Protein 5TB7 (pdb70)

Structure (mmCIF, N/CA/C/O backbone):
data_5TB7
#
_entry.id   5TB7
#
_cell.length_a   76.230
_cell.length_b   129.100
_cell.length_c   136.720
_cell.angle_alpha   90.000
_cell.angle_beta   90.000
_cell.angle_gamma   90.000
#
_symmetry.space_group_name_H-M   'P 21 21 21'
#
loop_
_entity.id
_entity.type
_entity.pdbx_description
1 polymer 'Nitrite reductase'
2 non-polymer 'COPPER (II) ION'
3 non-polymer 'PHOSPHATE ION'
4 water water
#
loop_
_atom_site.group_PDB
_atom_site.id
_atom_site.type_symbol
_atom_site.label_atom_id
_atom_site.label_alt_id
_atom_site.label_comp_id
_atom_site.label_asym_id
_atom_site.label_entity_id
_atom_site.label_seq_id
_atom_site.pdbx_PDB_ins_code
_atom_site.Cartn_x
_atom_site.Cartn_y
_atom_site.Cartn_z
_atom_site.occupancy
_atom_site.B_iso_or_equiv
_atom_site.auth_seq_id
_atom_site.auth_comp_id
_atom_site.auth_asym_id
_atom_site.auth_atom_id
_atom_site.pdbx_PDB_model_num
ATOM 1 N N . GLY A 1 12 ? 43.646 14.306 7.304 1.00 69.20 52 GLY A N 1
ATOM 2 C CA . GLY A 1 12 ? 44.784 13.829 6.535 1.00 78.09 52 GLY A CA 1
ATOM 3 C C . GLY A 1 12 ? 46.083 13.888 7.318 1.00 72.68 52 GLY A C 1
ATOM 4 O O . GLY A 1 12 ? 46.946 13.024 7.167 1.00 73.89 52 GLY A O 1
ATOM 8 N N . GLU A 1 13 ? 46.222 14.912 8.159 1.00 67.79 53 GLU A N 1
ATOM 9 C CA . GLU A 1 13 ? 47.400 15.086 8.993 1.00 60.35 53 GLU A CA 1
ATOM 10 C C . GLU A 1 13 ? 47.224 14.519 10.402 1.00 51.29 53 GLU A C 1
ATOM 11 O O . GLU A 1 13 ? 48.051 14.799 11.269 1.00 51.25 53 GLU A O 1
ATOM 23 N N . LEU A 1 14 ? 46.156 13.737 10.658 1.00 46.22 54 LEU A N 1
ATOM 24 C CA . LEU A 1 14 ? 46.004 13.099 11.959 1.00 40.53 54 LEU A CA 1
ATOM 25 C C . LEU A 1 14 ? 46.919 11.879 12.073 1.00 35.85 54 LEU A C 1
ATOM 26 O O . LEU A 1 14 ? 47.148 11.165 11.097 1.00 35.55 54 LEU A O 1
ATOM 42 N N . PRO A 1 15 ? 47.425 11.585 13.260 1.00 35.06 55 PRO A N 1
ATOM 43 C CA . PRO A 1 15 ? 48.099 10.299 13.450 1.00 33.44 55 PRO A CA 1
ATOM 44 C C . PRO A 1 15 ? 47.111 9.161 13.303 1.00 35.51 55 PRO A C 1
ATOM 45 O O . PRO A 1 15 ? 45.927 9.302 13.602 1.00 34.27 55 PRO A O 1
ATOM 56 N N . VAL A 1 16 ? 47.612 8.015 12.868 1.00 34.01 56 VAL A N 1
ATOM 57 C CA . VAL A 1 16 ? 46.800 6.817 12.722 1.00 37.35 56 VAL A CA 1
ATOM 58 C C . VAL A 1 16 ? 47.140 5.857 13.849 1.00 38.51 56 VAL A C 1
ATOM 59 O O . VAL A 1 16 ? 48.312 5.550 14.076 1.00 36.14 56 VAL A O 1
ATOM 72 N N . ILE A 1 17 ? 46.108 5.349 14.518 1.00 32.36 57 ILE A N 1
ATOM 73 C CA . ILE A 1 17 ? 46.241 4.402 15.612 1.00 30.75 57 ILE A CA 1
ATOM 74 C C . ILE A 1 17 ? 45.454 3.152 15.242 1.00 35.78 57 ILE A C 1
ATOM 75 O O . ILE A 1 17 ? 44.268 3.247 14.921 1.00 36.81 57 ILE A O 1
ATOM 91 N N . ASP A 1 18 ? 46.085 1.980 15.318 1.00 33.06 58 ASP A N 1
ATOM 92 C CA . ASP A 1 18 ? 45.325 0.741 15.192 1.00 34.43 58 ASP A CA 1
ATOM 93 C C . ASP A 1 18 ? 44.448 0.523 16.422 1.00 37.18 58 ASP A C 1
ATOM 94 O O . ASP A 1 18 ? 44.911 0.634 17.562 1.00 34.44 58 ASP A O 1
ATOM 103 N N . ALA A 1 19 ? 43.188 0.175 16.192 1.00 33.64 59 ALA A N 1
ATOM 104 C CA . ALA A 1 19 ? 42.263 -0.053 17.298 1.00 32.08 59 ALA A CA 1
ATOM 105 C C . ALA A 1 19 ? 42.641 -1.321 18.043 1.00 34.41 59 ALA A C 1
ATOM 106 O O . ALA A 1 19 ? 43.020 -2.323 17.441 1.00 36.05 59 ALA A O 1
ATOM 113 N N . VAL A 1 20 ? 42.552 -1.270 19.362 1.00 33.89 60 VAL A N 1
ATOM 114 C CA . VAL A 1 20 ? 42.596 -2.459 20.203 1.00 34.15 60 VAL A CA 1
ATOM 115 C C . VAL A 1 20 ? 41.148 -2.856 20.463 1.00 32.39 60 VAL A C 1
ATOM 116 O O . VAL A 1 20 ? 40.404 -2.096 21.084 1.00 35.98 60 VAL A O 1
ATOM 129 N N . THR A 1 21 ? 40.720 -4.004 19.962 1.00 37.25 61 THR A N 1
ATOM 130 C CA . THR A 1 21 ? 39.350 -4.467 20.141 1.00 35.66 61 THR A CA 1
ATOM 131 C C . THR A 1 21 ? 39.363 -5.790 20.906 1.00 39.99 61 THR A C 1
ATOM 132 O O . THR A 1 21 ? 40.348 -6.532 20.880 1.00 41.86 61 THR A O 1
ATOM 143 N N . THR A 1 22 ? 38.250 -6.103 21.576 1.00 35.59 62 THR A N 1
ATOM 144 C CA . THR A 1 22 ? 38.206 -7.255 22.466 1.00 31.82 62 THR A CA 1
ATOM 145 C C . THR A 1 22 ? 36.989 -8.117 22.199 1.00 31.61 62 THR A C 1
ATOM 146 O O . THR A 1 22 ? 35.903 -7.610 21.914 1.00 28.24 62 THR A O 1
ATOM 157 N N . HIS A 1 23 ? 37.175 -9.425 22.343 1.00 31.05 63 HIS A N 1
ATOM 158 C CA . HIS A 1 23 ? 36.050 -10.343 22.442 1.00 31.45 63 HIS A CA 1
ATOM 159 C C . HIS A 1 23 ? 35.366 -10.202 23.799 1.00 32.49 63 HIS A C 1
ATOM 160 O O . HIS A 1 23 ? 36.024 -9.991 24.824 1.00 31.24 63 HIS A O 1
ATOM 174 N N . ALA A 1 24 ? 34.031 -10.299 23.799 1.00 29.66 64 ALA A N 1
ATOM 175 C CA . ALA A 1 24 ? 33.278 -10.292 25.048 1.00 28.39 64 ALA A CA 1
ATOM 176 C C . ALA A 1 24 ? 33.717 -11.473 25.909 1.00 34.98 64 ALA A C 1
ATOM 177 O O . ALA A 1 24 ? 33.942 -12.571 25.389 1.00 31.00 64 ALA A O 1
ATOM 184 N N . PRO A 1 25 ? 33.756 -11.310 27.240 1.00 32.47 65 PRO A N 1
ATOM 185 C CA . PRO A 1 25 ? 33.290 -10.161 28.034 1.00 27.66 65 PRO A CA 1
ATOM 186 C C . PRO A 1 25 ? 34.339 -9.113 28.333 1.00 29.14 65 PRO A C 1
ATOM 187 O O . PRO A 1 25 ? 34.117 -8.234 29.178 1.00 29.29 65 PRO A O 1
ATOM 198 N N . GLU A 1 26 ? 35.460 -9.165 27.623 1.00 30.05 66 GLU A N 1
ATOM 199 C CA . GLU A 1 26 ? 36.539 -8.222 27.871 1.00 31.91 66 GLU A CA 1
ATOM 200 C C . GLU A 1 26 ? 36.269 -6.901 27.154 1.00 32.15 66 GLU A C 1
ATOM 201 O O . GLU A 1 26 ? 35.501 -6.821 26.191 1.00 28.33 66 GLU A O 1
ATOM 213 N N . VAL A 1 27 ? 36.945 -5.865 27.633 1.00 27.61 67 VAL A N 1
ATOM 214 C CA . VAL A 1 27 ? 36.748 -4.485 27.227 1.00 29.14 67 VAL A CA 1
ATOM 215 C C . VAL A 1 27 ? 38.120 -3.925 26.887 1.00 31.53 67 VAL A C 1
ATOM 216 O O . VAL A 1 27 ? 39.071 -4.202 27.617 1.00 32.68 67 VAL A O 1
ATOM 229 N N . PRO A 1 28 ? 38.267 -3.104 25.851 1.00 32.09 68 PRO A N 1
ATOM 230 C CA . PRO A 1 28 ? 39.595 -2.510 25.531 1.00 31.41 68 PRO A CA 1
ATOM 231 C C . PRO A 1 28 ? 40.051 -1.534 26.603 1.00 33.90 68 PRO A C 1
ATOM 232 O O . PRO A 1 28 ? 39.230 -0.922 27.299 1.00 32.94 68 PRO A O 1
ATOM 243 N N . PRO A 1 29 ? 41.355 -1.294 26.712 1.00 36.81 69 PRO A N 1
ATOM 244 C CA . PRO A 1 29 ? 41.837 -0.331 27.714 1.00 36.20 69 PRO A CA 1
ATOM 245 C C . PRO A 1 29 ? 41.266 1.065 27.504 1.00 35.98 69 PRO A C 1
ATOM 246 O O . PRO A 1 29 ? 40.916 1.468 26.388 1.00 34.51 69 PRO A O 1
ATOM 257 N N . ALA A 1 30 ? 41.201 1.818 28.600 1.00 35.22 70 ALA A N 1
ATOM 258 C CA . ALA A 1 30 ? 40.823 3.223 28.526 1.00 37.39 70 ALA A CA 1
ATOM 259 C C . ALA A 1 30 ? 41.784 3.988 27.626 1.00 45.91 70 ALA A C 1
ATOM 260 O O . ALA A 1 30 ? 42.980 3.691 27.542 1.00 46.21 70 ALA A O 1
ATOM 267 N N . ILE A 1 31 ? 41.250 5.007 26.978 1.00 45.08 71 ILE A N 1
ATOM 268 C CA . ILE A 1 31 ? 42.020 5.846 26.073 1.00 49.90 71 ILE A CA 1
ATOM 269 C C . ILE A 1 31 ? 42.733 6.921 26.891 1.00 53.16 71 ILE A C 1
ATOM 270 O O . ILE A 1 31 ? 42.092 7.708 27.596 1.00 50.99 71 ILE A O 1
ATOM 286 N N . ASP A 1 32 ? 44.056 6.950 26.797 1.00 58.84 72 ASP A N 1
ATOM 287 C CA . ASP A 1 32 ? 44.881 7.951 27.477 1.00 57.64 72 ASP A CA 1
ATOM 288 C C . ASP A 1 32 ? 45.298 9.033 26.482 1.00 55.27 72 ASP A C 1
ATOM 289 O O . ASP A 1 32 ? 46.475 9.295 26.257 1.00 70.11 72 ASP A O 1
ATOM 298 N N . ARG A 1 33 ? 44.298 9.635 25.852 1.00 54.03 73 ARG A N 1
ATOM 299 C CA . ARG A 1 33 ? 44.495 10.646 24.821 1.00 46.79 73 ARG A CA 1
ATOM 300 C C . ARG A 1 33 ? 43.600 11.823 25.112 1.00 40.31 73 ARG A C 1
ATOM 301 O O . ARG A 1 33 ? 42.416 11.644 25.401 1.00 45.59 73 ARG A O 1
ATOM 322 N N . ASP A 1 34 ? 44.142 13.023 24.953 1.00 36.85 74 ASP A N 1
ATOM 323 C CA . ASP A 1 34 ? 43.343 14.235 25.013 1.00 41.38 74 ASP A CA 1
ATOM 324 C C . ASP A 1 34 ? 43.352 14.958 23.665 1.00 42.08 74 ASP A C 1
ATOM 325 O O . ASP A 1 34 ? 43.261 16.186 23.609 1.00 41.98 74 ASP A O 1
ATOM 334 N N . TYR A 1 35 ? 43.431 14.200 22.564 1.00 40.19 75 TYR A N 1
ATOM 335 C CA . TYR A 1 35 ? 43.512 14.766 21.222 1.00 36.17 75 TYR A CA 1
ATOM 336 C C . TYR A 1 35 ? 42.915 13.774 20.213 1.00 33.45 75 TYR A C 1
ATOM 337 O O . TYR A 1 35 ? 42.921 12.564 20.465 1.00 30.42 75 TYR A O 1
ATOM 355 N N . PRO A 1 36 ? 42.428 14.256 19.062 1.00 33.88 76 PRO A N 1
ATOM 356 C CA . PRO A 1 36 ? 41.818 13.354 18.074 1.00 28.77 76 PRO A CA 1
ATOM 357 C C . PRO A 1 36 ? 42.834 12.600 17.247 1.00 34.59 76 PRO A C 1
ATOM 358 O O . PRO A 1 36 ? 43.937 13.081 16.968 1.00 32.45 76 PRO A O 1
ATOM 369 N N . ALA A 1 37 ? 42.431 11.402 16.834 1.00 31.76 77 ALA A N 1
ATOM 370 C CA . ALA A 1 37 ? 43.243 10.572 15.954 1.00 30.51 77 ALA A CA 1
ATOM 371 C C . ALA A 1 37 ? 42.357 9.876 14.931 1.00 33.09 77 ALA A C 1
ATOM 372 O O . ALA A 1 37 ? 41.133 9.826 15.058 1.00 30.80 77 ALA A O 1
ATOM 379 N N . LYS A 1 38 ? 43.005 9.316 13.910 1.00 32.79 78 LYS A N 1
ATOM 380 C CA . LYS A 1 38 ? 42.356 8.404 12.984 1.00 31.32 78 LYS A CA 1
ATOM 381 C C . LYS A 1 38 ? 42.589 6.986 13.483 1.00 35.41 78 LYS A C 1
ATOM 382 O O . LYS A 1 38 ? 43.736 6.549 13.601 1.00 33.66 78 LYS A O 1
ATOM 401 N N . VAL A 1 39 ? 41.510 6.284 13.817 1.00 31.80 79 VAL A N 1
ATOM 402 C CA . VAL A 1 39 ? 41.582 4.955 14.412 1.00 29.41 79 VAL A CA 1
ATOM 403 C C . VAL A 1 39 ? 41.163 3.942 13.363 1.00 33.76 79 VAL A C 1
ATOM 404 O O . VAL A 1 39 ? 40.051 4.032 12.828 1.00 30.43 79 VAL A O 1
ATOM 417 N N . ARG A 1 40 ? 42.038 2.959 13.089 1.00 30.35 80 ARG A N 1
ATOM 418 C CA . ARG A 1 40 ? 41.798 1.952 12.063 1.00 33.28 80 ARG A CA 1
ATOM 419 C C . ARG A 1 40 ? 41.230 0.698 12.695 1.00 29.43 80 ARG A C 1
ATOM 420 O O . ARG A 1 40 ? 41.843 0.109 13.589 1.00 30.14 80 ARG A O 1
ATOM 441 N N . VAL A 1 41 ? 40.083 0.276 12.189 1.00 27.97 81 VAL A N 1
ATOM 442 C CA . VAL A 1 41 ? 39.345 -0.870 12.689 1.00 26.91 81 VAL A CA 1
ATOM 443 C C . VAL A 1 41 ? 39.235 -1.859 11.548 1.00 29.15 81 VAL A C 1
ATOM 444 O O . VAL A 1 41 ? 38.867 -1.472 10.434 1.00 30.42 81 VAL A O 1
ATOM 457 N N . LYS A 1 42 ? 39.585 -3.115 11.811 1.00 29.28 82 LYS A N 1
ATOM 458 C CA . LYS A 1 42 ? 39.369 -4.215 10.879 1.00 33.73 82 LYS A CA 1
ATOM 459 C C . LYS A 1 42 ? 38.270 -5.123 11.408 1.00 33.26 82 LYS A C 1
ATOM 460 O O . LYS A 1 42 ? 38.286 -5.504 12.581 1.00 33.00 82 LYS A O 1
ATOM 479 N N . MET A 1 43 ? 37.329 -5.478 10.544 1.00 28.89 83 MET A N 1
ATOM 480 C CA . MET A 1 43 ? 36.241 -6.371 10.899 1.00 30.34 83 MET A CA 1
ATOM 481 C C . MET A 1 43 ? 36.090 -7.388 9.788 1.00 32.35 83 MET A C 1
ATOM 482 O O . MET A 1 43 ? 36.257 -7.044 8.617 1.00 30.70 83 MET A O 1
ATOM 496 N N . GLU A 1 44 ? 35.717 -8.616 10.152 1.00 30.14 84 GLU A N 1
ATOM 497 C CA . GLU A 1 44 ? 35.424 -9.683 9.208 1.00 33.28 84 GLU A CA 1
ATOM 498 C C . GLU A 1 44 ? 34.089 -10.324 9.574 1.00 31.82 84 GLU A C 1
ATOM 499 O O . GLU A 1 44 ? 33.829 -10.582 10.751 1.00 36.33 84 GLU A O 1
ATOM 511 N N . THR A 1 45 ? 33.230 -10.577 8.596 1.00 29.22 85 THR A N 1
ATOM 512 C CA . THR A 1 45 ? 31.992 -11.308 8.856 1.00 29.04 85 THR A CA 1
ATOM 513 C C . THR A 1 45 ? 32.149 -12.769 8.468 1.00 32.15 85 THR A C 1
ATOM 514 O O . THR A 1 45 ? 32.609 -13.071 7.366 1.00 32.69 85 THR A O 1
ATOM 525 N N . VAL A 1 46 ? 31.697 -13.657 9.356 1.00 31.98 86 VAL A N 1
ATOM 526 C CA . VAL A 1 46 ? 31.845 -15.109 9.233 1.00 34.38 86 VAL A CA 1
ATOM 527 C C . VAL A 1 46 ? 30.538 -15.772 9.645 1.00 33.72 86 VAL A C 1
ATOM 528 O O . VAL A 1 46 ? 30.012 -15.495 10.730 1.00 33.76 86 VAL A O 1
ATOM 541 N N . GLU A 1 47 ? 30.029 -16.663 8.800 1.00 29.22 87 GLU A N 1
ATOM 542 C CA . GLU A 1 47 ? 28.889 -17.510 9.126 1.00 32.26 87 GLU A CA 1
ATOM 543 C C . GLU A 1 47 ? 29.415 -18.835 9.664 1.00 39.23 87 GLU A C 1
ATOM 544 O O . GLU A 1 47 ? 30.361 -19.395 9.108 1.00 38.44 87 GLU A O 1
ATOM 556 N N . LYS A 1 48 ? 28.842 -19.315 10.762 1.00 31.85 88 LYS A N 1
ATOM 557 C CA . LYS A 1 48 ? 29.404 -20.508 11.385 1.00 35.86 88 LYS A CA 1
ATOM 558 C C . LYS A 1 48 ? 28.422 -21.130 12.359 1.00 37.07 88 LYS A C 1
ATOM 559 O O . LYS A 1 48 ? 27.683 -20.440 13.071 1.00 35.61 88 LYS A O 1
ATOM 578 N N . THR A 1 49 ? 28.462 -22.450 12.412 1.00 38.23 89 THR A N 1
ATOM 579 C CA . THR A 1 49 ? 27.604 -23.207 13.298 1.00 34.59 89 THR A CA 1
ATOM 580 C C . THR A 1 49 ? 28.280 -23.355 14.652 1.00 41.08 89 THR A C 1
ATOM 581 O O . THR A 1 49 ? 29.442 -23.761 14.729 1.00 36.12 89 THR A O 1
ATOM 592 N N . MET A 1 50 ? 27.549 -23.011 15.715 1.00 36.83 90 MET A N 1
ATOM 593 C CA . MET A 1 50 ? 28.051 -23.114 17.072 1.00 37.56 90 MET A CA 1
ATOM 594 C C . MET A 1 50 ? 26.936 -23.670 17.943 1.00 34.59 90 MET A C 1
ATOM 595 O O . MET A 1 50 ? 25.780 -23.783 17.519 1.00 37.94 90 MET A O 1
ATOM 609 N N . LYS A 1 51 ? 27.312 -24.035 19.166 1.00 37.56 91 LYS A N 1
ATOM 610 C CA . LYS A 1 51 ? 26.373 -24.528 20.168 1.00 38.01 91 LYS A CA 1
ATOM 611 C C . LYS A 1 51 ? 25.613 -23.356 20.787 1.00 35.30 91 LYS A C 1
ATOM 612 O O . LYS A 1 51 ? 26.229 -22.404 21.264 1.00 37.07 91 LYS A O 1
ATOM 631 N N . MET A 1 52 ? 24.281 -23.427 20.776 1.00 32.71 92 MET A N 1
ATOM 632 C CA . MET A 1 52 ? 23.415 -22.487 21.500 1.00 34.24 92 MET A CA 1
ATOM 633 C C . MET A 1 52 ? 23.151 -22.949 22.930 1.00 38.78 92 MET A C 1
ATOM 634 O O . MET A 1 52 ? 22.999 -22.126 23.848 1.00 32.74 92 MET A O 1
ATOM 648 N N . ASP A 1 53 ? 23.056 -24.261 23.114 1.00 36.01 93 ASP A N 1
ATOM 649 C CA . ASP A 1 53 ? 22.793 -24.893 24.400 1.00 36.29 93 ASP A CA 1
ATOM 650 C C . ASP A 1 53 ? 23.183 -26.364 24.263 1.00 41.51 93 ASP A C 1
ATOM 651 O O . ASP A 1 53 ? 23.525 -26.824 23.175 1.00 41.31 93 ASP A O 1
ATOM 660 N N . ASP A 1 54 ? 23.107 -27.108 25.366 1.00 48.50 94 ASP A N 1
ATOM 661 C CA . ASP A 1 54 ? 23.481 -28.526 25.361 1.00 49.85 94 ASP A CA 1
ATOM 662 C C . ASP A 1 54 ? 22.785 -29.298 24.253 1.00 43.23 94 ASP A C 1
ATOM 663 O O . ASP A 1 54 ? 21.572 -29.510 24.308 1.00 44.09 94 ASP A O 1
ATOM 672 N N . GLY A 1 55 ? 23.542 -29.744 23.257 1.00 43.73 95 GLY A N 1
ATOM 673 C CA . GLY A 1 55 ? 22.961 -30.507 22.166 1.00 45.61 95 GLY A CA 1
ATOM 674 C C . GLY A 1 55 ? 22.145 -29.714 21.174 1.00 47.99 95 GLY A C 1
ATOM 675 O O . GLY A 1 55 ? 21.424 -30.318 20.370 1.00 45.40 95 GLY A O 1
ATOM 679 N N . VAL A 1 56 ? 22.223 -28.382 21.203 1.00 44.04 96 VAL A N 1
ATOM 680 C CA . VAL A 1 56 ? 21.460 -27.523 20.298 1.00 41.47 96 VAL A CA 1
ATOM 681 C C . VAL A 1 56 ? 22.471 -26.699 19.518 1.00 39.87 96 VAL A C 1
ATOM 682 O O . VAL A 1 56 ? 23.321 -26.029 20.115 1.00 37.46 96 VAL A O 1
ATOM 695 N N . GLU A 1 57 ? 22.390 -26.750 18.195 1.00 34.99 97 GLU A N 1
ATOM 696 C CA . GLU A 1 57 ? 23.316 -26.004 17.359 1.00 39.70 97 GLU A CA 1
ATOM 697 C C . GLU A 1 57 ? 22.537 -24.981 16.549 1.00 36.37 97 GLU A C 1
ATOM 698 O O . GLU A 1 57 ? 21.333 -25.118 16.313 1.00 34.33 97 GLU A O 1
ATOM 710 N N . TYR A 1 58 ? 23.243 -23.935 16.143 1.00 37.36 98 TYR A N 1
ATOM 711 C CA . TYR A 1 58 ? 22.610 -22.813 15.468 1.00 32.71 98 TYR A CA 1
ATOM 712 C C . TYR A 1 58 ? 23.608 -22.252 14.468 1.00 30.13 98 TYR A C 1
ATOM 713 O O . TYR A 1 58 ? 24.815 -22.218 14.732 1.00 32.73 98 TYR A O 1
ATOM 731 N N . ARG A 1 59 ? 23.104 -21.844 13.311 1.00 32.69 99 ARG A N 1
ATOM 732 C CA . ARG A 1 59 ? 23.941 -21.254 12.276 1.00 33.14 99 ARG A CA 1
ATOM 733 C C . ARG A 1 59 ? 23.956 -19.763 12.559 1.00 32.06 99 ARG A C 1
ATOM 734 O O . ARG A 1 59 ? 23.006 -19.045 12.217 1.00 30.62 99 ARG A O 1
ATOM 755 N N . TYR A 1 60 ? 25.028 -19.311 13.190 1.00 30.59 100 TYR A N 1
ATOM 756 C CA . TYR A 1 60 ? 25.218 -17.911 13.534 1.00 32.26 100 TYR A CA 1
ATOM 757 C C . TYR A 1 60 ? 25.865 -17.156 12.385 1.00 32.86 100 TYR A C 1
ATOM 758 O O . TYR A 1 60 ? 26.716 -17.683 11.661 1.00 30.98 100 TYR A O 1
ATOM 776 N N . TRP A 1 61 ? 25.460 -15.903 12.231 1.00 29.22 101 TRP A N 1
ATOM 777 C CA . TRP A 1 61 ? 26.153 -14.946 11.381 1.00 27.12 101 TRP A CA 1
ATOM 778 C C . TRP A 1 61 ? 26.845 -13.951 12.291 1.00 28.60 101 TRP A C 1
ATOM 779 O O . TRP A 1 61 ? 26.206 -13.407 13.200 1.00 31.66 101 TRP A O 1
ATOM 800 N N . THR A 1 62 ? 28.142 -13.743 12.100 1.00 26.49 102 THR A N 1
ATOM 801 C CA . THR A 1 62 ? 28.926 -13.111 13.155 1.00 27.77 102 THR A CA 1
ATOM 802 C C . THR A 1 62 ? 29.850 -12.048 12.600 1.00 29.56 102 THR A C 1
ATOM 803 O O . THR A 1 62 ? 30.293 -12.116 11.456 1.00 27.32 102 THR A O 1
ATOM 814 N N . PHE A 1 63 ? 30.105 -11.045 13.442 1.00 26.87 103 PHE A N 1
ATOM 815 C CA . PHE A 1 63 ? 31.267 -10.180 13.310 1.00 24.77 103 PHE A CA 1
ATOM 816 C C . PHE A 1 63 ? 32.411 -10.854 14.049 1.00 30.72 103 PHE A C 1
ATOM 817 O O . PHE A 1 63 ? 32.357 -11.032 15.272 1.00 31.84 103 PHE A O 1
ATOM 834 N N . ASP A 1 64 ? 33.425 -11.257 13.302 1.00 30.46 104 ASP A N 1
ATOM 835 C CA . ASP A 1 64 ? 34.711 -11.736 13.823 1.00 34.16 104 ASP A CA 1
ATOM 836 C C . ASP A 1 64 ? 34.588 -13.038 14.615 1.00 32.29 104 ASP A C 1
ATOM 837 O O . ASP A 1 64 ? 35.401 -13.330 15.496 1.00 34.65 104 ASP A O 1
ATOM 846 N N . GLY A 1 65 ? 33.618 -13.878 14.272 1.00 33.02 105 GLY A N 1
ATOM 847 C CA . GLY A 1 65 ? 33.634 -15.243 14.740 1.00 35.56 105 GLY A CA 1
ATOM 848 C C . GLY A 1 65 ? 32.845 -15.549 16.001 1.00 38.43 105 GLY A C 1
ATOM 849 O O . GLY A 1 65 ? 32.777 -16.722 16.384 1.00 31.94 105 GLY A O 1
ATOM 853 N N . ASP A 1 66 ? 32.230 -14.561 16.654 1.00 36.49 106 ASP A N 1
ATOM 854 C CA . ASP A 1 66 ? 31.372 -14.872 17.792 1.00 37.84 106 ASP A CA 1
ATOM 855 C C . ASP A 1 66 ? 30.294 -13.801 17.912 1.00 36.70 106 ASP A C 1
ATOM 856 O O . ASP A 1 66 ? 30.216 -12.862 17.114 1.00 28.94 106 ASP A O 1
ATOM 865 N N . VAL A 1 67 ? 29.424 -13.995 18.891 1.00 29.52 107 VAL A N 1
ATOM 866 C CA . VAL A 1 67 ? 28.332 -13.090 19.204 1.00 31.62 107 VAL A CA 1
ATOM 867 C C . VAL A 1 67 ? 28.562 -12.637 20.639 1.00 32.49 107 VAL A C 1
ATOM 868 O O . VAL A 1 67 ? 28.683 -13.476 21.534 1.00 33.04 107 VAL A O 1
ATOM 881 N N . PRO A 1 68 ? 28.662 -11.333 20.916 1.00 29.39 108 PRO A N 1
ATOM 882 C CA . PRO A 1 68 ? 28.616 -10.233 19.953 1.00 28.29 108 PRO A CA 1
ATOM 883 C C . PRO A 1 68 ? 29.932 -10.078 19.233 1.00 28.85 108 PRO A C 1
ATOM 884 O O . PRO A 1 68 ? 30.892 -10.771 19.541 1.00 27.63 108 PRO A O 1
ATOM 895 N N . GLY A 1 69 ? 29.992 -9.115 18.337 1.00 27.25 109 GLY A N 1
ATOM 896 C CA . GLY A 1 69 ? 31.244 -8.744 17.715 1.00 27.70 109 GLY A CA 1
ATOM 897 C C . GLY A 1 69 ? 32.211 -8.157 18.706 1.00 26.72 109 GLY A C 1
ATOM 898 O O . GLY A 1 69 ? 31.878 -7.960 19.871 1.00 26.86 109 GLY A O 1
ATOM 902 N N . ARG A 1 70 ? 33.406 -7.844 18.239 1.00 27.83 110 ARG A N 1
ATOM 903 C CA . ARG A 1 70 ? 34.430 -7.334 19.131 1.00 28.42 110 ARG A CA 1
ATOM 904 C C . ARG A 1 70 ? 34.088 -5.904 19.516 1.00 28.65 110 ARG A C 1
ATOM 905 O O . ARG A 1 70 ? 33.575 -5.138 18.698 1.00 25.41 110 ARG A O 1
ATOM 926 N N . MET A 1 71 ? 34.390 -5.538 20.757 1.00 26.91 111 MET A N 1
ATOM 927 C CA . MET A 1 71 ? 34.133 -4.185 21.228 1.00 25.47 111 MET A CA 1
ATOM 928 C C . MET A 1 71 ? 35.180 -3.233 20.713 1.00 27.79 111 MET A C 1
ATOM 929 O O . MET A 1 71 ? 36.382 -3.503 20.787 1.00 26.89 111 MET A O 1
ATOM 943 N N . ILE A 1 72 ? 34.710 -2.079 20.249 1.00 25.66 112 ILE A N 1
ATOM 944 C CA . ILE A 1 72 ? 35.563 -0.999 19.795 1.00 25.57 112 ILE A CA 1
ATOM 945 C C . ILE A 1 72 ? 35.492 0.116 20.817 1.00 27.20 112 ILE A C 1
ATOM 946 O O . ILE A 1 72 ? 34.444 0.358 21.420 1.00 26.53 112 ILE A O 1
ATOM 962 N N . ARG A 1 73 ? 36.604 0.818 20.999 1.00 25.28 113 ARG A N 1
ATOM 963 C CA . ARG A 1 73 ? 36.650 1.944 21.925 1.00 27.31 113 ARG A CA 1
ATOM 964 C C . ARG A 1 73 ? 37.448 3.067 21.293 1.00 27.58 113 ARG A C 1
ATOM 965 O O . ARG A 1 73 ? 38.604 2.861 20.931 1.00 29.56 113 ARG A O 1
ATOM 986 N N . VAL A 1 74 ? 36.842 4.241 21.168 1.00 23.89 114 VAL A N 1
ATOM 987 C CA . VAL A 1 74 ? 37.474 5.417 20.585 1.00 26.31 114 VAL A CA 1
ATOM 988 C C . VAL A 1 74 ? 37.103 6.627 21.431 1.00 27.83 114 VAL A C 1
ATOM 989 O O . VAL A 1 74 ? 36.374 6.525 22.420 1.00 27.53 114 VAL A O 1
ATOM 1002 N N . ARG A 1 75 ? 37.602 7.783 21.027 1.00 29.78 115 ARG A N 1
ATOM 1003 C CA . ARG A 1 75 ? 37.339 9.038 21.712 1.00 26.08 115 ARG A CA 1
ATOM 1004 C C . ARG A 1 75 ? 36.492 9.937 20.825 1.00 27.13 115 ARG A C 1
ATOM 1005 O O . ARG A 1 75 ? 36.678 9.979 19.597 1.00 26.50 115 ARG A O 1
ATOM 1026 N N . GLU A 1 76 ? 35.546 10.636 21.447 1.00 23.05 116 GLU A N 1
ATOM 1027 C CA . GLU A 1 76 ? 34.759 11.641 20.737 1.00 28.58 116 GLU A CA 1
ATOM 1028 C C . GLU A 1 76 ? 35.667 12.547 19.922 1.00 27.93 116 GLU A C 1
ATOM 1029 O O . GLU A 1 76 ? 36.656 13.076 20.437 1.00 30.03 116 GLU A O 1
ATOM 1041 N N . GLY A 1 77 ? 35.312 12.746 18.656 1.00 29.24 117 GLY A N 1
ATOM 1042 C CA . GLY A 1 77 ? 36.109 13.544 17.745 1.00 28.97 117 GLY A CA 1
ATOM 1043 C C . GLY A 1 77 ? 37.037 12.747 16.854 1.00 29.74 117 GLY A C 1
ATOM 1044 O O . GLY A 1 77 ? 37.543 13.315 15.874 1.00 28.23 117 GLY A O 1
ATOM 1048 N N . ASP A 1 78 ? 37.258 11.457 17.150 1.00 26.27 118 ASP A N 1
ATOM 1049 C CA . ASP A 1 78 ? 38.105 10.593 16.325 1.00 26.12 118 ASP A CA 1
ATOM 1050 C C . ASP A 1 78 ? 37.474 10.327 14.970 1.00 32.72 118 ASP A C 1
ATOM 1051 O O . ASP A 1 78 ? 36.246 10.277 14.828 1.00 28.75 118 ASP A O 1
ATOM 1060 N N . THR A 1 79 ? 38.337 10.115 13.976 1.00 27.26 119 THR A N 1
ATOM 1061 C CA . THR A 1 79 ? 37.931 9.562 12.695 1.00 26.08 119 THR A CA 1
ATOM 1062 C C . THR A 1 79 ? 38.134 8.065 12.751 1.00 29.87 119 THR A C 1
ATOM 1063 O O . THR A 1 79 ? 39.234 7.594 13.042 1.00 32.26 119 THR A O 1
ATOM 1074 N N . VAL A 1 80 ? 37.068 7.319 12.500 1.00 26.96 120 VAL A N 1
ATOM 1075 C CA . VAL A 1 80 ? 37.107 5.865 12.556 1.00 25.83 120 VAL A CA 1
ATOM 1076 C C . VAL A 1 80 ? 37.160 5.368 11.117 1.00 30.74 120 VAL A C 1
ATOM 1077 O O . VAL A 1 80 ? 36.244 5.629 10.326 1.00 28.66 120 VAL A O 1
ATOM 1090 N N . GLU A 1 81 ? 38.259 4.708 10.759 1.00 28.62 121 GLU A N 1
ATOM 1091 C CA . GLU A 1 81 ? 38.446 4.117 9.439 1.00 32.66 121 GLU A CA 1
ATOM 1092 C C . GLU A 1 81 ? 38.174 2.628 9.535 1.00 31.35 121 GLU A C 1
ATOM 1093 O O . GLU A 1 81 ? 38.900 1.908 10.227 1.00 33.20 121 GLU A O 1
ATOM 1105 N N . VAL A 1 82 ? 37.163 2.152 8.822 1.00 26.74 122 VAL A N 1
ATOM 1106 C CA . VAL A 1 82 ? 36.754 0.759 8.914 1.00 24.21 122 VAL A CA 1
ATOM 1107 C C . VAL A 1 82 ? 37.184 0.039 7.648 1.00 30.19 122 VAL A C 1
ATOM 1108 O O . VAL A 1 82 ? 36.916 0.504 6.531 1.00 27.05 122 VAL A O 1
ATOM 1121 N N . GLU A 1 83 ? 37.823 -1.110 7.831 1.00 29.42 123 GLU A N 1
ATOM 1122 C CA . GLU A 1 83 ? 38.108 -2.047 6.754 1.00 31.66 123 GLU A CA 1
ATOM 1123 C C . GLU A 1 83 ? 37.273 -3.282 7.049 1.00 32.06 123 GLU A C 1
ATOM 1124 O O . GLU A 1 83 ? 37.502 -3.974 8.046 1.00 31.34 123 GLU A O 1
ATOM 1136 N N . PHE A 1 84 ? 36.305 -3.547 6.183 1.00 28.08 124 PHE A N 1
ATOM 1137 C CA . PHE A 1 84 ? 35.228 -4.499 6.436 1.00 28.43 124 PHE A CA 1
ATOM 1138 C C . PHE A 1 84 ? 35.295 -5.598 5.382 1.00 31.49 124 PHE A C 1
ATOM 1139 O O . PHE A 1 84 ? 35.058 -5.333 4.198 1.00 28.46 124 PHE A O 1
ATOM 1156 N N . SER A 1 85 ? 35.563 -6.834 5.814 1.00 30.10 125 SER A N 1
ATOM 1157 C CA . SER A 1 85 ? 35.765 -7.964 4.909 1.00 31.52 125 SER A CA 1
ATOM 1158 C C . SER A 1 85 ? 34.719 -9.030 5.161 1.00 34.07 125 SER A C 1
ATOM 1159 O O . SER A 1 85 ? 34.400 -9.345 6.316 1.00 33.25 125 SER A O 1
ATOM 1167 N N . ASN A 1 86 ? 34.180 -9.577 4.084 1.00 29.10 126 ASN A N 1
ATOM 1168 C CA . ASN A 1 86 ? 33.219 -10.662 4.161 1.00 25.76 126 ASN A CA 1
ATOM 1169 C C . ASN A 1 86 ? 33.910 -11.944 3.715 1.00 33.46 126 ASN A C 1
ATOM 1170 O O . ASN A 1 86 ? 34.437 -12.013 2.601 1.00 31.64 126 ASN A O 1
ATOM 1181 N N . ASN A 1 87 ? 33.924 -12.933 4.600 1.00 32.60 127 ASN A N 1
ATOM 1182 C CA . ASN A 1 87 ? 34.631 -14.185 4.355 1.00 34.70 127 ASN A CA 1
ATOM 1183 C C . ASN A 1 87 ? 34.102 -14.854 3.086 1.00 36.17 127 ASN A C 1
ATOM 1184 O O . ASN A 1 87 ? 32.882 -14.881 2.863 1.00 34.23 127 ASN A O 1
ATOM 1195 N N . PRO A 1 88 ? 34.985 -15.401 2.229 1.00 40.28 128 PRO A N 1
ATOM 1196 C CA . PRO A 1 88 ? 34.505 -16.034 0.981 1.00 38.60 128 PRO A CA 1
ATOM 1197 C C . PRO A 1 88 ? 33.521 -17.179 1.198 1.00 35.28 128 PRO A C 1
ATOM 1198 O O . PRO A 1 88 ? 32.740 -17.468 0.293 1.00 41.32 128 PRO A O 1
ATOM 1209 N N . SER A 1 89 ? 33.501 -17.824 2.363 1.00 35.40 129 SER A N 1
ATOM 1210 C CA . SER A 1 89 ? 32.514 -18.869 2.595 1.00 35.89 129 SER A CA 1
ATOM 1211 C C . SER A 1 89 ? 31.102 -18.356 2.879 1.00 41.01 129 SER A C 1
ATOM 1212 O O . SER A 1 89 ? 30.176 -19.170 2.967 1.00 39.45 129 SER A O 1
ATOM 1220 N N . SER A 1 90 ? 30.898 -17.051 3.061 1.00 38.75 130 SER A N 1
ATOM 1221 C CA . SER A 1 90 ? 29.574 -16.571 3.432 1.00 37.14 130 SER A CA 1
ATOM 1222 C C . SER A 1 90 ? 28.585 -16.810 2.302 1.00 36.05 130 SER A C 1
ATOM 1223 O O . SER A 1 90 ? 28.935 -16.751 1.127 1.00 35.04 130 SER A O 1
ATOM 1231 N N . THR A 1 91 ? 27.331 -17.045 2.666 1.00 36.12 131 THR A N 1
ATOM 1232 C CA . THR A 1 91 ? 26.280 -17.226 1.674 1.00 34.15 131 THR A CA 1
ATOM 1233 C C . THR A 1 91 ? 25.665 -15.918 1.186 1.00 40.51 131 THR A C 1
ATOM 1234 O O . THR A 1 91 ? 25.066 -15.910 0.101 1.00 34.50 131 THR A O 1
ATOM 1245 N N . VAL A 1 92 ? 25.760 -14.833 1.957 1.00 35.57 132 VAL A N 1
ATOM 1246 C CA . VAL A 1 92 ? 25.124 -13.566 1.592 1.00 29.92 132 VAL A CA 1
ATOM 1247 C C . VAL A 1 92 ? 26.075 -12.412 1.864 1.00 29.61 132 VAL A C 1
ATOM 1248 O O . VAL A 1 92 ? 27.079 -12.556 2.581 1.00 29.88 132 VAL A O 1
ATOM 1261 N N . PRO A 1 93 ? 25.791 -11.243 1.279 1.00 30.36 133 PRO A N 1
ATOM 1262 C CA . PRO A 1 93 ? 26.511 -10.027 1.662 1.00 32.26 133 PRO A CA 1
ATOM 1263 C C . PRO A 1 93 ? 26.174 -9.626 3.090 1.00 27.69 133 PRO A C 1
ATOM 1264 O O . PRO A 1 93 ? 25.149 -10.024 3.652 1.00 25.75 133 PRO A O 1
ATOM 1275 N N . HIS A 1 94 ? 27.074 -8.829 3.666 1.00 27.40 134 HIS A N 1
ATOM 1276 C CA . HIS A 1 94 ? 26.901 -8.252 4.991 1.00 25.35 134 HIS A CA 1
ATOM 1277 C C . HIS A 1 94 ? 27.398 -6.815 4.957 1.00 25.44 134 HIS A C 1
ATOM 1278 O O . HIS A 1 94 ? 28.124 -6.400 4.038 1.00 26.08 134 HIS A O 1
ATOM 1292 N N . ASN A 1 95 ? 27.007 -6.047 5.968 1.00 24.58 135 ASN A N 1
ATOM 1293 C CA . ASN A 1 95 ? 27.498 -4.677 6.126 1.00 23.41 135 ASN A CA 1
ATOM 1294 C C . ASN A 1 95 ? 27.413 -4.314 7.607 1.00 25.46 135 ASN A C 1
ATOM 1295 O O . ASN A 1 95 ? 27.200 -5.188 8.454 1.00 22.26 135 ASN A O 1
ATOM 1306 N N . VAL A 1 96 ? 27.627 -3.031 7.926 1.00 22.85 136 VAL A N 1
ATOM 1307 C CA . VAL A 1 96 ? 27.569 -2.573 9.320 1.00 24.36 136 VAL A CA 1
ATOM 1308 C C . VAL A 1 96 ? 26.973 -1.166 9.392 1.00 24.38 136 VAL A C 1
ATOM 1309 O O . VAL A 1 96 ? 27.371 -0.260 8.644 1.00 24.54 136 VAL A O 1
ATOM 1322 N N . ASP A 1 97 ? 25.962 -1.018 10.259 1.00 23.86 137 ASP A N 1
ATOM 1323 C CA . ASP A 1 97 ? 25.373 0.248 10.684 1.00 22.10 137 ASP A CA 1
ATOM 1324 C C . ASP A 1 97 ? 25.884 0.485 12.105 1.00 21.24 137 ASP A C 1
ATOM 1325 O O . ASP A 1 97 ? 25.580 -0.305 13.003 1.00 20.11 137 ASP A O 1
ATOM 1334 N N . PHE A 1 98 ? 26.709 1.517 12.280 1.00 22.50 138 PHE A N 1
ATOM 1335 C CA . PHE A 1 98 ? 27.163 1.973 13.597 1.00 21.34 138 PHE A CA 1
ATOM 1336 C C . PHE A 1 98 ? 26.168 3.016 14.100 1.00 23.94 138 PHE A C 1
ATOM 1337 O O . PHE A 1 98 ? 26.005 4.073 13.474 1.00 22.73 138 PHE A O 1
ATOM 1354 N N . HIS A 1 99 ? 25.507 2.746 15.222 1.00 20.33 139 HIS A N 1
ATOM 1355 C CA . HIS A 1 99 ? 24.705 3.813 15.827 1.00 20.76 139 HIS A CA 1
ATOM 1356 C C . HIS A 1 99 ? 25.560 5.012 16.256 1.00 23.79 139 HIS A C 1
ATOM 1357 O O . HIS A 1 99 ? 25.017 6.104 16.470 1.00 22.09 139 HIS A O 1
ATOM 1371 N N . ALA A 1 100 ? 26.888 4.845 16.372 1.00 21.93 140 ALA A N 1
ATOM 1372 C CA . ALA A 1 100 ? 27.800 5.957 16.665 1.00 22.92 140 ALA A CA 1
ATOM 1373 C C . ALA A 1 100 ? 28.027 6.892 15.476 1.00 23.67 140 ALA A C 1
ATOM 1374 O O . ALA A 1 100 ? 28.554 8.002 15.654 1.00 22.07 140 ALA A O 1
ATOM 1381 N N . ALA A 1 101 ? 27.682 6.462 14.267 1.00 23.89 141 ALA A N 1
ATOM 1382 C CA . ALA A 1 101 ? 27.995 7.214 13.067 1.00 23.17 141 ALA A CA 1
ATOM 1383 C C . ALA A 1 101 ? 26.802 8.034 12.605 1.00 27.12 141 ALA A C 1
ATOM 1384 O O . ALA A 1 101 ? 25.654 7.580 12.667 1.00 31.03 141 ALA A O 1
ATOM 1391 N N . THR A 1 102 ? 27.096 9.231 12.109 1.00 25.60 142 THR A N 1
ATOM 1392 C CA . THR A 1 102 ? 26.109 10.163 11.591 1.00 22.89 142 THR A CA 1
ATOM 1393 C C . THR A 1 102 ? 26.200 10.116 10.072 1.00 28.37 142 THR A C 1
ATOM 1394 O O . THR A 1 102 ? 27.261 10.404 9.505 1.00 29.47 142 THR A O 1
ATOM 1405 N N . GLY A 1 103 ? 25.108 9.754 9.425 1.00 25.58 143 GLY A N 1
ATOM 1406 C CA . GLY A 1 103 ? 25.099 9.653 7.973 1.00 26.63 143 GLY A CA 1
ATOM 1407 C C . GLY A 1 103 ? 24.390 8.412 7.500 1.00 27.88 143 GLY A C 1
ATOM 1408 O O . GLY A 1 103 ? 23.963 7.600 8.322 1.00 26.55 143 GLY A O 1
ATOM 1412 N N . GLN A 1 104 ? 24.305 8.225 6.182 1.00 27.82 144 GLN A N 1
ATOM 1413 C CA . GLN A 1 104 ? 23.458 7.208 5.573 1.00 23.74 144 GLN A CA 1
ATOM 1414 C C . GLN A 1 104 ? 23.657 5.831 6.193 1.00 25.39 144 GLN A C 1
ATOM 1415 O O . GLN A 1 104 ? 24.718 5.220 6.058 1.00 26.35 144 GLN A O 1
ATOM 1429 N N . GLY A 1 105 ? 22.590 5.298 6.787 1.00 26.14 145 GLY A N 1
ATOM 1430 C CA . GLY A 1 105 ? 22.612 3.952 7.322 1.00 27.74 145 GLY A CA 1
ATOM 1431 C C . GLY A 1 105 ? 23.635 3.711 8.415 1.00 25.41 145 GLY A C 1
ATOM 1432 O O . GLY A 1 105 ? 23.950 2.556 8.701 1.00 26.32 145 GLY A O 1
ATOM 1436 N N . GLY A 1 106 ? 24.161 4.763 9.042 1.00 25.35 146 GLY A N 1
ATOM 1437 C CA . GLY A 1 106 ? 25.236 4.576 10.009 1.00 27.09 146 GLY A CA 1
ATOM 1438 C C . GLY A 1 106 ? 26.473 3.962 9.402 1.00 27.06 146 GLY A C 1
ATOM 1439 O O . GLY A 1 106 ? 27.298 3.376 10.114 1.00 23.93 146 GLY A O 1
ATOM 1443 N N . GLY A 1 107 ? 26.628 4.072 8.082 1.00 23.61 147 GLY A N 1
ATOM 1444 C CA . GLY A 1 107 ? 27.707 3.396 7.387 1.00 24.40 147 GLY A CA 1
ATOM 1445 C C . GLY A 1 107 ? 27.286 2.186 6.588 1.00 24.16 147 GLY A C 1
ATOM 1446 O O . GLY A 1 107 ? 28.129 1.590 5.901 1.00 24.58 147 GLY A O 1
ATOM 1450 N N . ALA A 1 108 ? 26.017 1.789 6.647 1.00 21.86 148 ALA A N 1
ATOM 1451 C CA . ALA A 1 108 ? 25.620 0.569 5.964 1.00 22.78 148 ALA A CA 1
ATOM 1452 C C . ALA A 1 108 ? 25.742 0.707 4.443 1.00 26.71 148 ALA A C 1
ATOM 1453 O O . ALA A 1 108 ? 26.166 -0.230 3.767 1.00 23.95 148 ALA A O 1
ATOM 1460 N N . ALA A 1 109 ? 25.370 1.862 3.889 1.00 24.08 149 ALA A N 1
ATOM 1461 C CA . ALA A 1 109 ? 25.516 2.090 2.448 1.00 25.39 149 ALA A CA 1
ATOM 1462 C C . ALA A 1 109 ? 26.966 1.940 1.984 1.00 26.99 149 ALA A C 1
ATOM 1463 O O . ALA A 1 109 ? 27.216 1.466 0.868 1.00 25.72 149 ALA A O 1
ATOM 1470 N N . ALA A 1 110 ? 27.925 2.317 2.821 1.00 25.79 150 ALA A N 1
ATOM 1471 C CA . ALA A 1 110 ? 29.337 2.332 2.442 1.00 25.29 150 ALA A CA 1
ATOM 1472 C C . ALA A 1 110 ? 30.055 1.022 2.701 1.00 24.93 150 ALA A C 1
ATOM 1473 O O . ALA A 1 110 ? 31.199 0.884 2.275 1.00 28.87 150 ALA A O 1
ATOM 1480 N N . THR A 1 111 ? 29.413 0.048 3.354 1.00 26.70 151 THR A N 1
ATOM 1481 C CA . THR A 1 111 ? 30.080 -1.188 3.765 1.00 26.37 151 THR A CA 1
ATOM 1482 C C . THR A 1 111 ? 29.409 -2.430 3.202 1.00 27.44 151 THR A C 1
ATOM 1483 O O . THR A 1 111 ? 29.718 -3.541 3.654 1.00 25.67 151 THR A O 1
ATOM 1494 N N . PHE A 1 112 ? 28.464 -2.280 2.273 1.00 28.30 152 PHE A N 1
ATOM 1495 C CA . PHE A 1 112 ? 27.839 -3.442 1.632 1.00 28.18 152 PHE A CA 1
ATOM 1496 C C . PHE A 1 112 ? 28.911 -4.293 0.939 1.00 29.46 152 PHE A C 1
ATOM 1497 O O . PHE A 1 112 ? 29.596 -3.816 0.033 1.00 32.69 152 PHE A O 1
ATOM 1514 N N . THR A 1 113 ? 29.081 -5.544 1.384 1.00 29.54 153 THR A N 1
ATOM 1515 C CA . THR A 1 113 ? 30.258 -6.335 1.019 1.00 27.11 153 THR A CA 1
ATOM 1516 C C . THR A 1 113 ? 29.869 -7.765 0.664 1.00 30.92 153 THR A C 1
ATOM 1517 O O . THR A 1 113 ? 29.443 -8.539 1.533 1.00 29.17 153 THR A O 1
ATOM 1528 N N . ALA A 1 114 ? 30.089 -8.149 -0.607 1.00 28.82 154 ALA A N 1
ATOM 1529 C CA . ALA A 1 114 ? 29.788 -9.514 -1.045 1.00 31.36 154 ALA A CA 1
ATOM 1530 C C . ALA A 1 114 ? 30.808 -10.493 -0.476 1.00 26.93 154 ALA A C 1
ATOM 1531 O O . ALA A 1 114 ? 31.923 -10.108 -0.125 1.00 30.84 154 ALA A O 1
ATOM 1538 N N . PRO A 1 115 ? 30.461 -11.771 -0.370 1.00 29.14 155 PRO A N 1
ATOM 1539 C CA . PRO A 1 115 ? 31.461 -12.749 0.056 1.00 32.55 155 PRO A CA 1
ATOM 1540 C C . PRO A 1 115 ? 32.729 -12.642 -0.779 1.00 34.64 155 PRO A C 1
ATOM 1541 O O . PRO A 1 115 ? 32.677 -12.532 -2.000 1.00 33.66 155 PRO A O 1
ATOM 1552 N N . GLY A 1 116 ? 33.875 -12.626 -0.108 1.00 34.43 156 GLY A N 1
ATOM 1553 C CA . GLY A 1 116 ? 35.157 -12.538 -0.776 1.00 35.71 156 GLY A CA 1
ATOM 1554 C C . GLY A 1 116 ? 35.647 -11.148 -1.103 1.00 39.90 156 GLY A C 1
ATOM 1555 O O . GLY A 1 116 ? 36.664 -11.017 -1.802 1.00 37.23 156 GLY A O 1
ATOM 1559 N N . ARG A 1 117 ? 34.972 -10.104 -0.619 1.00 33.54 157 ARG A N 1
ATOM 1560 C CA . ARG A 1 117 ? 35.320 -8.725 -0.903 1.00 30.98 157 ARG A CA 1
ATOM 1561 C C . ARG A 1 117 ? 35.635 -7.979 0.396 1.00 31.62 157 ARG A C 1
ATOM 1562 O O . ARG A 1 117 ? 35.323 -8.443 1.496 1.00 31.56 157 ARG A O 1
ATOM 1583 N N . THR A 1 118 ? 36.277 -6.827 0.247 1.00 30.83 158 THR A N 1
ATOM 1584 C CA . THR A 1 118 ? 36.617 -5.919 1.338 1.00 33.39 158 THR A CA 1
ATOM 1585 C C . THR A 1 118 ? 36.189 -4.510 0.944 1.00 33.61 158 THR A C 1
ATOM 1586 O O . THR A 1 118 ? 36.520 -4.058 -0.153 1.00 33.40 158 THR A O 1
ATOM 1597 N N . SER A 1 119 ? 35.455 -3.827 1.832 1.00 31.23 159 SER A N 1
ATOM 1598 C CA . SER A 1 119 ? 35.086 -2.414 1.711 1.00 29.65 159 SER A CA 1
ATOM 1599 C C . SER A 1 119 ? 35.819 -1.581 2.756 1.00 31.75 159 SER A C 1
ATOM 1600 O O . SER A 1 119 ? 36.122 -2.065 3.847 1.00 32.03 159 SER A O 1
ATOM 1608 N N . THR A 1 120 ? 36.073 -0.313 2.438 1.00 27.61 160 THR A N 1
ATOM 1609 C CA . THR A 1 120 ? 36.611 0.636 3.402 1.00 28.01 160 THR A CA 1
ATOM 1610 C C . THR A 1 120 ? 35.837 1.940 3.312 1.00 31.09 160 THR A C 1
ATOM 1611 O O . THR A 1 120 ? 35.376 2.340 2.238 1.00 29.40 160 THR A O 1
ATOM 1622 N N . PHE A 1 121 ? 35.719 2.601 4.462 1.00 27.55 161 PHE A N 1
ATOM 1623 C CA . PHE A 1 121 ? 35.114 3.917 4.573 1.00 28.41 161 PHE A CA 1
ATOM 1624 C C . PHE A 1 121 ? 35.547 4.481 5.920 1.00 25.85 161 PHE A C 1
ATOM 1625 O O . PHE A 1 121 ? 36.128 3.774 6.738 1.00 27.43 161 PHE A O 1
ATOM 1642 N N . SER A 1 122 ? 35.194 5.736 6.173 1.00 26.70 162 SER A N 1
ATOM 1643 C CA . SER A 1 122 ? 35.456 6.322 7.469 1.00 24.51 162 SER A CA 1
ATOM 1644 C C . SER A 1 122 ? 34.296 7.208 7.887 1.00 27.69 162 SER A C 1
ATOM 1645 O O . SER A 1 122 ? 33.546 7.732 7.056 1.00 25.18 162 SER A O 1
ATOM 1653 N N . PHE A 1 123 ? 34.195 7.407 9.207 1.00 26.45 163 PHE A N 1
ATOM 1654 C CA . PHE A 1 123 ? 33.226 8.321 9.770 1.00 26.80 163 PHE A CA 1
ATOM 1655 C C . PHE A 1 123 ? 33.831 8.981 10.990 1.00 27.11 163 PHE A C 1
ATOM 1656 O O . PHE A 1 123 ? 34.703 8.416 11.650 1.00 28.53 163 PHE A O 1
ATOM 1673 N N . LYS A 1 124 ? 33.350 10.173 11.290 1.00 24.52 164 LYS A N 1
ATOM 1674 C CA . LYS A 1 124 ? 33.727 10.874 12.500 1.00 24.61 164 LYS A CA 1
ATOM 1675 C C . LYS A 1 124 ? 32.758 10.540 13.646 1.00 27.97 164 LYS A C 1
ATOM 1676 O O . LYS A 1 124 ? 31.538 10.550 13.461 1.00 24.60 164 LYS A O 1
ATOM 1695 N N . ALA A 1 125 ? 33.304 10.233 14.820 1.00 25.83 165 ALA A N 1
ATOM 1696 C CA . ALA A 1 125 ? 32.495 9.917 16.004 1.00 25.72 165 ALA A CA 1
ATOM 1697 C C . ALA A 1 125 ? 32.134 11.230 16.680 1.00 26.03 165 ALA A C 1
ATOM 1698 O O . ALA A 1 125 ? 32.873 11.760 17.506 1.00 30.29 165 ALA A O 1
ATOM 1705 N N . LEU A 1 126 ? 30.983 11.780 16.318 1.00 24.54 166 LEU A N 1
ATOM 1706 C CA . LEU A 1 126 ? 30.639 13.126 16.774 1.00 27.31 166 LEU A CA 1
ATOM 1707 C C . LEU A 1 126 ? 30.115 13.191 18.211 1.00 28.76 166 LEU A C 1
ATOM 1708 O O . LEU A 1 126 ? 30.181 14.263 18.819 1.00 27.33 166 LEU A O 1
ATOM 1724 N N . GLN A 1 127 ? 29.607 12.101 18.782 1.00 26.60 167 GLN A N 1
ATOM 1725 C CA A GLN A 1 127 ? 28.994 12.190 20.101 0.65 27.11 167 GLN A CA 1
ATOM 1726 C CA B GLN A 1 127 ? 29.002 12.194 20.101 0.35 27.15 167 GLN A CA 1
ATOM 1727 C C . GLN A 1 127 ? 29.485 11.044 20.984 1.00 24.76 167 GLN A C 1
ATOM 1728 O O . GLN A 1 127 ? 29.555 9.902 20.527 1.00 24.01 167 GLN A O 1
ATOM 1753 N N . PRO A 1 128 ? 29.797 11.326 22.242 1.00 24.87 168 PRO A N 1
ATOM 1754 C CA . PRO A 1 128 ? 30.154 10.232 23.151 1.00 25.48 168 PRO A CA 1
ATOM 1755 C C . PRO A 1 128 ? 28.929 9.377 23.452 1.00 25.18 168 PRO A C 1
ATOM 1756 O O . PRO A 1 128 ? 27.780 9.798 23.285 1.00 26.28 168 PRO A O 1
ATOM 1767 N N . GLY A 1 129 ? 29.179 8.160 23.876 1.00 26.37 169 GLY A N 1
ATOM 1768 C CA . GLY A 1 129 ? 28.098 7.263 24.220 1.00 21.90 169 GLY A CA 1
ATOM 1769 C C . GLY A 1 129 ? 28.535 5.828 24.041 1.00 24.02 169 GLY A C 1
ATOM 1770 O O . GLY A 1 129 ? 29.685 5.538 23.739 1.00 25.02 169 GLY A O 1
ATOM 1774 N N . LEU A 1 130 ? 27.583 4.925 24.268 1.00 23.18 170 LEU A N 1
ATOM 1775 C CA . LEU A 1 130 ? 27.799 3.496 24.096 1.00 22.31 170 LEU A CA 1
ATOM 1776 C C . LEU A 1 130 ? 26.818 2.997 23.031 1.00 24.26 170 LEU A C 1
ATOM 1777 O O . LEU A 1 130 ? 25.614 2.887 23.282 1.00 22.89 170 LEU A O 1
ATOM 1793 N N . TYR A 1 131 ? 27.323 2.663 21.856 1.00 21.94 171 TYR A N 1
ATOM 1794 C CA . TYR A 1 131 ? 26.468 2.491 20.679 1.00 22.67 171 TYR A CA 1
ATOM 1795 C C . TYR A 1 131 ? 26.449 1.053 20.164 1.00 21.86 171 TYR A C 1
ATOM 1796 O O . TYR A 1 131 ? 27.494 0.410 20.031 1.00 22.92 171 TYR A O 1
ATOM 1814 N N . ILE A 1 132 ? 25.246 0.545 19.892 1.00 21.01 172 ILE A N 1
ATOM 1815 C CA . ILE A 1 132 ? 25.094 -0.687 19.126 1.00 22.64 172 ILE A CA 1
ATOM 1816 C C . ILE A 1 132 ? 25.609 -0.490 17.702 1.00 21.64 172 ILE A C 1
ATOM 1817 O O . ILE A 1 132 ? 25.445 0.576 17.100 1.00 21.23 172 ILE A O 1
ATOM 1833 N N . TYR A 1 133 ? 26.260 -1.510 17.167 1.00 21.34 173 TYR A N 1
ATOM 1834 C CA . TYR A 1 133 ? 26.431 -1.647 15.724 1.00 22.39 173 TYR A CA 1
ATOM 1835 C C . TYR A 1 133 ? 25.865 -2.997 15.289 1.00 24.66 173 TYR A C 1
ATOM 1836 O O . TYR A 1 133 ? 25.869 -3.957 16.063 1.00 20.78 173 TYR A O 1
ATOM 1854 N N . HIS A 1 134 ? 25.338 -3.063 14.066 1.00 21.02 174 HIS A N 1
ATOM 1855 C CA . HIS A 1 134 ? 24.712 -4.303 13.611 1.00 21.69 174 HIS A CA 1
ATOM 1856 C C . HIS A 1 134 ? 24.685 -4.333 12.076 1.00 22.97 174 HIS A C 1
ATOM 1857 O O . HIS A 1 134 ? 24.774 -3.297 11.404 1.00 21.77 174 HIS A O 1
ATOM 1871 N N . CYS A 1 135 ? 24.543 -5.542 11.543 1.00 23.95 175 CYS A N 1
ATOM 1872 C CA . CYS A 1 135 ? 24.342 -5.724 10.109 1.00 24.94 175 CYS A CA 1
ATOM 1873 C C . CYS A 1 135 ? 22.968 -5.198 9.723 1.00 24.05 175 CYS A C 1
ATOM 1874 O O . CYS A 1 135 ? 21.999 -5.336 10.474 1.00 24.99 175 CYS A O 1
ATOM 1881 N N . ALA A 1 136 ? 22.890 -4.598 8.540 1.00 24.13 176 ALA A N 1
ATOM 1882 C CA . ALA A 1 136 ? 21.649 -4.020 8.029 1.00 26.17 176 ALA A CA 1
ATOM 1883 C C . ALA A 1 136 ? 21.345 -4.450 6.589 1.00 30.70 176 ALA A C 1
ATOM 1884 O O . ALA A 1 136 ? 20.644 -3.738 5.866 1.00 28.38 176 ALA A O 1
ATOM 1891 N N . VAL A 1 137 ? 21.829 -5.622 6.160 1.00 26.72 177 VAL A N 1
ATOM 1892 C CA . VAL A 1 137 ? 21.462 -6.158 4.856 1.00 28.42 177 VAL A CA 1
ATOM 1893 C C . VAL A 1 137 ? 20.047 -6.697 4.914 1.00 31.06 177 VAL A C 1
ATOM 1894 O O . VAL A 1 137 ? 19.616 -7.240 5.935 1.00 30.35 177 VAL A O 1
ATOM 1907 N N . ALA A 1 138 ? 19.309 -6.541 3.813 1.00 32.17 178 ALA A N 1
ATOM 1908 C CA . ALA A 1 138 ? 17.938 -7.041 3.755 1.00 36.27 178 ALA A CA 1
ATOM 1909 C C . ALA A 1 138 ? 17.927 -8.570 3.667 1.00 38.33 178 ALA A C 1
ATOM 1910 O O . ALA A 1 138 ? 18.734 -9.156 2.934 1.00 38.09 178 ALA A O 1
ATOM 1917 N N . PRO A 1 139 ? 17.043 -9.257 4.418 1.00 36.18 179 PRO A N 1
ATOM 1918 C CA . PRO A 1 139 ? 16.108 -8.748 5.435 1.00 38.95 179 PRO A CA 1
ATOM 1919 C C . PRO A 1 139 ? 16.815 -8.455 6.770 1.00 34.17 179 PRO A C 1
ATOM 1920 O O . PRO A 1 139 ? 17.460 -9.326 7.354 1.00 32.50 179 PRO A O 1
ATOM 1931 N N . VAL A 1 140 ? 16.690 -7.204 7.223 1.00 32.79 180 VAL A N 1
ATOM 1932 C CA . VAL A 1 140 ? 17.482 -6.705 8.354 1.00 33.36 180 VAL A CA 1
ATOM 1933 C C . VAL A 1 140 ? 17.253 -7.541 9.612 1.00 30.10 180 VAL A C 1
ATOM 1934 O O . VAL A 1 140 ? 18.200 -7.866 10.335 1.00 27.41 180 VAL A O 1
ATOM 1947 N N . GLY A 1 141 ? 15.996 -7.865 9.918 1.00 29.34 181 GLY A N 1
ATOM 1948 C CA . GLY A 1 141 ? 15.708 -8.576 11.156 1.00 31.56 181 GLY A CA 1
ATOM 1949 C C . GLY A 1 141 ? 16.403 -9.927 11.250 1.00 31.87 181 GLY A C 1
ATOM 1950 O O . GLY A 1 141 ? 16.824 -10.349 12.329 1.00 30.56 181 GLY A O 1
ATOM 1954 N N . MET A 1 142 ? 16.508 -10.639 10.130 1.00 32.01 182 MET A N 1
ATOM 1955 C CA . MET A 1 142 ? 17.192 -11.932 10.143 1.00 31.14 182 MET A CA 1
ATOM 1956 C C . MET A 1 142 ? 18.695 -11.758 10.343 1.00 25.75 182 MET A C 1
ATOM 1957 O O . MET A 1 142 ? 19.335 -12.542 11.050 1.00 28.92 182 MET A O 1
ATOM 1971 N N . HIS A 1 143 ? 19.286 -10.749 9.722 1.00 26.30 183 HIS A N 1
ATOM 1972 C CA . HIS A 1 143 ? 20.721 -10.567 9.912 1.00 28.95 183 HIS A CA 1
ATOM 1973 C C . HIS A 1 143 ? 21.041 -10.270 11.370 1.00 32.99 183 HIS A C 1
ATOM 1974 O O . HIS A 1 143 ? 21.971 -10.860 11.946 1.00 29.42 183 HIS A O 1
ATOM 1988 N N . ILE A 1 144 ? 20.239 -9.411 12.007 1.00 29.36 184 ILE A N 1
ATOM 1989 C CA . ILE A 1 144 ? 20.428 -9.137 13.427 1.00 27.66 184 ILE A CA 1
ATOM 1990 C C . ILE A 1 144 ? 20.148 -10.389 14.250 1.00 27.19 184 ILE A C 1
ATOM 1991 O O . ILE A 1 144 ? 20.946 -10.786 15.100 1.00 28.35 184 ILE A O 1
ATOM 2007 N N . ALA A 1 145 ? 19.010 -11.032 13.995 1.00 25.99 185 ALA A N 1
ATOM 2008 C CA . ALA A 1 145 ? 18.586 -12.204 14.762 1.00 27.70 185 ALA A CA 1
ATOM 2009 C C . ALA A 1 145 ? 19.561 -13.379 14.685 1.00 27.33 185 ALA A C 1
ATOM 2010 O O . ALA A 1 145 ? 19.564 -14.227 15.597 1.00 30.54 185 ALA A O 1
ATOM 2017 N N . ASN A 1 146 ? 20.385 -13.461 13.637 1.00 27.42 186 ASN A N 1
ATOM 2018 C CA . ASN A 1 146 ? 21.402 -14.519 13.555 1.00 28.07 186 ASN A CA 1
ATOM 2019 C C . ASN A 1 146 ? 22.685 -14.175 14.311 1.00 30.02 186 ASN A C 1
ATOM 2020 O O . ASN A 1 146 ? 23.600 -15.006 14.370 1.00 28.89 186 ASN A O 1
ATOM 2031 N N . GLY A 1 147 ? 22.784 -12.975 14.883 1.00 29.64 187 GLY A N 1
ATOM 2032 C CA . GLY A 1 147 ? 23.869 -12.660 15.784 1.00 27.10 187 GLY A CA 1
ATOM 2033 C C . GLY A 1 147 ? 24.779 -11.509 15.414 1.00 27.66 187 GLY A C 1
ATOM 2034 O O . GLY A 1 147 ? 25.794 -11.302 16.086 1.00 25.72 187 GLY A O 1
ATOM 2038 N N . MET A 1 148 ? 24.437 -10.727 14.393 1.00 26.53 188 MET A N 1
ATOM 2039 C CA . MET A 1 148 ? 25.359 -9.721 13.873 1.00 26.97 188 MET A CA 1
ATOM 2040 C C . MET A 1 148 ? 25.164 -8.379 14.577 1.00 26.02 188 MET A C 1
ATOM 2041 O O . MET A 1 148 ? 24.574 -7.445 14.036 1.00 23.69 188 MET A O 1
ATOM 2055 N N . TYR A 1 149 ? 25.716 -8.269 15.795 1.00 26.72 189 TYR A N 1
ATOM 2056 C CA . TYR A 1 149 ? 25.672 -7.023 16.558 1.00 26.39 189 TYR A CA 1
ATOM 2057 C C . TYR A 1 149 ? 26.840 -6.979 17.534 1.00 25.16 189 TYR A C 1
ATOM 2058 O O . TYR A 1 149 ? 27.410 -8.007 17.903 1.00 23.82 189 TYR A O 1
ATOM 2076 N N . GLY A 1 150 ? 27.187 -5.765 17.935 1.00 22.85 190 GLY A N 1
ATOM 2077 C CA . GLY A 1 150 ? 28.250 -5.503 18.886 1.00 23.94 190 GLY A CA 1
ATOM 2078 C C . GLY A 1 150 ? 28.116 -4.103 19.446 1.00 22.95 190 GLY A C 1
ATOM 2079 O O . GLY A 1 150 ? 27.155 -3.392 19.147 1.00 23.68 190 GLY A O 1
ATOM 2083 N N . LEU A 1 151 ? 29.111 -3.685 20.240 1.00 22.60 191 LEU A N 1
ATOM 2084 C CA . LEU A 1 151 ? 29.134 -2.342 20.819 1.00 23.00 191 LEU A CA 1
ATOM 2085 C C . LEU A 1 151 ? 30.392 -1.587 20.443 1.00 24.18 191 LEU A C 1
ATOM 2086 O O . LEU A 1 151 ? 31.485 -2.163 20.389 1.00 23.43 191 LEU A O 1
ATOM 2102 N N . ILE A 1 152 ? 30.240 -0.281 20.249 1.00 20.38 192 ILE A N 1
ATOM 2103 C CA . ILE A 1 152 ? 31.360 0.645 20.147 1.00 23.17 192 ILE A CA 1
ATOM 2104 C C . ILE A 1 152 ? 31.172 1.724 21.207 1.00 26.01 192 ILE A C 1
ATOM 2105 O O . ILE A 1 152 ? 30.115 2.361 21.287 1.00 23.59 192 ILE A O 1
ATOM 2121 N N . LEU A 1 153 ? 32.196 1.915 22.029 1.00 22.24 193 LEU A N 1
ATOM 2122 C CA . LEU A 1 153 ? 32.184 2.903 23.087 1.00 23.40 193 LEU A CA 1
ATOM 2123 C C . LEU A 1 153 ? 32.916 4.136 22.593 1.00 22.74 193 LEU A C 1
ATOM 2124 O O . LEU A 1 153 ? 34.074 4.038 22.183 1.00 25.05 193 LEU A O 1
ATOM 2140 N N . VAL A 1 154 ? 32.249 5.287 22.623 1.00 23.49 194 VAL A N 1
ATOM 2141 C CA . VAL A 1 154 ? 32.858 6.566 22.270 1.00 24.72 194 VAL A CA 1
ATOM 2142 C C . VAL A 1 154 ? 33.021 7.348 23.568 1.00 26.41 194 VAL A C 1
ATOM 2143 O O . VAL A 1 154 ? 32.037 7.813 24.149 1.00 23.07 194 VAL A O 1
ATOM 2156 N N . GLU A 1 155 ? 34.258 7.500 24.028 1.00 24.99 195 GLU A N 1
ATOM 2157 C CA . GLU A 1 155 ? 34.496 8.165 25.297 1.00 26.02 195 GLU A CA 1
ATOM 2158 C C . GLU A 1 155 ? 34.258 9.669 25.188 1.00 25.21 195 GLU A C 1
ATOM 2159 O O . GLU A 1 155 ? 34.520 10.276 24.153 1.00 26.95 195 GLU A O 1
ATOM 2171 N N . PRO A 1 156 ? 33.836 10.305 26.275 1.00 26.00 196 PRO A N 1
ATOM 2172 C CA . PRO A 1 156 ? 33.899 11.766 26.344 1.00 29.46 196 PRO A CA 1
ATOM 2173 C C . PRO A 1 156 ? 35.340 12.239 26.215 1.00 30.26 196 PRO A C 1
ATOM 2174 O O . PRO A 1 156 ? 36.287 11.502 26.480 1.00 29.22 196 PRO A O 1
ATOM 2185 N N . LYS A 1 157 ? 35.497 13.497 25.818 1.00 33.00 197 LYS A N 1
ATOM 2186 C CA . LYS A 1 157 ? 36.837 14.003 25.538 1.00 38.40 197 LYS A CA 1
ATOM 2187 C C . LYS A 1 157 ? 37.744 13.920 26.759 1.00 39.46 197 LYS A C 1
ATOM 2188 O O . LYS A 1 157 ? 38.941 13.647 26.619 1.00 41.19 197 LYS A O 1
ATOM 2207 N N . GLU A 1 158 ? 37.195 14.068 27.958 1.00 37.41 198 GLU A N 1
ATOM 2208 C CA . GLU A 1 158 ? 37.988 13.961 29.182 1.00 43.18 198 GLU A CA 1
ATOM 2209 C C . GLU A 1 158 ? 38.078 12.533 29.727 1.00 43.23 198 GLU A C 1
ATOM 2210 O O . GLU A 1 158 ? 38.705 12.320 30.767 1.00 41.74 198 GLU A O 1
ATOM 2222 N N . GLY A 1 159 ? 37.476 11.549 29.062 1.00 35.63 199 GLY A N 1
ATOM 2223 C CA . GLY A 1 159 ? 37.507 10.180 29.551 1.00 34.47 199 GLY A CA 1
ATOM 2224 C C . GLY A 1 159 ? 36.389 9.895 30.538 1.00 34.34 199 GLY A C 1
ATOM 2225 O O . GLY A 1 159 ? 35.629 10.775 30.946 1.00 39.47 199 GLY A O 1
ATOM 2229 N N . LEU A 1 160 ? 36.292 8.621 30.930 1.00 34.85 200 LEU A N 1
ATOM 2230 C CA . LEU A 1 160 ? 35.393 8.156 31.981 1.00 38.55 200 LEU A CA 1
ATOM 2231 C C . LEU A 1 160 ? 36.158 7.944 33.289 1.00 38.45 200 LEU A C 1
ATOM 2232 O O . LEU A 1 160 ? 37.371 7.717 33.276 1.00 35.47 200 LEU A O 1
ATOM 2248 N N . PRO A 1 161 ? 35.472 7.978 34.439 1.00 38.42 201 PRO A N 1
ATOM 2249 C CA . PRO A 1 161 ? 36.151 7.698 35.717 1.00 37.17 201 PRO A CA 1
ATOM 2250 C C . PRO A 1 161 ? 36.819 6.331 35.725 1.00 39.60 201 PRO A C 1
ATOM 2251 O O . PRO A 1 161 ? 36.376 5.397 35.055 1.00 37.86 201 PRO A O 1
ATOM 2262 N N . LYS A 1 162 ? 37.892 6.211 36.511 1.00 39.96 202 LYS A N 1
ATOM 2263 C CA . LYS A 1 162 ? 38.570 4.928 36.668 1.00 40.86 202 LYS A CA 1
ATOM 2264 C C . LYS A 1 162 ? 37.711 3.969 37.480 1.00 33.69 202 LYS A C 1
ATOM 2265 O O . LYS A 1 162 ? 36.999 4.378 38.394 1.00 36.88 202 LYS A O 1
ATOM 2284 N N . VAL A 1 163 ? 37.777 2.685 37.120 1.00 32.67 203 VAL A N 1
ATOM 2285 C CA . VAL A 1 163 ? 37.119 1.600 37.835 1.00 35.23 203 VAL A CA 1
ATOM 2286 C C . VAL A 1 163 ? 38.083 0.429 37.771 1.00 34.63 203 VAL A C 1
ATOM 2287 O O . VAL A 1 163 ? 38.978 0.394 36.928 1.00 33.13 203 VAL A O 1
ATOM 2300 N N . ASP A 1 164 ? 37.870 -0.552 38.651 1.00 33.60 204 ASP A N 1
ATOM 2301 C CA . ASP A 1 164 ? 38.777 -1.696 38.750 1.00 35.83 204 ASP A CA 1
ATOM 2302 C C . ASP A 1 164 ? 38.509 -2.761 37.688 1.00 38.82 204 ASP A C 1
ATOM 2303 O O . ASP A 1 164 ? 39.446 -3.423 37.218 1.00 36.66 204 ASP A O 1
ATOM 2312 N N . LYS A 1 165 ? 37.241 -2.991 37.351 1.00 35.54 205 LYS A N 1
ATOM 2313 C CA . LYS A 1 165 ? 36.860 -4.038 36.408 1.00 34.77 205 LYS A CA 1
ATOM 2314 C C . LYS A 1 165 ? 35.795 -3.526 35.439 1.00 33.84 205 LYS A C 1
ATOM 2315 O O . LYS A 1 165 ? 34.862 -2.820 35.846 1.00 30.35 205 LYS A O 1
ATOM 2334 N N . GLU A 1 166 ? 35.911 -3.938 34.178 1.00 32.11 206 GLU A N 1
ATOM 2335 C CA . GLU A 1 166 ? 34.979 -3.575 33.114 1.00 29.56 206 GLU A CA 1
ATOM 2336 C C . GLU A 1 166 ? 34.591 -4.833 32.361 1.00 30.55 206 GLU A C 1
ATOM 2337 O O . GLU A 1 166 ? 35.456 -5.660 32.047 1.00 29.89 206 GLU A O 1
ATOM 2349 N N . PHE A 1 167 ? 33.288 -4.974 32.075 1.00 28.25 207 PHE A N 1
ATOM 2350 C CA . PHE A 1 167 ? 32.754 -6.102 31.317 1.00 23.94 207 PHE A CA 1
ATOM 2351 C C . PHE A 1 167 ? 31.864 -5.653 30.156 1.00 22.65 207 PHE A C 1
ATOM 2352 O O . PHE A 1 167 ? 31.199 -4.616 30.215 1.00 23.95 207 PHE A O 1
ATOM 2369 N N . TYR A 1 168 ? 31.812 -6.512 29.138 1.00 26.70 208 TYR A N 1
ATOM 2370 C CA . TYR A 1 168 ? 31.125 -6.306 27.854 1.00 24.90 208 TYR A CA 1
ATOM 2371 C C . TYR A 1 168 ? 30.044 -7.377 27.749 1.00 23.19 208 TYR A C 1
ATOM 2372 O O . TYR A 1 168 ? 30.353 -8.567 27.603 1.00 24.05 208 TYR A O 1
ATOM 2390 N N . ILE A 1 169 ? 28.781 -6.959 27.832 1.00 23.40 209 ILE A N 1
ATOM 2391 C CA . ILE A 1 169 ? 27.613 -7.848 27.886 1.00 22.54 209 ILE A CA 1
ATOM 2392 C C . ILE A 1 169 ? 26.597 -7.380 26.845 1.00 25.23 209 ILE A C 1
ATOM 2393 O O . ILE A 1 169 ? 26.237 -6.198 26.832 1.00 25.65 209 ILE A O 1
ATOM 2409 N N . VAL A 1 170 ? 26.112 -8.287 25.988 1.00 24.86 210 VAL A N 1
ATOM 2410 C CA . VAL A 1 170 ? 25.056 -7.952 25.037 1.00 24.91 210 VAL A CA 1
ATOM 2411 C C . VAL A 1 170 ? 23.963 -9.006 25.088 1.00 25.53 210 VAL A C 1
ATOM 2412 O O . VAL A 1 170 ? 24.215 -10.189 24.838 1.00 26.94 210 VAL A O 1
ATOM 2425 N N . GLN A 1 171 ? 22.746 -8.572 25.365 1.00 24.30 211 GLN A N 1
ATOM 2426 C CA . GLN A 1 171 ? 21.579 -9.426 25.307 1.00 23.10 211 GLN A CA 1
ATOM 2427 C C . GLN A 1 171 ? 21.045 -9.560 23.873 1.00 26.17 211 GLN A C 1
ATOM 2428 O O . GLN A 1 171 ? 21.054 -8.607 23.088 1.00 23.82 211 GLN A O 1
ATOM 2442 N N . GLY A 1 172 ? 20.537 -10.738 23.548 1.00 24.27 212 GLY A N 1
ATOM 2443 C CA . GLY A 1 172 ? 19.890 -10.935 22.256 1.00 24.78 212 GLY A CA 1
ATOM 2444 C C . GLY A 1 172 ? 18.801 -11.986 22.352 1.00 26.78 212 GLY A C 1
ATOM 2445 O O . GLY A 1 172 ? 18.849 -12.864 23.219 1.00 26.01 212 GLY A O 1
ATOM 2449 N N . ASP A 1 173 ? 17.787 -11.875 21.486 1.00 25.79 213 ASP A N 1
ATOM 2450 C CA . ASP A 1 173 ? 16.711 -12.862 21.422 1.00 26.14 213 ASP A CA 1
ATOM 2451 C C . ASP A 1 173 ? 16.855 -13.649 20.126 1.00 26.07 213 ASP A C 1
ATOM 2452 O O . ASP A 1 173 ? 17.258 -13.095 19.098 1.00 26.45 213 ASP A O 1
ATOM 2461 N N . PHE A 1 174 ? 16.600 -14.966 20.206 1.00 26.02 214 PHE A N 1
ATOM 2462 C CA . PHE A 1 174 ? 16.836 -15.903 19.105 1.00 27.24 214 PHE A CA 1
ATOM 2463 C C . PHE A 1 174 ? 15.602 -16.771 18.859 1.00 26.81 214 PHE A C 1
ATOM 2464 O O . PHE A 1 174 ? 14.885 -17.159 19.782 1.00 29.05 214 PHE A O 1
ATOM 2481 N N . TYR A 1 175 ? 15.401 -17.097 17.591 1.00 31.32 215 TYR A N 1
ATOM 2482 C CA . TYR A 1 175 ? 14.153 -17.643 17.084 1.00 29.20 215 TYR A CA 1
ATOM 2483 C C . TYR A 1 175 ? 14.474 -18.928 16.323 1.00 31.21 215 TYR A C 1
ATOM 2484 O O . TYR A 1 175 ? 14.963 -18.873 15.193 1.00 32.33 215 TYR A O 1
A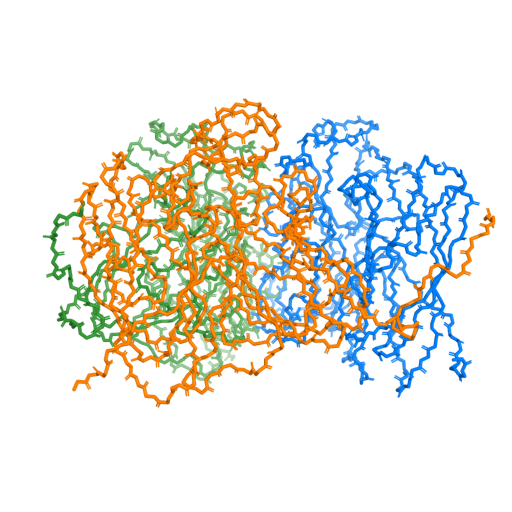TOM 2502 N N . THR A 1 176 ? 14.160 -20.064 16.924 1.00 33.67 216 THR A N 1
ATOM 2503 C CA . THR A 1 176 ? 14.464 -21.380 16.372 1.00 36.80 216 THR A CA 1
ATOM 2504 C C . THR A 1 176 ? 13.176 -22.103 16.011 1.00 37.62 216 THR A C 1
ATOM 2505 O O . THR A 1 176 ? 12.174 -21.989 16.722 1.00 35.03 216 THR A O 1
ATOM 2516 N N . LYS A 1 177 ? 13.213 -22.884 14.925 1.00 39.95 217 LYS A N 1
ATOM 2517 C CA . LYS A 1 177 ? 12.014 -23.625 14.523 1.00 41.24 217 LYS A CA 1
ATOM 2518 C C . LYS A 1 177 ? 11.520 -24.564 15.618 1.00 37.01 217 LYS A C 1
ATOM 2519 O O . LYS A 1 177 ? 10.315 -24.647 15.870 1.00 42.68 217 LYS A O 1
ATOM 2538 N N . GLY A 1 178 ? 12.416 -25.301 16.262 1.00 39.36 218 GLY A N 1
ATOM 2539 C CA . GLY A 1 178 ? 11.994 -26.149 17.348 1.00 40.74 218 GLY A CA 1
ATOM 2540 C C . GLY A 1 178 ? 11.833 -25.366 18.642 1.00 46.52 218 GLY A C 1
ATOM 2541 O O . GLY A 1 178 ? 12.344 -24.262 18.791 1.00 44.19 218 GLY A O 1
ATOM 2545 N N . LYS A 1 179 ? 11.101 -25.948 19.587 1.00 45.15 219 LYS A N 1
ATOM 2546 C CA . LYS A 1 179 ? 11.041 -25.383 20.926 1.00 44.87 219 LYS A CA 1
ATOM 2547 C C . LYS A 1 179 ? 12.420 -25.411 21.568 1.00 45.48 219 LYS A C 1
ATOM 2548 O O . LYS A 1 179 ? 13.318 -26.144 21.142 1.00 47.08 219 LYS A O 1
ATOM 2567 N N . LYS A 1 180 ? 12.590 -24.588 22.600 1.00 40.38 220 LYS A N 1
ATOM 2568 C CA . LYS A 1 180 ? 13.826 -24.600 23.370 1.00 42.73 220 LYS A CA 1
ATOM 2569 C C . LYS A 1 180 ? 14.085 -26.005 23.894 1.00 47.04 220 LYS A C 1
ATOM 2570 O O . LYS A 1 180 ? 13.171 -26.672 24.386 1.00 44.21 220 LYS A O 1
ATOM 2589 N N . GLY A 1 181 ? 15.339 -26.445 23.795 1.00 46.62 221 GLY A N 1
ATOM 2590 C CA . GLY A 1 181 ? 15.729 -27.783 24.175 1.00 50.07 221 GLY A CA 1
ATOM 2591 C C . GLY A 1 181 ? 15.713 -28.791 23.041 1.00 46.47 221 GLY A C 1
ATOM 2592 O O . GLY A 1 181 ? 16.402 -29.811 23.136 1.00 52.36 221 GLY A O 1
ATOM 2596 N N . ALA A 1 182 ? 14.947 -28.541 21.979 1.00 48.94 222 ALA A N 1
ATOM 2597 C CA . ALA A 1 182 ? 14.946 -29.437 20.828 1.00 45.55 222 ALA A CA 1
ATOM 2598 C C . ALA A 1 182 ? 16.355 -29.574 20.275 1.00 47.47 222 ALA A C 1
ATOM 2599 O O . ALA A 1 182 ? 17.023 -28.574 19.993 1.00 47.70 222 ALA A O 1
ATOM 2606 N N . GLN A 1 183 ? 16.796 -30.820 20.105 1.00 47.85 223 GLN A N 1
ATOM 2607 C CA . GLN A 1 183 ? 18.190 -31.128 19.822 1.00 45.00 223 GLN A CA 1
ATOM 2608 C C . GLN A 1 183 ? 18.494 -30.988 18.340 1.00 41.78 223 GLN A C 1
ATOM 2609 O O . GLN A 1 183 ? 17.601 -30.981 17.490 1.00 48.58 223 GLN A O 1
ATOM 2623 N N . GLY A 1 184 ? 19.785 -30.869 18.038 1.00 43.63 224 GLY A N 1
ATOM 2624 C CA . GLY A 1 184 ? 20.232 -30.758 16.663 1.00 44.72 224 GLY A CA 1
ATOM 2625 C C . GLY A 1 184 ? 20.395 -29.323 16.202 1.00 47.61 224 GLY A C 1
ATOM 2626 O O . GLY A 1 184 ? 20.315 -28.362 16.973 1.00 42.33 224 GLY A O 1
ATOM 2630 N N . LEU A 1 185 ? 20.639 -29.187 14.900 1.00 40.75 225 LEU A N 1
ATOM 2631 C CA . LEU A 1 185 ? 20.762 -27.882 14.260 1.00 48.08 225 LEU A CA 1
ATOM 2632 C C . LEU A 1 185 ? 19.373 -27.280 14.071 1.00 49.03 225 LEU A C 1
ATOM 2633 O O . LEU A 1 185 ? 18.541 -27.849 13.362 1.00 43.94 225 LEU A O 1
ATOM 2649 N N . GLN A 1 186 ? 19.119 -26.130 14.709 1.00 39.02 226 GLN A N 1
ATOM 2650 C CA . GLN A 1 186 ? 17.810 -25.494 14.664 1.00 42.73 226 GLN A CA 1
ATOM 2651 C C . GLN A 1 186 ? 17.825 -24.336 13.673 1.00 39.71 226 GLN A C 1
ATOM 2652 O O . GLN A 1 186 ? 18.641 -23.416 13.825 1.00 39.05 226 GLN A O 1
ATOM 2666 N N . PRO A 1 187 ? 16.986 -24.332 12.647 1.00 40.46 227 PRO A N 1
ATOM 2667 C CA . PRO A 1 187 ? 16.955 -23.188 11.729 1.00 42.55 227 PRO A CA 1
ATOM 2668 C C . PRO A 1 187 ? 16.237 -21.977 12.319 1.00 35.40 227 PRO A C 1
ATOM 2669 O O . PRO A 1 187 ? 15.430 -22.077 13.240 1.00 35.40 227 PRO A O 1
ATOM 2680 N N . PHE A 1 188 ? 16.575 -20.818 11.760 1.00 34.29 228 PHE A N 1
ATOM 2681 C CA . PHE A 1 188 ? 15.882 -19.574 12.064 1.00 32.96 228 PHE A CA 1
ATOM 2682 C C . PHE A 1 188 ? 14.412 -19.662 11.676 1.00 35.76 228 PHE A C 1
ATOM 2683 O O . PHE A 1 188 ? 14.066 -20.133 10.591 1.00 37.06 228 PHE A O 1
ATOM 2700 N N . ASP A 1 189 ? 13.537 -19.178 12.554 1.00 34.08 229 ASP A N 1
ATOM 2701 C CA . ASP A 1 189 ? 12.087 -19.227 12.345 1.00 33.39 229 ASP A CA 1
ATOM 2702 C C . ASP A 1 189 ? 11.524 -17.809 12.209 1.00 36.14 229 ASP A C 1
ATOM 2703 O O . ASP A 1 189 ? 11.271 -17.128 13.209 1.00 33.59 229 ASP A O 1
ATOM 2712 N N . MET A 1 190 ? 11.250 -17.411 10.969 1.00 31.45 230 MET A N 1
ATOM 2713 C CA . MET A 1 190 ? 10.760 -16.071 10.679 1.00 35.15 230 MET A CA 1
ATOM 2714 C C . MET A 1 190 ? 9.431 -15.790 11.364 1.00 39.53 230 MET A C 1
ATOM 2715 O O . MET A 1 190 ? 9.217 -14.684 11.876 1.00 35.43 230 MET A O 1
ATOM 2729 N N . ASP A 1 191 ? 8.519 -16.768 11.380 1.00 32.07 231 ASP A N 1
ATOM 2730 C CA . ASP A 1 191 ? 7.188 -16.517 11.921 1.00 31.87 231 ASP A CA 1
ATOM 2731 C C . ASP A 1 191 ? 7.251 -16.180 13.413 1.00 32.25 231 ASP A C 1
ATOM 2732 O O . ASP A 1 191 ? 6.492 -15.330 13.895 1.00 32.34 231 ASP A O 1
ATOM 2741 N N . LYS A 1 192 ? 8.108 -16.868 14.169 1.00 30.92 232 LYS A N 1
ATOM 2742 C CA . LYS A 1 192 ? 8.241 -16.556 15.594 1.00 29.78 232 LYS A CA 1
ATOM 2743 C C . LYS A 1 192 ? 8.881 -15.182 15.799 1.00 29.41 232 LYS A C 1
ATOM 2744 O O . LYS A 1 192 ? 8.495 -14.443 16.715 1.00 28.72 232 LYS A O 1
ATOM 2763 N N . ALA A 1 193 ? 9.869 -14.848 14.956 1.00 28.69 233 ALA A N 1
ATOM 2764 C CA . ALA A 1 193 ? 10.520 -13.542 15.002 1.00 30.53 233 ALA A CA 1
ATOM 2765 C C . ALA A 1 193 ? 9.515 -12.432 14.776 1.00 33.47 233 ALA A C 1
ATOM 2766 O O . ALA A 1 193 ? 9.513 -11.437 15.504 1.00 29.90 233 ALA A O 1
ATOM 2773 N N . VAL A 1 194 ? 8.649 -12.585 13.770 1.00 32.52 234 VAL A N 1
ATOM 2774 C CA . VAL A 1 194 ? 7.658 -11.556 13.489 1.00 29.87 234 VAL A CA 1
ATOM 2775 C C . VAL A 1 194 ? 6.644 -11.464 14.624 1.00 36.87 234 VAL A C 1
ATOM 2776 O O . VAL A 1 194 ? 6.144 -10.373 14.928 1.00 31.99 234 VAL A O 1
ATOM 2789 N N . ALA A 1 195 ? 6.330 -12.587 15.277 1.00 29.95 235 ALA A N 1
ATOM 2790 C CA . ALA A 1 195 ? 5.443 -12.574 16.433 1.00 34.25 235 ALA A CA 1
ATOM 2791 C C . ALA A 1 195 ? 6.131 -12.160 17.740 1.00 32.48 235 ALA A C 1
ATOM 2792 O O . ALA A 1 195 ? 5.455 -12.047 18.762 1.00 30.12 235 ALA A O 1
ATOM 2799 N N . GLU A 1 196 ? 7.446 -11.938 17.741 1.00 30.75 236 GLU A N 1
ATOM 2800 C CA . GLU A 1 196 ? 8.192 -11.602 18.957 1.00 32.05 236 GLU A CA 1
ATOM 2801 C C . GLU A 1 196 ? 8.017 -12.669 20.043 1.00 33.60 236 GLU A C 1
ATOM 2802 O O . GLU A 1 196 ? 7.794 -12.368 21.220 1.00 31.70 236 GLU A O 1
ATOM 2814 N N . GLN A 1 197 ? 8.184 -13.938 19.655 1.00 32.04 237 GLN A N 1
ATOM 2815 C CA . GLN A 1 197 ? 8.078 -15.073 20.575 1.00 34.93 237 GLN A CA 1
ATOM 2816 C C . GLN A 1 197 ? 9.368 -15.882 20.479 1.00 33.11 237 GLN A C 1
ATOM 2817 O O . GLN A 1 197 ? 9.407 -16.926 19.813 1.00 31.93 237 GLN A O 1
ATOM 2831 N N . PRO A 1 198 ? 10.447 -15.420 21.112 1.00 31.64 238 PRO A N 1
ATOM 2832 C CA . PRO A 1 198 ? 11.737 -16.108 20.991 1.00 30.79 238 PRO A CA 1
ATOM 2833 C C . PRO A 1 198 ? 11.786 -17.377 21.814 1.00 29.86 238 PRO A C 1
ATOM 2834 O O . PRO A 1 198 ? 11.107 -17.512 22.830 1.00 31.08 238 PRO A O 1
ATOM 2845 N N . GLU A 1 199 ? 12.654 -18.288 21.389 1.00 31.92 239 GLU A N 1
ATOM 2846 C CA . GLU A 1 199 ? 12.877 -19.508 22.149 1.00 31.77 239 GLU A CA 1
ATOM 2847 C C . GLU A 1 199 ? 14.042 -19.360 23.105 1.00 29.30 239 GLU A C 1
ATOM 2848 O O . GLU A 1 199 ? 14.019 -19.956 24.183 1.00 30.72 239 GLU A O 1
ATOM 2860 N N . TYR A 1 200 ? 15.061 -18.592 22.729 1.00 26.33 240 TYR A N 1
ATOM 2861 C CA . TYR A 1 200 ? 16.207 -18.327 23.587 1.00 27.03 240 TYR A CA 1
ATOM 2862 C C . TYR A 1 200 ? 16.374 -16.826 23.745 1.00 27.21 240 TYR A C 1
ATOM 2863 O O . TYR A 1 200 ? 16.211 -16.071 22.784 1.00 27.25 240 TYR A O 1
ATOM 2881 N N . VAL A 1 201 ? 16.735 -16.422 24.962 1.00 28.22 241 VAL A N 1
ATOM 2882 C CA . VAL A 1 201 ? 17.135 -15.059 25.291 1.00 24.98 241 VAL A CA 1
ATOM 2883 C C . VAL A 1 201 ? 18.405 -15.188 26.102 1.00 22.95 241 VAL A C 1
ATOM 2884 O O . VAL A 1 201 ? 18.389 -15.775 27.192 1.00 26.53 241 VAL A O 1
ATOM 2897 N N . VAL A 1 202 ? 19.507 -14.658 25.583 1.00 26.31 242 VAL A N 1
ATOM 2898 C CA . VAL A 1 202 ? 20.833 -14.990 26.099 1.00 25.30 242 VAL A CA 1
ATOM 2899 C C . VAL A 1 202 ? 21.699 -13.741 26.192 1.00 28.68 242 VAL A C 1
ATOM 2900 O O . VAL A 1 202 ? 21.443 -12.727 25.536 1.00 27.45 242 VAL A O 1
ATOM 2913 N N . PHE A 1 203 ? 22.741 -13.828 27.025 1.00 23.46 243 PHE A N 1
ATOM 2914 C CA . PHE A 1 203 ? 23.823 -12.853 27.030 1.00 25.22 243 PHE A CA 1
ATOM 2915 C C . PHE A 1 203 ? 24.992 -13.422 26.227 1.00 29.45 243 PHE A C 1
ATOM 2916 O O . PHE A 1 203 ? 25.408 -14.560 26.445 1.00 30.38 243 PHE A O 1
ATOM 2933 N N . ASN A 1 204 ? 25.526 -12.626 25.308 1.00 26.93 244 ASN A N 1
ATOM 2934 C CA . ASN A 1 204 ? 26.712 -13.012 24.538 1.00 27.16 244 ASN A CA 1
ATOM 2935 C C . ASN A 1 204 ? 26.500 -14.319 23.773 1.00 27.47 244 ASN A C 1
ATOM 2936 O O . ASN A 1 204 ? 27.373 -15.183 23.711 1.00 31.44 244 ASN A O 1
ATOM 2947 N N . GLY A 1 205 ? 25.331 -14.447 23.157 1.00 27.07 245 GLY A N 1
ATOM 2948 C CA . GLY A 1 205 ? 25.157 -15.332 22.039 1.00 31.40 245 GLY A CA 1
ATOM 2949 C C . GLY A 1 205 ? 24.767 -16.767 22.345 1.00 31.60 245 GLY A C 1
ATOM 2950 O O . GLY A 1 205 ? 24.270 -17.434 21.436 1.00 29.28 245 GLY A O 1
ATOM 2954 N N . HIS A 1 206 ? 24.961 -17.267 23.577 1.00 30.46 246 HIS A N 1
ATOM 2955 C CA . HIS A 1 206 ? 24.746 -18.688 23.892 1.00 29.85 246 HIS A CA 1
ATOM 2956 C C . HIS A 1 206 ? 24.280 -18.856 25.339 1.00 28.31 246 HIS A C 1
ATOM 2957 O O . HIS A 1 206 ? 24.652 -18.078 26.218 1.00 28.17 246 HIS A O 1
ATOM 2972 N N . VAL A 1 207 ? 23.510 -19.914 25.594 1.00 27.59 247 VAL A N 1
ATOM 2973 C CA . VAL A 1 207 ? 23.200 -20.280 26.978 1.00 28.91 247 VAL A CA 1
ATOM 2974 C C . VAL A 1 207 ? 24.503 -20.593 27.699 1.00 31.72 247 VAL A C 1
ATOM 2975 O O . VAL A 1 207 ? 25.340 -21.348 27.196 1.00 31.57 247 VAL A O 1
ATOM 2988 N N . GLY A 1 208 ? 24.720 -19.958 28.850 1.00 32.06 248 GLY A N 1
ATOM 2989 C CA . GLY A 1 208 ? 25.922 -20.215 29.615 1.00 32.72 248 GLY A CA 1
ATOM 2990 C C . GLY A 1 208 ? 27.171 -19.494 29.168 1.00 32.72 248 GLY A C 1
ATOM 2991 O O . GLY A 1 208 ? 28.246 -19.752 29.728 1.00 34.93 248 GLY A O 1
ATOM 2995 N N . ALA A 1 209 ? 27.070 -18.569 28.210 1.00 31.59 249 ALA A N 1
ATOM 2996 C CA . ALA A 1 209 ? 28.262 -17.907 27.685 1.00 31.06 249 ALA A CA 1
ATOM 2997 C C . ALA A 1 209 ? 29.037 -17.168 28.762 1.00 32.54 249 ALA A C 1
ATOM 2998 O O . ALA A 1 209 ? 30.262 -17.037 28.655 1.00 35.09 249 ALA A O 1
ATOM 3005 N N . ILE A 1 210 ? 28.362 -16.649 29.792 1.00 30.73 250 ILE A N 1
ATOM 3006 C CA . ILE A 1 210 ? 29.075 -15.989 30.884 1.00 29.75 250 ILE A CA 1
ATOM 3007 C C . ILE A 1 210 ? 28.594 -16.553 32.215 1.00 32.63 250 ILE A C 1
ATOM 3008 O O . ILE A 1 210 ? 28.427 -15.813 33.189 1.00 30.54 250 ILE A O 1
ATOM 3024 N N . ALA A 1 211 ? 28.347 -17.859 32.270 1.00 31.47 251 ALA A N 1
ATOM 3025 C CA . ALA A 1 211 ? 27.946 -18.508 33.516 1.00 37.16 251 ALA A CA 1
ATOM 3026 C C . ALA A 1 211 ? 28.759 -19.786 33.710 1.00 36.62 251 ALA A C 1
ATOM 3027 O O . ALA A 1 211 ? 29.436 -20.253 32.793 1.00 37.11 251 ALA A O 1
ATOM 3034 N N . GLY A 1 212 ? 28.714 -20.337 34.929 1.00 43.82 252 GLY A N 1
ATOM 3035 C CA . GLY A 1 212 ? 29.469 -21.557 35.229 1.00 44.30 252 GLY A CA 1
ATOM 3036 C C . GLY A 1 212 ? 30.976 -21.370 35.067 1.00 39.59 252 GLY A C 1
ATOM 3037 O O . GLY A 1 212 ? 31.571 -20.443 35.616 1.00 39.09 252 GLY A O 1
ATOM 3041 N N . ASP A 1 213 ? 31.608 -22.251 34.285 1.00 45.80 253 ASP A N 1
ATOM 3042 C CA . ASP A 1 213 ? 33.035 -22.115 33.975 1.00 50.92 253 ASP A CA 1
ATOM 3043 C C . ASP A 1 213 ? 33.362 -20.845 33.196 1.00 45.47 253 ASP A C 1
ATOM 3044 O O . ASP A 1 213 ? 34.530 -20.445 33.159 1.00 43.86 253 ASP A O 1
ATOM 3053 N N . ASN A 1 214 ? 32.378 -20.219 32.548 1.00 42.92 254 ASN A N 1
ATOM 3054 C CA . ASN A 1 214 ? 32.585 -18.966 31.826 1.00 36.08 254 ASN A CA 1
ATOM 3055 C C . ASN A 1 214 ? 32.232 -17.725 32.658 1.00 37.17 254 ASN A C 1
ATOM 3056 O O . ASN A 1 214 ? 32.240 -16.608 32.129 1.00 33.14 254 ASN A O 1
ATOM 3067 N N . ALA A 1 215 ? 31.969 -17.884 33.951 1.00 36.63 255 ALA A N 1
ATOM 3068 C CA . ALA A 1 215 ? 31.526 -16.759 34.763 1.00 31.87 255 ALA A CA 1
ATOM 3069 C C . ALA A 1 215 ? 32.525 -15.609 34.735 1.00 32.41 255 ALA A C 1
ATOM 3070 O O . ALA A 1 215 ? 33.734 -15.804 34.634 1.00 35.79 255 ALA A O 1
ATOM 3077 N N . LEU A 1 216 ? 32.004 -14.385 34.853 1.00 31.74 256 LEU A N 1
ATOM 3078 C CA . LEU A 1 216 ? 32.855 -13.231 35.074 1.00 28.37 256 LEU A CA 1
ATOM 3079 C C . LEU A 1 216 ? 33.511 -13.329 36.458 1.00 31.67 256 LEU A C 1
ATOM 3080 O O . LEU A 1 216 ? 33.017 -14.016 37.348 1.00 32.26 256 LEU A O 1
ATOM 3096 N N . LYS A 1 217 ? 34.628 -12.627 36.647 1.00 33.39 257 LYS A N 1
ATOM 3097 C CA . LYS A 1 217 ? 35.368 -12.743 37.907 1.00 34.50 257 LYS A CA 1
ATOM 3098 C C . LYS A 1 217 ? 35.797 -11.393 38.445 1.00 30.28 257 LYS A C 1
ATOM 3099 O O . LYS A 1 217 ? 36.260 -10.526 37.697 1.00 32.23 257 LYS A O 1
ATOM 3118 N N . ALA A 1 218 ? 35.696 -11.238 39.763 1.00 33.62 258 ALA A N 1
ATOM 3119 C CA . ALA A 1 218 ? 36.199 -10.042 40.429 1.00 35.03 258 ALA A CA 1
ATOM 3120 C C . ALA A 1 218 ? 36.556 -10.378 41.880 1.00 33.40 258 ALA A C 1
ATOM 3121 O O . ALA A 1 218 ? 36.347 -11.500 42.360 1.00 32.58 258 ALA A O 1
ATOM 3128 N N . LYS A 1 219 ? 37.076 -9.380 42.581 1.00 36.69 259 LYS A N 1
ATOM 3129 C CA . LYS A 1 219 ? 37.479 -9.519 43.976 1.00 42.78 259 LYS A CA 1
ATOM 3130 C C . LYS A 1 219 ? 36.754 -8.502 44.848 1.00 41.97 259 LYS A C 1
ATOM 3131 O O . LYS A 1 219 ? 36.529 -7.363 44.426 1.00 38.80 259 LYS A O 1
ATOM 3150 N N . ALA A 1 220 ? 36.413 -8.911 46.077 1.00 40.42 260 ALA A N 1
ATOM 3151 C CA . ALA A 1 220 ? 35.701 -8.021 46.987 1.00 36.45 260 ALA A CA 1
ATOM 3152 C C . ALA A 1 220 ? 36.477 -6.730 47.185 1.00 36.50 260 ALA A C 1
ATOM 3153 O O . ALA A 1 220 ? 37.705 -6.727 47.257 1.00 41.01 260 ALA A O 1
ATOM 3160 N N . GLY A 1 221 ? 35.750 -5.619 47.242 1.00 36.40 261 GLY A N 1
ATOM 3161 C CA . GLY A 1 221 ? 36.347 -4.307 47.254 1.00 36.49 261 GLY A CA 1
ATOM 3162 C C . GLY A 1 221 ? 36.447 -3.599 45.903 1.00 37.53 261 GLY A C 1
ATOM 3163 O O . GLY A 1 221 ? 36.676 -2.387 45.883 1.00 34.30 261 GLY A O 1
ATOM 3167 N N . GLU A 1 222 ? 36.283 -4.300 44.784 1.00 38.63 262 GLU A N 1
ATOM 3168 C CA . GLU A 1 222 ? 36.501 -3.696 43.466 1.00 37.31 262 GLU A CA 1
ATOM 3169 C C . GLU A 1 222 ? 35.252 -3.004 42.933 1.00 35.87 262 GLU A C 1
ATOM 3170 O O . GLU A 1 222 ? 34.132 -3.485 43.113 1.00 34.86 262 GLU A O 1
ATOM 3182 N N . THR A 1 223 ? 35.454 -1.870 42.272 1.00 37.31 263 THR A N 1
ATOM 3183 C CA . THR A 1 223 ? 34.384 -1.244 41.510 1.00 34.20 263 THR A CA 1
ATOM 3184 C C . THR A 1 223 ? 34.288 -1.912 40.138 1.00 31.51 263 THR A C 1
ATOM 3185 O O . THR A 1 223 ? 35.302 -2.269 39.527 1.00 32.27 263 THR A O 1
ATOM 3196 N N . VAL A 1 224 ? 33.056 -2.109 39.685 1.00 30.17 264 VAL A N 1
ATOM 3197 C CA . VAL A 1 224 ? 32.729 -2.821 38.452 1.00 28.12 264 VAL A CA 1
ATOM 3198 C C . VAL A 1 224 ? 31.889 -1.900 37.579 1.00 30.57 264 VAL A C 1
ATOM 3199 O O . VAL A 1 224 ? 30.940 -1.275 38.070 1.00 29.42 264 VAL A O 1
ATOM 3212 N N . ARG A 1 225 ? 32.226 -1.824 36.290 1.00 28.59 265 ARG A N 1
ATOM 3213 C CA . ARG A 1 225 ? 31.401 -1.145 35.292 1.00 28.13 265 ARG A CA 1
ATOM 3214 C C . ARG A 1 225 ? 31.027 -2.158 34.223 1.00 28.39 265 ARG A C 1
ATOM 3215 O O . ARG A 1 225 ? 31.888 -2.915 33.759 1.00 26.43 265 ARG A O 1
ATOM 3236 N N . MET A 1 226 ? 29.741 -2.233 33.896 1.00 26.39 266 MET A N 1
ATOM 3237 C CA . MET A 1 226 ? 29.262 -3.110 32.832 1.00 25.50 266 MET A CA 1
ATOM 3238 C C . MET A 1 226 ? 28.725 -2.265 31.687 1.00 26.57 266 MET A C 1
ATOM 3239 O O . MET A 1 226 ? 27.870 -1.389 31.894 1.00 23.73 266 MET A O 1
ATOM 3253 N N . TYR A 1 227 ? 29.258 -2.513 30.495 1.00 25.18 267 TYR A N 1
ATOM 3254 C CA . TYR A 1 227 ? 28.737 -1.964 29.249 1.00 22.78 267 TYR A CA 1
ATOM 3255 C C . TYR A 1 227 ? 27.714 -2.951 28.702 1.00 22.45 267 TYR A C 1
ATOM 3256 O O . TYR A 1 227 ? 28.067 -4.052 28.266 1.00 24.43 267 TYR A O 1
ATOM 3274 N N . VAL A 1 228 ? 26.441 -2.567 28.742 1.00 21.90 268 VAL A N 1
ATOM 3275 C CA . VAL A 1 228 ? 25.339 -3.486 28.470 1.00 21.81 268 VAL A CA 1
ATOM 3276 C C . VAL A 1 228 ? 24.640 -3.069 27.181 1.00 23.78 268 VAL A C 1
ATOM 3277 O O . VAL A 1 228 ? 24.068 -1.977 27.093 1.00 24.28 268 VAL A O 1
ATOM 3290 N N . GLY A 1 229 ? 24.674 -3.944 26.187 1.00 22.19 269 GLY A N 1
ATOM 3291 C CA . GLY A 1 229 ? 23.900 -3.720 24.982 1.00 21.33 269 GLY A CA 1
ATOM 3292 C C . GLY A 1 229 ? 22.716 -4.643 24.872 1.00 20.02 269 GLY A C 1
ATOM 3293 O O . GLY A 1 229 ? 22.640 -5.682 25.529 1.00 22.14 269 GLY A O 1
ATOM 3297 N N . ASN A 1 230 ? 21.760 -4.241 24.056 1.00 23.15 270 ASN A N 1
ATOM 3298 C CA . ASN A 1 230 ? 20.623 -5.080 23.710 1.00 22.10 270 ASN A CA 1
ATOM 3299 C C . ASN A 1 230 ? 20.521 -5.080 22.184 1.00 23.69 270 ASN A C 1
ATOM 3300 O O . ASN A 1 230 ? 20.020 -4.121 21.590 1.00 21.80 270 ASN A O 1
ATOM 3311 N N . GLY A 1 231 ? 21.038 -6.131 21.548 1.00 23.83 271 GLY A N 1
ATOM 3312 C CA . GLY A 1 231 ? 20.918 -6.225 20.101 1.00 23.70 271 GLY A CA 1
ATOM 3313 C C . GLY A 1 231 ? 19.533 -6.591 19.646 1.00 26.64 271 GLY A C 1
ATOM 3314 O O . GLY A 1 231 ? 19.230 -6.483 18.456 1.00 27.15 271 GLY A O 1
ATOM 3318 N N . GLY A 1 232 ? 18.670 -6.979 20.566 1.00 26.21 272 GLY A N 1
ATOM 3319 C CA . GLY A 1 232 ? 17.354 -7.442 20.199 1.00 27.02 272 GLY A CA 1
ATOM 3320 C C . GLY A 1 232 ? 17.449 -8.760 19.437 1.00 29.37 272 GLY A C 1
ATOM 3321 O O . GLY A 1 232 ? 18.228 -9.648 19.790 1.00 27.51 272 GLY A O 1
ATOM 3325 N N . PRO A 1 233 ? 16.743 -8.879 18.316 1.00 28.93 273 PRO A N 1
ATOM 3326 C CA . PRO A 1 233 ? 16.060 -7.823 17.541 1.00 28.33 273 PRO A CA 1
ATOM 3327 C C . PRO A 1 233 ? 14.839 -7.166 18.186 1.00 24.49 273 PRO A C 1
ATOM 3328 O O . PRO A 1 233 ? 14.578 -6.013 17.847 1.00 26.31 273 PRO A O 1
ATOM 3339 N N . ASN A 1 234 ? 14.113 -7.854 19.069 1.00 23.24 274 ASN A N 1
ATOM 3340 C CA . ASN A 1 234 ? 12.785 -7.407 19.464 1.00 24.97 274 ASN A CA 1
ATOM 3341 C C . ASN A 1 234 ? 12.600 -7.051 20.935 1.00 26.47 274 ASN A C 1
ATOM 3342 O O . ASN A 1 234 ? 11.782 -6.172 21.233 1.00 25.87 274 ASN A O 1
ATOM 3353 N N . LEU A 1 235 ? 13.267 -7.732 21.865 1.00 25.97 275 LEU A N 1
ATOM 3354 C CA . LEU A 1 235 ? 12.903 -7.598 23.278 1.00 24.93 275 LEU A CA 1
ATOM 3355 C C . LEU A 1 235 ? 13.557 -6.368 23.911 1.00 25.13 275 LEU A C 1
ATOM 3356 O O . LEU A 1 235 ? 14.628 -5.932 23.498 1.00 27.97 275 LEU A O 1
ATOM 3372 N N . VAL A 1 236 ? 12.889 -5.814 24.928 1.00 26.55 276 VAL A N 1
ATOM 3373 C CA . VAL A 1 236 ? 13.432 -4.765 25.796 1.00 24.37 276 VAL A CA 1
ATOM 3374 C C . VAL A 1 236 ? 13.813 -5.402 27.125 1.00 26.80 276 VAL A C 1
ATOM 3375 O O . VAL A 1 236 ? 13.011 -6.139 27.701 1.00 26.98 276 VAL A O 1
ATOM 3388 N N . SER A 1 237 ? 15.017 -5.120 27.622 1.00 25.38 277 SER A N 1
ATOM 3389 C CA . SER A 1 237 ? 15.523 -5.804 28.806 1.00 25.43 277 SER A CA 1
ATOM 3390 C C . SER A 1 237 ? 15.300 -4.977 30.071 1.00 26.62 277 SER A C 1
ATOM 3391 O O . SER A 1 237 ? 15.551 -3.769 30.088 1.00 25.76 277 SER A O 1
ATOM 3399 N N . SER A 1 238 ? 14.828 -5.643 31.137 1.00 26.07 278 SER A N 1
ATOM 3400 C CA . SER A 1 238 ? 14.812 -5.070 32.492 1.00 28.03 278 SER A CA 1
ATOM 3401 C C . SER A 1 238 ? 16.044 -5.608 33.223 1.00 27.26 278 SER A C 1
ATOM 3402 O O . SER A 1 238 ? 15.965 -6.604 33.940 1.00 28.42 278 SER A O 1
ATOM 3410 N N . PHE A 1 239 ? 17.183 -4.938 33.071 1.00 22.83 279 PHE A N 1
ATOM 3411 C CA . PHE A 1 239 ? 18.465 -5.524 33.460 1.00 21.41 279 PHE A CA 1
ATOM 3412 C C . PHE A 1 239 ? 18.741 -5.373 34.972 1.00 24.00 279 PHE A C 1
ATOM 3413 O O . PHE A 1 239 ? 18.625 -4.283 35.530 1.00 20.89 279 PHE A O 1
ATOM 3430 N N . HIS A 1 240 ? 19.147 -6.467 35.626 1.00 21.87 280 HIS A N 1
ATOM 3431 C CA . HIS A 1 240 ? 19.297 -6.519 37.087 1.00 21.49 280 HIS A CA 1
ATOM 3432 C C . HIS A 1 240 ? 20.462 -7.442 37.428 1.00 26.43 280 HIS A C 1
ATOM 3433 O O . HIS A 1 240 ? 20.683 -8.445 36.740 1.00 26.09 280 HIS A O 1
ATOM 3447 N N . VAL A 1 241 ? 21.219 -7.101 38.484 1.00 24.78 281 VAL A N 1
ATOM 3448 C CA . VAL A 1 241 ? 22.249 -8.004 39.030 1.00 23.79 281 VAL A CA 1
ATOM 3449 C C . VAL A 1 241 ? 21.783 -8.461 40.410 1.00 25.61 281 VAL A C 1
ATOM 3450 O O . VAL A 1 241 ? 21.649 -7.652 41.331 1.00 23.00 281 VAL A O 1
ATOM 3463 N N . ILE A 1 242 ? 21.513 -9.756 40.543 1.00 25.43 282 ILE A N 1
ATOM 3464 C CA . ILE A 1 242 ? 20.997 -10.291 41.801 1.00 31.44 282 ILE A CA 1
ATOM 3465 C C . ILE A 1 242 ? 22.049 -10.122 42.880 1.00 28.87 282 ILE A C 1
ATOM 3466 O O . ILE A 1 242 ? 23.178 -10.609 42.745 1.00 28.91 282 ILE A O 1
ATOM 3482 N N . GLY A 1 243 ? 21.671 -9.466 43.967 1.00 30.51 283 GLY A N 1
ATOM 3483 C CA . GLY A 1 243 ? 22.581 -9.202 45.061 1.00 28.32 283 GLY A CA 1
ATOM 3484 C C . GLY A 1 243 ? 23.347 -7.906 44.950 1.00 30.32 283 GLY A C 1
ATOM 3485 O O . GLY A 1 243 ? 24.237 -7.677 45.766 1.00 28.16 283 GLY A O 1
ATOM 3489 N N . GLU A 1 244 ? 23.019 -7.041 43.976 1.00 29.01 284 GLU A N 1
ATOM 3490 C CA . GLU A 1 244 ? 23.680 -5.753 43.794 1.00 25.98 284 GLU A CA 1
ATOM 3491 C C . GLU A 1 244 ? 22.645 -4.660 43.500 1.00 28.54 284 GLU A C 1
ATOM 3492 O O . GLU A 1 244 ? 21.529 -4.912 43.033 1.00 29.69 284 GLU A O 1
ATOM 3504 N N . ILE A 1 245 ? 23.046 -3.437 43.773 1.00 25.84 285 ILE A N 1
ATOM 3505 C CA . ILE A 1 245 ? 22.294 -2.230 43.445 1.00 26.18 285 ILE A CA 1
ATOM 3506 C C . ILE A 1 245 ? 23.176 -1.416 42.513 1.00 28.67 285 ILE A C 1
ATOM 3507 O O . ILE A 1 245 ? 24.387 -1.307 42.756 1.00 26.74 285 ILE A O 1
ATOM 3523 N N . PHE A 1 246 ? 22.598 -0.852 41.443 1.00 24.95 286 PHE A N 1
ATOM 3524 C CA . PHE A 1 246 ? 23.399 0.021 40.589 1.00 25.14 286 PHE A CA 1
ATOM 3525 C C . PHE A 1 246 ? 23.619 1.362 41.296 1.00 26.60 286 PHE A C 1
ATOM 3526 O O . PHE A 1 246 ? 22.677 2.140 41.482 1.00 26.33 286 PHE A O 1
ATOM 3543 N N . ASP A 1 247 ? 24.872 1.616 41.708 1.00 27.39 287 ASP A N 1
ATOM 3544 C CA . ASP A 1 247 ? 25.261 2.918 42.259 1.00 28.83 287 ASP A CA 1
ATOM 3545 C C . ASP A 1 247 ? 25.113 4.024 41.230 1.00 27.57 287 ASP A C 1
ATOM 3546 O O . ASP A 1 247 ? 24.792 5.165 41.576 1.00 26.35 287 ASP A O 1
ATOM 3555 N N . LYS A 1 248 ? 25.433 3.722 39.972 1.00 24.71 288 LYS A N 1
ATOM 3556 C CA . LYS A 1 248 ? 25.303 4.655 38.863 1.00 25.53 288 LYS A CA 1
ATOM 3557 C C . LYS A 1 248 ? 24.753 3.928 37.650 1.00 22.49 288 LYS A C 1
ATOM 3558 O O . LYS A 1 248 ? 25.082 2.765 37.408 1.00 22.28 288 LYS A O 1
ATOM 3577 N N . VAL A 1 249 ? 23.902 4.631 36.907 1.00 22.72 289 VAL A N 1
ATOM 3578 C CA . VAL A 1 249 ? 23.374 4.173 35.622 1.00 22.70 289 VAL A CA 1
ATOM 3579 C C . VAL A 1 249 ? 23.476 5.338 34.659 1.00 22.62 289 VAL A C 1
ATOM 3580 O O . VAL A 1 249 ? 22.935 6.413 34.932 1.00 21.94 289 VAL A O 1
ATOM 3593 N N . TYR A 1 250 ? 24.149 5.132 33.530 1.00 24.12 290 TYR A N 1
ATOM 3594 C CA . TYR A 1 250 ? 24.060 6.083 32.427 1.00 22.62 290 TYR A CA 1
ATOM 3595 C C . TYR A 1 250 ? 22.807 5.732 31.655 1.00 21.92 290 TYR A C 1
ATOM 3596 O O . TYR A 1 250 ? 22.754 4.702 30.977 1.00 22.98 290 TYR A O 1
ATOM 3614 N N . VAL A 1 251 ? 21.807 6.596 31.778 1.00 22.96 291 VAL A N 1
ATOM 3615 C CA . VAL A 1 251 ? 20.448 6.283 31.363 1.00 23.51 291 VAL A CA 1
ATOM 3616 C C . VAL A 1 251 ? 20.409 6.126 29.851 1.00 24.59 291 VAL A C 1
ATOM 3617 O O . VAL A 1 251 ? 20.764 7.051 29.106 1.00 22.85 291 VAL A O 1
ATOM 3630 N N . GLU A 1 252 ? 19.929 4.971 29.403 1.00 23.97 292 GLU A N 1
ATOM 3631 C CA . GLU A 1 252 ? 19.823 4.637 27.982 1.00 23.52 292 GLU A CA 1
ATOM 3632 C C . GLU A 1 252 ? 21.161 4.826 27.282 1.00 23.58 292 GLU A C 1
ATOM 3633 O O . GLU A 1 252 ? 21.221 5.008 26.063 1.00 24.91 292 GLU A O 1
ATOM 3645 N N . GLY A 1 253 ? 22.251 4.746 28.052 1.00 21.80 293 GLY A N 1
ATOM 3646 C CA . GLY A 1 253 ? 23.590 4.906 27.508 1.00 21.18 293 GLY A CA 1
ATOM 3647 C C . GLY A 1 253 ? 24.011 6.345 27.277 1.00 25.62 293 GLY A C 1
ATOM 3648 O O . GLY A 1 253 ? 25.066 6.591 26.681 1.00 25.73 293 GLY A O 1
ATOM 3652 N N . GLY A 1 254 ? 23.215 7.301 27.691 1.00 24.87 294 GLY A N 1
ATOM 3653 C CA . GLY A 1 254 ? 23.501 8.692 27.443 1.00 22.64 294 GLY A CA 1
ATOM 3654 C C . GLY A 1 254 ? 24.254 9.381 28.562 1.00 23.13 294 GLY A C 1
ATOM 3655 O O . GLY A 1 254 ? 24.864 8.751 29.426 1.00 26.00 294 GLY A O 1
ATOM 3659 N N . LYS A 1 255 ? 24.195 10.714 28.535 1.00 23.01 295 LYS A N 1
ATOM 3660 C CA . LYS A 1 255 ? 24.952 11.547 29.458 1.00 25.62 295 LYS A CA 1
ATOM 3661 C C . LYS A 1 255 ? 24.359 11.569 30.861 1.00 25.35 295 LYS A C 1
ATOM 3662 O O . LYS A 1 255 ? 25.093 11.733 31.833 1.00 27.47 295 LYS A O 1
ATOM 3681 N N . LEU A 1 256 ? 23.047 11.441 30.975 1.00 25.91 296 LEU A N 1
ATOM 3682 C CA . LEU A 1 256 ? 22.346 11.536 32.247 1.00 24.01 296 LEU A CA 1
ATOM 3683 C C . LEU A 1 256 ? 22.691 10.367 33.162 1.00 27.50 296 LEU A C 1
ATOM 3684 O O . LEU A 1 256 ? 22.716 9.208 32.734 1.00 26.48 296 LEU A O 1
ATOM 3700 N N . ILE A 1 257 ? 22.985 10.663 34.429 1.00 26.22 297 ILE A N 1
ATOM 3701 C CA . ILE A 1 257 ? 23.386 9.636 35.392 1.00 26.02 297 ILE A CA 1
ATOM 3702 C C . ILE A 1 257 ? 22.278 9.493 36.439 1.00 27.13 297 ILE A C 1
ATOM 3703 O O . ILE A 1 257 ? 21.903 10.473 37.082 1.00 28.35 297 ILE A O 1
ATOM 3719 N N . ASN A 1 258 ? 21.735 8.286 36.589 1.00 21.89 298 ASN A N 1
ATOM 3720 C CA . ASN A 1 258 ? 20.845 7.971 37.704 1.00 22.17 298 ASN A CA 1
ATOM 3721 C C . ASN A 1 258 ? 21.667 7.223 38.753 1.00 24.62 298 ASN A C 1
ATOM 3722 O O . ASN A 1 258 ? 22.760 6.730 38.464 1.00 23.60 298 ASN A O 1
ATOM 3733 N N . GLU A 1 259 ? 21.170 7.201 39.991 1.00 23.05 299 GLU A N 1
ATOM 3734 C CA . GLU A 1 259 ? 21.842 6.505 41.086 1.00 23.57 299 GLU A CA 1
ATOM 3735 C C . GLU A 1 259 ? 20.826 5.725 41.909 1.00 24.19 299 GLU A C 1
ATOM 3736 O O . GLU A 1 259 ? 19.661 6.117 42.025 1.00 22.12 299 GLU A O 1
ATOM 3748 N N . ASN A 1 260 ? 21.294 4.616 42.487 1.00 23.32 300 ASN A N 1
ATOM 3749 C CA . ASN A 1 260 ? 20.510 3.784 43.415 1.00 25.51 300 ASN A CA 1
ATOM 3750 C C . ASN A 1 260 ? 19.313 3.141 42.720 1.00 25.59 300 ASN A C 1
ATOM 3751 O O . ASN A 1 260 ? 18.187 3.225 43.202 1.00 23.54 300 ASN A O 1
ATOM 3762 N N . VAL A 1 261 ? 19.582 2.462 41.605 1.00 24.70 301 VAL A N 1
ATOM 3763 C CA . VAL A 1 261 ? 18.573 1.856 40.745 1.00 24.97 301 VAL A CA 1
ATOM 3764 C C . VAL A 1 261 ? 18.731 0.347 40.851 1.00 23.20 301 VAL A C 1
ATOM 3765 O O . VAL A 1 261 ? 19.844 -0.165 40.724 1.00 24.02 301 VAL A O 1
ATOM 3778 N N . GLN A 1 262 ? 17.629 -0.369 41.058 1.00 20.41 302 GLN A N 1
ATOM 3779 C CA . GLN A 1 262 ? 17.723 -1.825 41.139 1.00 23.35 302 GLN A CA 1
ATOM 3780 C C . GLN A 1 262 ? 17.662 -2.524 39.788 1.00 26.73 302 GLN A C 1
ATOM 3781 O O . GLN A 1 262 ? 18.253 -3.594 39.619 1.00 25.16 302 GLN A O 1
ATOM 3795 N N . SER A 1 263 ? 16.942 -1.959 38.833 1.00 24.75 303 SER A N 1
ATOM 3796 C CA A SER A 1 263 ? 16.715 -2.597 37.544 0.66 25.81 303 SER A CA 1
ATOM 3797 C CA B SER A 1 263 ? 16.716 -2.593 37.543 0.34 25.82 303 SER A CA 1
ATOM 3798 C C . SER A 1 263 ? 16.499 -1.493 36.520 1.00 28.07 303 SER A C 1
ATOM 3799 O O . SER A 1 263 ? 15.736 -0.558 36.781 1.00 27.43 303 SER A O 1
ATOM 3812 N N . THR A 1 264 ? 17.158 -1.604 35.361 1.00 24.33 304 THR A N 1
ATOM 3813 C CA . THR A 1 264 ? 17.128 -0.515 34.392 1.00 23.81 304 THR A CA 1
ATOM 3814 C C . THR A 1 264 ? 16.779 -1.053 33.016 1.00 24.47 304 THR A C 1
ATOM 3815 O O . THR A 1 264 ? 17.195 -2.155 32.643 1.00 25.46 304 THR A O 1
ATOM 3826 N N . ILE A 1 265 ? 16.014 -0.254 32.274 1.00 24.17 305 ILE A N 1
ATOM 3827 C CA . ILE A 1 265 ? 15.529 -0.631 30.945 1.00 22.15 305 ILE A CA 1
ATOM 3828 C C . ILE A 1 265 ? 16.640 -0.448 29.922 1.00 25.00 305 ILE A C 1
ATOM 3829 O O . ILE A 1 265 ? 17.240 0.629 29.832 1.00 24.79 305 ILE A O 1
ATOM 3845 N N . VAL A 1 266 ? 16.879 -1.480 29.124 1.00 24.52 306 VAL A N 1
ATOM 3846 C CA . VAL A 1 266 ? 17.806 -1.405 27.990 1.00 21.02 306 VAL A CA 1
ATOM 3847 C C . VAL A 1 266 ? 16.971 -1.518 26.722 1.00 22.27 306 VAL A C 1
ATOM 3848 O O . VAL A 1 266 ? 16.432 -2.601 26.423 1.00 24.23 306 VAL A O 1
ATOM 3861 N N . PRO A 1 267 ? 16.783 -0.437 25.968 1.00 21.66 307 PRO A N 1
ATOM 3862 C CA . PRO A 1 267 ? 15.931 -0.493 24.768 1.00 22.76 307 PRO A CA 1
ATOM 3863 C C . PRO A 1 267 ? 16.455 -1.483 23.742 1.00 22.61 307 PRO A C 1
ATOM 3864 O O . PRO A 1 267 ? 17.646 -1.782 23.688 1.00 21.07 307 PRO A O 1
ATOM 3875 N N . ALA A 1 268 ? 15.538 -2.003 22.917 1.00 24.70 308 ALA A N 1
ATOM 3876 C CA . ALA A 1 268 ? 15.948 -2.756 21.730 1.00 24.73 308 ALA A CA 1
ATOM 3877 C C . ALA A 1 268 ? 16.788 -1.857 20.835 1.00 23.81 308 ALA A C 1
ATOM 3878 O O . ALA A 1 268 ? 16.415 -0.718 20.546 1.00 23.06 308 ALA A O 1
ATOM 3885 N N . GLY A 1 269 ? 17.958 -2.350 20.441 1.00 25.03 309 GLY A N 1
ATOM 3886 C CA . GLY A 1 269 ? 18.891 -1.520 19.699 1.00 23.61 309 GLY A CA 1
ATOM 3887 C C . GLY A 1 269 ? 19.479 -0.399 20.513 1.00 26.61 309 GLY A C 1
ATOM 3888 O O . GLY A 1 269 ? 19.854 0.650 19.963 1.00 25.21 309 GLY A O 1
ATOM 3892 N N . GLY A 1 270 ? 19.583 -0.598 21.817 1.00 23.56 310 GLY A N 1
ATOM 3893 C CA . GLY A 1 270 ? 20.060 0.436 22.712 1.00 23.14 310 GLY A CA 1
ATOM 3894 C C . GLY A 1 270 ? 21.048 -0.130 23.710 1.00 22.25 310 GLY A C 1
ATOM 3895 O O . GLY A 1 270 ? 21.545 -1.252 23.552 1.00 20.16 310 GLY A O 1
ATOM 3899 N N . SER A 1 271 ? 21.314 0.630 24.761 1.00 21.10 311 SER A N 1
ATOM 3900 C CA . SER A 1 271 ? 22.374 0.260 25.686 1.00 22.67 311 SER A CA 1
ATOM 3901 C C . SER A 1 271 ? 22.153 0.941 27.030 1.00 21.70 311 SER A C 1
ATOM 3902 O O . SER A 1 271 ? 21.283 1.799 27.193 1.00 21.55 311 SER A O 1
ATOM 3910 N N . ALA A 1 272 ? 22.987 0.555 27.990 1.00 22.77 312 ALA A N 1
ATOM 3911 C CA . ALA A 1 272 ? 23.070 1.211 29.280 1.00 21.75 312 ALA A CA 1
ATOM 3912 C C . ALA A 1 272 ? 24.467 0.935 29.827 1.00 20.95 312 ALA A C 1
ATOM 3913 O O . ALA A 1 272 ? 25.094 -0.060 29.465 1.00 22.29 312 ALA A O 1
ATOM 3920 N N . ILE A 1 273 ? 24.970 1.835 30.665 1.00 23.08 313 ILE A N 1
ATOM 3921 C CA . ILE A 1 273 ? 26.193 1.593 31.432 1.00 23.52 313 ILE A CA 1
ATOM 3922 C C . ILE A 1 273 ? 25.786 1.573 32.894 1.00 22.90 313 ILE A C 1
ATOM 3923 O O . ILE A 1 273 ? 25.050 2.456 33.353 1.00 22.55 313 ILE A O 1
ATOM 3939 N N . VAL A 1 274 ? 26.194 0.533 33.606 1.00 20.71 314 VAL A N 1
ATOM 3940 C CA . VAL A 1 274 ? 25.897 0.450 35.028 1.00 22.68 314 VAL A CA 1
ATOM 3941 C C . VAL A 1 274 ? 27.207 0.267 35.783 1.00 26.95 314 VAL A C 1
ATOM 3942 O O . VAL A 1 274 ? 28.162 -0.331 35.281 1.00 26.86 314 VAL A O 1
ATOM 3955 N N . GLU A 1 275 ? 27.240 0.768 37.010 1.00 27.36 315 GLU A N 1
ATOM 3956 C CA A GLU A 1 275 ? 28.421 0.660 37.847 0.60 28.92 315 GLU A CA 1
ATOM 3957 C CA B GLU A 1 275 ? 28.421 0.660 37.851 0.40 28.98 315 GLU A CA 1
ATOM 3958 C C . GLU A 1 275 ? 27.973 0.273 39.250 1.00 31.66 315 GLU A C 1
ATOM 3959 O O . GLU A 1 275 ? 26.909 0.703 39.711 1.00 26.74 315 GLU A O 1
ATOM 3980 N N . PHE A 1 276 ? 28.762 -0.575 39.905 1.00 27.52 316 PHE A N 1
ATOM 3981 C CA . PHE A 1 276 ? 28.513 -0.932 41.299 1.00 32.47 316 PHE A CA 1
ATOM 3982 C C . PHE A 1 276 ? 29.820 -1.398 41.939 1.00 36.58 316 PHE A C 1
ATOM 3983 O O . PHE A 1 276 ? 30.804 -1.673 41.249 1.00 30.39 316 PHE A O 1
ATOM 4000 N N . LYS A 1 277 ? 29.819 -1.496 43.265 1.00 38.70 317 LYS A N 1
ATOM 4001 C CA . LYS A 1 277 ? 30.973 -2.004 44.012 1.00 38.73 317 LYS A CA 1
ATOM 4002 C C . LYS A 1 277 ? 30.623 -3.358 44.599 1.00 37.56 317 LYS A C 1
ATOM 4003 O O . LYS A 1 277 ? 29.581 -3.505 45.247 1.00 38.63 317 LYS A O 1
ATOM 4022 N N . VAL A 1 278 ? 31.461 -4.358 44.357 1.00 33.35 318 VAL A N 1
ATOM 4023 C CA . VAL A 1 278 ? 31.218 -5.678 44.935 1.00 39.26 318 VAL A CA 1
ATOM 4024 C C . VAL A 1 278 ? 31.897 -5.699 46.306 1.00 44.88 318 VAL A C 1
ATOM 4025 O O . VAL A 1 278 ? 33.124 -5.710 46.410 1.00 42.18 318 VAL A O 1
ATOM 4038 N N . ASP A 1 279 ? 31.095 -5.644 47.362 1.00 37.28 319 ASP A N 1
ATOM 4039 C CA . ASP A 1 279 ? 31.646 -5.481 48.704 1.00 46.68 319 ASP A CA 1
ATOM 4040 C C . ASP A 1 279 ? 32.046 -6.792 49.356 1.00 43.54 319 ASP A C 1
ATOM 4041 O O . ASP A 1 279 ? 32.999 -6.811 50.136 1.00 45.63 319 ASP A O 1
ATOM 4050 N N . ILE A 1 280 ? 31.339 -7.882 49.080 1.00 38.75 320 ILE A N 1
ATOM 4051 C CA . ILE A 1 280 ? 31.614 -9.152 49.742 1.00 37.02 320 ILE A CA 1
ATOM 4052 C C . ILE A 1 280 ? 31.586 -10.267 48.714 1.00 42.01 320 ILE A C 1
ATOM 4053 O O . ILE A 1 280 ? 30.998 -10.130 47.636 1.00 39.02 320 ILE A O 1
ATOM 4069 N N . PRO A 1 281 ? 32.224 -11.396 49.035 1.00 40.54 321 PRO A N 1
ATOM 4070 C CA . PRO A 1 281 ? 32.288 -12.510 48.085 1.00 38.26 321 PRO A CA 1
ATOM 4071 C C . PRO A 1 281 ? 30.932 -13.148 47.850 1.00 43.30 321 PRO A C 1
ATOM 4072 O O . PRO A 1 281 ? 29.995 -12.999 48.635 1.00 38.74 321 PRO A O 1
ATOM 4083 N N . GLY A 1 282 ? 30.845 -13.876 46.749 1.00 37.15 322 GLY A N 1
ATOM 4084 C CA . GLY A 1 282 ? 29.620 -14.570 46.411 1.00 36.56 322 GLY A CA 1
ATOM 4085 C C . GLY A 1 282 ? 29.473 -14.709 44.911 1.00 36.81 322 GLY A C 1
ATOM 4086 O O . GLY A 1 282 ? 30.334 -14.312 44.137 1.00 36.08 322 GLY A O 1
ATOM 4090 N N . ASN A 1 283 ? 28.351 -15.300 44.525 1.00 35.75 323 ASN A N 1
ATOM 4091 C CA . ASN A 1 283 ? 27.978 -15.490 43.131 1.00 39.72 323 ASN A CA 1
ATOM 4092 C C . ASN A 1 283 ? 26.806 -14.567 42.824 1.00 40.60 323 ASN A C 1
ATOM 4093 O O . ASN A 1 283 ? 25.700 -14.771 43.331 1.00 43.96 323 ASN A O 1
ATOM 4104 N N . TYR A 1 284 ? 27.053 -13.558 41.997 1.00 35.05 324 TYR A N 1
ATOM 4105 C CA . TYR A 1 284 ? 26.058 -12.564 41.627 1.00 30.22 324 TYR A CA 1
ATOM 4106 C C . TYR A 1 284 ? 25.545 -12.847 40.216 1.00 34.54 324 TYR A C 1
ATOM 4107 O O . TYR A 1 284 ? 26.337 -13.068 39.298 1.00 34.37 324 TYR A O 1
ATOM 4125 N N . THR A 1 285 ? 24.233 -12.838 40.048 1.00 30.87 325 THR A N 1
ATOM 4126 C CA . THR A 1 285 ? 23.598 -13.293 38.824 1.00 31.56 325 THR A CA 1
ATOM 4127 C C . THR A 1 285 ? 23.065 -12.122 38.008 1.00 28.11 325 THR A C 1
ATOM 4128 O O . THR A 1 285 ? 22.209 -11.366 38.478 1.00 28.56 325 THR A O 1
ATOM 4139 N N . LEU A 1 286 ? 23.540 -12.013 36.770 1.00 29.41 326 LEU A N 1
ATOM 4140 C CA . LEU A 1 286 ? 22.990 -11.089 35.788 1.00 29.49 326 LEU A CA 1
ATOM 4141 C C . LEU A 1 286 ? 21.733 -11.686 35.168 1.00 27.67 326 LEU A C 1
ATOM 4142 O O . LEU A 1 286 ? 21.748 -12.831 34.698 1.00 27.95 326 LEU A O 1
ATOM 4158 N N . VAL A 1 287 ? 20.636 -10.923 35.181 1.00 24.90 327 VAL A N 1
ATOM 4159 C CA . VAL A 1 287 ? 19.379 -11.366 34.585 1.00 24.03 327 VAL A CA 1
ATOM 4160 C C . VAL A 1 287 ? 18.686 -10.255 33.808 1.00 26.29 327 VAL A C 1
ATOM 4161 O O . VAL A 1 287 ? 18.859 -9.061 34.078 1.00 25.71 327 VAL A O 1
ATOM 4174 N N . ASP A 1 288 ? 17.852 -10.674 32.858 1.00 28.53 328 ASP A N 1
ATOM 4175 C CA . ASP A 1 288 ? 16.706 -9.884 32.410 1.00 29.84 328 ASP A CA 1
ATOM 4176 C C . ASP A 1 288 ? 15.565 -10.217 33.370 1.00 28.45 328 ASP A C 1
ATOM 4177 O O . ASP A 1 288 ? 15.155 -11.376 33.458 1.00 28.03 328 ASP A O 1
ATOM 4186 N N . HIS A 1 289 ? 15.060 -9.218 34.096 1.00 25.93 329 HIS A N 1
ATOM 4187 C CA . HIS A 1 289 ? 14.128 -9.485 35.183 1.00 25.19 329 HIS A CA 1
ATOM 4188 C C . HIS A 1 289 ? 12.680 -9.602 34.706 1.00 28.23 329 HIS A C 1
ATOM 4189 O O . HIS A 1 289 ? 11.761 -9.720 35.537 1.00 26.39 329 HIS A O 1
ATOM 4203 N N . SER A 1 290 ? 12.460 -9.607 33.394 1.00 26.36 330 SER A N 1
ATOM 4204 C CA . SER A 1 290 ? 11.296 -10.290 32.849 1.00 28.05 330 SER A CA 1
ATOM 4205 C C . SER A 1 290 ? 11.627 -11.761 33.041 1.00 27.97 330 SER A C 1
ATOM 4206 O O . SER A 1 290 ? 12.230 -12.397 32.171 1.00 28.27 330 SER A O 1
ATOM 4214 N N . ILE A 1 291 ? 11.289 -12.280 34.219 1.00 25.55 331 ILE A N 1
ATOM 4215 C CA . ILE A 1 291 ? 12.122 -13.299 34.847 1.00 27.47 331 ILE A CA 1
ATOM 4216 C C . ILE A 1 291 ? 12.000 -14.681 34.204 1.00 26.83 331 ILE A C 1
ATOM 4217 O O . ILE A 1 291 ? 12.925 -15.499 34.329 1.00 27.56 331 ILE A O 1
ATOM 4233 N N . PHE A 1 292 ? 10.922 -14.973 33.477 1.00 29.25 332 PHE A N 1
ATOM 4234 C CA . PHE A 1 292 ? 10.926 -16.244 32.767 1.00 28.97 332 PHE A CA 1
ATOM 4235 C C . PHE A 1 292 ? 11.966 -16.268 31.658 1.00 33.37 332 PHE A C 1
ATOM 4236 O O . PHE A 1 292 ? 12.435 -17.345 31.297 1.00 32.78 332 PHE A O 1
ATOM 4253 N N . ARG A 1 293 ? 12.384 -15.110 31.138 1.00 27.99 333 ARG A N 1
ATOM 4254 C CA . ARG A 1 293 ? 13.510 -15.103 30.210 1.00 27.53 333 ARG A CA 1
ATOM 4255 C C . ARG A 1 293 ? 14.787 -15.584 30.885 1.00 30.15 333 ARG A C 1
ATOM 4256 O O . ARG A 1 293 ? 15.602 -16.286 30.269 1.00 29.19 333 ARG A O 1
ATOM 4277 N N . ALA A 1 294 ? 15.007 -15.160 32.136 1.00 27.56 334 ALA A N 1
ATOM 4278 C CA . ALA A 1 294 ? 16.245 -15.473 32.836 1.00 29.67 334 ALA A CA 1
ATOM 4279 C C . ALA A 1 294 ? 16.332 -16.954 33.158 1.00 34.33 334 ALA A C 1
ATOM 4280 O O . ALA A 1 294 ? 17.361 -17.591 32.904 1.00 34.24 334 ALA A O 1
ATOM 4287 N N . PHE A 1 295 ? 15.273 -17.515 33.743 1.00 30.94 335 PHE A N 1
ATOM 4288 C CA . PHE A 1 295 ? 15.357 -18.859 34.295 1.00 35.75 335 PHE A CA 1
ATOM 4289 C C . PHE A 1 295 ? 14.772 -19.922 33.380 1.00 40.18 335 PHE A C 1
ATOM 4290 O O . PHE A 1 295 ? 14.943 -21.113 33.661 1.00 38.43 335 PHE A O 1
ATOM 4307 N N . ASN A 1 296 ? 14.121 -19.536 32.280 1.00 30.79 336 ASN A N 1
ATOM 4308 C CA . ASN A 1 296 ? 13.591 -20.509 31.351 1.00 32.13 336 ASN A CA 1
ATOM 4309 C C . ASN A 1 296 ? 14.083 -20.345 29.923 1.00 34.90 336 ASN A C 1
ATOM 4310 O O . ASN A 1 296 ? 13.891 -21.267 29.131 1.00 36.39 336 ASN A O 1
ATOM 4321 N N . LYS A 1 297 ? 14.715 -19.227 29.558 1.00 31.14 337 LYS A N 1
ATOM 4322 C CA . LYS A 1 297 ? 15.116 -19.031 28.175 1.00 26.84 337 LYS A CA 1
ATOM 4323 C C . LYS A 1 297 ? 16.590 -18.753 28.013 1.00 29.91 337 LYS A C 1
ATOM 4324 O O . LYS A 1 297 ? 17.056 -18.666 26.872 1.00 29.76 337 LYS A O 1
ATOM 4343 N N . GLY A 1 298 ? 17.336 -18.634 29.108 1.00 28.88 338 GLY A N 1
ATOM 4344 C CA . GLY A 1 298 ? 18.771 -18.500 29.040 1.00 29.10 338 GLY A CA 1
ATOM 4345 C C . GLY A 1 298 ? 19.366 -17.154 29.402 1.00 27.71 338 GLY A C 1
ATOM 4346 O O . GLY A 1 298 ? 20.589 -17.008 29.288 1.00 28.22 338 GLY A O 1
ATOM 4350 N N . ALA A 1 299 ? 18.571 -16.171 29.866 1.00 27.67 339 ALA A N 1
ATOM 4351 C CA . ALA A 1 299 ? 19.090 -14.803 30.085 1.00 27.79 339 ALA A CA 1
ATOM 4352 C C . ALA A 1 299 ? 19.663 -14.673 31.498 1.00 31.73 339 ALA A C 1
ATOM 4353 O O . ALA A 1 299 ? 19.148 -13.955 32.370 1.00 28.13 339 ALA A O 1
ATOM 4360 N N . LEU A 1 300 ? 20.795 -15.353 31.682 1.00 28.69 340 LEU A N 1
ATOM 4361 C CA . LEU A 1 300 ? 21.393 -15.568 33.001 1.00 31.84 340 LEU A CA 1
ATOM 4362 C C . LEU A 1 300 ? 22.910 -15.603 32.873 1.00 30.03 340 LEU A C 1
ATOM 4363 O O . LEU A 1 300 ? 23.454 -16.441 32.145 1.00 33.17 340 LEU A O 1
ATOM 4379 N N . GLY A 1 301 ? 23.590 -14.683 33.562 1.00 27.60 341 GLY A N 1
ATOM 4380 C CA . GLY A 1 301 ? 25.034 -14.680 33.653 1.00 27.44 341 GLY A CA 1
ATOM 4381 C C . GLY A 1 301 ? 25.446 -14.686 35.125 1.00 32.05 341 GLY A C 1
ATOM 4382 O O . GLY A 1 301 ? 24.611 -14.519 36.023 1.00 29.65 341 GLY A O 1
ATOM 4386 N N . GLN A 1 302 ? 26.737 -14.883 35.369 1.00 28.41 342 GLN A N 1
ATOM 4387 C CA . GLN A 1 302 ? 27.233 -14.971 36.740 1.00 32.37 342 GLN A CA 1
ATOM 4388 C C . GLN A 1 302 ? 28.516 -14.177 36.901 1.00 30.96 342 GLN A C 1
ATOM 4389 O O . GLN A 1 302 ? 29.411 -14.247 36.056 1.00 33.31 342 GLN A O 1
ATOM 4403 N N . LEU A 1 303 ? 28.596 -13.420 37.998 1.00 28.41 343 LEU A N 1
ATOM 4404 C CA . LEU A 1 303 ? 29.808 -12.739 38.432 1.00 29.38 343 LEU A CA 1
ATOM 4405 C C . LEU A 1 303 ? 30.258 -13.380 39.749 1.00 32.55 343 LEU A C 1
ATOM 4406 O O . LEU A 1 303 ? 29.569 -13.257 40.766 1.00 30.10 343 LEU A O 1
ATOM 4422 N N . LYS A 1 304 ? 31.404 -14.056 39.740 1.00 35.16 344 LYS A N 1
ATOM 4423 C CA . LYS A 1 304 ? 31.916 -14.741 40.928 1.00 37.72 344 LYS A CA 1
ATOM 4424 C C . LYS A 1 304 ? 32.970 -13.869 41.588 1.00 36.48 344 LYS A C 1
ATOM 4425 O O . LYS A 1 304 ? 33.963 -13.515 40.953 1.00 33.55 344 LYS A O 1
ATOM 4444 N N . VAL A 1 305 ? 32.732 -13.505 42.852 1.00 37.11 345 VAL A N 1
ATOM 4445 C CA . VAL A 1 305 ? 33.581 -12.576 43.591 1.00 37.84 345 VAL A CA 1
ATOM 4446 C C . VAL A 1 305 ? 34.237 -13.347 44.738 1.00 40.53 345 VAL A C 1
ATOM 4447 O O . VAL A 1 305 ? 33.551 -14.024 45.509 1.00 34.92 345 VAL A O 1
ATOM 4460 N N . GLU A 1 306 ? 35.558 -13.270 44.827 1.00 39.88 346 GLU A N 1
ATOM 4461 C CA . GLU A 1 306 ? 36.314 -13.934 45.879 1.00 43.66 346 GLU A CA 1
ATOM 4462 C C . GLU A 1 306 ? 36.834 -12.880 46.846 1.00 43.28 346 GLU A C 1
ATOM 4463 O O . GLU A 1 306 ? 36.970 -11.704 46.494 1.00 40.53 346 GLU A O 1
ATOM 4475 N N . GLY A 1 307 ? 37.084 -13.300 48.073 1.00 43.29 347 GLY A N 1
ATOM 4476 C CA . GLY A 1 307 ? 37.568 -12.403 49.099 1.00 45.94 347 GLY A CA 1
ATOM 4477 C C . GLY A 1 307 ? 36.999 -12.784 50.456 1.00 50.70 347 GLY A C 1
ATOM 4478 O O . GLY A 1 307 ? 36.370 -13.825 50.622 1.00 51.04 347 GLY A O 1
ATOM 4482 N N . ALA A 1 308 ? 37.215 -11.904 51.425 1.00 50.75 348 ALA A N 1
ATOM 4483 C CA . ALA A 1 308 ? 36.837 -12.186 52.804 1.00 53.45 348 ALA A CA 1
ATOM 4484 C C . ALA A 1 308 ? 35.369 -11.846 53.042 1.00 48.10 348 ALA A C 1
ATOM 4485 O O . ALA A 1 308 ? 34.865 -10.831 52.551 1.00 48.26 348 ALA A O 1
ATOM 4492 N N . GLU A 1 309 ? 34.686 -12.706 53.795 1.00 51.39 349 GLU A N 1
ATOM 4493 C CA . GLU A 1 309 ? 33.323 -12.422 54.225 1.00 56.61 349 GLU A CA 1
ATOM 4494 C C . GLU A 1 309 ? 33.289 -11.169 55.097 1.00 55.44 349 GLU A C 1
ATOM 4495 O O . GLU A 1 309 ? 34.294 -10.763 55.687 1.00 55.12 349 GLU A O 1
ATOM 4507 N N . ASN A 1 310 ? 32.114 -10.543 55.152 1.00 50.65 350 ASN A N 1
ATOM 4508 C CA . ASN A 1 310 ? 31.879 -9.377 56.003 1.00 45.72 350 ASN A CA 1
ATOM 4509 C C . ASN A 1 310 ? 30.446 -9.440 56.512 1.00 46.90 350 ASN A C 1
ATOM 4510 O O . ASN A 1 310 ? 29.515 -8.975 55.830 1.00 41.44 350 ASN A O 1
ATOM 4521 N N . PRO A 1 311 ? 30.233 -9.973 57.718 1.00 46.67 351 PRO A N 1
ATOM 4522 C CA . PRO A 1 311 ? 28.864 -10.099 58.236 1.00 44.63 351 PRO A CA 1
ATOM 4523 C C . PRO A 1 311 ? 28.160 -8.774 58.427 1.00 44.23 351 PRO A C 1
ATOM 4524 O O . PRO A 1 311 ? 26.922 -8.749 58.465 1.00 42.54 351 PRO A O 1
ATOM 4535 N N . GLU A 1 312 ? 28.905 -7.676 58.564 1.00 39.82 352 GLU A N 1
ATOM 4536 C CA . GLU A 1 312 ? 28.279 -6.377 58.720 1.00 45.62 352 GLU A CA 1
ATOM 4537 C C . GLU A 1 312 ? 27.561 -5.932 57.451 1.00 42.67 352 GLU A C 1
ATOM 4538 O O . GLU A 1 312 ? 26.679 -5.079 57.537 1.00 37.53 352 GLU A O 1
ATOM 4550 N N . ILE A 1 313 ? 27.942 -6.455 56.287 1.00 43.45 353 ILE A N 1
ATOM 4551 C CA . ILE A 1 313 ? 27.215 -6.177 55.045 1.00 37.61 353 ILE A CA 1
ATOM 4552 C C . ILE A 1 313 ? 26.061 -7.148 54.869 1.00 34.11 353 ILE A C 1
ATOM 4553 O O . ILE A 1 313 ? 24.925 -6.740 54.618 1.00 34.43 353 ILE A O 1
ATOM 4569 N N . MET A 1 314 ? 26.319 -8.444 55.022 1.00 35.92 354 MET A N 1
ATOM 4570 C CA . MET A 1 314 ? 25.256 -9.437 55.019 1.00 36.60 354 MET A CA 1
ATOM 4571 C C . MET A 1 314 ? 25.755 -10.672 55.744 1.00 36.93 354 MET A C 1
ATOM 4572 O O . MET A 1 314 ? 26.907 -11.065 55.569 1.00 31.97 354 MET A O 1
ATOM 4586 N N . THR A 1 315 ? 24.881 -11.291 56.535 1.00 33.52 355 THR A N 1
ATOM 4587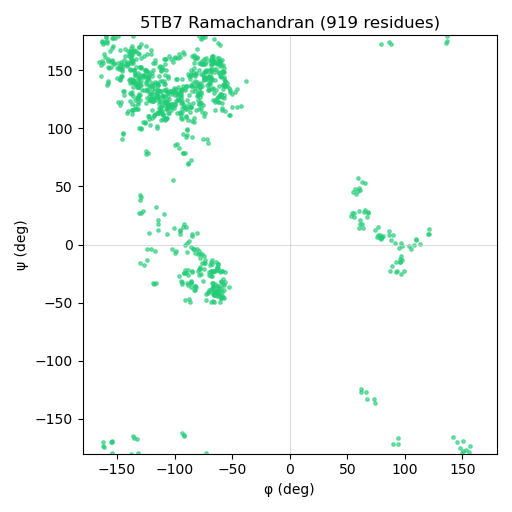 C CA . THR A 1 315 ? 25.250 -12.506 57.247 1.00 39.84 355 THR A CA 1
ATOM 4588 C C . THR A 1 315 ? 24.803 -13.733 56.464 1.00 42.50 355 THR A C 1
ATOM 4589 O O . THR A 1 315 ? 23.979 -13.662 55.543 1.00 36.06 355 THR A O 1
ATOM 4600 N N . GLN A 1 316 ? 25.368 -14.874 56.850 1.00 40.06 356 GLN A N 1
ATOM 4601 C CA . GLN A 1 316 ? 24.772 -16.162 56.549 1.00 38.84 356 GLN A CA 1
ATOM 4602 C C . GLN A 1 316 ? 23.550 -16.365 57.430 1.00 35.92 356 GLN A C 1
ATOM 4603 O O . GLN A 1 316 ? 23.221 -15.534 58.287 1.00 37.47 356 GLN A O 1
ATOM 4617 N N . LYS A 1 317 ? 22.871 -17.490 57.246 1.00 32.17 357 LYS A N 1
ATOM 4618 C CA . LYS A 1 317 ? 21.758 -17.812 58.127 1.00 35.00 357 LYS A CA 1
ATOM 4619 C C . LYS A 1 317 ? 22.271 -17.884 59.567 1.00 42.58 357 LYS A C 1
ATOM 4620 O O . LYS A 1 317 ? 23.276 -18.545 59.850 1.00 38.97 357 LYS A O 1
ATOM 4639 N N . LEU A 1 318 ? 21.630 -17.142 60.461 1.00 39.83 358 LEU A N 1
ATOM 4640 C CA . LEU A 1 318 ? 22.099 -17.068 61.841 1.00 40.62 358 LEU A CA 1
ATOM 4641 C C . LEU A 1 318 ? 21.449 -18.110 62.740 1.00 45.23 358 LEU A C 1
ATOM 4642 O O . LEU A 1 318 ? 22.034 -18.487 63.763 1.00 46.16 358 LEU A O 1
ATOM 4658 N N . SER A 1 319 ? 20.260 -18.586 62.388 1.00 37.91 359 SER A N 1
ATOM 4659 C CA . SER A 1 319 ? 19.578 -19.583 63.194 1.00 47.96 359 SER A CA 1
ATOM 4660 C C . SER A 1 319 ? 18.466 -20.217 62.367 1.00 47.10 359 SER A C 1
ATOM 4661 O O . SER A 1 319 ? 17.934 -19.613 61.427 1.00 39.43 359 SER A O 1
ATOM 4669 N N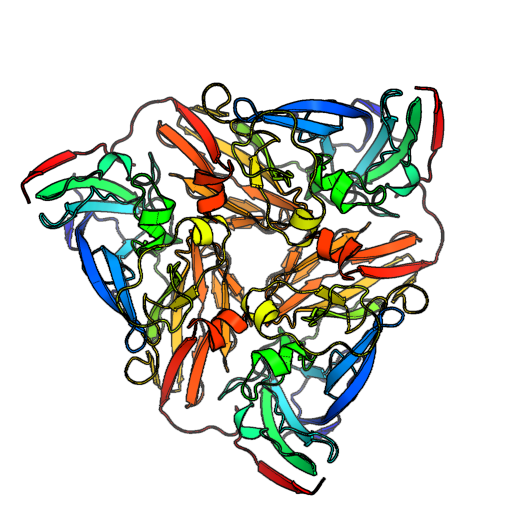 . ASP A 1 320 ? 18.133 -21.451 62.741 1.00 45.80 360 ASP A N 1
ATOM 4670 C CA . ASP A 1 320 ? 17.074 -22.243 62.118 1.00 48.08 360 ASP A CA 1
ATOM 4671 C C . ASP A 1 320 ? 16.309 -22.908 63.252 1.00 49.72 360 ASP A C 1
ATOM 4672 O O . ASP A 1 320 ? 16.857 -23.783 63.929 1.00 53.25 360 ASP A O 1
ATOM 4681 N N . THR A 1 321 ? 15.059 -22.500 63.460 1.00 42.41 361 THR A N 1
ATOM 4682 C CA . THR A 1 321 ? 14.275 -22.947 64.598 1.00 49.18 361 THR A CA 1
ATOM 4683 C C . THR A 1 321 ? 12.902 -23.410 64.127 1.00 48.22 361 THR A C 1
ATOM 4684 O O . THR A 1 321 ? 12.477 -23.152 62.995 1.00 41.40 361 THR A O 1
ATOM 4695 N N . ALA A 1 322 ? 12.229 -24.137 65.010 1.00 43.25 362 ALA A N 1
ATOM 4696 C CA . ALA A 1 322 ? 10.883 -24.603 64.733 1.00 45.43 362 ALA A CA 1
ATOM 4697 C C . ALA A 1 322 ? 9.907 -23.443 64.833 1.00 48.68 362 ALA A C 1
ATOM 4698 O O . ALA A 1 322 ? 10.033 -22.574 65.702 1.00 46.05 362 ALA A O 1
ATOM 4705 N N . TYR A 1 323 ? 8.920 -23.442 63.944 1.00 44.16 363 TYR A N 1
ATOM 4706 C CA . TYR A 1 323 ? 7.900 -22.396 63.924 1.00 46.29 363 TYR A CA 1
ATOM 4707 C C . TYR A 1 323 ? 6.555 -23.035 64.201 1.00 47.87 363 TYR A C 1
ATOM 4708 O O . TYR A 1 323 ? 6.080 -23.767 63.322 1.00 52.37 363 TYR A O 1
ATOM 4726 N N . GLU B 1 13 ? -10.807 38.809 33.121 1.00 61.79 53 GLU B N 1
ATOM 4727 C CA . GLU B 1 13 ? -10.902 37.558 32.366 1.00 58.61 53 GLU B CA 1
ATOM 4728 C C . GLU B 1 13 ? -9.755 37.472 31.341 1.00 50.23 53 GLU B C 1
ATOM 4729 O O . GLU B 1 13 ? -8.772 38.222 31.427 1.00 46.52 53 GLU B O 1
ATOM 4740 N N . LEU B 1 14 ? -9.892 36.529 30.384 1.00 43.51 54 LEU B N 1
ATOM 4741 C CA . LEU B 1 14 ? -8.833 36.109 29.466 1.00 38.64 54 LEU B CA 1
ATOM 4742 C C . LEU B 1 14 ? -9.191 36.469 28.037 1.00 32.26 54 LEU B C 1
ATOM 4743 O O . LEU B 1 14 ? -10.321 36.230 27.604 1.00 34.39 54 LEU B O 1
ATOM 4759 N N . PRO B 1 15 ? -8.248 36.970 27.255 1.00 30.92 55 PRO B N 1
ATOM 4760 C CA . PRO B 1 15 ? -8.503 37.093 25.815 1.00 32.82 55 PRO B CA 1
ATOM 4761 C C . PRO B 1 15 ? -8.790 35.731 25.197 1.00 33.43 55 PRO B C 1
ATOM 4762 O O . PRO B 1 15 ? -8.234 34.715 25.610 1.00 33.41 55 PRO B O 1
ATOM 4773 N N . VAL B 1 16 ? -9.696 35.711 24.218 1.00 31.97 56 VAL B N 1
ATOM 4774 C CA . VAL B 1 16 ? -10.103 34.487 23.532 1.00 31.59 56 VAL B CA 1
ATOM 4775 C C . VAL B 1 16 ? -9.413 34.420 22.176 1.00 36.44 56 VAL B C 1
ATOM 4776 O O . VAL B 1 16 ? -9.492 35.367 21.384 1.00 33.05 56 VAL B O 1
ATOM 4789 N N . ILE B 1 17 ? -8.778 33.276 21.892 1.00 31.80 57 ILE B N 1
ATOM 4790 C CA . ILE B 1 17 ? -7.987 33.048 20.684 1.00 30.90 57 ILE B CA 1
ATOM 4791 C C . ILE B 1 17 ? -8.417 31.731 20.055 1.00 33.87 57 ILE B C 1
ATOM 4792 O O . ILE B 1 17 ? -8.618 30.741 20.762 1.00 33.34 57 ILE B O 1
ATOM 4808 N N . ASP B 1 18 ? -8.507 31.688 18.732 1.00 32.03 58 ASP B N 1
ATOM 4809 C CA . ASP B 1 18 ? -8.777 30.423 18.059 1.00 39.38 58 ASP B CA 1
ATOM 4810 C C . ASP B 1 18 ? -7.493 29.610 17.909 1.00 35.90 58 ASP B C 1
ATOM 4811 O O . ASP B 1 18 ? -6.442 30.142 17.564 1.00 36.32 58 ASP B O 1
ATOM 4820 N N . ALA B 1 19 ? -7.567 28.313 18.181 1.00 34.68 59 ALA B N 1
ATOM 4821 C CA . ALA B 1 19 ? -6.366 27.490 18.078 1.00 33.45 59 ALA B CA 1
ATOM 4822 C C . ALA B 1 19 ? -5.970 27.315 16.618 1.00 32.66 59 ALA B C 1
ATOM 4823 O O . ALA B 1 19 ? -6.824 27.199 15.744 1.00 31.55 59 ALA B O 1
ATOM 4830 N N . VAL B 1 20 ? -4.665 27.304 16.360 1.00 31.40 60 VAL B N 1
ATOM 4831 C CA . VAL B 1 20 ? -4.115 26.851 15.087 1.00 33.93 60 VAL B CA 1
ATOM 4832 C C . VAL B 1 20 ? -3.675 25.403 15.282 1.00 28.26 60 VAL B C 1
ATOM 4833 O O . VAL B 1 20 ? -2.780 25.128 16.082 1.00 32.81 60 VAL B O 1
ATOM 4846 N N . THR B 1 21 ? -4.338 24.467 14.622 1.00 29.00 61 THR B N 1
ATOM 4847 C CA . THR B 1 21 ? -4.015 23.060 14.769 1.00 32.79 61 THR B CA 1
ATOM 4848 C C . THR B 1 21 ? -3.549 22.527 13.419 1.00 34.95 61 THR B C 1
ATOM 4849 O O . THR B 1 21 ? -3.805 23.127 12.375 1.00 34.02 61 THR B O 1
ATOM 4860 N N . THR B 1 22 ? -2.815 21.412 13.444 1.00 28.42 62 THR B N 1
ATOM 4861 C CA . THR B 1 22 ? -2.197 20.888 12.228 1.00 25.04 62 THR B CA 1
ATOM 4862 C C . THR B 1 22 ? -2.401 19.394 12.096 1.00 27.77 62 THR B C 1
ATOM 4863 O O . THR B 1 22 ? -2.338 18.664 13.088 1.00 27.07 62 THR B O 1
ATOM 4874 N N . HIS B 1 23 ? -2.538 18.943 10.846 1.00 26.50 63 HIS B N 1
ATOM 4875 C CA . HIS B 1 23 ? -2.467 17.530 10.525 1.00 30.54 63 HIS B CA 1
ATOM 4876 C C . HIS B 1 23 ? -1.016 17.075 10.527 1.00 27.45 63 HIS B C 1
ATOM 4877 O O . HIS B 1 23 ? -0.125 17.785 10.044 1.00 27.79 63 HIS B O 1
ATOM 4891 N N . ALA B 1 24 ? -0.779 15.879 11.075 1.00 27.48 64 ALA B N 1
ATOM 4892 C CA . ALA B 1 24 ? 0.563 15.304 11.034 1.00 27.28 64 ALA B CA 1
ATOM 4893 C C . ALA B 1 24 ? 1.039 15.169 9.581 1.00 27.04 64 ALA B C 1
ATOM 4894 O O . ALA B 1 24 ? 0.234 14.942 8.678 1.00 26.88 64 ALA B O 1
ATOM 4901 N N . PRO B 1 25 ? 2.347 15.298 9.322 1.00 24.98 65 PRO B N 1
ATOM 4902 C CA . PRO B 1 25 ? 3.411 15.489 10.307 1.00 23.77 65 PRO B CA 1
ATOM 4903 C C . PRO B 1 25 ? 3.692 16.949 10.619 1.00 26.71 65 PRO B C 1
ATOM 4904 O O . PRO B 1 25 ? 4.742 17.236 11.193 1.00 25.77 65 PRO B O 1
ATOM 4915 N N . GLU B 1 26 ? 2.801 17.862 10.241 1.00 23.62 66 GLU B N 1
ATOM 4916 C CA . GLU B 1 26 ? 3.071 19.266 10.525 1.00 28.72 66 GLU B CA 1
ATOM 4917 C C . GLU B 1 26 ? 2.755 19.616 11.983 1.00 29.29 66 GLU B C 1
ATOM 4918 O O . GLU B 1 26 ? 1.928 18.979 12.626 1.00 24.98 66 GLU B O 1
ATOM 4930 N N . VAL B 1 27 ? 3.409 20.674 12.474 1.00 25.57 67 VAL B N 1
ATOM 4931 C CA . VAL B 1 27 ? 3.346 21.152 13.863 1.00 27.61 67 VAL B CA 1
ATOM 4932 C C . VAL B 1 27 ? 2.861 22.601 13.826 1.00 26.95 67 VAL B C 1
ATOM 4933 O O . VAL B 1 27 ? 3.292 23.342 12.939 1.00 26.86 67 VAL B O 1
ATOM 4946 N N . PRO B 1 28 ? 2.022 23.070 14.752 1.00 26.20 68 PRO B N 1
ATOM 4947 C CA . PRO B 1 28 ? 1.633 24.502 14.744 1.00 28.43 68 PRO B CA 1
ATOM 4948 C C . PRO B 1 28 ? 2.810 25.403 15.069 1.00 26.79 68 PRO B C 1
ATOM 4949 O O . PRO B 1 28 ? 3.777 24.981 15.727 1.00 28.07 68 PRO B O 1
ATOM 4960 N N . PRO B 1 29 ? 2.734 26.679 14.685 1.00 29.39 69 PRO B N 1
ATOM 4961 C CA . PRO B 1 29 ? 3.850 27.596 14.972 1.00 32.59 69 PRO B CA 1
ATOM 4962 C C . PRO B 1 29 ? 4.077 27.792 16.465 1.00 29.80 69 PRO B C 1
ATOM 4963 O O . PRO B 1 29 ? 3.171 27.636 17.293 1.00 29.63 69 PRO B O 1
ATOM 4974 N N . ALA B 1 30 ? 5.310 28.148 16.803 1.00 31.88 70 ALA B N 1
ATOM 4975 C CA . ALA B 1 30 ? 5.658 28.430 18.186 1.00 30.42 70 ALA B CA 1
ATOM 4976 C C . ALA B 1 30 ? 4.827 29.600 18.691 1.00 37.09 70 ALA B C 1
ATOM 4977 O O . ALA B 1 30 ? 4.484 30.511 17.943 1.00 34.51 70 ALA B O 1
ATOM 4984 N N . ILE B 1 31 ? 4.505 29.572 19.972 1.00 31.28 71 ILE B N 1
ATOM 4985 C CA . ILE B 1 31 ? 3.668 30.597 20.576 1.00 40.38 71 ILE B CA 1
ATOM 4986 C C . ILE B 1 31 ? 4.568 31.741 21.025 1.00 41.53 71 ILE B C 1
ATOM 4987 O O . ILE B 1 31 ? 5.472 31.548 21.845 1.00 48.71 71 ILE B O 1
ATOM 5003 N N . ASP B 1 32 ? 4.313 32.931 20.501 1.00 40.83 72 ASP B N 1
ATOM 5004 C CA . ASP B 1 32 ? 5.073 34.108 20.911 1.00 48.32 72 ASP B CA 1
ATOM 5005 C C . ASP B 1 32 ? 4.434 34.871 22.076 1.00 46.86 72 ASP B C 1
ATOM 5006 O O . ASP B 1 32 ? 5.158 35.562 22.804 1.00 50.76 72 ASP B O 1
ATOM 5015 N N . ARG B 1 33 ? 3.113 34.753 22.270 1.00 46.67 73 ARG B N 1
ATOM 5016 C CA . ARG B 1 33 ? 2.391 35.316 23.419 1.00 38.87 73 ARG B CA 1
ATOM 5017 C C . ARG B 1 33 ? 3.163 35.216 24.717 1.00 41.08 73 ARG B C 1
ATOM 5018 O O . ARG B 1 33 ? 3.690 34.153 25.055 1.00 37.89 73 ARG B O 1
ATOM 5039 N N . ASP B 1 34 ? 3.065 36.278 25.529 1.00 38.39 74 ASP B N 1
ATOM 5040 C CA . ASP B 1 34 ? 3.582 36.279 26.897 1.00 35.50 74 ASP B CA 1
ATOM 5041 C C . ASP B 1 34 ? 2.458 36.396 27.927 1.00 38.43 74 ASP B C 1
ATOM 5042 O O . ASP B 1 34 ? 2.719 36.717 29.083 1.00 41.99 74 ASP B O 1
ATOM 5051 N N . TYR B 1 35 ? 1.215 36.126 27.536 1.00 37.81 75 TYR B N 1
ATOM 5052 C CA . TYR B 1 35 ? 0.058 36.270 28.405 1.00 39.43 75 TYR B CA 1
ATOM 5053 C C . TYR B 1 35 ? -0.839 35.047 28.259 1.00 35.09 75 TYR B C 1
ATOM 5054 O O . TYR B 1 35 ? -0.909 34.447 27.176 1.00 32.92 75 TYR B O 1
ATOM 5072 N N . PRO B 1 36 ? -1.558 34.676 29.315 1.00 33.70 76 PRO B N 1
ATOM 5073 C CA . PRO B 1 36 ? -2.504 33.560 29.206 1.00 29.64 76 PRO B CA 1
ATOM 5074 C C . PRO B 1 36 ? -3.762 33.936 28.448 1.00 34.72 76 PRO B C 1
ATOM 5075 O O . PRO B 1 36 ? -4.241 35.071 28.493 1.00 32.34 76 PRO B O 1
ATOM 5086 N N . ALA B 1 37 ? -4.315 32.942 27.765 1.00 28.11 77 ALA B N 1
ATOM 5087 C CA . ALA B 1 37 ? -5.475 33.124 26.919 1.00 28.96 77 ALA B CA 1
ATOM 5088 C C . ALA B 1 37 ? -6.438 31.969 27.123 1.00 30.99 77 ALA B C 1
ATOM 5089 O O . ALA B 1 37 ? -6.073 30.910 27.642 1.00 27.99 77 ALA B O 1
ATOM 5096 N N . LYS B 1 38 ? -7.677 32.187 26.690 1.00 29.62 78 LYS B N 1
ATOM 5097 C CA . LYS B 1 38 ? -8.631 31.112 26.469 1.00 32.02 78 LYS B CA 1
ATOM 5098 C C . LYS B 1 38 ? -8.530 30.705 25.002 1.00 32.81 78 LYS B C 1
ATOM 5099 O O . LYS B 1 38 ? -8.863 31.487 24.106 1.00 30.42 78 LYS B O 1
ATOM 5118 N N . VAL B 1 39 ? -8.076 29.479 24.758 1.00 27.85 79 VAL B N 1
ATOM 5119 C CA . VAL B 1 39 ? -7.793 28.990 23.415 1.00 28.62 79 VAL B CA 1
ATOM 5120 C C . VAL B 1 39 ? -8.927 28.061 23.023 1.00 31.89 79 VAL B C 1
ATOM 5121 O O . VAL B 1 39 ? -9.156 27.038 23.682 1.00 29.97 79 VAL B O 1
ATOM 5134 N N . ARG B 1 40 ? -9.644 28.420 21.958 1.00 28.72 80 ARG B N 1
ATOM 5135 C CA . ARG B 1 40 ? -10.792 27.650 21.486 1.00 35.88 80 ARG B CA 1
ATOM 5136 C C . ARG B 1 40 ? -10.315 26.601 20.495 1.00 31.27 80 ARG B C 1
ATOM 5137 O O . ARG B 1 40 ? -9.650 26.929 19.512 1.00 33.51 80 ARG B O 1
ATOM 5158 N N . VAL B 1 41 ? -10.640 25.342 20.770 1.00 29.07 81 VAL B N 1
ATOM 5159 C CA . VAL B 1 41 ? -10.271 24.205 19.942 1.00 27.98 81 VAL B CA 1
ATOM 5160 C C . VAL B 1 41 ? -11.565 23.567 19.463 1.00 31.98 81 VAL B C 1
ATOM 5161 O O . VAL B 1 41 ? -12.418 23.226 20.288 1.00 29.85 81 VAL B O 1
ATOM 5174 N N . LYS B 1 42 ? -11.716 23.396 18.150 1.00 31.88 82 LYS B N 1
ATOM 5175 C CA . LYS B 1 42 ? -12.819 22.617 17.591 1.00 34.30 82 LYS B CA 1
ATOM 5176 C C . LYS B 1 42 ? -12.328 21.241 17.167 1.00 36.37 82 LYS B C 1
ATOM 5177 O O . LYS B 1 42 ? -11.322 21.127 16.458 1.00 34.51 82 LYS B O 1
ATOM 5196 N N . MET B 1 43 ? -13.062 20.205 17.560 1.00 29.73 83 MET B N 1
ATOM 5197 C CA . MET B 1 43 ? -12.702 18.835 17.231 1.00 35.44 83 MET B CA 1
ATOM 5198 C C . MET B 1 43 ? -13.952 18.121 16.770 1.00 31.03 83 MET B C 1
ATOM 5199 O O . MET B 1 43 ? -15.034 18.334 17.320 1.00 34.54 83 MET B O 1
ATOM 5213 N N . GLU B 1 44 ? -13.806 17.290 15.761 1.00 31.49 84 GLU B N 1
ATOM 5214 C CA . GLU B 1 44 ? -14.899 16.476 15.259 1.00 35.96 84 GLU B CA 1
ATOM 5215 C C . GLU B 1 44 ? -14.446 15.033 15.164 1.00 36.47 84 GLU B C 1
ATOM 5216 O O . GLU B 1 44 ? -13.342 14.764 14.691 1.00 36.17 84 GLU B O 1
ATOM 5228 N N . THR B 1 45 ? -15.302 14.097 15.571 1.00 31.08 85 THR B N 1
ATOM 5229 C CA . THR B 1 45 ? -14.996 12.686 15.388 1.00 31.95 85 THR B CA 1
ATOM 5230 C C . THR B 1 45 ? -15.743 12.129 14.181 1.00 35.44 85 THR B C 1
ATOM 5231 O O . THR B 1 45 ? -16.945 12.389 14.006 1.00 34.78 85 THR B O 1
ATOM 5242 N N . VAL B 1 46 ? -15.019 11.361 13.363 1.00 29.73 86 VAL B N 1
ATOM 5243 C CA . VAL B 1 46 ? -15.503 10.819 12.097 1.00 29.40 86 VAL B CA 1
ATOM 5244 C C . VAL B 1 46 ? -15.019 9.379 11.947 1.00 31.34 86 VAL B C 1
ATOM 5245 O O . VAL B 1 46 ? -13.821 9.102 12.073 1.00 31.70 86 VAL B O 1
ATOM 5258 N N . GLU B 1 47 ? -15.927 8.478 11.614 1.00 29.63 87 GLU B N 1
ATOM 5259 C CA . GLU B 1 47 ? -15.595 7.095 11.308 1.00 28.83 87 GLU B CA 1
ATOM 5260 C C . GLU B 1 47 ? -15.500 6.968 9.791 1.00 36.89 87 GLU B C 1
ATOM 5261 O O . GLU B 1 47 ? -16.374 7.454 9.074 1.00 36.04 87 GLU B O 1
ATOM 5273 N N . LYS B 1 48 ? -14.416 6.383 9.294 1.00 31.93 88 LYS B N 1
ATOM 5274 C CA . LYS B 1 48 ? -14.243 6.357 7.856 1.00 36.88 88 LYS B CA 1
ATOM 5275 C C . LYS B 1 48 ? -13.304 5.230 7.476 1.00 37.51 88 LYS B C 1
ATOM 5276 O O . LYS B 1 48 ? -12.426 4.844 8.249 1.00 36.16 88 LYS B O 1
ATOM 5295 N N . THR B 1 49 ? -13.485 4.735 6.257 1.00 33.45 89 THR B N 1
ATOM 5296 C CA . THR B 1 49 ? -12.662 3.668 5.722 1.00 32.35 89 THR B CA 1
ATOM 5297 C C . THR B 1 49 ? -11.528 4.279 4.917 1.00 34.67 89 THR B C 1
ATOM 5298 O O . THR B 1 49 ? -11.757 5.152 4.076 1.00 33.42 89 THR B O 1
ATOM 5309 N N . MET B 1 50 ? -10.310 3.820 5.182 1.00 32.37 90 MET B N 1
ATOM 5310 C CA . MET B 1 50 ? -9.136 4.336 4.513 1.00 33.55 90 MET B CA 1
ATOM 5311 C C . MET B 1 50 ? -8.195 3.168 4.288 1.00 33.92 90 MET B C 1
ATOM 5312 O O . MET B 1 50 ? -8.377 2.087 4.844 1.00 31.03 90 MET B O 1
ATOM 5326 N N . LYS B 1 51 ? -7.176 3.406 3.472 1.00 31.18 91 LYS B N 1
ATOM 5327 C CA . LYS B 1 51 ? -6.179 2.391 3.170 1.00 35.02 91 LYS B CA 1
ATOM 5328 C C . LYS B 1 51 ? -5.156 2.298 4.306 1.00 33.67 91 LYS B C 1
ATOM 5329 O O . LYS B 1 51 ? -4.534 3.298 4.669 1.00 31.22 91 LYS B O 1
ATOM 5348 N N . MET B 1 52 ? -4.988 1.096 4.850 1.00 30.61 92 MET B N 1
ATOM 5349 C CA . MET B 1 52 ? -3.897 0.787 5.777 1.00 32.35 92 MET B CA 1
ATOM 5350 C C . MET B 1 52 ? -2.606 0.447 5.040 1.00 38.27 92 MET B C 1
ATOM 5351 O O . MET B 1 52 ? -1.517 0.820 5.490 1.00 29.26 92 MET B O 1
ATOM 5365 N N . ASP B 1 53 ? -2.709 -0.290 3.933 1.00 34.45 93 ASP B N 1
ATOM 5366 C CA . ASP B 1 53 ? -1.564 -0.748 3.153 1.00 33.08 93 ASP B CA 1
ATOM 5367 C C . ASP B 1 53 ? -2.087 -1.072 1.755 1.00 40.61 93 ASP B C 1
ATOM 5368 O O . ASP B 1 53 ? -3.293 -1.017 1.505 1.00 37.20 93 ASP B O 1
ATOM 5377 N N . ASP B 1 54 ? -1.181 -1.413 0.843 1.00 46.45 94 ASP B N 1
ATOM 5378 C CA . ASP B 1 54 ? -1.576 -1.705 -0.535 1.00 47.73 94 ASP B CA 1
ATOM 5379 C C . ASP B 1 54 ? -2.682 -2.754 -0.584 1.00 42.25 94 ASP B C 1
ATOM 5380 O O . ASP B 1 54 ? -2.454 -3.922 -0.254 1.00 41.06 94 ASP B O 1
ATOM 5389 N N . GLY B 1 55 ? -3.884 -2.345 -0.991 1.00 40.58 95 GLY B N 1
ATOM 5390 C CA . GLY B 1 55 ? -5.003 -3.263 -1.110 1.00 38.71 95 GLY B CA 1
ATOM 5391 C C . GLY B 1 55 ? -5.683 -3.617 0.191 1.00 40.82 95 GLY B C 1
ATOM 5392 O O . GLY B 1 55 ? -6.564 -4.480 0.194 1.00 40.34 95 GLY B O 1
ATOM 5396 N N . VAL B 1 56 ? -5.301 -2.988 1.302 1.00 39.56 96 VAL B N 1
ATOM 5397 C CA . VAL B 1 56 ? -5.826 -3.325 2.623 1.00 34.02 96 VAL B CA 1
ATOM 5398 C C . VAL B 1 56 ? -6.553 -2.092 3.132 1.00 36.36 96 VAL B C 1
ATOM 5399 O O . VAL B 1 56 ? -5.970 -1.002 3.201 1.00 32.97 96 VAL B O 1
ATOM 5412 N N . GLU B 1 57 ? -7.820 -2.269 3.485 1.00 32.24 97 GLU B N 1
ATOM 5413 C CA . GLU B 1 57 ? -8.677 -1.201 3.957 1.00 33.38 97 GLU B CA 1
ATOM 5414 C C . GLU B 1 57 ? -9.010 -1.450 5.423 1.00 33.84 97 GLU B C 1
ATOM 5415 O O . GLU B 1 57 ? -9.029 -2.594 5.900 1.00 29.60 97 GLU B O 1
ATOM 5427 N N . TYR B 1 58 ? -9.293 -0.368 6.135 1.00 32.69 98 TYR B N 1
ATOM 5428 C CA . TYR B 1 58 ? -9.571 -0.468 7.558 1.00 28.81 98 TYR B CA 1
ATOM 5429 C C . TYR B 1 58 ? -10.586 0.609 7.895 1.00 28.53 98 TYR B C 1
ATOM 5430 O O . TYR B 1 58 ? -10.554 1.690 7.311 1.00 30.28 98 TYR B O 1
ATOM 5448 N N . ARG B 1 59 ? -11.513 0.292 8.795 1.00 30.58 99 ARG B N 1
ATOM 5449 C CA . ARG B 1 59 ? -12.502 1.265 9.253 1.00 31.21 99 ARG B CA 1
ATOM 5450 C C . ARG B 1 59 ? -11.922 1.993 10.459 1.00 28.21 99 ARG B C 1
ATOM 5451 O O . ARG B 1 59 ? -11.970 1.485 11.583 1.00 29.70 99 ARG B O 1
ATOM 5472 N N . TYR B 1 60 ? -11.387 3.184 10.226 1.00 27.78 100 TYR B N 1
ATOM 5473 C CA . TYR B 1 60 ? -10.767 3.983 11.277 1.00 26.18 100 TYR B CA 1
ATOM 5474 C C . TYR B 1 60 ? -11.813 4.821 11.993 1.00 28.93 100 TYR B C 1
ATOM 5475 O O . TYR B 1 60 ? -12.773 5.299 11.381 1.00 29.59 100 TYR B O 1
ATOM 5493 N N . TRP B 1 61 ? -11.600 5.036 13.290 1.00 27.16 101 TRP B N 1
ATOM 5494 C CA . TRP B 1 61 ? -12.317 6.054 14.044 1.00 28.45 101 TRP B CA 1
ATOM 5495 C C . TRP B 1 61 ? -11.319 7.162 14.329 1.00 30.38 101 TRP B C 1
ATOM 5496 O O . TRP B 1 61 ? -10.249 6.900 14.883 1.00 28.64 101 TRP B O 1
ATOM 5517 N N . THR B 1 62 ? -11.642 8.384 13.922 1.00 28.61 102 THR B N 1
ATOM 5518 C CA . THR B 1 62 ? -10.651 9.442 13.888 1.00 29.91 102 THR B CA 1
ATOM 5519 C C . THR B 1 62 ? -11.145 10.699 14.579 1.00 32.50 102 THR B C 1
ATOM 5520 O O . THR B 1 62 ? -12.347 10.944 14.687 1.00 30.26 102 THR B O 1
ATOM 5531 N N . PHE B 1 63 ? -10.175 11.463 15.084 1.00 29.52 103 PHE B N 1
ATOM 5532 C CA . PHE B 1 63 ? -10.329 12.883 15.340 1.00 28.02 103 PHE B CA 1
ATOM 5533 C C . PHE B 1 63 ? -9.998 13.625 14.052 1.00 30.59 103 PHE B C 1
ATOM 5534 O O . PHE B 1 63 ? -8.893 13.479 13.509 1.00 28.44 103 PHE B O 1
ATOM 5551 N N . ASP B 1 64 ? -10.990 14.344 13.521 1.00 33.44 104 ASP B N 1
ATOM 5552 C CA . ASP B 1 64 ? -10.847 15.270 12.384 1.00 33.94 104 ASP B CA 1
ATOM 5553 C C . ASP B 1 64 ? -10.361 14.605 11.099 1.00 34.47 104 ASP B C 1
ATOM 5554 O O . ASP B 1 64 ? -9.766 15.252 10.228 1.00 33.24 104 ASP B O 1
ATOM 5563 N N . GLY B 1 65 ? -10.670 13.337 10.929 1.00 32.78 105 GLY B N 1
ATOM 5564 C CA . GLY B 1 65 ? -10.584 12.718 9.625 1.00 33.40 105 GLY B CA 1
ATOM 5565 C C . GLY B 1 65 ? -9.334 11.929 9.308 1.00 33.95 105 GLY B C 1
ATOM 5566 O O . GLY B 1 65 ? -9.243 11.390 8.198 1.00 31.58 105 GLY B O 1
ATOM 5570 N N . ASP B 1 66 ? -8.360 11.850 10.216 1.00 31.16 106 ASP B N 1
ATOM 5571 C CA . ASP B 1 66 ? -7.183 11.023 9.967 1.00 31.15 106 ASP B CA 1
ATOM 5572 C C . ASP B 1 66 ? -6.595 10.615 11.314 1.00 29.25 106 ASP B C 1
ATOM 5573 O O . ASP B 1 66 ? -7.112 10.978 12.371 1.00 28.44 106 ASP B O 1
ATOM 5582 N N . VAL B 1 67 ? -5.495 9.868 11.252 1.00 26.79 107 VAL B N 1
ATOM 5583 C CA . VAL B 1 67 ? -4.787 9.328 12.403 1.00 24.12 107 VAL B CA 1
ATOM 5584 C C . VAL B 1 67 ? -3.335 9.784 12.297 1.00 28.74 107 VAL B C 1
ATOM 5585 O O . VAL B 1 67 ? -2.674 9.491 11.299 1.00 29.80 107 VAL B O 1
ATOM 5598 N N . PRO B 1 68 ? -2.775 10.502 13.292 1.00 27.54 108 PRO B N 1
ATOM 5599 C CA . PRO B 1 68 ? -3.420 10.930 14.531 1.00 24.99 108 PRO B CA 1
ATOM 5600 C C . PRO B 1 68 ? -4.346 12.137 14.321 1.00 24.62 108 PRO B C 1
ATOM 5601 O O . PRO B 1 68 ? -4.469 12.646 13.208 1.00 27.03 108 PRO B O 1
ATOM 5612 N N . GLY B 1 69 ? -5.019 12.545 15.385 1.00 24.47 109 GLY B N 1
ATOM 5613 C CA . GLY B 1 69 ? -5.760 13.790 15.389 1.00 28.12 109 GLY B CA 1
ATOM 5614 C C . GLY B 1 69 ? -4.848 14.966 15.139 1.00 28.96 109 GLY B C 1
ATOM 5615 O O . GLY B 1 69 ? -3.616 14.863 15.153 1.00 27.25 109 GLY B O 1
ATOM 5619 N N . ARG B 1 70 ? -5.472 16.130 14.962 1.00 26.25 110 ARG B N 1
ATOM 5620 C CA . ARG B 1 70 ? -4.704 17.353 14.762 1.00 26.97 110 ARG B CA 1
ATOM 5621 C C . ARG B 1 70 ? -3.936 17.726 16.027 1.00 26.89 110 ARG B C 1
ATOM 5622 O O . ARG B 1 70 ? -4.402 17.521 17.155 1.00 25.81 110 ARG B O 1
ATOM 5643 N N . MET B 1 71 ? -2.717 18.236 15.831 1.00 24.94 111 MET B N 1
ATOM 5644 C CA . MET B 1 71 ? -1.879 18.649 16.948 1.00 24.61 111 MET B CA 1
ATOM 5645 C C . MET B 1 71 ? -2.337 20.005 17.453 1.00 26.79 111 MET B C 1
ATOM 5646 O O . MET B 1 71 ? -2.561 20.932 16.665 1.00 27.43 111 MET B O 1
ATOM 5660 N N . ILE B 1 72 ? -2.467 20.104 18.772 1.00 24.19 112 ILE B N 1
ATOM 5661 C CA . ILE B 1 72 ? -2.816 21.328 19.466 1.00 26.09 112 ILE B CA 1
ATOM 5662 C C . ILE B 1 72 ? -1.565 21.876 20.143 1.00 27.14 112 ILE B C 1
ATOM 5663 O O . ILE B 1 72 ? -0.736 21.111 20.652 1.00 27.09 112 ILE B O 1
ATOM 5679 N N . ARG B 1 73 ? -1.421 23.202 20.161 1.00 22.95 113 ARG B N 1
ATOM 5680 C CA . ARG B 1 73 ? -0.273 23.819 20.811 1.00 23.80 113 ARG B CA 1
ATOM 5681 C C . ARG B 1 73 ? -0.762 25.017 21.609 1.00 26.58 113 ARG B C 1
ATOM 5682 O O . ARG B 1 73 ? -1.372 25.930 21.048 1.00 24.87 113 ARG B O 1
ATOM 5703 N N . VAL B 1 74 ? -0.513 24.997 22.914 1.00 26.35 114 VAL B N 1
ATOM 5704 C CA . VAL B 1 74 ? -0.949 26.047 23.826 1.00 26.20 114 VAL B CA 1
ATOM 5705 C C . VAL B 1 74 ? 0.199 26.378 24.772 1.00 26.66 114 VAL B C 1
ATOM 5706 O O . VAL B 1 74 ? 1.278 25.783 24.716 1.00 26.44 114 VAL B O 1
ATOM 5719 N N . ARG B 1 75 ? -0.049 27.332 25.656 1.00 26.14 115 ARG B N 1
ATOM 5720 C CA . ARG B 1 75 ? 0.948 27.820 26.589 1.00 26.81 115 ARG B CA 1
ATOM 5721 C C . ARG B 1 75 ? 0.505 27.492 28.010 1.00 27.66 115 ARG B C 1
ATOM 5722 O O . ARG B 1 75 ? -0.681 27.601 28.349 1.00 27.34 115 ARG B O 1
ATOM 5743 N N . GLU B 1 76 ? 1.462 27.069 28.828 1.00 25.63 116 GLU B N 1
ATOM 5744 C CA . GLU B 1 76 ? 1.194 26.766 30.229 1.00 30.10 116 GLU B CA 1
ATOM 5745 C C . GLU B 1 76 ? 0.451 27.919 30.883 1.00 29.65 116 GLU B C 1
ATOM 5746 O O . GLU B 1 76 ? 0.881 29.071 30.788 1.00 28.54 116 GLU B O 1
ATOM 5758 N N . GLY B 1 77 ? -0.657 27.604 31.552 1.00 28.91 117 GLY B N 1
ATOM 5759 C CA . GLY B 1 77 ? -1.509 28.619 32.142 1.00 31.20 117 GLY B CA 1
ATOM 5760 C C . GLY B 1 77 ? -2.700 29.026 31.301 1.00 30.59 117 GLY B C 1
ATOM 5761 O O . GLY B 1 77 ? -3.566 29.745 31.806 1.00 28.34 117 GLY B O 1
ATOM 5765 N N . ASP B 1 78 ? -2.771 28.599 30.042 1.00 29.77 118 ASP B N 1
ATOM 5766 C CA . ASP B 1 78 ? -3.948 28.834 29.211 1.00 29.40 118 ASP B CA 1
ATOM 5767 C C . ASP B 1 78 ? -5.134 28.035 29.723 1.00 31.63 118 ASP B C 1
ATOM 5768 O O . ASP B 1 78 ? -4.983 26.972 30.339 1.00 29.95 118 ASP B O 1
ATOM 5777 N N . THR B 1 79 ? -6.326 28.543 29.425 1.00 29.46 119 THR B N 1
ATOM 5778 C CA . THR B 1 79 ? -7.553 27.759 29.469 1.00 32.29 119 THR B CA 1
ATOM 5779 C C . THR B 1 79 ? -7.833 27.237 28.071 1.00 29.31 119 THR B C 1
ATOM 5780 O O . THR B 1 79 ? -7.847 28.009 27.112 1.00 30.65 119 THR B O 1
ATOM 5791 N N . VAL B 1 80 ? -8.060 25.934 27.955 1.00 25.45 120 VAL B N 1
ATOM 5792 C CA . VAL B 1 80 ? -8.367 25.309 26.682 1.00 27.89 120 VAL B CA 1
ATOM 5793 C C . VAL B 1 80 ? -9.871 25.055 26.648 1.00 30.55 120 VAL B C 1
ATOM 5794 O O . VAL B 1 80 ? -10.404 24.320 27.486 1.00 28.07 120 VAL B O 1
ATOM 5807 N N . GLU B 1 81 ? -10.568 25.673 25.695 1.00 30.29 121 GLU B N 1
ATOM 5808 C CA . GLU B 1 81 ? -12.004 25.472 25.540 1.00 32.39 121 GLU B CA 1
ATOM 5809 C C . GLU B 1 81 ? -12.235 24.601 24.316 1.00 30.73 121 GLU B C 1
ATOM 5810 O O . GLU B 1 81 ? -11.889 24.988 23.195 1.00 33.10 121 GLU B O 1
ATOM 5822 N N . VAL B 1 82 ? -12.846 23.445 24.528 1.00 26.29 122 VAL B N 1
ATOM 5823 C CA . VAL B 1 82 ? -13.044 22.450 23.486 1.00 27.86 122 VAL B CA 1
ATOM 5824 C C . VAL B 1 82 ? -14.505 22.439 23.054 1.00 32.19 122 VAL B C 1
ATOM 5825 O O . VAL B 1 82 ? -15.408 22.273 23.886 1.00 30.68 122 VAL B O 1
ATOM 5838 N N . GLU B 1 83 ? -14.725 22.552 21.749 1.00 29.87 123 GLU B N 1
ATOM 5839 C CA . GLU B 1 83 ? -16.017 22.302 21.121 1.00 34.01 123 GLU B CA 1
ATOM 5840 C C . GLU B 1 83 ? -15.905 20.978 20.377 1.00 33.69 123 GLU B C 1
ATOM 5841 O O . GLU B 1 83 ? -15.236 20.890 19.344 1.00 34.08 123 GLU B O 1
ATOM 5853 N N . PHE B 1 84 ? -16.576 19.962 20.894 1.00 32.92 124 PHE B N 1
ATOM 5854 C CA . PHE B 1 84 ? -16.393 18.571 20.498 1.00 31.94 124 PHE B CA 1
ATOM 5855 C C . PHE B 1 84 ? -17.656 18.066 19.807 1.00 31.43 124 PHE B C 1
ATOM 5856 O O . PHE B 1 84 ? -18.696 17.917 20.455 1.00 32.46 124 PHE B O 1
ATOM 5873 N N . SER B 1 85 ? -17.568 17.762 18.515 1.00 28.50 125 SER B N 1
ATOM 5874 C CA . SER B 1 85 ? -18.721 17.317 17.745 1.00 33.36 125 SER B CA 1
ATOM 5875 C C . SER B 1 85 ? -18.515 15.904 17.242 1.00 35.70 125 SER B C 1
ATOM 5876 O O . SER B 1 85 ? -17.438 15.563 16.749 1.00 37.45 125 SER B O 1
ATOM 5884 N N . ASN B 1 86 ? -19.572 15.105 17.293 1.00 32.07 126 ASN B N 1
ATOM 5885 C CA . ASN B 1 86 ? -19.542 13.745 16.774 1.00 29.57 126 ASN B CA 1
ATOM 5886 C C . ASN B 1 86 ? -20.426 13.671 15.531 1.00 33.01 126 ASN B C 1
ATOM 5887 O O . ASN B 1 86 ? -21.628 13.950 15.593 1.00 31.99 126 ASN B O 1
ATOM 5898 N N . ASN B 1 87 ? -19.820 13.319 14.408 1.00 31.02 127 ASN B N 1
ATOM 5899 C CA . ASN B 1 87 ? -20.519 13.331 13.132 1.00 35.26 127 ASN B CA 1
ATOM 5900 C C . ASN B 1 87 ? -21.751 12.426 13.189 1.00 37.05 127 ASN B C 1
ATOM 5901 O O . ASN B 1 87 ? -21.675 11.307 13.723 1.00 33.61 127 ASN B O 1
ATOM 5912 N N . PRO B 1 88 ? -22.891 12.861 12.632 1.00 37.72 128 PRO B N 1
ATOM 5913 C CA . PRO B 1 88 ? -24.118 12.048 12.726 1.00 32.84 128 PRO B CA 1
ATOM 5914 C C . PRO B 1 88 ? -24.017 10.704 12.054 1.00 36.01 128 PRO B C 1
ATOM 5915 O O . PRO B 1 88 ? -24.845 9.838 12.346 1.00 35.28 128 PRO B O 1
ATOM 5926 N N . SER B 1 89 ? -23.030 10.488 11.176 1.00 33.00 129 SER B N 1
ATOM 5927 C CA . SER B 1 89 ? -22.823 9.180 10.568 1.00 35.86 129 SER B CA 1
ATOM 5928 C C . SER B 1 89 ? -22.133 8.197 11.501 1.00 33.89 129 SER B C 1
ATOM 5929 O O . SER B 1 89 ? -22.005 7.020 11.144 1.00 32.95 129 SER B O 1
ATOM 5937 N N . SER B 1 90 ? -21.658 8.641 12.664 1.00 32.27 130 SER B N 1
ATOM 5938 C CA . SER B 1 90 ? -20.970 7.734 13.576 1.00 35.36 130 SER B CA 1
ATOM 5939 C C . SER B 1 90 ? -21.940 6.709 14.154 1.00 37.91 130 SER B C 1
ATOM 5940 O O . SER B 1 90 ? -23.137 6.971 14.295 1.00 35.02 130 SER B O 1
ATOM 5948 N N . THR B 1 91 ? -21.407 5.525 14.475 1.00 34.60 131 THR B N 1
ATOM 5949 C CA . THR B 1 91 ? -22.187 4.430 15.046 1.00 37.35 131 THR B CA 1
ATOM 5950 C C . THR B 1 91 ? -22.227 4.434 16.566 1.00 38.81 131 THR B C 1
ATOM 5951 O O . THR B 1 91 ? -23.144 3.837 17.142 1.00 35.82 131 THR B O 1
ATOM 5962 N N . VAL B 1 92 ? -21.268 5.084 17.221 1.00 35.52 132 VAL B N 1
ATOM 5963 C CA . VAL B 1 92 ? -21.141 5.055 18.676 1.00 36.21 132 VAL B CA 1
ATOM 5964 C C . VAL B 1 92 ? -20.777 6.453 19.162 1.00 31.29 132 VAL B C 1
ATOM 5965 O O . VAL B 1 92 ? -20.307 7.296 18.398 1.00 31.54 132 VAL B O 1
ATOM 5978 N N . PRO B 1 93 ? -20.980 6.701 20.444 1.00 31.62 133 PRO B N 1
ATOM 5979 C CA . PRO B 1 93 ? -20.473 7.944 21.022 1.00 33.55 133 PRO B CA 1
ATOM 5980 C C . PRO B 1 93 ? -18.949 7.952 21.073 1.00 31.15 133 PRO B C 1
ATOM 5981 O O . PRO B 1 93 ? -18.291 6.913 20.999 1.00 27.99 133 PRO B O 1
ATOM 5992 N N . HIS B 1 94 ? -18.399 9.168 21.153 1.00 29.31 134 HIS B N 1
ATOM 5993 C CA . HIS B 1 94 ? -16.966 9.391 21.298 1.00 29.23 134 HIS B CA 1
ATOM 5994 C C . HIS B 1 94 ? -16.754 10.510 22.315 1.00 31.70 134 HIS B C 1
ATOM 5995 O O . HIS B 1 94 ? -17.671 11.280 22.622 1.00 29.75 134 HIS B O 1
ATOM 6009 N N . ASN B 1 95 ? -15.538 10.593 22.855 1.00 26.35 135 ASN B N 1
ATOM 6010 C CA . ASN B 1 95 ? -15.177 11.694 23.750 1.00 28.74 135 ASN B CA 1
ATOM 6011 C C . ASN B 1 95 ? -13.662 11.877 23.677 1.00 27.43 135 ASN B C 1
ATOM 6012 O O . ASN B 1 95 ? -13.000 11.317 22.796 1.00 27.81 135 ASN B O 1
ATOM 6023 N N . VAL B 1 96 ? -13.108 12.673 24.590 1.00 29.46 136 VAL B N 1
ATOM 6024 C CA . VAL B 1 96 ? -11.664 12.870 24.640 1.00 27.45 136 VAL B CA 1
ATOM 6025 C C . VAL B 1 96 ? -11.174 12.997 26.080 1.00 28.09 136 VAL B C 1
ATOM 6026 O O . VAL B 1 96 ? -11.740 13.734 26.902 1.00 27.56 136 VAL B O 1
ATOM 6039 N N . ASP B 1 97 ? -10.123 12.246 26.377 1.00 30.56 137 ASP B N 1
ATOM 6040 C CA . ASP B 1 97 ? -9.323 12.342 27.595 1.00 27.24 137 ASP B CA 1
ATOM 6041 C C . ASP B 1 97 ? -8.015 13.019 27.196 1.00 26.36 137 ASP B C 1
ATOM 6042 O O . ASP B 1 97 ? -7.244 12.448 26.415 1.00 26.63 137 ASP B O 1
ATOM 6051 N N . PHE B 1 98 ? -7.784 14.238 27.681 1.00 25.73 138 PHE B N 1
ATOM 6052 C CA . PHE B 1 98 ? -6.509 14.940 27.485 1.00 26.65 138 PHE B CA 1
ATOM 6053 C C . PHE B 1 98 ? -5.571 14.635 28.650 1.00 26.79 138 PHE B C 1
ATOM 6054 O O . PHE B 1 98 ? -5.885 14.961 29.801 1.00 28.06 138 PHE B O 1
ATOM 6071 N N . HIS B 1 99 ? -4.413 14.042 28.368 1.00 25.69 139 HIS B N 1
ATOM 6072 C CA . HIS B 1 99 ? -3.463 13.833 29.459 1.00 26.19 139 HIS B CA 1
ATOM 6073 C C . HIS B 1 99 ? -2.895 15.148 29.976 1.00 24.74 139 HIS B C 1
ATOM 6074 O O . HIS B 1 99 ? -2.286 15.172 31.053 1.00 25.04 139 HIS B O 1
ATOM 6088 N N . ALA B 1 100 ? -3.096 16.243 29.233 1.00 24.06 140 ALA B N 1
ATOM 6089 C CA . ALA B 1 100 ? -2.707 17.577 29.674 1.00 24.84 140 ALA B CA 1
ATOM 6090 C C . ALA B 1 100 ? -3.668 18.158 30.712 1.00 29.40 140 ALA B C 1
ATOM 6091 O O . ALA B 1 100 ? -3.316 19.130 31.393 1.00 25.62 140 ALA B O 1
ATOM 6098 N N . ALA B 1 101 ? -4.857 17.578 30.848 1.00 24.97 141 ALA B N 1
ATOM 6099 C CA . ALA B 1 101 ? -5.895 18.092 31.728 1.00 26.95 141 ALA B CA 1
ATOM 6100 C C . ALA B 1 101 ? -5.856 17.437 33.098 1.00 29.52 141 ALA B C 1
ATOM 6101 O O . ALA B 1 101 ? -5.602 16.232 33.228 1.00 34.44 141 ALA B O 1
ATOM 6108 N N . THR B 1 102 ? -6.131 18.243 34.116 1.00 30.42 142 THR B N 1
ATOM 6109 C CA . THR B 1 102 ? -6.263 17.795 35.491 1.00 34.14 142 THR B CA 1
ATOM 6110 C C . THR B 1 102 ? -7.743 17.784 35.845 1.00 33.36 142 THR B C 1
ATOM 6111 O O . THR B 1 102 ? -8.406 18.827 35.799 1.00 34.56 142 THR B O 1
ATOM 6122 N N . GLY B 1 103 ? -8.256 16.619 36.197 1.00 34.27 143 GLY B N 1
ATOM 6123 C CA . GLY B 1 103 ? -9.664 16.470 36.501 1.00 33.32 143 GLY B CA 1
ATOM 6124 C C . GLY B 1 103 ? -10.278 15.226 35.899 1.00 38.24 143 GLY B C 1
ATOM 6125 O O . GLY B 1 103 ? -9.632 14.488 35.143 1.00 35.24 143 GLY B O 1
ATOM 6129 N N . GLN B 1 104 ? -11.545 15.006 36.233 1.00 36.88 144 GLN B N 1
ATOM 6130 C CA . GLN B 1 104 ? -12.259 13.782 35.887 1.00 37.63 144 GLN B CA 1
ATOM 6131 C C . GLN B 1 104 ? -12.039 13.366 34.444 1.00 35.28 144 GLN B C 1
ATOM 6132 O O . GLN B 1 104 ? -12.453 14.069 33.512 1.00 35.03 144 GLN B O 1
ATOM 6146 N N . GLY B 1 105 ? -11.455 12.176 34.270 1.00 33.01 145 GLY B N 1
ATOM 6147 C CA . GLY B 1 105 ? -11.309 11.551 32.960 1.00 34.08 145 GLY B CA 1
ATOM 6148 C C . GLY B 1 105 ? -10.440 12.305 31.975 1.00 29.77 145 GLY B C 1
ATOM 6149 O O . GLY B 1 105 ? -10.437 11.987 30.778 1.00 31.18 145 GLY B O 1
ATOM 6153 N N . GLY B 1 106 ? -9.676 13.277 32.469 1.00 30.69 146 GLY B N 1
ATOM 6154 C CA . GLY B 1 106 ? -9.012 14.216 31.578 1.00 31.90 146 GLY B CA 1
ATOM 6155 C C . GLY B 1 106 ? -9.978 14.916 30.644 1.00 35.29 146 GLY B C 1
ATOM 6156 O O . GLY B 1 106 ? -9.587 15.302 29.536 1.00 31.96 146 GLY B O 1
ATOM 6160 N N . GLY B 1 107 ? -11.244 15.055 31.054 1.00 32.42 147 GLY B N 1
ATOM 6161 C CA . GLY B 1 107 ? -12.299 15.639 30.238 1.00 29.75 147 GLY B CA 1
ATOM 6162 C C . GLY B 1 107 ? -13.264 14.652 29.628 1.00 33.08 147 GLY B C 1
ATOM 6163 O O . GLY B 1 107 ? -14.190 15.075 28.927 1.00 32.38 147 GLY B O 1
ATOM 6167 N N . ALA B 1 108 ? -13.078 13.345 29.850 1.00 31.54 148 ALA B N 1
ATOM 6168 C CA . ALA B 1 108 ? -13.874 12.358 29.122 1.00 33.74 148 ALA B CA 1
ATOM 6169 C C . ALA B 1 108 ? -15.356 12.456 29.481 1.00 34.39 148 ALA B C 1
ATOM 6170 O O . ALA B 1 108 ? -16.225 12.347 28.606 1.00 33.86 148 ALA B O 1
ATOM 6177 N N . ALA B 1 109 ? -15.666 12.644 30.762 1.00 30.93 149 ALA B N 1
ATOM 6178 C CA . ALA B 1 109 ? -17.066 12.761 31.163 1.00 35.40 149 ALA B CA 1
ATOM 6179 C C . ALA B 1 109 ? -17.704 13.989 30.530 1.00 35.09 149 ALA B C 1
ATOM 6180 O O . ALA B 1 109 ? -18.804 13.913 29.971 1.00 35.35 149 ALA B O 1
ATOM 6187 N N . ALA B 1 110 ? -16.999 15.122 30.558 1.00 33.28 150 ALA B N 1
ATOM 6188 C CA . ALA B 1 110 ? -17.554 16.365 30.036 1.00 35.50 150 ALA B CA 1
ATOM 6189 C C . ALA B 1 110 ? -17.723 16.346 28.525 1.00 35.92 150 ALA B C 1
ATOM 6190 O O . ALA B 1 110 ? -18.543 17.102 27.999 1.00 34.71 150 ALA B O 1
ATOM 6197 N N . THR B 1 111 ? -16.984 15.505 27.811 1.00 31.77 151 THR B N 1
ATOM 6198 C CA . THR B 1 111 ? -17.025 15.514 26.359 1.00 28.64 151 THR B CA 1
ATOM 6199 C C . THR B 1 111 ? -17.767 14.314 25.781 1.00 31.57 151 THR B C 1
ATOM 6200 O O . THR B 1 111 ? -17.710 14.100 24.568 1.00 32.61 151 THR B O 1
ATOM 6211 N N . PHE B 1 112 ? -18.436 13.512 26.611 1.00 30.75 152 PHE B N 1
ATOM 6212 C CA . PHE B 1 112 ? -19.208 12.376 26.113 1.00 29.97 152 PHE B CA 1
ATOM 6213 C C . PHE B 1 112 ? -20.274 12.864 25.136 1.00 33.53 152 PHE B C 1
ATOM 6214 O O . PHE B 1 112 ? -21.186 13.612 25.515 1.00 31.76 152 PHE B O 1
ATOM 6231 N N . THR B 1 113 ? -20.154 12.451 23.869 1.00 31.77 153 THR B N 1
ATOM 6232 C CA . THR B 1 113 ? -20.923 13.059 22.781 1.00 33.28 153 THR B CA 1
ATOM 6233 C C . THR B 1 113 ? -21.473 11.970 21.870 1.00 31.26 153 THR B C 1
ATOM 6234 O O . THR B 1 113 ? -20.708 11.269 21.207 1.00 30.87 153 THR B O 1
ATOM 6245 N N . ALA B 1 114 ? -22.806 11.845 21.806 1.00 32.92 154 ALA B N 1
ATOM 6246 C CA . ALA B 1 114 ? -23.425 10.892 20.895 1.00 35.80 154 ALA B CA 1
ATOM 6247 C C . ALA B 1 114 ? -23.377 11.367 19.445 1.00 30.30 154 ALA B C 1
ATOM 6248 O O . ALA B 1 114 ? -23.200 12.557 19.163 1.00 30.45 154 ALA B O 1
ATOM 6255 N N . PRO B 1 115 ? -23.522 10.445 18.496 1.00 31.06 155 PRO B N 1
ATOM 6256 C CA . PRO B 1 115 ? -23.577 10.845 17.088 1.00 32.19 155 PRO B CA 1
ATOM 6257 C C . PRO B 1 115 ? -24.606 11.940 16.856 1.00 35.57 155 PRO B C 1
ATOM 6258 O O . PRO B 1 115 ? -25.743 11.865 17.324 1.00 32.69 155 PRO B O 1
ATOM 6269 N N . GLY B 1 116 ? -24.181 12.981 16.155 1.00 32.82 156 GLY B N 1
ATOM 6270 C CA . GLY B 1 116 ? -25.024 14.096 15.818 1.00 34.34 156 GLY B CA 1
ATOM 6271 C C . GLY B 1 116 ? -25.099 15.178 16.861 1.00 36.60 156 GLY B C 1
ATOM 6272 O O . GLY B 1 116 ? -25.952 16.061 16.743 1.00 34.52 156 GLY B O 1
ATOM 6276 N N . ARG B 1 117 ? -24.236 15.148 17.874 1.00 30.80 157 ARG B N 1
ATOM 6277 C CA . ARG B 1 117 ? -24.259 16.127 18.942 1.00 32.17 157 ARG B CA 1
ATOM 6278 C C . ARG B 1 117 ? -22.901 16.815 19.069 1.00 34.94 157 ARG B C 1
ATOM 6279 O O . ARG B 1 117 ? -21.880 16.357 18.537 1.00 31.35 157 ARG B O 1
ATOM 6300 N N . THR B 1 118 ? -22.925 17.933 19.776 1.00 34.38 158 THR B N 1
ATOM 6301 C CA . THR B 1 118 ? -21.755 18.733 20.117 1.00 38.53 158 THR B CA 1
ATOM 6302 C C . THR B 1 118 ? -21.762 18.973 21.619 1.00 37.72 158 THR B C 1
ATOM 6303 O O . THR B 1 118 ? -22.787 19.379 22.170 1.00 43.16 158 THR B O 1
ATOM 6314 N N . SER B 1 119 ? -20.619 18.766 22.266 1.00 36.04 159 SER B N 1
ATOM 6315 C CA . SER B 1 119 ? -20.396 19.107 23.665 1.00 34.76 159 SER B CA 1
ATOM 6316 C C . SER B 1 119 ? -19.357 20.217 23.749 1.00 34.02 159 SER B C 1
ATOM 6317 O O . SER B 1 119 ? -18.487 20.321 22.884 1.00 37.31 159 SER B O 1
ATOM 6325 N N . THR B 1 120 ? -19.409 21.030 24.802 1.00 34.27 160 THR B N 1
ATOM 6326 C CA . THR B 1 120 ? -18.340 21.981 25.063 1.00 31.98 160 THR B CA 1
ATOM 6327 C C . THR B 1 120 ? -17.923 21.895 26.521 1.00 35.09 160 THR B C 1
ATOM 6328 O O . THR B 1 120 ? -18.740 21.622 27.402 1.00 40.17 160 THR B O 1
ATOM 6339 N N . PHE B 1 121 ? -16.641 22.129 26.770 1.00 32.58 161 PHE B N 1
ATOM 6340 C CA . PHE B 1 121 ? -16.119 22.171 28.130 1.00 33.22 161 PHE B CA 1
ATOM 6341 C C . PHE B 1 121 ? -14.769 22.884 28.085 1.00 31.77 161 PHE B C 1
ATOM 6342 O O . PHE B 1 121 ? -14.254 23.189 27.010 1.00 32.84 161 PHE B O 1
ATOM 6359 N N . SER B 1 122 ? -14.201 23.168 29.254 1.00 29.35 162 SER B N 1
ATOM 6360 C CA . SER B 1 122 ? -12.879 23.784 29.270 1.00 31.94 162 SER B CA 1
ATOM 6361 C C . SER B 1 122 ? -12.057 23.257 30.438 1.00 31.74 162 SER B C 1
ATOM 6362 O O . SER B 1 122 ? -12.593 22.769 31.437 1.00 30.58 162 SER B O 1
ATOM 6370 N N . PHE B 1 123 ? -10.732 23.398 30.302 1.00 29.80 163 PHE B N 1
ATOM 6371 C CA . PHE B 1 123 ? -9.789 22.982 31.332 1.00 27.92 163 PHE B CA 1
ATOM 6372 C C . PHE B 1 123 ? -8.572 23.895 31.292 1.00 28.78 163 PHE B C 1
ATOM 6373 O O . PHE B 1 123 ? -8.233 24.459 30.248 1.00 29.59 163 PHE B O 1
ATOM 6390 N N . LYS B 1 124 ? -7.922 24.044 32.439 1.00 26.35 164 LYS B N 1
ATOM 6391 C CA . LYS B 1 124 ? -6.687 24.811 32.528 1.00 29.26 164 LYS B CA 1
ATOM 6392 C C . LYS B 1 124 ? -5.492 23.897 32.303 1.00 29.19 164 LYS B C 1
ATOM 6393 O O . LYS B 1 124 ? -5.416 22.808 32.883 1.00 27.52 164 LYS B O 1
ATOM 6412 N N . ALA B 1 125 ? -4.547 24.365 31.484 1.00 27.86 165 ALA B N 1
ATOM 6413 C CA . ALA B 1 125 ? -3.319 23.628 31.184 1.00 27.39 165 ALA B CA 1
ATOM 6414 C C . ALA B 1 125 ? -2.264 24.008 32.223 1.00 29.81 165 ALA B C 1
ATOM 6415 O O . ALA B 1 125 ? -1.555 25.002 32.074 1.00 30.33 165 ALA B O 1
ATOM 6422 N N . LEU B 1 126 ? -2.156 23.202 33.286 1.00 29.33 166 LEU B N 1
ATOM 6423 C CA . LEU B 1 126 ? -1.362 23.558 34.454 1.00 30.10 166 LEU B CA 1
ATOM 6424 C C . LEU B 1 126 ? 0.110 23.205 34.331 1.00 34.80 166 LEU B C 1
ATOM 6425 O O . LEU B 1 126 ? 0.922 23.787 35.043 1.00 32.96 166 LEU B O 1
ATOM 6441 N N . GLN B 1 127 ? 0.483 22.250 33.494 1.00 29.20 167 GLN B N 1
ATOM 6442 C CA A GLN B 1 127 ? 1.878 21.852 33.446 0.61 30.08 167 GLN B CA 1
ATOM 6443 C CA B GLN B 1 127 ? 1.881 21.863 33.448 0.39 30.12 167 GLN B CA 1
ATOM 6444 C C . GLN B 1 127 ? 2.338 21.775 31.997 1.00 26.83 167 GLN B C 1
ATOM 6445 O O . GLN B 1 127 ? 1.597 21.284 31.136 1.00 26.81 167 GLN B O 1
ATOM 6470 N N . PRO B 1 128 ? 3.532 22.258 31.710 1.00 23.49 168 PRO B N 1
ATOM 6471 C CA . PRO B 1 128 ? 4.077 22.092 30.371 1.00 24.79 168 PRO B CA 1
ATOM 6472 C C . PRO B 1 128 ? 4.344 20.624 30.106 1.00 26.30 168 PRO B C 1
ATOM 6473 O O . PRO B 1 128 ? 4.524 19.825 31.025 1.00 28.68 168 PRO B O 1
ATOM 6484 N N . GLY B 1 129 ? 4.361 20.272 28.837 1.00 25.90 169 GLY B N 1
ATOM 6485 C CA . GLY B 1 129 ? 4.737 18.926 28.442 1.00 25.57 169 GLY B CA 1
ATOM 6486 C C . GLY B 1 129 ? 4.141 18.602 27.098 1.00 25.37 169 GLY B C 1
ATOM 6487 O O . GLY B 1 129 ? 3.584 19.455 26.425 1.00 24.00 169 GLY B O 1
ATOM 6491 N N . LEU B 1 130 ? 4.301 17.345 26.702 1.00 23.74 170 LEU B N 1
ATOM 6492 C CA . LEU B 1 130 ? 3.811 16.854 25.423 1.00 21.03 170 LEU B CA 1
ATOM 6493 C C . LEU B 1 130 ? 2.895 15.692 25.747 1.00 25.49 170 LEU B C 1
ATOM 6494 O O . LEU B 1 130 ? 3.374 14.637 26.160 1.00 25.00 170 LEU B O 1
ATOM 6510 N N . TYR B 1 131 ? 1.597 15.868 25.536 1.00 22.57 171 TYR B N 1
ATOM 6511 C CA . TYR B 1 131 ? 0.589 14.995 26.122 1.00 20.59 171 TYR B CA 1
ATOM 6512 C C . TYR B 1 131 ? -0.249 14.309 25.064 1.00 21.64 171 TYR B C 1
ATOM 6513 O O . TYR B 1 131 ? -0.724 14.949 24.131 1.00 21.47 171 TYR B O 1
ATOM 6531 N N . ILE B 1 132 ? -0.441 13.002 25.230 1.00 21.01 172 ILE B N 1
ATOM 6532 C CA . ILE B 1 132 ? -1.395 12.265 24.420 1.00 23.77 172 ILE B CA 1
ATOM 6533 C C . ILE B 1 132 ? -2.805 12.714 24.780 1.00 20.40 172 ILE B C 1
ATOM 6534 O O . ILE B 1 132 ? -3.092 13.008 25.942 1.00 22.69 172 ILE B O 1
ATOM 6550 N N . TYR B 1 133 ? -3.686 12.778 23.784 1.00 23.69 173 TYR B N 1
ATOM 6551 C CA . TYR B 1 133 ? -5.124 12.794 24.036 1.00 22.86 173 TYR B CA 1
ATOM 6552 C C . TYR B 1 133 ? -5.753 11.648 23.250 1.00 23.95 173 TYR B C 1
ATOM 6553 O O . TYR B 1 133 ? -5.238 11.256 22.203 1.00 24.91 173 TYR B O 1
ATOM 6571 N N . HIS B 1 134 ? -6.849 11.082 23.765 1.00 24.36 174 HIS B N 1
ATOM 6572 C CA . HIS B 1 134 ? -7.448 9.930 23.100 1.00 26.10 174 HIS B CA 1
ATOM 6573 C C . HIS B 1 134 ? -8.896 9.742 23.548 1.00 25.45 174 HIS B C 1
ATOM 6574 O O . HIS B 1 134 ? -9.317 10.240 24.594 1.00 25.88 174 HIS B O 1
ATOM 6588 N N . CYS B 1 135 ? -9.644 8.986 22.751 1.00 26.98 175 CYS B N 1
ATOM 6589 C CA . CYS B 1 135 ? -11.021 8.648 23.121 1.00 25.94 175 CYS B CA 1
ATOM 6590 C C . CYS B 1 135 ? -11.041 7.656 24.283 1.00 29.40 175 CYS B C 1
ATOM 6591 O O . CYS B 1 135 ? -10.188 6.766 24.389 1.00 27.82 175 CYS B O 1
ATOM 6598 N N . ALA B 1 136 ? -12.038 7.809 25.170 1.00 31.49 176 ALA B N 1
ATOM 6599 C CA . ALA B 1 136 ? -12.147 6.958 26.360 1.00 31.85 176 ALA B CA 1
ATOM 6600 C C . ALA B 1 136 ? -13.542 6.348 26.523 1.00 34.18 176 ALA B C 1
ATOM 6601 O O . ALA B 1 136 ? -13.953 6.048 27.637 1.00 32.54 176 ALA B O 1
ATOM 6608 N N . VAL B 1 137 ? -14.287 6.156 25.446 1.00 32.86 177 VAL B N 1
ATOM 6609 C CA . VAL B 1 137 ? -15.594 5.517 25.540 1.00 31.92 177 VAL B CA 1
ATOM 6610 C C . VAL B 1 137 ? -15.398 4.012 25.614 1.00 31.86 177 VAL B C 1
ATOM 6611 O O . VAL B 1 137 ? -14.551 3.446 24.912 1.00 33.92 177 VAL B O 1
ATOM 6624 N N . ALA B 1 138 ? -16.189 3.350 26.451 1.00 35.04 178 ALA B N 1
ATOM 6625 C CA . ALA B 1 138 ? -16.077 1.900 26.576 1.00 38.38 178 ALA B CA 1
ATOM 6626 C C . ALA B 1 138 ? -16.584 1.210 25.312 1.00 39.10 178 ALA B C 1
ATOM 6627 O O . ALA B 1 138 ? -17.611 1.607 24.759 1.00 42.69 178 ALA B O 1
ATOM 6634 N N . PRO B 1 139 ? -15.891 0.167 24.825 1.00 41.74 179 PRO B N 1
ATOM 6635 C CA . PRO B 1 139 ? -14.617 -0.371 25.341 1.00 43.19 179 PRO B CA 1
ATOM 6636 C C . PRO B 1 139 ? -13.404 0.478 24.904 1.00 38.47 179 PRO B C 1
ATOM 6637 O O . PRO B 1 139 ? -13.165 0.668 23.702 1.00 34.87 179 PRO B O 1
ATOM 6648 N N . VAL B 1 140 ? -12.679 0.993 25.902 1.00 32.27 180 VAL B N 1
ATOM 6649 C CA . VAL B 1 140 ? -11.643 2.002 25.670 1.00 35.21 180 VAL B CA 1
ATOM 6650 C C . VAL B 1 140 ? -10.602 1.486 24.686 1.00 33.06 180 VAL B C 1
ATOM 6651 O O . VAL B 1 140 ? -10.178 2.194 23.761 1.00 31.08 180 VAL B O 1
ATOM 6664 N N . GLY B 1 141 ? -10.156 0.247 24.887 1.00 28.28 181 GLY B N 1
ATOM 6665 C CA . GLY B 1 141 ? -9.103 -0.286 24.046 1.00 30.31 181 GLY B CA 1
ATOM 6666 C C . GLY B 1 141 ? -9.475 -0.253 22.579 1.00 30.12 181 GLY B C 1
ATOM 6667 O O . GLY B 1 141 ? -8.634 0.013 21.718 1.00 30.14 181 GLY B O 1
ATOM 6671 N N . MET B 1 142 ? -10.7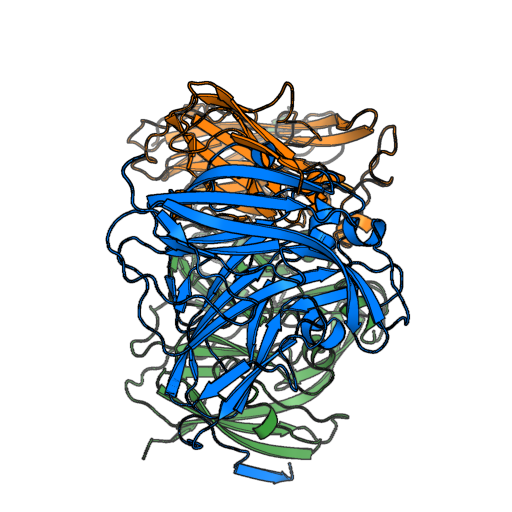38 -0.552 22.268 1.00 31.16 182 MET B N 1
ATOM 6672 C CA . MET B 1 142 ? -11.136 -0.573 20.867 1.00 31.46 182 MET B CA 1
ATOM 6673 C C . MET B 1 142 ? -11.182 0.833 20.276 1.00 26.48 182 MET B C 1
ATOM 6674 O O . MET B 1 142 ? -10.808 1.037 19.118 1.00 27.44 182 MET B O 1
ATOM 6688 N N . HIS B 1 143 ? -11.705 1.801 21.016 1.00 26.95 183 HIS B N 1
ATOM 6689 C CA . HIS B 1 143 ? -11.734 3.167 20.492 1.00 30.39 183 HIS B CA 1
ATOM 6690 C C . HIS B 1 143 ? -10.321 3.664 20.188 1.00 29.44 183 HIS B C 1
ATOM 6691 O O . HIS B 1 143 ? -10.048 4.179 19.096 1.00 28.11 183 HIS B O 1
ATOM 6705 N N . ILE B 1 144 ? -9.386 3.444 21.117 1.00 28.95 184 ILE B N 1
ATOM 6706 C CA . ILE B 1 144 ? -7.987 3.780 20.846 1.00 27.01 184 ILE B CA 1
ATOM 6707 C C . ILE B 1 144 ? -7.462 2.987 19.653 1.00 26.95 184 ILE B C 1
ATOM 6708 O O . ILE B 1 144 ? -6.837 3.546 18.741 1.00 28.94 184 ILE B O 1
ATOM 6724 N N . ALA B 1 145 ? -7.667 1.661 19.653 1.00 27.15 185 ALA B N 1
ATOM 6725 C CA . ALA B 1 145 ? -7.077 0.833 18.603 1.00 27.76 185 ALA B CA 1
ATOM 6726 C C . ALA B 1 145 ? -7.603 1.176 17.221 1.00 29.50 185 ALA B C 1
ATOM 6727 O O . ALA B 1 145 ? -6.956 0.846 16.214 1.00 28.38 185 ALA B O 1
ATOM 6734 N N . ASN B 1 146 ? -8.753 1.826 17.132 1.00 26.00 186 ASN B N 1
ATOM 6735 C CA . ASN B 1 146 ? -9.276 2.207 15.825 1.00 26.20 186 ASN B CA 1
ATOM 6736 C C . ASN B 1 146 ? -8.720 3.539 15.328 1.00 29.54 186 ASN B C 1
ATOM 6737 O O . ASN B 1 146 ? -9.029 3.943 14.199 1.00 29.10 186 ASN B O 1
ATOM 6748 N N . GLY B 1 147 ? -7.891 4.216 16.124 1.00 26.97 187 GLY B N 1
ATOM 6749 C CA . GLY B 1 147 ? -7.190 5.392 15.644 1.00 27.43 187 GLY B CA 1
ATOM 6750 C C . GLY B 1 147 ? -7.423 6.698 16.388 1.00 26.07 187 GLY B C 1
ATOM 6751 O O . GLY B 1 147 ? -6.929 7.733 15.935 1.00 26.98 187 GLY B O 1
ATOM 6755 N N . MET B 1 148 ? -8.105 6.678 17.540 1.00 22.71 188 MET B N 1
ATOM 6756 C CA . MET B 1 148 ? -8.535 7.913 18.199 1.00 26.75 188 MET B CA 1
ATOM 6757 C C . MET B 1 148 ? -7.511 8.402 19.229 1.00 24.41 188 MET B C 1
ATOM 6758 O O . MET B 1 148 ? -7.685 8.263 20.437 1.00 27.13 188 MET B O 1
ATOM 6772 N N . TYR B 1 149 ? -6.444 9.035 18.732 1.00 25.73 189 TYR B N 1
ATOM 6773 C CA . TYR B 1 149 ? -5.439 9.643 19.601 1.00 24.76 189 TYR B CA 1
ATOM 6774 C C . TYR B 1 149 ? -4.740 10.767 18.847 1.00 23.11 189 TYR B C 1
ATOM 6775 O O . TYR B 1 149 ? -4.757 10.815 17.612 1.00 24.04 189 TYR B O 1
ATOM 6793 N N . GLY B 1 150 ? -4.134 11.675 19.611 1.00 22.53 190 GLY B N 1
ATOM 6794 C CA . GLY B 1 150 ? -3.305 12.734 19.064 1.00 22.34 190 GLY B CA 1
ATOM 6795 C C . GLY B 1 150 ? -2.424 13.318 20.159 1.00 23.06 190 GLY B C 1
ATOM 6796 O O . GLY B 1 150 ? -2.370 12.798 21.266 1.00 21.99 190 GLY B O 1
ATOM 6800 N N . LEU B 1 151 ? -1.752 14.431 19.859 1.00 21.12 191 LEU B N 1
ATOM 6801 C CA . LEU B 1 151 ? -0.903 15.100 20.839 1.00 21.52 191 LEU B CA 1
ATOM 6802 C C . LEU B 1 151 ? -1.319 16.551 21.048 1.00 21.98 191 LEU B C 1
ATOM 6803 O O . LEU B 1 151 ? -1.690 17.248 20.094 1.00 23.60 191 LEU B O 1
ATOM 6819 N N . ILE B 1 152 ? -1.212 17.008 22.295 1.00 21.13 192 ILE B N 1
ATOM 6820 C CA . ILE B 1 152 ? -1.273 18.427 22.621 1.00 25.05 192 ILE B CA 1
ATOM 6821 C C . ILE B 1 152 ? 0.035 18.832 23.298 1.00 23.05 192 ILE B C 1
ATOM 6822 O O . ILE B 1 152 ? 0.454 18.216 24.283 1.00 23.21 192 ILE B O 1
ATOM 6838 N N . LEU B 1 153 ? 0.675 19.862 22.764 1.00 20.84 193 LEU B N 1
ATOM 6839 C CA . LEU B 1 153 ? 1.904 20.411 23.318 1.00 22.62 193 LEU B CA 1
ATOM 6840 C C . LEU B 1 153 ? 1.564 21.626 24.178 1.00 24.34 193 LEU B C 1
ATOM 6841 O O . LEU B 1 153 ? 0.905 22.566 23.704 1.00 26.23 193 LEU B O 1
ATOM 6857 N N . VAL B 1 154 ? 1.984 21.592 25.436 1.00 23.62 194 VAL B N 1
ATOM 6858 C CA . VAL B 1 154 ? 1.827 22.703 26.376 1.00 23.72 194 VAL B CA 1
ATOM 6859 C C . VAL B 1 154 ? 3.222 23.281 26.569 1.00 23.70 194 VAL B C 1
ATOM 6860 O O . VAL B 1 154 ? 4.076 22.656 27.201 1.00 22.70 194 VAL B O 1
ATOM 6873 N N . GLU B 1 155 ? 3.466 24.455 25.988 1.00 25.36 195 GLU B N 1
ATOM 6874 C CA . GLU B 1 155 ? 4.781 25.072 26.067 1.00 25.22 195 GLU B CA 1
ATOM 6875 C C . GLU B 1 155 ? 5.029 25.619 27.465 1.00 24.88 195 GLU B C 1
ATOM 6876 O O . GLU B 1 155 ? 4.100 26.100 28.127 1.00 26.88 195 GLU B O 1
ATOM 6888 N N . PRO B 1 156 ? 6.281 25.620 27.915 1.00 25.74 196 PRO B N 1
ATOM 6889 C CA . PRO B 1 156 ? 6.631 26.423 29.088 1.00 28.75 196 PRO B CA 1
ATOM 6890 C C . PRO B 1 156 ? 6.321 27.896 28.832 1.00 31.10 196 PRO B C 1
ATOM 6891 O O . PRO B 1 156 ? 6.194 28.346 27.693 1.00 28.78 196 PRO B O 1
ATOM 6902 N N . LYS B 1 157 ? 6.172 28.645 29.926 1.00 30.84 197 LYS B N 1
ATOM 6903 C CA . LYS B 1 157 ? 5.825 30.060 29.803 1.00 37.36 197 LYS B CA 1
ATOM 6904 C C . LYS B 1 157 ? 6.838 30.820 28.954 1.00 37.43 197 LYS B C 1
ATOM 6905 O O . LYS B 1 157 ? 6.451 31.708 28.184 1.00 37.01 197 LYS B O 1
ATOM 6924 N N . GLU B 1 158 ? 8.119 30.458 29.031 1.00 36.66 198 GLU B N 1
ATOM 6925 C CA . GLU B 1 158 ? 9.153 31.085 28.214 1.00 42.98 198 GLU B CA 1
ATOM 6926 C C . GLU B 1 158 ? 9.343 30.434 26.837 1.00 42.36 198 GLU B C 1
ATOM 6927 O O . GLU B 1 158 ? 10.249 30.834 26.096 1.00 42.80 198 GLU B O 1
ATOM 6939 N N . GLY B 1 159 ? 8.541 29.438 26.475 1.00 37.55 199 GLY B N 1
ATOM 6940 C CA . GLY B 1 159 ? 8.693 28.771 25.195 1.00 36.42 199 GLY B CA 1
ATOM 6941 C C . GLY B 1 159 ? 9.823 27.752 25.191 1.00 33.91 199 GLY B C 1
ATOM 6942 O O . GLY B 1 159 ? 10.600 27.630 26.125 1.00 33.57 199 GLY B O 1
ATOM 6946 N N . LEU B 1 160 ? 9.913 27.004 24.094 1.00 36.58 200 LEU B N 1
ATOM 6947 C CA . LEU B 1 160 ? 11.003 26.062 23.883 1.00 34.08 200 LEU B CA 1
ATOM 6948 C C . LEU B 1 160 ? 12.112 26.701 23.056 1.00 33.19 200 LEU B C 1
ATOM 6949 O O . LEU B 1 160 ? 11.890 27.694 22.360 1.00 32.59 200 LEU B O 1
ATOM 6965 N N . PRO B 1 161 ? 13.321 26.147 23.080 1.00 33.97 201 PRO B N 1
ATOM 6966 C CA . PRO B 1 161 ? 14.385 26.683 22.214 1.00 36.72 201 PRO B CA 1
ATOM 6967 C C . PRO B 1 161 ? 14.013 26.640 20.732 1.00 37.69 201 PRO B C 1
ATOM 6968 O O . PRO B 1 161 ? 13.273 25.772 20.272 1.00 33.94 201 PRO B O 1
ATOM 6979 N N . LYS B 1 162 ? 14.544 27.597 19.978 1.00 35.44 202 LYS B N 1
ATOM 6980 C CA . LYS B 1 162 ? 14.288 27.668 18.542 1.00 40.77 202 LYS B CA 1
ATOM 6981 C C . LYS B 1 162 ? 14.974 26.513 17.823 1.00 33.01 202 LYS B C 1
ATOM 6982 O O . LYS B 1 162 ? 16.109 26.159 18.138 1.00 35.55 202 LYS B O 1
ATOM 7001 N N . VAL B 1 163 ? 14.273 25.919 16.856 1.00 33.57 203 VAL B N 1
ATOM 7002 C CA . VAL B 1 163 ? 14.837 24.918 15.957 1.00 31.78 203 VAL B CA 1
ATOM 7003 C C . VAL B 1 163 ? 14.369 25.257 14.554 1.00 31.10 203 VAL B C 1
ATOM 7004 O O . VAL B 1 163 ? 13.405 25.993 14.367 1.00 31.45 203 VAL B O 1
ATOM 7017 N N . ASP B 1 164 ? 15.018 24.638 13.559 1.00 28.93 204 ASP B N 1
ATOM 7018 C CA . ASP B 1 164 ? 14.684 24.920 12.169 1.00 29.28 204 ASP B CA 1
ATOM 7019 C C . ASP B 1 164 ? 13.476 24.132 11.676 1.00 35.47 204 ASP B C 1
ATOM 7020 O O . ASP B 1 164 ? 12.711 24.625 10.838 1.00 29.63 204 ASP B O 1
ATOM 7029 N N . LYS B 1 165 ? 13.316 22.894 12.130 1.00 28.80 205 LYS B N 1
ATOM 7030 C CA . LYS B 1 165 ? 12.272 22.008 11.613 1.00 28.62 205 LYS B CA 1
ATOM 7031 C C . LYS B 1 165 ? 11.649 21.245 12.773 1.00 26.36 205 LYS B C 1
ATOM 7032 O O . LYS B 1 165 ? 12.371 20.785 13.657 1.00 26.44 205 LYS B O 1
ATOM 7051 N N . GLU B 1 166 ? 10.317 21.097 12.745 1.00 26.24 206 GLU B N 1
ATOM 7052 C CA . GLU B 1 166 ? 9.556 20.376 13.764 1.00 28.22 206 GLU B CA 1
ATOM 7053 C C . GLU B 1 166 ? 8.589 19.411 13.094 1.00 25.66 206 GLU B C 1
ATOM 7054 O O . GLU B 1 166 ? 7.891 19.790 12.153 1.00 25.75 206 GLU B O 1
ATOM 7066 N N . PHE B 1 167 ? 8.519 18.175 13.603 1.00 23.39 207 PHE B N 1
ATOM 7067 C CA . PHE B 1 167 ? 7.630 17.144 13.066 1.00 22.03 207 PHE B CA 1
ATOM 7068 C C . PHE B 1 167 ? 6.780 16.476 14.145 1.00 20.50 207 PHE B C 1
ATOM 7069 O O . PHE B 1 167 ? 7.184 16.364 15.301 1.00 21.75 207 PHE B O 1
ATOM 7086 N N . TYR B 1 168 ? 5.607 16.009 13.722 1.00 21.84 208 TYR B N 1
ATOM 7087 C CA . TYR B 1 168 ? 4.570 15.408 14.563 1.00 21.60 208 TYR B CA 1
ATOM 7088 C C . TYR B 1 168 ? 4.426 13.952 14.134 1.00 23.98 208 TYR B C 1
ATOM 7089 O O . TYR B 1 168 ? 3.974 13.676 13.021 1.00 21.64 208 TYR B O 1
ATOM 7107 N N . ILE B 1 169 ? 4.792 13.030 15.016 1.00 22.43 209 ILE B N 1
ATOM 7108 C CA . ILE B 1 169 ? 4.913 11.599 14.728 1.00 23.14 209 ILE B CA 1
ATOM 7109 C C . ILE B 1 169 ? 4.208 10.851 15.856 1.00 23.31 209 ILE B C 1
ATOM 7110 O O . ILE B 1 169 ? 4.551 11.063 17.015 1.00 19.89 209 ILE B O 1
ATOM 7126 N N . VAL B 1 170 ? 3.262 9.963 15.537 1.00 21.54 210 VAL B N 1
ATOM 7127 C CA . VAL B 1 170 ? 2.574 9.161 16.556 1.00 19.17 210 VAL B CA 1
ATOM 7128 C C . VAL B 1 170 ? 2.555 7.708 16.127 1.00 22.39 210 VAL B C 1
ATOM 7129 O O . VAL B 1 170 ? 1.999 7.373 15.078 1.00 23.25 210 VAL B O 1
ATOM 7142 N N . GLN B 1 171 ? 3.128 6.845 16.943 1.00 23.38 211 GLN B N 1
ATOM 7143 C CA . GLN B 1 171 ? 3.081 5.413 16.667 1.00 22.33 211 GLN B CA 1
ATOM 7144 C C . GLN B 1 171 ? 1.784 4.786 17.178 1.00 23.42 211 GLN B C 1
ATOM 7145 O O . GLN B 1 171 ? 1.225 5.179 18.217 1.00 21.22 211 GLN B O 1
ATOM 7159 N N . GLY B 1 172 ? 1.306 3.796 16.449 1.00 22.52 212 GLY B N 1
ATOM 7160 C CA . GLY B 1 172 ? 0.135 3.053 16.894 1.00 25.03 212 GLY B CA 1
ATOM 7161 C C . GLY B 1 172 ? 0.206 1.601 16.475 1.00 26.50 212 GLY B C 1
ATOM 7162 O O . GLY B 1 172 ? 0.829 1.262 15.461 1.00 23.15 212 GLY B O 1
ATOM 7166 N N . ASP B 1 173 ? -0.422 0.723 17.266 1.00 25.77 213 ASP B N 1
ATOM 7167 C CA . ASP B 1 173 ? -0.524 -0.687 16.889 1.00 27.69 213 ASP B CA 1
ATOM 7168 C C . ASP B 1 173 ? -1.968 -1.024 16.508 1.00 29.38 213 ASP B C 1
ATOM 7169 O O . ASP B 1 173 ? -2.913 -0.555 17.153 1.00 26.48 213 ASP B O 1
ATOM 7178 N N . PHE B 1 174 ? -2.136 -1.818 15.422 1.00 26.15 214 PHE B N 1
ATOM 7179 C CA . PHE B 1 174 ? -3.456 -2.123 14.860 1.00 26.97 214 PHE B CA 1
ATOM 7180 C C . PHE B 1 174 ? -3.661 -3.635 14.735 1.00 27.12 214 PHE B C 1
ATOM 7181 O O . PHE B 1 174 ? -2.730 -4.397 14.446 1.00 27.13 214 PHE B O 1
ATOM 7198 N N . TYR B 1 175 ? -4.911 -4.043 14.939 1.00 26.05 215 TYR B N 1
ATOM 7199 C CA . TYR B 1 175 ? -5.284 -5.437 15.140 1.00 26.06 215 TYR B CA 1
ATOM 7200 C C . TYR B 1 175 ? -6.370 -5.793 14.131 1.00 31.73 215 TYR B C 1
ATOM 7201 O O . TYR B 1 175 ? -7.531 -5.398 14.296 1.00 34.47 215 TYR B O 1
ATOM 7219 N N . THR B 1 176 ? -5.993 -6.534 13.103 1.00 33.66 216 THR B N 1
ATOM 7220 C CA . THR B 1 176 ? -6.891 -6.904 12.016 1.00 36.65 216 THR B CA 1
ATOM 7221 C C . THR B 1 176 ? -7.149 -8.404 12.065 1.00 36.77 216 THR B C 1
ATOM 7222 O O . THR B 1 176 ? -6.288 -9.183 12.484 1.00 33.89 216 THR B O 1
ATOM 7233 N N . LYS B 1 177 ? -8.349 -8.803 11.625 1.00 39.32 217 LYS B N 1
ATOM 7234 C CA . LYS B 1 177 ? -8.723 -10.221 11.633 1.00 43.51 217 LYS B CA 1
ATOM 7235 C C . LYS B 1 177 ? -7.789 -11.047 10.759 1.00 40.59 217 LYS B C 1
ATOM 7236 O O . LYS B 1 177 ? -7.347 -12.131 11.151 1.00 41.27 217 LYS B O 1
ATOM 7255 N N . GLY B 1 178 ? -7.480 -10.562 9.575 1.00 42.97 218 GLY B N 1
ATOM 7256 C CA . GLY B 1 178 ? -6.536 -11.266 8.735 1.00 46.36 218 GLY B CA 1
ATOM 7257 C C . GLY B 1 178 ? -5.088 -10.942 9.070 1.00 45.51 218 GLY B C 1
ATOM 7258 O O . GLY B 1 178 ? -4.786 -9.956 9.740 1.00 44.94 218 GLY B O 1
ATOM 7262 N N . LYS B 1 179 ? -4.187 -11.801 8.589 1.00 43.40 219 LYS B N 1
ATOM 7263 C CA . LYS B 1 179 ? -2.760 -11.530 8.653 1.00 48.34 219 LYS B CA 1
ATOM 7264 C C . LYS B 1 179 ? -2.420 -10.268 7.866 1.00 48.38 219 LYS B C 1
ATOM 7265 O O . LYS B 1 179 ? -3.176 -9.815 6.999 1.00 46.71 219 LYS B O 1
ATOM 7284 N N . LYS B 1 180 ? -1.255 -9.700 8.177 1.00 43.21 220 LYS B N 1
ATOM 7285 C CA . LYS B 1 180 ? -0.754 -8.573 7.402 1.00 45.03 220 LYS B CA 1
ATOM 7286 C C . LYS B 1 180 ? -0.613 -8.972 5.939 1.00 44.20 220 LYS B C 1
ATOM 7287 O O . LYS B 1 180 ? -0.044 -10.019 5.628 1.00 45.44 220 LYS B O 1
ATOM 7306 N N . GLY B 1 181 ? -1.093 -8.114 5.041 1.00 46.61 221 GLY B N 1
ATOM 7307 C CA . GLY B 1 181 ? -1.114 -8.406 3.624 1.00 46.12 221 GLY B CA 1
ATOM 7308 C C . GLY B 1 181 ? -2.457 -8.883 3.108 1.00 43.96 221 GLY B C 1
ATOM 7309 O O . GLY B 1 181 ? -2.720 -8.760 1.911 1.00 49.21 221 GLY B O 1
ATOM 7313 N N . ALA B 1 182 ? -3.305 -9.421 3.980 1.00 43.45 222 ALA B N 1
ATOM 7314 C CA . ALA B 1 182 ? -4.633 -9.864 3.578 1.00 46.01 222 ALA B CA 1
ATOM 7315 C C . ALA B 1 182 ? -5.436 -8.695 3.015 1.00 46.44 222 ALA B C 1
ATOM 7316 O O . ALA B 1 182 ? -5.552 -7.640 3.647 1.00 40.79 222 ALA B O 1
ATOM 7323 N N . GLN B 1 183 ? -6.021 -8.901 1.832 1.00 44.36 223 GLN B N 1
ATOM 7324 C CA . GLN B 1 183 ? -6.646 -7.838 1.056 1.00 40.38 223 GLN B CA 1
ATOM 7325 C C . GLN B 1 183 ? -8.095 -7.578 1.471 1.00 35.24 223 GLN B C 1
ATOM 7326 O O . GLN B 1 183 ? -8.756 -8.406 2.101 1.00 41.95 223 GLN B O 1
ATOM 7340 N N . GLY B 1 184 ? -8.594 -6.402 1.084 1.00 39.38 224 GLY B N 1
ATOM 7341 C CA . GLY B 1 184 ? -9.964 -6.025 1.388 1.00 42.25 224 GLY B CA 1
ATOM 7342 C C . GLY B 1 184 ? -10.112 -5.310 2.719 1.00 42.00 224 GLY B C 1
ATOM 7343 O O . GLY B 1 184 ? -9.141 -4.958 3.395 1.00 40.10 224 GLY B O 1
ATOM 7347 N N . LEU B 1 185 ? -11.371 -5.101 3.106 1.00 37.92 225 LEU B N 1
ATOM 7348 C CA . LEU B 1 185 ? -11.667 -4.433 4.362 1.00 37.36 225 LEU B CA 1
ATOM 7349 C C . LEU B 1 185 ? -11.410 -5.392 5.514 1.00 39.92 225 LEU B C 1
ATOM 7350 O O . LEU B 1 185 ? -12.035 -6.455 5.593 1.00 40.27 225 LEU B O 1
ATOM 7366 N N . GLN B 1 186 ? -10.490 -5.023 6.414 1.00 36.64 226 GLN B N 1
ATOM 7367 C CA . GLN B 1 186 ? -10.128 -5.897 7.517 1.00 36.98 226 GLN B CA 1
ATOM 7368 C C . GLN B 1 186 ? -10.801 -5.435 8.802 1.00 37.07 226 GLN B C 1
ATOM 7369 O O . GLN B 1 186 ? -10.595 -4.282 9.229 1.00 36.15 226 GLN B O 1
ATOM 7383 N N . PRO B 1 187 ? -11.616 -6.262 9.443 1.00 36.97 227 PRO B N 1
ATOM 7384 C CA . PRO B 1 187 ? -12.227 -5.846 10.708 1.00 39.14 227 PRO B CA 1
ATOM 7385 C C . PRO B 1 187 ? -11.210 -5.844 11.843 1.00 37.42 227 PRO B C 1
ATOM 7386 O O . PRO B 1 187 ? -10.207 -6.558 11.824 1.00 35.25 227 PRO B O 1
ATOM 7397 N N . PHE B 1 188 ? -11.508 -5.027 12.847 1.00 36.43 228 PHE B N 1
ATOM 7398 C CA . PHE B 1 188 ? -10.819 -5.093 14.129 1.00 34.39 228 PHE B CA 1
ATOM 7399 C C . PHE B 1 188 ? -10.936 -6.487 14.755 1.00 41.15 228 PHE B C 1
ATOM 7400 O O . PHE B 1 188 ? -12.008 -7.100 14.754 1.00 38.37 228 PHE B O 1
ATOM 7417 N N . ASP B 1 189 ? -9.828 -6.980 15.318 1.00 35.62 229 ASP B N 1
ATOM 7418 C CA . ASP B 1 189 ? -9.773 -8.289 15.979 1.00 34.08 229 ASP B CA 1
ATOM 7419 C C . ASP B 1 189 ? -9.474 -8.135 17.478 1.00 38.81 229 ASP B C 1
ATOM 7420 O O . ASP B 1 189 ? -8.316 -7.992 17.891 1.00 29.64 229 ASP B O 1
ATOM 7429 N N . MET B 1 190 ? -10.530 -8.221 18.284 1.00 32.51 230 MET B N 1
ATOM 7430 C CA . MET B 1 190 ? -10.426 -8.050 19.732 1.00 37.67 230 MET B CA 1
ATOM 7431 C C . MET B 1 190 ? -9.517 -9.092 20.380 1.00 38.13 230 MET B C 1
ATOM 7432 O O . MET B 1 190 ? -8.790 -8.778 21.332 1.00 35.41 230 MET B O 1
ATOM 7446 N N . ASP B 1 191 ? -9.559 -10.342 19.908 1.00 36.22 231 ASP B N 1
ATOM 7447 C CA . ASP B 1 191 ? -8.717 -11.380 20.501 1.00 39.79 231 ASP B CA 1
ATOM 7448 C C . ASP B 1 191 ? -7.240 -11.053 20.351 1.00 36.74 231 ASP B C 1
ATOM 7449 O O . ASP B 1 191 ? -6.452 -11.238 21.288 1.00 33.72 231 ASP B O 1
ATOM 7458 N N . LYS B 1 192 ? -6.837 -10.599 19.168 1.00 30.64 232 LYS B N 1
ATOM 7459 C CA . LYS B 1 192 ? -5.439 -10.249 18.958 1.00 30.51 232 LYS B CA 1
ATOM 7460 C C . LYS B 1 192 ? -5.057 -9.036 19.808 1.00 31.34 232 LYS B C 1
ATOM 7461 O O . LYS B 1 192 ? -3.947 -8.965 20.347 1.00 31.93 232 LYS B O 1
ATOM 7480 N N . ALA B 1 193 ? -5.982 -8.094 19.964 1.00 29.97 233 ALA B N 1
ATOM 7481 C CA . ALA B 1 193 ? -5.717 -6.893 20.755 1.00 29.63 233 ALA B CA 1
ATOM 7482 C C . ALA B 1 193 ? -5.515 -7.227 22.230 1.00 33.49 233 ALA B C 1
ATOM 7483 O O . ALA B 1 193 ? -4.571 -6.728 22.867 1.00 31.61 233 ALA B O 1
ATOM 7490 N N . VAL B 1 194 ? -6.354 -8.109 22.782 1.00 30.49 234 VAL B N 1
ATOM 7491 C CA . VAL B 1 194 ? -6.193 -8.495 24.183 1.00 33.09 234 VAL B CA 1
ATOM 7492 C C . VAL B 1 194 ? -4.874 -9.236 24.381 1.00 35.01 234 VAL B C 1
ATOM 7493 O O . VAL B 1 194 ? -4.217 -9.086 25.425 1.00 34.56 234 VAL B O 1
ATOM 7506 N N . ALA B 1 195 ? -4.448 -10.013 23.383 1.00 31.63 235 ALA B N 1
ATOM 7507 C CA . ALA B 1 195 ? -3.188 -10.750 23.420 1.00 32.48 235 ALA B CA 1
ATOM 7508 C C . ALA B 1 195 ? -1.961 -9.895 23.106 1.00 34.72 235 ALA B C 1
ATOM 7509 O O . ALA B 1 195 ? -0.844 -10.410 23.195 1.00 33.26 235 ALA B O 1
ATOM 7516 N N . GLU B 1 196 ? -2.145 -8.650 22.668 1.00 30.93 236 GLU B N 1
ATOM 7517 C CA . GLU B 1 196 ? -1.041 -7.752 22.300 1.00 33.46 236 GLU B CA 1
ATOM 7518 C C . GLU B 1 196 ? -0.211 -8.324 21.156 1.00 34.06 236 GLU B C 1
ATOM 7519 O O . GLU B 1 196 ? 1.020 -8.294 21.166 1.00 32.13 236 GLU B O 1
ATOM 7531 N N . GLN B 1 197 ? -0.910 -8.803 20.125 1.00 29.87 237 GLN B N 1
ATOM 7532 C CA . GLN B 1 197 ? -0.299 -9.364 18.919 1.00 32.89 237 GLN B CA 1
ATOM 7533 C C . GLN B 1 197 ? -0.806 -8.588 17.706 1.00 33.20 237 GLN B C 1
ATOM 7534 O O . GLN B 1 197 ? -1.693 -9.067 16.982 1.00 28.41 237 GLN B O 1
ATOM 7548 N N . PRO B 1 198 ? -0.267 -7.392 17.449 1.00 32.11 238 PRO B N 1
ATOM 7549 C CA . PRO B 1 198 ? -0.750 -6.588 16.315 1.00 28.39 238 PRO B CA 1
ATOM 7550 C C . PRO B 1 198 ? -0.253 -7.101 14.986 1.00 27.32 238 PRO B C 1
ATOM 7551 O O . PRO B 1 198 ? 0.791 -7.752 14.880 1.00 30.31 238 PRO B O 1
ATOM 7562 N N . GLU B 1 199 ? -1.021 -6.785 13.947 1.00 27.09 239 GLU B N 1
ATOM 7563 C CA . GLU B 1 199 ? -0.618 -7.128 12.598 1.00 28.91 239 GLU B CA 1
ATOM 7564 C C . GLU B 1 199 ? 0.126 -5.991 11.935 1.00 27.60 239 GLU B C 1
ATOM 7565 O O . GLU B 1 199 ? 1.027 -6.241 11.134 1.00 28.29 239 GLU B O 1
ATOM 7577 N N . TYR B 1 200 ? -0.231 -4.743 12.272 1.00 28.08 240 TYR B N 1
ATOM 7578 C CA . TYR B 1 200 ? 0.415 -3.547 11.749 1.00 25.70 240 TYR B CA 1
ATOM 7579 C C . TYR B 1 200 ? 0.897 -2.690 12.914 1.00 26.18 240 TYR B C 1
ATOM 7580 O O . TYR B 1 200 ? 0.173 -2.522 13.891 1.00 24.35 240 TYR B O 1
ATOM 7598 N N . VAL B 1 201 ? 2.092 -2.112 12.781 1.00 25.17 241 VAL B N 1
ATOM 7599 C CA . VAL B 1 201 ? 2.604 -1.108 13.721 1.00 25.85 241 VAL B CA 1
ATOM 7600 C C . VAL B 1 201 ? 3.106 0.030 12.856 1.00 24.52 241 VAL B C 1
ATOM 7601 O O . VAL B 1 201 ? 3.996 -0.174 12.024 1.00 24.12 241 VAL B O 1
ATOM 7614 N N . VAL B 1 202 ? 2.499 1.207 12.988 1.00 22.32 242 VAL B N 1
ATOM 7615 C CA . VAL B 1 202 ? 2.675 2.242 11.975 1.00 25.76 242 VAL B CA 1
ATOM 7616 C C . VAL B 1 202 ? 2.894 3.593 12.634 1.00 25.23 242 VAL B C 1
ATOM 7617 O O . VAL B 1 202 ? 2.591 3.800 13.813 1.00 23.22 242 VAL B O 1
ATOM 7630 N N . PHE B 1 203 ? 3.504 4.489 11.870 1.00 23.77 243 PHE B N 1
ATOM 7631 C CA . PHE B 1 203 ? 3.559 5.900 12.211 1.00 23.06 243 PHE B CA 1
ATOM 7632 C C . PHE B 1 203 ? 2.453 6.627 11.462 1.00 25.42 243 PHE B C 1
ATOM 7633 O O . PHE B 1 203 ? 2.307 6.464 10.242 1.00 26.36 243 PHE B O 1
ATOM 7650 N N . ASN B 1 204 ? 1.672 7.417 12.196 1.00 25.53 244 ASN B N 1
ATOM 7651 C CA . ASN B 1 204 ? 0.623 8.252 11.618 1.00 24.08 244 ASN B CA 1
ATOM 7652 C C . ASN B 1 204 ? -0.364 7.429 10.777 1.00 25.45 244 ASN B C 1
ATOM 7653 O O . ASN B 1 204 ? -0.733 7.804 9.666 1.00 26.81 244 ASN B O 1
ATOM 7664 N N . GLY B 1 205 ? -0.787 6.288 11.323 1.00 27.18 245 GLY B N 1
ATOM 7665 C CA . GLY B 1 205 ? -2.062 5.657 10.976 1.00 28.43 245 GLY B CA 1
ATOM 7666 C C . GLY B 1 205 ? -2.050 4.622 9.854 1.00 27.53 245 GLY B C 1
ATOM 7667 O O . GLY B 1 205 ? -2.931 3.753 9.835 1.00 27.63 245 GLY B O 1
ATOM 7671 N N . HIS B 1 206 ? -1.069 4.671 8.953 1.00 26.28 246 HIS B N 1
ATOM 7672 C CA . HIS B 1 206 ? -1.040 3.865 7.727 1.00 28.45 246 HIS B CA 1
ATOM 7673 C C . HIS B 1 206 ? 0.396 3.481 7.397 1.00 29.00 246 HIS B C 1
ATOM 7674 O O . HIS B 1 206 ? 1.331 4.221 7.713 1.00 28.13 246 HIS B O 1
ATOM 7689 N N . VAL B 1 207 ? 0.564 2.333 6.727 1.00 27.17 247 VAL B N 1
ATOM 7690 C CA . VAL B 1 207 ? 1.870 1.957 6.196 1.00 27.28 247 VAL B CA 1
ATOM 7691 C C . VAL B 1 207 ? 2.308 3.003 5.189 1.00 29.78 247 VAL B C 1
ATOM 7692 O O . VAL B 1 207 ? 1.562 3.363 4.270 1.00 27.71 247 VAL B O 1
ATOM 7705 N N . GLY B 1 208 ? 3.513 3.519 5.364 1.00 27.17 248 GLY B N 1
ATOM 7706 C CA . GLY B 1 208 ? 4.036 4.486 4.428 1.00 27.60 248 GLY B CA 1
ATOM 7707 C C . GLY B 1 208 ? 3.526 5.899 4.577 1.00 28.32 248 GLY B C 1
ATOM 7708 O O . GLY B 1 208 ? 3.841 6.739 3.730 1.00 27.79 248 GLY B O 1
ATOM 7712 N N . ALA B 1 209 ? 2.779 6.196 5.646 1.00 27.13 249 ALA B N 1
ATOM 7713 C CA . ALA B 1 209 ? 2.239 7.540 5.855 1.00 26.30 249 ALA B CA 1
ATOM 7714 C C . ALA B 1 209 ? 3.309 8.634 5.865 1.00 28.00 249 ALA B C 1
ATOM 7715 O O . ALA B 1 209 ? 3.014 9.779 5.506 1.00 28.04 249 ALA B O 1
ATOM 7722 N N . ILE B 1 210 ? 4.526 8.347 6.331 1.00 24.56 250 ILE B N 1
ATOM 7723 C CA . ILE B 1 210 ? 5.610 9.335 6.282 1.00 24.74 250 ILE B CA 1
ATOM 7724 C C . ILE B 1 210 ? 6.858 8.723 5.640 1.00 28.28 250 ILE B C 1
ATOM 7725 O O . ILE B 1 210 ? 7.989 8.944 6.089 1.00 24.28 250 ILE B O 1
ATOM 7741 N N . ALA B 1 211 ? 6.663 7.939 4.585 1.00 27.83 251 ALA B N 1
ATOM 7742 C CA . ALA B 1 211 ? 7.771 7.367 3.831 1.00 28.77 251 ALA B CA 1
ATOM 7743 C C . ALA B 1 211 ? 7.527 7.614 2.346 1.00 31.91 251 ALA B C 1
ATOM 7744 O O . ALA B 1 211 ? 6.418 7.970 1.937 1.00 29.29 251 ALA B O 1
ATOM 7751 N N . GLY B 1 212 ? 8.587 7.429 1.549 1.00 35.85 252 GLY B N 1
ATOM 7752 C CA . GLY B 1 212 ? 8.485 7.544 0.095 1.00 34.63 252 GLY B CA 1
ATOM 7753 C C . GLY B 1 212 ? 8.078 8.940 -0.315 1.00 35.81 252 GLY B C 1
ATOM 7754 O O . GLY B 1 212 ? 8.707 9.937 0.062 1.00 37.34 252 GLY B O 1
ATOM 7758 N N . ASP B 1 213 ? 6.991 9.038 -1.081 1.00 39.41 253 ASP B N 1
ATOM 7759 C CA . ASP B 1 213 ? 6.534 10.358 -1.518 1.00 40.96 253 ASP B CA 1
ATOM 7760 C C . ASP B 1 213 ? 6.002 11.195 -0.361 1.00 44.33 253 ASP B C 1
ATOM 7761 O O . ASP B 1 213 ? 5.864 12.415 -0.519 1.00 41.12 253 ASP B O 1
ATOM 7770 N N . ASN B 1 214 ? 5.724 10.573 0.796 1.00 37.84 254 ASN B N 1
ATOM 7771 C CA . ASN B 1 214 ? 5.274 11.275 1.997 1.00 35.50 254 ASN B CA 1
ATOM 7772 C C . ASN B 1 214 ? 6.386 11.501 3.016 1.00 31.11 254 ASN B C 1
ATOM 7773 O O . ASN B 1 214 ? 6.100 11.868 4.164 1.00 30.02 254 ASN B O 1
ATOM 7784 N N . ALA B 1 215 ? 7.640 11.319 2.615 1.00 31.81 255 ALA B N 1
ATOM 7785 C CA . ALA B 1 215 ? 8.760 11.475 3.531 1.00 34.53 255 ALA B CA 1
ATOM 7786 C C . ALA B 1 215 ? 8.852 12.896 4.068 1.00 31.51 255 ALA B C 1
ATOM 7787 O O . ALA B 1 215 ? 8.503 13.862 3.389 1.00 30.51 255 ALA B O 1
ATOM 7794 N N . LEU B 1 216 ? 9.331 13.008 5.308 1.00 27.76 256 LEU B N 1
ATOM 7795 C CA . LEU B 1 216 ? 9.684 14.295 5.889 1.00 25.55 256 LEU B CA 1
ATOM 7796 C C . LEU B 1 216 ? 10.901 14.864 5.162 1.00 28.75 256 LEU B C 1
ATOM 7797 O O . LEU B 1 216 ? 11.708 14.118 4.604 1.00 28.34 256 LEU B O 1
ATOM 7813 N N . LYS B 1 217 ? 11.048 16.198 5.193 1.00 28.17 257 LYS B N 1
ATOM 7814 C CA . LYS B 1 217 ? 12.097 16.894 4.445 1.00 31.23 257 LYS B CA 1
ATOM 7815 C C . LYS B 1 217 ? 12.831 17.905 5.314 1.00 27.60 257 LYS B C 1
ATOM 7816 O O . LYS B 1 217 ? 12.215 18.657 6.073 1.00 28.86 257 LYS B O 1
ATOM 7835 N N . ALA B 1 218 ? 14.156 17.939 5.187 1.00 25.24 258 ALA B N 1
ATOM 7836 C CA . ALA B 1 218 ? 14.958 18.982 5.813 1.00 27.40 258 ALA B CA 1
ATOM 7837 C C . ALA B 1 218 ? 16.188 19.234 4.941 1.00 29.61 258 ALA B C 1
ATOM 7838 O O . ALA B 1 218 ? 16.365 18.612 3.891 1.00 29.69 258 ALA B O 1
ATOM 7845 N N . LYS B 1 219 ? 17.024 20.171 5.381 1.00 31.01 259 LYS B N 1
ATOM 7846 C CA . LYS B 1 219 ? 18.245 20.565 4.683 1.00 35.77 259 LYS B CA 1
ATOM 7847 C C . LYS B 1 219 ? 19.439 20.388 5.606 1.00 33.01 259 LYS B C 1
ATOM 7848 O O . LYS B 1 219 ? 19.344 20.649 6.811 1.00 32.87 259 LYS B O 1
ATOM 7867 N N . ALA B 1 220 ? 20.571 19.982 5.034 1.00 30.61 260 ALA B N 1
ATOM 7868 C CA . ALA B 1 220 ? 21.791 19.797 5.814 1.00 30.83 260 ALA B CA 1
ATOM 7869 C C . ALA B 1 220 ? 22.132 21.054 6.590 1.00 35.19 260 ALA B C 1
ATOM 7870 O O . ALA B 1 220 ? 22.046 22.171 6.074 1.00 37.37 260 ALA B O 1
ATOM 7877 N N . GLY B 1 221 ? 22.520 20.855 7.845 1.00 33.78 261 GLY B N 1
ATOM 7878 C CA . GLY B 1 221 ? 22.788 21.930 8.773 1.00 32.35 261 GLY B CA 1
ATOM 7879 C C . GLY B 1 221 ? 21.643 22.297 9.685 1.00 35.96 261 GLY B C 1
ATOM 7880 O O . GLY B 1 221 ? 21.869 23.043 10.643 1.00 35.43 261 GLY B O 1
ATOM 7884 N N . GLU B 1 222 ? 20.420 21.850 9.396 1.00 32.04 262 GLU B N 1
ATOM 7885 C CA . GLU B 1 222 ? 19.271 22.260 10.188 1.00 30.43 262 GLU B CA 1
ATOM 7886 C C . GLU B 1 222 ? 19.153 21.438 11.466 1.00 30.64 262 GLU B C 1
ATOM 7887 O O . GLU B 1 222 ? 19.482 20.247 11.504 1.00 27.89 262 GLU B O 1
ATOM 7899 N N . THR B 1 223 ? 18.669 22.094 12.514 1.00 29.99 263 THR B N 1
ATOM 7900 C CA . THR B 1 223 ? 18.230 21.406 13.723 1.00 29.37 263 THR B CA 1
ATOM 7901 C C . THR B 1 223 ? 16.783 20.947 13.581 1.00 27.50 263 THR B C 1
ATOM 7902 O O . THR B 1 223 ? 15.922 21.683 13.087 1.00 27.52 263 THR B O 1
ATOM 7913 N N . VAL B 1 224 ? 16.528 19.718 14.014 1.00 26.01 264 VAL B N 1
ATOM 7914 C CA . VAL B 1 224 ? 15.238 19.048 13.853 1.00 23.00 264 VAL B CA 1
ATOM 7915 C C . VAL B 1 224 ? 14.758 18.643 15.236 1.00 24.73 264 VAL B C 1
ATOM 7916 O O . VAL B 1 224 ? 15.529 18.059 16.007 1.00 25.61 264 VAL B O 1
ATOM 7929 N N . ARG B 1 225 ? 13.492 18.931 15.542 1.00 23.64 265 ARG B N 1
ATOM 7930 C CA . ARG B 1 225 ? 12.839 18.425 16.736 1.00 22.53 265 ARG B CA 1
ATOM 7931 C C . ARG B 1 225 ? 11.632 17.606 16.306 1.00 23.09 265 ARG B C 1
ATOM 7932 O O . ARG B 1 225 ? 10.832 18.058 15.482 1.00 25.15 265 ARG B O 1
ATOM 7953 N N . MET B 1 226 ? 11.527 16.391 16.841 1.00 21.22 266 MET B N 1
ATOM 7954 C CA . MET B 1 226 ? 10.380 15.521 16.635 1.00 21.18 266 MET B CA 1
ATOM 7955 C C . MET B 1 226 ? 9.603 15.385 17.930 1.00 21.53 266 MET B C 1
ATOM 7956 O O . MET B 1 226 ? 10.181 15.070 18.968 1.00 22.21 266 MET B O 1
ATOM 7970 N N . TYR B 1 227 ? 8.299 15.630 17.847 1.00 21.29 267 TYR B N 1
ATOM 7971 C CA . TYR B 1 227 ? 7.349 15.368 18.915 1.00 20.89 267 TYR B CA 1
ATOM 7972 C C . TYR B 1 227 ? 6.769 13.987 18.652 1.00 21.90 267 TYR B C 1
ATOM 7973 O O . TYR B 1 227 ? 5.985 13.802 17.717 1.00 23.10 267 TYR B O 1
ATOM 7991 N N . VAL B 1 228 ? 7.146 13.026 19.481 1.00 21.46 268 VAL B N 1
ATOM 7992 C CA . VAL B 1 228 ? 6.877 11.619 19.215 1.00 20.63 268 VAL B CA 1
ATOM 7993 C C . VAL B 1 228 ? 5.885 11.129 20.258 1.00 21.02 268 VAL B C 1
ATOM 7994 O O . VAL B 1 228 ? 6.190 11.116 21.458 1.00 24.35 268 VAL B O 1
ATOM 8007 N N . GLY B 1 229 ? 4.708 10.721 19.806 1.00 19.71 269 GLY B N 1
ATOM 8008 C CA . GLY B 1 229 ? 3.733 10.093 20.681 1.00 20.34 269 GLY B CA 1
ATOM 8009 C C . GLY B 1 229 ? 3.593 8.610 20.385 1.00 21.70 269 GLY B C 1
ATOM 8010 O O . GLY B 1 229 ? 3.940 8.138 19.297 1.00 20.23 269 GLY B O 1
ATOM 8014 N N . ASN B 1 230 ? 3.077 7.880 21.366 1.00 23.22 270 ASN B N 1
ATOM 8015 C CA . ASN B 1 230 ? 2.738 6.466 21.231 1.00 22.14 270 ASN B CA 1
ATOM 8016 C C . ASN B 1 230 ? 1.301 6.304 21.727 1.00 20.58 270 ASN B C 1
ATOM 8017 O O . ASN B 1 230 ? 1.043 6.280 22.937 1.00 21.54 270 ASN B O 1
ATOM 8028 N N . GLY B 1 231 ? 0.361 6.234 20.787 1.00 23.37 271 GLY B N 1
ATOM 8029 C CA . GLY B 1 231 ? -1.033 6.000 21.158 1.00 24.78 271 GLY B CA 1
ATOM 8030 C C . GLY B 1 231 ? -1.313 4.583 21.600 1.00 25.39 271 GLY B C 1
ATOM 8031 O O . GLY B 1 231 ? -2.352 4.323 22.214 1.00 29.62 271 GLY B O 1
ATOM 8035 N N . GLY B 1 232 ? -0.394 3.671 21.363 1.00 26.54 272 GLY B N 1
ATOM 8036 C CA . GLY B 1 232 ? -0.640 2.302 21.723 1.00 27.14 272 GLY B CA 1
ATOM 8037 C C . GLY B 1 232 ? -1.619 1.701 20.736 1.00 27.51 272 GLY B C 1
ATOM 8038 O O . GLY B 1 232 ? -1.566 1.996 19.543 1.00 28.49 272 GLY B O 1
ATOM 8042 N N . PRO B 1 233 ? -2.612 0.951 21.224 1.00 27.13 273 PRO B N 1
ATOM 8043 C CA . PRO B 1 233 ? -3.000 0.808 22.629 1.00 25.18 273 PRO B CA 1
ATOM 8044 C C . PRO B 1 233 ? -2.002 0.087 23.545 1.00 27.38 273 PRO B C 1
ATOM 8045 O O . PRO B 1 233 ? -2.012 0.413 24.740 1.00 26.45 273 PRO B O 1
ATOM 8056 N N . ASN B 1 234 ? -1.155 -0.816 23.022 1.00 27.42 274 ASN B N 1
ATOM 8057 C CA . ASN B 1 234 ? -0.401 -1.755 23.854 1.00 27.19 274 ASN B CA 1
ATOM 8058 C C . ASN B 1 234 ? 1.120 -1.657 23.778 1.00 27.68 274 ASN B C 1
ATOM 8059 O O . ASN B 1 234 ? 1.788 -2.011 24.744 1.00 27.08 274 ASN B O 1
ATOM 8070 N N . LEU B 1 235 ? 1.697 -1.313 22.649 1.00 26.08 275 LEU B N 1
ATOM 8071 C CA . LEU B 1 235 ? 3.131 -1.505 22.497 1.00 26.04 275 LEU B CA 1
ATOM 8072 C C . LEU B 1 235 ? 3.921 -0.317 23.051 1.00 29.57 275 LEU B C 1
ATOM 8073 O O . LEU B 1 235 ? 3.452 0.820 23.041 1.00 27.26 275 LEU B O 1
ATOM 8089 N N . VAL B 1 236 ? 5.130 -0.614 23.527 1.00 26.70 276 VAL B N 1
ATOM 8090 C CA . VAL B 1 236 ? 6.142 0.364 23.921 1.00 25.59 276 VAL B CA 1
ATOM 8091 C C . VAL B 1 236 ? 7.189 0.455 22.812 1.00 29.50 276 VAL B C 1
ATOM 8092 O O . VAL B 1 236 ? 7.717 -0.568 22.367 1.00 27.55 276 VAL B O 1
ATOM 8105 N N . SER B 1 237 ? 7.518 1.674 22.388 1.00 25.84 277 SER B N 1
ATOM 8106 C CA . SER B 1 237 ? 8.416 1.913 21.259 1.00 26.61 277 SER B CA 1
ATOM 8107 C C . SER B 1 237 ? 9.860 2.132 21.725 1.00 27.79 277 SER B C 1
ATOM 8108 O O . SER B 1 237 ? 10.087 2.896 22.661 1.00 26.10 277 SER B O 1
ATOM 8116 N N . SER B 1 238 ? 10.830 1.457 21.068 1.00 24.43 278 SER B N 1
ATOM 8117 C CA . SER B 1 238 ? 12.271 1.790 21.150 1.00 23.48 278 SER B CA 1
ATOM 8118 C C . SER B 1 238 ? 12.607 2.671 19.947 1.00 22.67 278 SER B C 1
ATOM 8119 O O . SER B 1 238 ? 13.108 2.208 18.917 1.00 24.15 278 SER B O 1
ATOM 8127 N N . PHE B 1 239 ? 12.343 3.964 20.087 1.00 21.25 279 PHE B N 1
ATOM 8128 C CA . PHE B 1 239 ? 12.395 4.883 18.961 1.00 21.06 279 PHE B CA 1
ATOM 8129 C C . PHE B 1 239 ? 13.837 5.243 18.592 1.00 22.59 279 PHE B C 1
ATOM 8130 O O . PHE B 1 239 ? 14.647 5.589 19.456 1.00 21.59 279 PHE B O 1
ATOM 8147 N N . HIS B 1 240 ? 14.153 5.154 17.296 1.00 21.58 280 HIS B N 1
ATOM 8148 C CA . HIS B 1 240 ? 15.508 5.321 16.773 1.00 22.28 280 HIS B CA 1
ATOM 8149 C C . HIS B 1 240 ? 15.401 5.970 15.394 1.00 24.64 280 HIS B C 1
ATOM 8150 O O . HIS B 1 240 ? 14.445 5.713 14.661 1.00 21.28 280 HIS B O 1
ATOM 8164 N N . VAL B 1 241 ? 16.364 6.825 15.049 1.00 20.57 281 VAL B N 1
ATOM 8165 C CA . VAL B 1 241 ? 16.514 7.330 13.678 1.00 21.35 281 VAL B CA 1
ATOM 8166 C C . VAL B 1 241 ? 17.826 6.798 13.123 1.00 22.44 281 VAL B C 1
ATOM 8167 O O . VAL B 1 241 ? 18.904 7.136 13.626 1.00 24.18 281 VAL B O 1
ATOM 8180 N N . ILE B 1 242 ? 17.730 5.948 12.104 1.00 23.00 282 ILE B N 1
ATOM 8181 C CA . ILE B 1 242 ? 18.903 5.354 11.453 1.00 24.46 282 ILE B CA 1
ATOM 8182 C C . ILE B 1 242 ? 19.782 6.440 10.845 1.00 22.51 282 ILE B C 1
ATOM 8183 O O . ILE B 1 242 ? 19.343 7.222 9.988 1.00 24.24 282 ILE B O 1
ATOM 8199 N N . GLY B 1 243 ? 21.040 6.470 11.275 1.00 24.14 283 GLY B N 1
ATOM 8200 C CA . GLY B 1 243 ? 22.015 7.424 10.816 1.00 24.53 283 GLY B CA 1
ATOM 8201 C C . GLY B 1 243 ? 22.109 8.682 11.638 1.00 26.36 283 GLY B C 1
ATOM 8202 O O . GLY B 1 243 ? 22.889 9.569 11.281 1.00 25.47 283 GLY B O 1
ATOM 8206 N N . GLU B 1 244 ? 21.324 8.805 12.716 1.00 24.55 284 GLU B N 1
ATOM 8207 C CA . GLU B 1 244 ? 21.378 9.953 13.611 1.00 26.31 284 GLU B CA 1
ATOM 8208 C C . GLU B 1 244 ? 21.497 9.485 15.054 1.00 25.46 284 GLU B C 1
ATOM 8209 O O . GLU B 1 244 ? 21.190 8.342 15.381 1.00 28.77 284 GLU B O 1
ATOM 8221 N N . ILE B 1 245 ? 21.944 10.396 15.902 1.00 23.94 285 ILE B N 1
ATOM 8222 C CA . ILE B 1 245 ? 21.996 10.229 17.346 1.00 23.87 285 ILE B CA 1
ATOM 8223 C C . ILE B 1 245 ? 21.189 11.364 17.919 1.00 24.51 285 ILE B C 1
ATOM 8224 O O . ILE B 1 245 ? 21.289 12.493 17.432 1.00 26.52 285 ILE B O 1
ATOM 8240 N N . PHE B 1 246 ? 20.372 11.083 18.922 1.00 21.93 286 PHE B N 1
ATOM 8241 C CA . PHE B 1 246 ? 19.619 12.169 19.551 1.00 22.45 286 PHE B CA 1
ATOM 8242 C C . PHE B 1 246 ? 20.542 13.022 20.409 1.00 20.95 286 PHE B C 1
ATOM 8243 O O . PHE B 1 246 ? 20.989 12.593 21.473 1.00 23.12 286 PHE B O 1
ATOM 8260 N N . ASP B 1 247 ? 20.732 14.267 19.984 1.00 23.26 287 ASP B N 1
ATOM 8261 C CA . ASP B 1 247 ? 21.518 15.228 20.759 1.00 27.25 287 ASP B CA 1
ATOM 8262 C C . ASP B 1 247 ? 20.854 15.521 22.098 1.00 23.46 287 ASP B C 1
ATOM 8263 O O . ASP B 1 247 ? 21.533 15.696 23.112 1.00 26.57 287 ASP B O 1
ATOM 8272 N N . LYS B 1 248 ? 19.530 15.646 22.098 1.00 23.40 288 LYS B N 1
ATOM 8273 C CA . LYS B 1 248 ? 18.723 15.906 23.287 1.00 24.10 288 LYS B CA 1
ATOM 8274 C C . LYS B 1 248 ? 17.481 15.024 23.257 1.00 25.33 288 LYS B C 1
ATOM 8275 O O . LYS B 1 248 ? 16.891 14.808 22.199 1.00 22.20 288 LYS B O 1
ATOM 8294 N N . VAL B 1 249 ? 17.111 14.496 24.413 1.00 21.48 289 VAL B N 1
ATOM 8295 C CA . VAL B 1 249 ? 15.858 13.768 24.596 1.00 20.79 289 VAL B CA 1
ATOM 8296 C C . VAL B 1 249 ? 15.186 14.364 25.824 1.00 22.53 289 VAL B C 1
ATOM 8297 O O . VAL B 1 249 ? 15.819 14.451 26.883 1.00 22.40 289 VAL B O 1
ATOM 8310 N N . TYR B 1 250 ? 13.940 14.825 25.675 1.00 20.58 290 TYR B N 1
ATOM 8311 C CA . TYR B 1 250 ? 13.110 15.144 26.841 1.00 22.04 290 TYR B CA 1
ATOM 8312 C C . TYR B 1 250 ? 12.487 13.840 27.311 1.00 22.17 290 TYR B C 1
ATOM 8313 O O . TYR B 1 250 ? 11.598 13.296 26.649 1.00 22.25 290 TYR B O 1
ATOM 8331 N N . VAL B 1 251 ? 13.002 13.319 28.405 1.00 21.47 291 VAL B N 1
ATOM 8332 C CA . VAL B 1 251 ? 12.738 11.950 28.836 1.00 23.61 291 VAL B CA 1
ATOM 8333 C C . VAL B 1 251 ? 11.252 11.771 29.132 1.00 23.51 291 VAL B C 1
ATOM 8334 O O . VAL B 1 251 ? 10.684 12.477 29.969 1.00 22.26 291 VAL B O 1
ATOM 8347 N N . GLU B 1 252 ? 10.619 10.810 28.453 1.00 22.73 292 GLU B N 1
ATOM 8348 C CA . GLU B 1 252 ? 9.201 10.512 28.653 1.00 22.89 292 GLU B CA 1
ATOM 8349 C C . GLU B 1 252 ? 8.341 11.753 28.453 1.00 23.71 292 GLU B C 1
ATOM 8350 O O . GLU B 1 252 ? 7.226 11.857 28.974 1.00 23.40 292 GLU B O 1
ATOM 8362 N N . GLY B 1 253 ? 8.870 12.708 27.695 1.00 21.47 293 GLY B N 1
ATOM 8363 C CA . GLY B 1 253 ? 8.158 13.939 27.384 1.00 23.51 293 GLY B CA 1
ATOM 8364 C C . GLY B 1 253 ? 8.202 14.960 28.490 1.00 24.48 293 GLY B C 1
ATOM 8365 O O . GLY B 1 253 ? 7.500 15.972 28.410 1.00 25.92 293 GLY B O 1
ATOM 8369 N N . GLY B 1 254 ? 8.969 14.698 29.538 1.00 25.06 294 GLY B N 1
ATOM 8370 C CA . GLY B 1 254 ? 9.041 15.562 30.696 1.00 25.71 294 GLY B CA 1
ATOM 8371 C C . GLY B 1 254 ? 10.153 16.599 30.624 1.00 25.39 294 GLY B C 1
ATOM 8372 O O . GLY B 1 254 ? 10.725 16.874 29.570 1.00 24.70 294 GLY B O 1
ATOM 8376 N N . LYS B 1 255 ? 10.460 17.174 31.780 1.00 22.84 295 LYS B N 1
ATOM 8377 C CA . LYS B 1 255 ? 11.401 18.280 31.847 1.00 21.86 295 LYS B CA 1
ATOM 8378 C C . LYS B 1 255 ? 12.846 17.817 31.775 1.00 26.54 295 LYS B C 1
ATOM 8379 O O . LYS B 1 255 ? 13.722 18.569 31.327 1.00 25.56 295 LYS B O 1
ATOM 8398 N N . LEU B 1 256 ? 13.110 16.592 32.194 1.00 24.06 296 LEU B N 1
ATOM 8399 C CA . LEU B 1 256 ? 14.466 16.083 32.282 1.00 24.00 296 LEU B CA 1
ATOM 8400 C C . LEU B 1 256 ? 15.044 15.863 30.883 1.00 27.23 296 LEU B C 1
ATOM 8401 O O . LEU B 1 256 ? 14.379 15.287 30.014 1.00 25.60 296 LEU B O 1
ATOM 8417 N N . ILE B 1 257 ? 16.283 16.306 30.666 1.00 23.22 297 ILE B N 1
ATOM 8418 C CA . ILE B 1 257 ? 16.942 16.233 29.361 1.00 25.82 297 ILE B CA 1
ATOM 8419 C C . ILE B 1 257 ? 18.117 15.268 29.426 1.00 25.28 297 ILE B C 1
ATOM 8420 O O . ILE B 1 257 ? 19.052 15.461 30.206 1.00 26.18 297 ILE B O 1
ATOM 8436 N N . ASN B 1 258 ? 18.079 14.241 28.595 1.00 22.35 298 ASN B N 1
ATOM 8437 C CA . ASN B 1 258 ? 19.216 13.370 28.350 1.00 21.80 298 ASN B CA 1
ATOM 8438 C C . ASN B 1 258 ? 19.896 13.793 27.039 1.00 24.10 298 ASN B C 1
ATOM 8439 O O . ASN B 1 258 ? 19.314 14.503 26.219 1.00 25.65 298 ASN B O 1
ATOM 8450 N N . GLU B 1 259 ? 21.143 13.372 26.856 1.00 23.41 299 GLU B N 1
ATOM 8451 C CA . GLU B 1 259 ? 21.912 13.741 25.674 1.00 23.00 299 GLU B CA 1
ATOM 8452 C C . GLU B 1 259 ? 22.681 12.536 25.180 1.00 23.23 299 GLU B C 1
ATOM 8453 O O . GLU B 1 259 ? 23.056 11.670 25.964 1.00 22.22 299 GLU B O 1
ATOM 8465 N N . ASN B 1 260 ? 22.917 12.494 23.866 1.00 22.88 300 ASN B N 1
ATOM 8466 C CA . ASN B 1 260 ? 23.718 11.437 23.237 1.00 23.57 300 ASN B CA 1
ATOM 8467 C C . ASN B 1 260 ? 23.088 10.058 23.405 1.00 24.30 300 ASN B C 1
ATOM 8468 O O . ASN B 1 260 ? 23.741 9.107 23.835 1.00 25.84 300 ASN B O 1
ATOM 8479 N N . VAL B 1 261 ? 21.819 9.943 23.010 1.00 23.72 301 VAL B N 1
ATOM 8480 C CA . VAL B 1 261 ? 21.039 8.715 23.146 1.00 21.87 301 VAL B CA 1
ATOM 8481 C C . VAL B 1 261 ? 20.771 8.155 21.758 1.00 21.30 301 VAL B C 1
ATOM 8482 O O . VAL B 1 261 ? 20.318 8.882 20.865 1.00 24.11 301 VAL B O 1
ATOM 8495 N N . GLN B 1 262 ? 21.011 6.860 21.574 1.00 22.23 302 GLN B N 1
ATOM 8496 C CA . GLN B 1 262 ? 20.745 6.286 20.254 1.00 24.32 302 GLN B CA 1
ATOM 8497 C C . GLN B 1 262 ? 19.291 5.840 20.061 1.00 24.39 302 GLN B C 1
ATOM 8498 O O . GLN B 1 262 ? 18.764 5.914 18.943 1.00 25.40 302 GLN B O 1
ATOM 8512 N N . SER B 1 263 ? 18.636 5.391 21.128 1.00 21.99 303 SER B N 1
ATOM 8513 C CA A SER B 1 263 ? 17.302 4.811 21.049 0.61 23.20 303 SER B CA 1
ATOM 8514 C CA B SER B 1 263 ? 17.303 4.803 21.055 0.39 23.24 303 SER B CA 1
ATOM 8515 C C . SER B 1 263 ? 16.613 5.079 22.375 1.00 27.30 303 SER B C 1
ATOM 8516 O O . SER B 1 263 ? 17.205 4.823 23.418 1.00 25.38 303 SER B O 1
ATOM 8529 N N . THR B 1 264 ? 15.375 5.610 22.336 1.00 25.60 304 THR B N 1
ATOM 8530 C CA . THR B 1 264 ? 14.695 5.998 23.568 1.00 25.57 304 THR B CA 1
ATOM 8531 C C . THR B 1 264 ? 13.312 5.366 23.663 1.00 24.24 304 THR B C 1
ATOM 8532 O O . THR B 1 264 ? 12.610 5.215 22.666 1.00 21.23 304 THR B O 1
ATOM 8543 N N . ILE B 1 265 ? 12.914 5.043 24.881 1.00 20.44 305 ILE B N 1
ATOM 8544 C CA . ILE B 1 265 ? 11.641 4.379 25.139 1.00 23.33 305 ILE B CA 1
ATOM 8545 C C . ILE B 1 265 ? 10.515 5.402 25.100 1.00 25.32 305 ILE B C 1
ATOM 8546 O O . ILE B 1 265 ? 10.559 6.413 25.806 1.00 24.98 305 ILE B O 1
ATOM 8562 N N . VAL B 1 266 ? 9.470 5.120 24.328 1.00 24.14 306 VAL B N 1
ATOM 8563 C CA . VAL B 1 266 ? 8.247 5.909 24.384 1.00 21.25 306 VAL B CA 1
ATOM 8564 C C . VAL B 1 266 ? 7.157 5.022 25.000 1.00 22.58 306 VAL B C 1
ATOM 8565 O O . VAL B 1 266 ? 6.726 4.035 24.371 1.00 21.70 306 VAL B O 1
ATOM 8578 N N . PRO B 1 267 ? 6.689 5.331 26.202 1.00 24.18 307 PRO B N 1
ATOM 8579 C CA . PRO B 1 267 ? 5.685 4.484 26.862 1.00 22.77 307 PRO B CA 1
ATOM 8580 C C . PRO B 1 267 ? 4.371 4.463 26.103 1.00 23.83 307 PRO B C 1
ATOM 8581 O O . PRO B 1 267 ? 4.040 5.384 25.368 1.00 22.34 307 PRO B O 1
ATOM 8592 N N . ALA B 1 268 ? 3.599 3.399 26.311 1.00 25.08 308 ALA B N 1
ATOM 8593 C CA . ALA B 1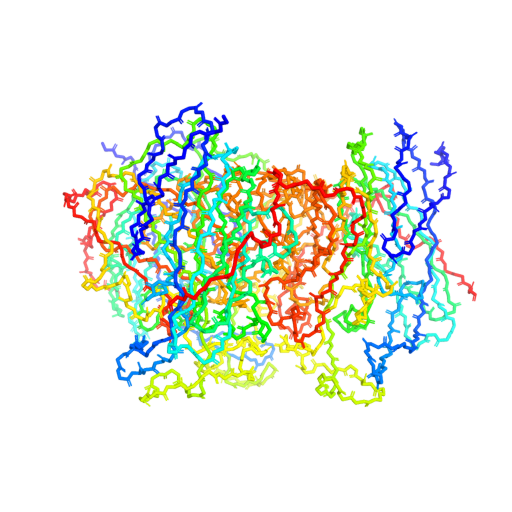 268 ? 2.237 3.372 25.791 1.00 25.77 308 ALA B CA 1
ATOM 8594 C C . ALA B 1 268 ? 1.432 4.476 26.470 1.00 22.58 308 ALA B C 1
ATOM 8595 O O . ALA B 1 268 ? 1.542 4.681 27.678 1.00 23.68 308 ALA B O 1
ATOM 8602 N N . GLY B 1 269 ? 0.691 5.245 25.675 1.00 25.88 309 GLY B N 1
ATOM 8603 C CA . GLY B 1 269 ? 0.023 6.413 26.217 1.00 23.81 309 GLY B CA 1
ATOM 8604 C C . GLY B 1 269 ? 0.971 7.498 26.652 1.00 24.56 309 GLY B C 1
ATOM 8605 O O . GLY B 1 269 ? 0.621 8.309 27.512 1.00 27.59 309 GLY B O 1
ATOM 8609 N N . GLY B 1 270 ? 2.173 7.522 26.098 1.00 22.28 310 GLY B N 1
ATOM 8610 C CA . GLY B 1 270 ? 3.177 8.480 26.480 1.00 21.67 310 GLY B CA 1
ATOM 8611 C C . GLY B 1 270 ? 3.846 9.147 25.299 1.00 23.24 310 GLY B C 1
ATOM 8612 O O . GLY B 1 270 ? 3.383 9.047 24.156 1.00 20.94 310 GLY B O 1
ATOM 8616 N N . SER B 1 271 ? 4.949 9.838 25.567 1.00 21.53 311 SER B N 1
ATOM 8617 C CA . SER B 1 271 ? 5.575 10.652 24.538 1.00 22.27 311 SER B CA 1
ATOM 8618 C C . SER B 1 271 ? 7.055 10.806 24.832 1.00 21.95 311 SER B C 1
ATOM 8619 O O . SER B 1 271 ? 7.547 10.463 25.913 1.00 21.92 311 SER B O 1
ATOM 8627 N N . ALA B 1 272 ? 7.753 11.338 23.835 1.00 21.72 312 ALA B N 1
ATOM 8628 C CA . ALA B 1 272 ? 9.103 11.858 23.990 1.00 22.53 312 ALA B CA 1
ATOM 8629 C C . ALA B 1 272 ? 9.291 12.995 22.993 1.00 23.75 312 ALA B C 1
ATOM 8630 O O . ALA B 1 272 ? 8.596 13.083 21.975 1.00 21.00 312 ALA B O 1
ATOM 8637 N N . ILE B 1 273 ? 10.224 13.893 23.306 1.00 22.39 313 ILE B N 1
ATOM 8638 C CA . ILE B 1 273 ? 10.687 14.894 22.356 1.00 20.86 313 ILE B CA 1
ATOM 8639 C C . ILE B 1 273 ? 12.144 14.592 22.092 1.00 21.36 313 ILE B C 1
ATOM 8640 O O . ILE B 1 273 ? 12.911 14.411 23.043 1.00 21.35 313 ILE B O 1
ATOM 8656 N N . VAL B 1 274 ? 12.533 14.530 20.819 1.00 20.19 314 VAL B N 1
ATOM 8657 C CA . VAL B 1 274 ? 13.937 14.309 20.487 1.00 21.53 314 VAL B CA 1
ATOM 8658 C C . VAL B 1 274 ? 14.401 15.427 19.563 1.00 21.60 314 VAL B C 1
ATOM 8659 O O . VAL B 1 274 ? 13.611 15.997 18.804 1.00 23.14 314 VAL B O 1
ATOM 8672 N N . GLU B 1 275 ? 15.691 15.743 19.645 1.00 23.03 315 GLU B N 1
ATOM 8673 C CA A GLU B 1 275 ? 16.293 16.809 18.856 0.57 27.49 315 GLU B CA 1
ATOM 8674 C CA B GLU B 1 275 ? 16.294 16.803 18.846 0.43 27.50 315 GLU B CA 1
ATOM 8675 C C . GLU B 1 275 ? 17.646 16.330 18.336 1.00 28.34 315 GLU B C 1
ATOM 8676 O O . GLU B 1 275 ? 18.364 15.606 19.031 1.00 24.20 315 GLU B O 1
ATOM 8697 N N . PHE B 1 276 ? 17.990 16.733 17.110 1.00 25.88 316 PHE B N 1
ATOM 8698 C CA . PHE B 1 276 ? 19.278 16.382 16.519 1.00 27.22 316 PHE B CA 1
ATOM 8699 C C . PHE B 1 276 ? 19.537 17.337 15.366 1.00 31.85 316 PHE B C 1
ATOM 8700 O O . PHE B 1 276 ? 18.607 17.928 14.829 1.00 27.33 316 PHE B O 1
ATOM 8717 N N . LYS B 1 277 ? 20.811 17.514 15.019 1.00 35.02 317 LYS B N 1
ATOM 8718 C CA . LYS B 1 277 ? 21.186 18.295 13.847 1.00 36.50 317 LYS B CA 1
ATOM 8719 C C . LYS B 1 277 ? 21.513 17.352 12.697 1.00 35.24 317 LYS B C 1
ATOM 8720 O O . LYS B 1 277 ? 22.241 16.371 12.879 1.00 35.80 317 LYS B O 1
ATOM 8739 N N . VAL B 1 278 ? 20.944 17.619 11.523 1.00 29.87 318 VAL B N 1
ATOM 8740 C CA . VAL B 1 278 ? 21.236 16.811 10.351 1.00 33.16 318 VAL B CA 1
ATOM 8741 C C . VAL B 1 278 ? 22.420 17.490 9.677 1.00 39.00 318 VAL B C 1
ATOM 8742 O O . VAL B 1 278 ? 22.345 18.656 9.291 1.00 38.80 318 VAL B O 1
ATOM 8755 N N . ASP B 1 279 ? 23.538 16.787 9.622 1.00 38.58 319 ASP B N 1
ATOM 8756 C CA . ASP B 1 279 ? 24.784 17.383 9.171 1.00 38.79 319 ASP B CA 1
ATOM 8757 C C . ASP B 1 279 ? 25.042 17.160 7.696 1.00 36.64 319 ASP B C 1
ATOM 8758 O O . ASP B 1 279 ? 25.676 18.002 7.065 1.00 38.82 319 ASP B O 1
ATOM 8767 N N . ILE B 1 280 ? 24.589 16.042 7.135 1.00 31.05 320 ILE B N 1
ATOM 8768 C CA . ILE B 1 280 ? 24.930 15.689 5.760 1.00 33.76 320 ILE B CA 1
ATOM 8769 C C . ILE B 1 280 ? 23.707 15.066 5.091 1.00 35.72 320 ILE B C 1
ATOM 8770 O O . ILE B 1 280 ? 22.809 14.553 5.753 1.00 32.26 320 ILE B O 1
ATOM 8786 N N . PRO B 1 281 ? 23.652 15.150 3.766 1.00 33.22 321 PRO B N 1
ATOM 8787 C CA . PRO B 1 281 ? 22.471 14.653 3.054 1.00 31.87 321 PRO B CA 1
ATOM 8788 C C . PRO B 1 281 ? 22.328 13.152 3.171 1.00 34.25 321 PRO B C 1
ATOM 8789 O O . PRO B 1 281 ? 23.270 12.423 3.497 1.00 33.85 321 PRO B O 1
ATOM 8800 N N . GLY B 1 282 ? 21.123 12.702 2.879 1.00 32.86 322 GLY B N 1
ATOM 8801 C CA . GLY B 1 282 ? 20.807 11.291 2.943 1.00 36.44 322 GLY B CA 1
ATOM 8802 C C . GLY B 1 282 ? 19.354 11.061 3.299 1.00 31.68 322 GLY B C 1
ATOM 8803 O O . GLY B 1 282 ? 18.557 11.985 3.466 1.00 30.95 322 GLY B O 1
ATOM 8807 N N . ASN B 1 283 ? 19.022 9.786 3.378 1.00 26.52 323 ASN B N 1
ATOM 8808 C CA . ASN B 1 283 ? 17.711 9.326 3.811 1.00 30.14 323 ASN B CA 1
ATOM 8809 C C . ASN B 1 283 ? 17.860 8.700 5.197 1.00 32.31 323 ASN B C 1
ATOM 8810 O O . ASN B 1 283 ? 18.616 7.738 5.366 1.00 35.31 323 ASN B O 1
ATOM 8821 N N . TYR B 1 284 ? 17.162 9.252 6.181 1.00 26.35 324 TYR B N 1
ATOM 8822 C CA . TYR B 1 284 ? 17.291 8.844 7.579 1.00 25.96 324 TYR B CA 1
ATOM 8823 C C . TYR B 1 284 ? 15.983 8.200 8.001 1.00 26.58 324 TYR B C 1
ATOM 8824 O O . TYR B 1 284 ? 14.930 8.827 7.911 1.00 30.58 324 TYR B O 1
ATOM 8842 N N . THR B 1 285 ? 16.049 6.967 8.468 1.00 28.03 325 THR B N 1
ATOM 8843 C CA . THR B 1 285 ? 14.862 6.139 8.631 1.00 26.76 325 THR B CA 1
ATOM 8844 C C . THR B 1 285 ? 14.405 6.138 10.088 1.00 24.54 325 THR B C 1
ATOM 8845 O O . THR B 1 285 ? 15.145 5.723 10.976 1.00 25.39 325 THR B O 1
ATOM 8856 N N . LEU B 1 286 ? 13.191 6.600 10.319 1.00 23.40 326 LEU B N 1
ATOM 8857 C CA . LEU B 1 286 ? 12.547 6.483 11.620 1.00 24.50 326 LEU B CA 1
ATOM 8858 C C . LEU B 1 286 ? 12.031 5.062 11.812 1.00 25.77 326 LEU B C 1
ATOM 8859 O O . LEU B 1 286 ? 11.316 4.552 10.954 1.00 22.19 326 LEU B O 1
ATOM 8875 N N . VAL B 1 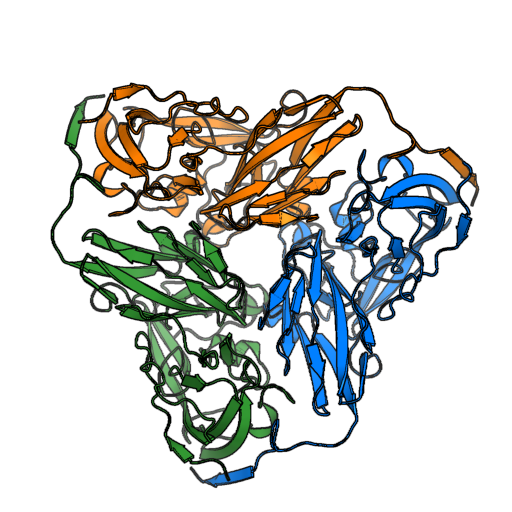287 ? 12.363 4.434 12.943 1.00 21.72 327 VAL B N 1
ATOM 8876 C CA . VAL B 1 287 ? 11.938 3.067 13.220 1.00 22.35 327 VAL B CA 1
ATOM 8877 C C . VAL B 1 287 ? 11.572 2.908 14.689 1.00 26.24 327 VAL B C 1
ATOM 8878 O O . VAL B 1 287 ? 12.093 3.615 15.559 1.00 21.53 327 VAL B O 1
ATOM 8891 N N . ASP B 1 288 ? 10.685 1.951 14.958 1.00 22.77 328 ASP B N 1
ATOM 8892 C CA . ASP B 1 288 ? 10.676 1.248 16.247 1.00 24.33 328 ASP B CA 1
ATOM 8893 C C . ASP B 1 288 ? 11.747 0.158 16.180 1.00 25.85 328 ASP B C 1
ATOM 8894 O O . ASP B 1 288 ? 11.658 -0.753 15.348 1.00 26.46 328 ASP B O 1
ATOM 8903 N N . HIS B 1 289 ? 12.788 0.263 17.021 1.00 23.63 329 HIS B N 1
ATOM 8904 C CA . HIS B 1 289 ? 13.917 -0.652 16.914 1.00 24.41 329 HIS B CA 1
ATOM 8905 C C . HIS B 1 289 ? 13.641 -2.007 17.574 1.00 26.26 329 HIS B C 1
ATOM 8906 O O . HIS B 1 289 ? 14.559 -2.827 17.698 1.00 27.26 329 HIS B O 1
ATOM 8920 N N . SER B 1 290 ? 12.407 -2.287 17.981 1.00 23.95 330 SER B N 1
ATOM 8921 C CA . SER B 1 290 ? 11.994 -3.690 18.041 1.00 25.16 330 SER B CA 1
ATOM 8922 C C . SER B 1 290 ? 11.763 -4.053 16.585 1.00 23.31 330 SER B C 1
ATOM 8923 O O . SER B 1 290 ? 10.682 -3.837 16.030 1.00 27.25 330 SER B O 1
ATOM 8931 N N . ILE B 1 291 ? 12.820 -4.545 15.953 1.00 23.93 331 ILE B N 1
ATOM 8932 C CA . ILE B 1 291 ? 13.082 -4.195 14.572 1.00 28.81 331 ILE B CA 1
ATOM 8933 C C . ILE B 1 291 ? 12.200 -4.963 13.588 1.00 30.30 331 ILE B C 1
ATOM 8934 O O . ILE B 1 291 ? 12.020 -4.498 12.457 1.00 28.85 331 ILE B O 1
ATOM 8950 N N . PHE B 1 292 ? 11.603 -6.099 13.982 1.00 27.82 332 PHE B N 1
ATOM 8951 C CA . PHE B 1 292 ? 10.623 -6.721 13.082 1.00 27.94 332 PHE B CA 1
ATOM 8952 C C . PHE B 1 292 ? 9.370 -5.857 12.926 1.00 31.35 332 PHE B C 1
ATOM 8953 O O . PHE B 1 292 ? 8.696 -5.936 11.893 1.00 29.52 332 PHE B O 1
ATOM 8970 N N . ARG B 1 293 ? 9.075 -4.976 13.885 1.00 27.36 333 ARG B N 1
ATOM 8971 C CA . ARG B 1 293 ? 7.972 -4.039 13.693 1.00 25.31 333 ARG B CA 1
ATOM 8972 C C . ARG B 1 293 ? 8.260 -3.089 12.536 1.00 26.21 333 ARG B C 1
ATOM 8973 O O . ARG B 1 293 ? 7.361 -2.744 11.764 1.00 27.39 333 ARG B O 1
ATOM 8994 N N . ALA B 1 294 ? 9.504 -2.621 12.434 1.00 25.04 334 ALA B N 1
ATOM 8995 C CA . ALA B 1 294 ? 9.852 -1.623 11.432 1.00 26.56 334 ALA B CA 1
ATOM 8996 C C . ALA B 1 294 ? 9.892 -2.220 10.035 1.00 30.60 334 ALA B C 1
ATOM 8997 O O . ALA B 1 294 ? 9.408 -1.605 9.079 1.00 30.36 334 ALA B O 1
ATOM 9004 N N . PHE B 1 295 ? 10.463 -3.412 9.887 1.00 29.91 335 PHE B N 1
ATOM 9005 C CA . PHE B 1 295 ? 10.681 -3.952 8.554 1.00 33.74 335 PHE B CA 1
ATOM 9006 C C . PHE B 1 295 ? 9.669 -5.014 8.166 1.00 35.85 335 PHE B C 1
ATOM 9007 O O . PHE B 1 295 ? 9.681 -5.459 7.019 1.00 36.26 335 PHE B O 1
ATOM 9024 N N . ASN B 1 296 ? 8.760 -5.397 9.058 1.00 27.42 336 ASN B N 1
ATOM 9025 C CA . ASN B 1 296 ? 7.732 -6.356 8.690 1.00 30.41 336 ASN B CA 1
ATOM 9026 C C . ASN B 1 296 ? 6.326 -5.935 9.058 1.00 36.01 336 ASN B C 1
ATOM 9027 O O . ASN B 1 296 ? 5.384 -6.542 8.532 1.00 35.28 336 ASN B O 1
ATOM 9038 N N . LYS B 1 297 ? 6.133 -4.933 9.943 1.00 31.00 337 LYS B N 1
ATOM 9039 C CA . LYS B 1 297 ? 4.789 -4.520 10.344 1.00 28.45 337 LYS B CA 1
ATOM 9040 C C . LYS B 1 297 ? 4.451 -3.090 9.964 1.00 26.84 337 LYS B C 1
ATOM 9041 O O . LYS B 1 297 ? 3.297 -2.702 10.148 1.00 27.99 337 LYS B O 1
ATOM 9060 N N . GLY B 1 298 ? 5.396 -2.311 9.423 1.00 24.46 338 GLY B N 1
ATOM 9061 C CA . GLY B 1 298 ? 5.109 -0.966 8.933 1.00 25.19 338 GLY B CA 1
ATOM 9062 C C . GLY B 1 298 ? 5.669 0.200 9.725 1.00 23.95 338 GLY B C 1
ATOM 9063 O O . GLY B 1 298 ? 5.363 1.351 9.388 1.00 26.50 338 GLY B O 1
ATOM 9067 N N . ALA B 1 299 ? 6.462 -0.040 10.775 1.00 25.70 339 ALA B N 1
ATOM 9068 C CA . ALA B 1 299 ? 6.881 1.043 11.679 1.00 28.10 339 ALA B CA 1
ATOM 9069 C C . ALA B 1 299 ? 8.157 1.683 11.143 1.00 27.54 339 ALA B C 1
ATOM 9070 O O . ALA B 1 299 ? 9.251 1.577 11.709 1.00 26.03 339 ALA B O 1
ATOM 9077 N N . LEU B 1 300 ? 7.983 2.383 10.027 1.00 25.78 340 LEU B N 1
ATOM 9078 C CA . LEU B 1 300 ? 9.108 2.871 9.239 1.00 25.46 340 LEU B CA 1
ATOM 9079 C C . LEU B 1 300 ? 8.721 4.195 8.612 1.00 26.64 340 LEU B C 1
ATOM 9080 O O . LEU B 1 300 ? 7.742 4.270 7.853 1.00 24.75 340 LEU B O 1
ATOM 9096 N N . GLY B 1 301 ? 9.511 5.229 8.896 1.00 23.92 341 GLY B N 1
ATOM 9097 C CA . GLY B 1 301 ? 9.320 6.523 8.282 1.00 24.54 341 GLY B CA 1
ATOM 9098 C C . GLY B 1 301 ? 10.641 7.003 7.711 1.00 25.68 341 GLY B C 1
ATOM 9099 O O . GLY B 1 301 ? 11.681 6.379 7.928 1.00 25.34 341 GLY B O 1
ATOM 9103 N N . GLN B 1 302 ? 10.588 8.118 6.967 1.00 24.79 342 GLN B N 1
ATOM 9104 C CA . GLN B 1 302 ? 11.792 8.640 6.332 1.00 25.50 342 GLN B CA 1
ATOM 9105 C C . GLN B 1 302 ? 11.889 10.143 6.479 1.00 26.68 342 GLN B C 1
ATOM 9106 O O . GLN B 1 302 ? 10.891 10.856 6.377 1.00 26.14 342 GLN B O 1
ATOM 9120 N N . LEU B 1 303 ? 13.120 10.608 6.680 1.00 22.84 343 LEU B N 1
ATOM 9121 C CA . LEU B 1 303 ? 13.482 12.018 6.679 1.00 23.80 343 LEU B CA 1
ATOM 9122 C C . LEU B 1 303 ? 14.548 12.202 5.604 1.00 27.81 343 LEU B C 1
ATOM 9123 O O . LEU B 1 303 ? 15.669 11.708 5.754 1.00 27.52 343 LEU B O 1
ATOM 9139 N N . LYS B 1 304 ? 14.197 12.890 4.511 1.00 28.10 344 LYS B N 1
ATOM 9140 C CA . LYS B 1 304 ? 15.104 13.086 3.376 1.00 28.25 344 LYS B CA 1
ATOM 9141 C C . LYS B 1 304 ? 15.775 14.438 3.538 1.00 30.38 344 LYS B C 1
ATOM 9142 O O . LYS B 1 304 ? 15.096 15.463 3.675 1.00 29.93 344 LYS B O 1
ATOM 9161 N N . VAL B 1 305 ? 17.099 14.440 3.545 1.00 26.93 345 VAL B N 1
ATOM 9162 C CA . VAL B 1 305 ? 17.890 15.624 3.840 1.00 27.54 345 VAL B CA 1
ATOM 9163 C C . VAL B 1 305 ? 18.714 15.932 2.594 1.00 32.67 345 VAL B C 1
ATOM 9164 O O . VAL B 1 305 ? 19.401 15.051 2.069 1.00 28.25 345 VAL B O 1
ATOM 9177 N N . GLU B 1 306 ? 18.599 17.162 2.104 1.00 31.85 346 GLU B N 1
ATOM 9178 C CA . GLU B 1 306 ? 19.303 17.624 0.921 1.00 34.68 346 GLU B CA 1
ATOM 9179 C C . GLU B 1 306 ? 20.397 18.588 1.357 1.00 34.53 346 GLU B C 1
ATOM 9180 O O . GLU B 1 306 ? 20.288 19.232 2.403 1.00 37.79 346 GLU B O 1
ATOM 9192 N N . GLY B 1 307 ? 21.478 18.642 0.593 1.00 33.33 347 GLY B N 1
ATOM 9193 C CA . GLY B 1 307 ? 22.577 19.554 0.875 1.00 32.86 347 GLY B CA 1
ATOM 9194 C C . GLY B 1 307 ? 23.892 18.972 0.380 1.00 35.63 347 GLY B C 1
ATOM 9195 O O . GLY B 1 307 ? 23.921 17.949 -0.297 1.00 34.73 347 GLY B O 1
ATOM 9199 N N . ALA B 1 308 ? 24.985 19.612 0.792 1.00 36.66 348 ALA B N 1
ATOM 9200 C CA . ALA B 1 308 ? 26.329 19.238 0.359 1.00 43.29 348 ALA B CA 1
ATOM 9201 C C . ALA B 1 308 ? 26.922 18.125 1.217 1.00 45.19 348 ALA B C 1
ATOM 9202 O O . ALA B 1 308 ? 26.797 18.132 2.446 1.00 37.21 348 ALA B O 1
ATOM 9209 N N . GLU B 1 309 ? 27.572 17.171 0.555 1.00 42.45 349 GLU B N 1
ATOM 9210 C CA . GLU B 1 309 ? 28.298 16.112 1.240 1.00 44.50 349 GLU B CA 1
ATOM 9211 C C . GLU B 1 309 ? 29.434 16.695 2.084 1.00 46.45 349 GLU B C 1
ATOM 9212 O O . GLU B 1 309 ? 29.932 17.796 1.836 1.00 40.68 349 GLU B O 1
ATOM 9224 N N . ASN B 1 310 ? 29.847 15.940 3.100 1.00 41.68 350 ASN B N 1
ATOM 9225 C CA . ASN B 1 310 ? 30.993 16.323 3.923 1.00 38.96 350 ASN B CA 1
ATOM 9226 C C . ASN B 1 310 ? 31.754 15.079 4.331 1.00 38.03 350 ASN B C 1
ATOM 9227 O O . ASN B 1 310 ? 31.441 14.433 5.349 1.00 34.96 350 ASN B O 1
ATOM 9238 N N . PRO B 1 311 ? 32.800 14.730 3.574 1.00 37.34 351 PRO B N 1
ATOM 9239 C CA . PRO B 1 311 ? 33.539 13.490 3.855 1.00 34.11 351 PRO B CA 1
ATOM 9240 C C . PRO B 1 311 ? 34.197 13.464 5.208 1.00 30.43 351 PRO B C 1
ATOM 9241 O O . PRO B 1 311 ? 34.549 12.376 5.670 1.00 32.72 351 PRO B O 1
ATOM 9252 N N . GLU B 1 312 ? 34.417 14.612 5.844 1.00 31.22 352 GLU B N 1
ATOM 9253 C CA . GLU B 1 312 ? 34.973 14.599 7.193 1.00 36.03 352 GLU B CA 1
ATOM 9254 C C . GLU B 1 312 ? 33.972 14.065 8.217 1.00 33.31 352 GLU B C 1
ATOM 9255 O O . GLU B 1 312 ? 34.381 13.606 9.287 1.00 34.19 352 GLU B O 1
ATOM 9267 N N . ILE B 1 313 ? 32.680 14.141 7.933 1.00 30.53 353 ILE B N 1
ATOM 9268 C CA . ILE B 1 313 ? 31.687 13.518 8.805 1.00 26.05 353 ILE B CA 1
ATOM 9269 C C . ILE B 1 313 ? 31.443 12.059 8.416 1.00 27.76 353 ILE B C 1
ATOM 9270 O O . ILE B 1 313 ? 31.426 11.177 9.278 1.00 26.44 353 ILE B O 1
ATOM 9286 N N . MET B 1 314 ? 31.262 11.760 7.130 1.00 26.32 354 MET B N 1
ATOM 9287 C CA . MET B 1 314 ? 31.201 10.374 6.678 1.00 26.81 354 MET B CA 1
ATOM 9288 C C . MET B 1 314 ? 31.510 10.332 5.184 1.00 28.68 354 MET B C 1
ATOM 9289 O O . MET B 1 314 ? 31.016 11.169 4.427 1.00 25.87 354 MET B O 1
ATOM 9303 N N . THR B 1 315 ? 32.321 9.357 4.777 1.00 29.06 355 THR B N 1
ATOM 9304 C CA . THR B 1 315 ? 32.675 9.152 3.373 1.00 31.71 355 THR B CA 1
ATOM 9305 C C . THR B 1 315 ? 31.718 8.176 2.714 1.00 32.87 355 THR B C 1
ATOM 9306 O O . THR B 1 315 ? 30.989 7.424 3.373 1.00 29.72 355 THR B O 1
ATOM 9317 N N . GLN B 1 316 ? 31.735 8.182 1.384 1.00 30.54 356 GLN B N 1
ATOM 9318 C CA . GLN B 1 316 ? 31.156 7.074 0.650 1.00 32.37 356 GLN B CA 1
ATOM 9319 C C . GLN B 1 316 ? 32.106 5.889 0.740 1.00 29.22 356 GLN B C 1
ATOM 9320 O O . GLN B 1 316 ? 33.176 5.972 1.349 1.00 31.59 356 GLN B O 1
ATOM 9333 N N . LYS B 1 317 ? 31.723 4.768 0.122 1.00 30.05 357 LYS B N 1
ATOM 9334 C CA . LYS B 1 317 ? 32.633 3.631 0.020 1.00 33.16 357 LYS B CA 1
ATOM 9335 C C . LYS B 1 317 ? 33.895 4.054 -0.719 1.00 34.96 357 LYS B C 1
ATOM 9336 O O . LYS B 1 317 ? 33.820 4.533 -1.852 1.00 33.78 357 LYS B O 1
ATOM 9355 N N . LEU B 1 318 ? 35.051 3.910 -0.062 1.00 31.53 358 LEU B N 1
ATOM 9356 C CA . LEU B 1 318 ? 36.318 4.386 -0.608 1.00 35.14 358 LEU B CA 1
ATOM 9357 C C . LEU B 1 318 ? 37.023 3.355 -1.475 1.00 39.59 358 LEU B C 1
ATOM 9358 O O . LEU B 1 318 ? 37.864 3.732 -2.302 1.00 38.05 358 LEU B O 1
ATOM 9374 N N . SER B 1 319 ? 36.712 2.073 -1.311 1.00 39.14 359 SER B N 1
ATOM 9375 C CA . SER B 1 319 ? 37.334 1.048 -2.135 1.00 40.16 359 SER B CA 1
ATOM 9376 C C . SER B 1 319 ? 36.549 -0.239 -1.993 1.00 41.85 359 SER B C 1
ATOM 9377 O O . SER B 1 319 ? 35.830 -0.450 -1.008 1.00 37.23 359 SER B O 1
ATOM 9385 N N . ASP B 1 320 ? 36.690 -1.088 -3.007 1.00 38.26 360 ASP B N 1
ATOM 9386 C CA . ASP B 1 320 ? 36.147 -2.439 -2.996 1.00 44.14 360 ASP B CA 1
ATOM 9387 C C . ASP B 1 320 ? 37.167 -3.355 -3.665 1.00 50.13 360 ASP B C 1
ATOM 9388 O O . ASP B 1 320 ? 37.406 -3.241 -4.873 1.00 51.81 360 ASP B O 1
ATOM 9397 N N . THR B 1 321 ? 37.757 -4.261 -2.889 1.00 39.89 361 THR B N 1
ATOM 9398 C CA . THR B 1 321 ? 38.839 -5.119 -3.353 1.00 44.93 361 THR B CA 1
ATOM 9399 C C . THR B 1 321 ? 38.541 -6.565 -2.989 1.00 44.92 361 THR B C 1
ATOM 9400 O O . THR B 1 321 ? 37.599 -6.863 -2.248 1.00 37.66 361 THR B O 1
ATOM 9411 N N . ALA B 1 322 ? 39.347 -7.472 -3.543 1.00 44.84 362 ALA B N 1
ATOM 9412 C CA . ALA B 1 322 ? 39.222 -8.884 -3.211 1.00 42.99 362 ALA B CA 1
ATOM 9413 C C . ALA B 1 322 ? 39.774 -9.125 -1.810 1.00 40.90 362 ALA B C 1
ATOM 9414 O O . ALA B 1 322 ? 40.685 -8.430 -1.350 1.00 42.89 362 ALA B O 1
ATOM 9421 N N . TYR B 1 323 ? 39.201 -10.110 -1.126 1.00 43.72 363 TYR B N 1
ATOM 9422 C CA . TYR B 1 323 ? 39.627 -10.455 0.236 1.00 48.15 363 TYR B CA 1
ATOM 9423 C C . TYR B 1 323 ? 40.316 -11.811 0.276 1.00 49.12 363 TYR B C 1
ATOM 9424 O O . TYR B 1 323 ? 39.633 -12.833 0.227 1.00 56.53 363 TYR B O 1
ATOM 9442 N N . GLU C 1 13 ? 26.748 -1.246 70.762 1.00 60.68 53 GLU C N 1
ATOM 9443 C CA . GLU C 1 13 ? 26.510 -1.452 69.342 1.00 57.94 53 GLU C CA 1
ATOM 9444 C C . GLU C 1 13 ? 25.275 -0.671 68.920 1.00 48.65 53 GLU C C 1
ATOM 9445 O O . GLU C 1 13 ? 24.893 0.298 69.577 1.00 47.13 53 GLU C O 1
ATOM 9456 N N . LEU C 1 14 ? 24.651 -1.086 67.818 1.00 47.45 54 LEU C N 1
ATOM 9457 C CA . LEU C 1 14 ? 23.505 -0.341 67.320 1.00 46.33 54 LEU C CA 1
ATOM 9458 C C . LEU C 1 14 ? 22.289 -0.612 68.202 1.00 36.55 54 LEU C C 1
ATOM 9459 O O . LEU C 1 14 ? 22.101 -1.736 68.660 1.00 37.74 54 LEU C O 1
ATOM 9475 N N . PRO C 1 15 ? 21.447 0.382 68.435 1.00 31.63 55 PRO C N 1
ATOM 9476 C CA . PRO C 1 15 ? 20.170 0.117 69.106 1.00 36.60 55 PRO C CA 1
ATOM 9477 C C . PRO C 1 15 ? 19.216 -0.695 68.238 1.00 38.20 55 PRO C C 1
ATOM 9478 O O . PRO C 1 15 ? 19.229 -0.598 67.008 1.00 34.12 55 PRO C O 1
ATOM 9489 N N . VAL C 1 16 ? 18.378 -1.501 68.896 1.00 34.39 56 VAL C N 1
ATOM 9490 C CA . VAL C 1 16 ? 17.411 -2.362 68.221 1.00 32.48 56 VAL C CA 1
ATOM 9491 C C . VAL C 1 16 ? 16.026 -1.723 68.262 1.00 33.06 56 VAL C C 1
ATOM 9492 O O . VAL C 1 16 ? 15.566 -1.283 69.319 1.00 29.57 56 VAL C O 1
ATOM 9505 N N . ILE C 1 17 ? 15.346 -1.705 67.115 1.00 27.93 57 ILE C N 1
ATOM 9506 C CA . ILE C 1 17 ? 14.032 -1.086 66.948 1.00 26.72 57 ILE C CA 1
ATOM 9507 C C . ILE C 1 17 ? 13.167 -2.030 66.123 1.00 27.55 57 ILE C C 1
ATOM 9508 O O . ILE C 1 17 ? 13.595 -2.486 65.063 1.00 27.60 57 ILE C O 1
ATOM 9524 N N . ASP C 1 18 ? 11.944 -2.303 66.587 1.00 25.50 58 ASP C N 1
ATOM 9525 C CA . ASP C 1 18 ? 11.026 -3.160 65.849 1.00 26.94 58 ASP C CA 1
ATOM 9526 C C . ASP C 1 18 ? 10.432 -2.389 64.670 1.00 32.30 58 ASP C C 1
ATOM 9527 O O . ASP C 1 18 ? 10.015 -1.242 64.819 1.00 29.47 58 ASP C O 1
ATOM 9536 N N . ALA C 1 19 ? 10.358 -3.026 63.505 1.00 29.45 59 ALA C N 1
ATOM 9537 C CA . ALA C 1 19 ? 9.813 -2.360 62.323 1.00 29.17 59 ALA C CA 1
ATOM 9538 C C . ALA C 1 19 ? 8.294 -2.224 62.371 1.00 32.10 59 ALA C C 1
ATOM 9539 O O . ALA C 1 19 ? 7.579 -3.122 62.808 1.00 31.27 59 ALA C O 1
ATOM 9546 N N . VAL C 1 20 ? 7.815 -1.096 61.870 1.00 34.23 60 VAL C N 1
ATOM 9547 C CA . VAL C 1 20 ? 6.406 -0.874 61.555 1.00 40.63 60 VAL C CA 1
ATOM 9548 C C . VAL C 1 20 ? 6.214 -1.214 60.072 1.00 25.99 60 VAL C C 1
ATOM 9549 O O . VAL C 1 20 ? 6.814 -0.552 59.216 1.00 36.14 60 VAL C O 1
ATOM 9562 N N . THR C 1 21 ? 5.487 -2.299 59.763 1.00 32.05 61 THR C N 1
ATOM 9563 C CA . THR C 1 21 ? 5.206 -2.684 58.370 1.00 34.19 61 THR C CA 1
ATOM 9564 C C . THR C 1 21 ? 3.704 -2.690 58.122 1.00 37.20 61 THR C C 1
ATOM 9565 O O . THR C 1 21 ? 2.916 -3.018 59.011 1.00 37.41 61 THR C O 1
ATOM 9576 N N . THR C 1 22 ? 3.311 -2.360 56.891 1.00 30.49 62 THR C N 1
ATOM 9577 C CA . THR C 1 22 ? 1.926 -2.031 56.580 1.00 28.55 62 THR C CA 1
ATOM 9578 C C . THR C 1 22 ? 1.416 -2.872 55.420 1.00 30.02 62 THR C C 1
ATOM 9579 O O . THR C 1 22 ? 2.153 -3.174 54.467 1.00 28.79 62 THR C O 1
ATOM 9590 N N . HIS C 1 23 ? 0.145 -3.229 55.503 1.00 28.84 63 HIS C N 1
ATOM 9591 C CA . HIS C 1 23 ? -0.527 -3.892 54.399 1.00 30.60 63 HIS C CA 1
ATOM 9592 C C . HIS C 1 23 ? -0.912 -2.854 53.357 1.00 26.50 63 HIS C C 1
ATOM 9593 O O . HIS C 1 23 ? -1.348 -1.746 53.695 1.00 27.47 63 HIS C O 1
ATOM 9607 N N . ALA C 1 24 ? -0.717 -3.212 52.097 1.00 26.85 64 ALA C N 1
ATOM 9608 C CA . ALA C 1 24 ? -1.117 -2.333 51.011 1.00 27.92 64 ALA C CA 1
ATOM 9609 C C . ALA C 1 24 ? -2.604 -2.019 51.129 1.00 30.12 64 ALA C C 1
ATOM 9610 O O . ALA C 1 24 ? -3.393 -2.889 51.512 1.00 31.06 64 ALA C O 1
ATOM 9617 N N . PRO C 1 25 ? -3.028 -0.801 50.795 1.00 30.10 65 PRO C N 1
ATOM 9618 C CA . PRO C 1 25 ? -2.226 0.272 50.206 1.00 28.36 65 PRO C CA 1
ATOM 9619 C C . PRO C 1 25 ? -1.588 1.242 51.201 1.00 27.52 65 PRO C C 1
ATOM 9620 O O . PRO C 1 25 ? -1.160 2.313 50.789 1.00 23.89 65 PRO C O 1
ATOM 9631 N N . GLU C 1 26 ? -1.485 0.874 52.481 1.00 25.89 66 GLU C N 1
ATOM 9632 C CA . GLU C 1 26 ? -0.938 1.774 53.485 1.00 25.66 66 GLU C CA 1
ATOM 9633 C C . GLU C 1 26 ? 0.588 1.713 53.489 1.00 26.06 66 GLU C C 1
ATOM 9634 O O . GLU C 1 26 ? 1.196 0.728 53.066 1.00 24.08 66 GLU C O 1
ATOM 9646 N N . VAL C 1 27 ? 1.191 2.790 53.980 1.00 21.92 67 VAL C N 1
ATOM 9647 C CA . VAL C 1 27 ? 2.627 3.017 53.990 1.00 24.54 67 VAL C CA 1
ATOM 9648 C C . VAL C 1 27 ? 3.107 3.310 55.412 1.00 26.33 67 VAL C C 1
ATOM 9649 O O . VAL C 1 27 ? 2.470 4.101 56.108 1.00 25.65 67 VAL C O 1
ATOM 9662 N N . PRO C 1 28 ? 4.227 2.772 55.874 1.00 25.26 68 PRO C N 1
ATOM 9663 C CA . PRO C 1 28 ? 4.695 3.114 57.246 1.00 25.89 68 PRO C CA 1
ATOM 9664 C C . PRO C 1 28 ? 4.992 4.603 57.371 1.00 29.75 68 PRO C C 1
ATOM 9665 O O . PRO C 1 28 ? 5.296 5.273 56.377 1.00 26.67 68 PRO C O 1
ATOM 9676 N N . PRO C 1 29 ? 4.942 5.167 58.580 1.00 28.55 69 PRO C N 1
ATOM 9677 C CA . PRO C 1 29 ? 5.288 6.581 58.750 1.00 26.43 69 PRO C CA 1
ATOM 9678 C C . PRO C 1 29 ? 6.759 6.887 58.485 1.00 27.18 69 PRO C C 1
ATOM 9679 O O . PRO C 1 29 ? 7.654 6.041 58.587 1.00 29.75 69 PRO C O 1
ATOM 9690 N N . ALA C 1 30 ? 6.998 8.151 58.168 1.00 29.03 70 ALA C N 1
ATOM 9691 C CA . ALA C 1 30 ? 8.352 8.647 57.953 1.00 31.96 70 ALA C CA 1
ATOM 9692 C C . ALA C 1 30 ? 9.210 8.428 59.191 1.00 33.98 70 ALA C C 1
ATOM 9693 O O . ALA C 1 30 ? 8.733 8.488 60.320 1.00 32.97 70 ALA C O 1
ATOM 9700 N N . ILE C 1 31 ? 10.493 8.204 58.977 1.00 32.57 71 ILE C N 1
ATOM 9701 C CA . ILE C 1 31 ? 11.408 7.910 60.072 1.00 37.73 71 ILE C CA 1
ATOM 9702 C C . ILE C 1 31 ? 11.885 9.236 60.661 1.00 38.58 71 ILE C C 1
ATOM 9703 O O . ILE C 1 31 ? 12.242 10.160 59.920 1.00 39.92 71 ILE C O 1
ATOM 9719 N N . ASP C 1 32 ? 11.842 9.347 61.992 1.00 37.38 72 ASP C N 1
ATOM 9720 C CA . ASP C 1 32 ? 12.257 10.543 62.713 1.00 42.25 72 ASP C CA 1
ATOM 9721 C C . ASP C 1 32 ? 13.552 10.328 63.477 1.00 43.50 72 ASP C C 1
ATOM 9722 O O . ASP C 1 32 ? 13.805 10.986 64.485 1.00 61.53 72 ASP C O 1
ATOM 9731 N N . ARG C 1 33 ? 14.363 9.420 63.021 1.00 45.58 73 ARG C N 1
ATOM 9732 C CA . ARG C 1 33 ? 15.603 9.055 63.662 1.00 45.57 73 ARG C CA 1
ATOM 9733 C C . ARG C 1 33 ? 16.734 9.549 62.765 1.00 46.48 73 ARG C C 1
ATOM 9734 O O . ARG C 1 33 ? 16.610 9.528 61.535 1.00 44.30 73 ARG C O 1
ATOM 9755 N N . ASP C 1 34 ? 17.806 10.075 63.359 1.00 45.08 74 ASP C N 1
ATOM 9756 C CA . ASP C 1 34 ? 18.923 10.596 62.578 1.00 40.31 74 ASP C CA 1
ATOM 9757 C C . ASP C 1 34 ? 20.199 9.792 62.791 1.00 45.58 74 ASP C C 1
ATOM 9758 O O . ASP C 1 34 ? 21.296 10.285 62.512 1.00 50.37 74 ASP C O 1
ATOM 9767 N N . TYR C 1 35 ? 20.076 8.556 63.253 1.00 44.50 75 TYR C N 1
ATOM 9768 C CA . TYR C 1 35 ? 21.222 7.694 63.463 1.00 40.11 75 TYR C CA 1
ATOM 9769 C C . TYR C 1 35 ? 20.853 6.269 63.076 1.00 35.09 75 TYR C C 1
ATOM 9770 O O . TYR C 1 35 ? 19.678 5.899 63.126 1.00 37.89 75 TYR C O 1
ATOM 9788 N N . PRO C 1 36 ? 21.828 5.446 62.726 1.00 34.34 76 PRO C N 1
ATOM 9789 C CA . PRO C 1 36 ? 21.514 4.079 62.302 1.00 33.09 76 PRO C CA 1
ATOM 9790 C C . PRO C 1 36 ? 21.036 3.192 63.432 1.00 33.85 76 PRO C C 1
ATOM 9791 O O . PRO C 1 36 ? 21.443 3.325 64.589 1.00 32.60 76 PRO C O 1
ATOM 9802 N N . ALA C 1 37 ? 20.194 2.233 63.070 1.00 28.34 77 ALA C N 1
ATOM 9803 C CA . ALA C 1 37 ? 19.657 1.273 64.023 1.00 29.23 77 ALA C CA 1
ATOM 9804 C C . ALA C 1 37 ? 19.668 -0.113 63.393 1.00 31.64 77 ALA C C 1
ATOM 9805 O O . ALA C 1 37 ? 19.855 -0.275 62.180 1.00 27.04 77 ALA C O 1
ATOM 9812 N N . LYS C 1 38 ? 19.484 -1.110 64.240 1.00 25.80 78 LYS C N 1
ATOM 9813 C CA . LYS C 1 38 ? 19.178 -2.470 63.827 1.00 29.11 78 LYS C CA 1
ATOM 9814 C C . LYS C 1 38 ? 17.659 -2.610 63.879 1.00 31.02 78 LYS C C 1
ATOM 9815 O O . LYS C 1 38 ? 17.057 -2.514 64.953 1.00 30.01 78 LYS C O 1
ATOM 9834 N N . VAL C 1 39 ? 17.034 -2.778 62.709 1.00 24.31 79 VAL C N 1
ATOM 9835 C CA . VAL C 1 39 ? 15.580 -2.781 62.573 1.00 24.56 79 VAL C CA 1
ATOM 9836 C C . VAL C 1 39 ? 15.142 -4.227 62.400 1.00 27.26 79 VAL C C 1
ATOM 9837 O O . VAL C 1 39 ? 15.581 -4.904 61.463 1.00 25.48 79 VAL C O 1
ATOM 9850 N N . ARG C 1 40 ? 14.294 -4.700 63.308 1.00 23.93 80 ARG C N 1
ATOM 9851 C CA . ARG C 1 40 ? 13.859 -6.088 63.346 1.00 26.18 80 ARG C CA 1
ATOM 9852 C C . ARG C 1 40 ? 12.546 -6.231 62.603 1.00 26.24 80 ARG C C 1
ATOM 9853 O O . ARG C 1 40 ? 11.550 -5.600 62.974 1.00 26.64 80 ARG C O 1
ATOM 9874 N N . VAL C 1 41 ? 12.544 -7.087 61.585 1.00 26.76 81 VAL C N 1
ATOM 9875 C CA . VAL C 1 41 ? 11.388 -7.316 60.736 1.00 26.08 81 VAL C CA 1
ATOM 9876 C C . VAL C 1 41 ? 10.965 -8.773 60.878 1.00 28.66 81 VAL C C 1
ATOM 9877 O O . VAL C 1 41 ? 11.791 -9.676 60.728 1.00 28.79 81 VAL C O 1
ATOM 9890 N N . LYS C 1 42 ? 9.676 -9.010 61.086 1.00 28.38 82 LYS C N 1
ATOM 9891 C CA . LYS C 1 42 ? 9.137 -10.362 61.054 1.00 34.95 82 LYS C CA 1
ATOM 9892 C C . LYS C 1 42 ? 8.316 -10.558 59.786 1.00 32.52 82 LYS C C 1
ATOM 9893 O O . LYS C 1 42 ? 7.472 -9.715 59.445 1.00 34.30 82 LYS C O 1
ATOM 9912 N N . MET C 1 43 ? 8.543 -11.682 59.118 1.00 31.26 83 MET C N 1
ATOM 9913 C CA . MET C 1 43 ? 7.834 -12.046 57.898 1.00 27.06 83 MET C CA 1
ATOM 9914 C C . MET C 1 43 ? 7.428 -13.509 57.978 1.00 30.45 83 MET C C 1
ATOM 9915 O O . MET C 1 43 ? 8.222 -14.351 58.408 1.00 30.07 83 MET C O 1
ATOM 9929 N N . GLU C 1 44 ? 6.208 -13.809 57.530 1.00 27.85 84 GLU C N 1
ATOM 9930 C CA . GLU C 1 44 ? 5.702 -15.179 57.428 1.00 32.93 84 GLU C CA 1
ATOM 9931 C C . GLU C 1 44 ? 5.198 -15.454 56.014 1.00 30.20 84 GLU C C 1
ATOM 9932 O O . GLU C 1 44 ? 4.439 -14.653 55.469 1.00 33.12 84 GLU C O 1
ATOM 9944 N N . THR C 1 45 ? 5.579 -16.584 55.423 1.00 29.60 85 THR C N 1
ATOM 9945 C CA . THR C 1 45 ? 5.003 -16.987 54.138 1.00 29.17 85 THR C CA 1
ATOM 9946 C C . THR C 1 45 ? 3.814 -17.931 54.350 1.00 34.09 85 THR C C 1
ATOM 9947 O O . THR C 1 45 ? 3.907 -18.890 55.125 1.00 32.62 85 THR C O 1
ATOM 9958 N N . VAL C 1 46 ? 2.712 -17.647 53.648 1.00 29.86 86 VAL C N 1
ATOM 9959 C CA . VAL C 1 46 ? 1.433 -18.349 53.766 1.00 28.82 86 VAL C CA 1
ATOM 9960 C C . VAL C 1 46 ? 0.855 -18.610 52.373 1.00 33.16 86 VAL C C 1
ATOM 9961 O O . VAL C 1 46 ? 0.696 -17.680 51.571 1.00 31.16 86 VAL C O 1
ATOM 9974 N N . GLU C 1 47 ? 0.502 -19.865 52.098 1.00 32.54 87 GLU C N 1
ATOM 9975 C CA . GLU C 1 47 ? -0.187 -20.259 50.867 1.00 29.93 87 GLU C CA 1
ATOM 9976 C C . GLU C 1 47 ? -1.683 -20.272 51.151 1.00 34.45 87 GLU C C 1
ATOM 9977 O O . GLU C 1 47 ? -2.119 -20.858 52.142 1.00 36.08 87 GLU C O 1
ATOM 9989 N N . LYS C 1 48 ? -2.466 -19.580 50.335 1.00 32.99 88 LYS C N 1
ATOM 9990 C CA . LYS C 1 48 ? -3.887 -19.488 50.632 1.00 35.84 88 LYS C CA 1
ATOM 9991 C C . LYS C 1 48 ? -4.676 -19.187 49.376 1.00 36.71 88 LYS C C 1
ATOM 9992 O O . LYS C 1 48 ? -4.173 -18.563 48.436 1.00 35.51 88 LYS C O 1
ATOM 10011 N N . THR C 1 49 ? -5.927 -19.636 49.390 1.00 33.01 89 THR C N 1
ATOM 10012 C CA . THR C 1 49 ? -6.840 -19.469 48.275 1.00 37.01 89 THR C CA 1
ATOM 10013 C C . THR C 1 49 ? -7.668 -18.221 48.501 1.00 35.54 89 THR C C 1
ATOM 10014 O O . THR C 1 49 ? -8.183 -18.008 49.598 1.00 36.72 89 THR C O 1
ATOM 10025 N N . MET C 1 50 ? -7.783 -17.392 47.465 1.00 33.08 90 MET C N 1
ATOM 10026 C CA . MET C 1 50 ? -8.507 -16.135 47.556 1.00 32.85 90 MET C CA 1
ATOM 10027 C C . MET C 1 50 ? -9.138 -15.856 46.209 1.00 33.58 90 MET C C 1
ATOM 10028 O O . MET C 1 50 ? -8.814 -16.486 45.200 1.00 31.64 90 MET C O 1
ATOM 10042 N N . LYS C 1 51 ? -10.036 -14.887 46.211 1.00 37.56 91 LYS C N 1
ATOM 10043 C CA . LYS C 1 51 ? -10.750 -14.476 45.009 1.00 40.69 91 LYS C CA 1
ATOM 10044 C C . LYS C 1 51 ? -9.848 -13.581 44.156 1.00 35.68 91 LYS C C 1
ATOM 10045 O O . LYS C 1 51 ? -9.360 -12.554 44.634 1.00 34.04 91 LYS C O 1
ATOM 10064 N N . MET C 1 52 ? -9.594 -13.992 42.917 1.00 34.08 92 MET C N 1
ATOM 10065 C CA . MET C 1 52 ? -8.943 -13.116 41.944 1.00 34.21 92 MET C CA 1
ATOM 10066 C C . MET C 1 52 ? -9.946 -12.170 41.275 1.00 38.15 92 MET C C 1
ATOM 10067 O O . MET C 1 52 ? -9.607 -11.022 40.958 1.00 33.62 92 MET C O 1
ATOM 10081 N N . ASP C 1 53 ? -11.172 -12.637 41.036 1.00 38.20 93 ASP C N 1
ATOM 10082 C CA . ASP C 1 53 ? -12.227 -11.869 40.374 1.00 40.53 93 ASP C CA 1
ATOM 10083 C C . ASP C 1 53 ? -13.559 -12.530 40.742 1.00 46.10 93 ASP C C 1
ATOM 10084 O O . ASP C 1 53 ? -13.597 -13.536 41.455 1.00 44.44 93 ASP C O 1
ATOM 10093 N N . ASP C 1 54 ? -14.655 -11.962 40.260 1.00 50.02 94 ASP C N 1
ATOM 10094 C CA . ASP C 1 54 ? -15.965 -12.521 40.565 1.00 51.54 94 ASP C CA 1
ATOM 10095 C C . ASP C 1 54 ? -16.014 -13.981 40.130 1.00 49.07 94 ASP C C 1
ATOM 10096 O O . ASP C 1 54 ? -15.895 -14.283 38.938 1.00 47.23 94 ASP C O 1
ATOM 10105 N N . GLY C 1 55 ? -16.150 -14.892 41.098 1.00 46.19 95 GLY C N 1
ATOM 10106 C CA . GLY C 1 55 ? -16.284 -16.312 40.813 1.00 42.87 95 GLY C CA 1
ATOM 10107 C C . GLY C 1 55 ? -15.013 -17.030 40.425 1.00 44.76 95 GLY C C 1
ATOM 10108 O O . GLY C 1 55 ? -15.078 -18.196 40.014 1.00 41.69 95 GLY C O 1
ATOM 10112 N N . VAL C 1 56 ? -13.860 -16.372 40.526 1.00 39.24 96 VAL C N 1
ATOM 10113 C CA . VAL C 1 56 ? -12.583 -16.932 40.111 1.00 39.10 96 VAL C CA 1
ATOM 10114 C C . VAL C 1 56 ? -11.703 -16.994 41.349 1.00 38.31 96 VAL C C 1
ATOM 10115 O O . VAL C 1 56 ? -11.512 -15.982 42.036 1.00 38.40 96 VAL C O 1
ATOM 10128 N N . GLU C 1 57 ? -11.222 -18.184 41.664 1.00 36.89 97 GLU C N 1
ATOM 10129 C CA . GLU C 1 57 ? -10.373 -18.391 42.819 1.00 40.76 97 GLU C CA 1
ATOM 10130 C C . GLU C 1 57 ? -8.976 -18.723 42.331 1.00 32.51 97 GLU C C 1
ATOM 10131 O O . GLU C 1 57 ? -8.798 -19.243 41.231 1.00 34.96 97 GLU C O 1
ATOM 10143 N N . TYR C 1 58 ? -7.986 -18.403 43.156 1.00 31.41 98 TYR C N 1
ATOM 10144 C CA . TYR C 1 58 ? -6.595 -18.648 42.823 1.00 32.27 98 TYR C CA 1
ATOM 10145 C C . TYR C 1 58 ? -5.850 -19.008 44.097 1.00 28.21 98 TYR C C 1
ATOM 10146 O O . TYR C 1 58 ? -6.147 -18.472 45.167 1.00 31.68 98 TYR C O 1
ATOM 10164 N N . ARG C 1 59 ? -4.884 -19.908 43.965 1.00 30.44 99 ARG C N 1
ATOM 10165 C CA . ARG C 1 59 ? -4.073 -20.354 45.095 1.00 33.58 99 ARG C CA 1
ATOM 10166 C C . ARG C 1 59 ? -2.835 -19.478 45.131 1.00 27.34 99 ARG C C 1
ATOM 10167 O O . ARG C 1 59 ? -1.860 -19.736 44.419 1.00 32.44 99 ARG C O 1
ATOM 10188 N N . TYR C 1 60 ? -2.890 -18.430 45.928 1.00 30.02 100 TYR C N 1
ATOM 10189 C CA . TYR C 1 60 ? -1.771 -17.513 46.068 1.00 28.95 100 TYR C CA 1
ATOM 10190 C C . TYR C 1 60 ? -0.726 -18.051 47.031 1.00 32.85 100 TYR C C 1
ATOM 10191 O O . TYR C 1 60 ? -1.042 -18.740 48.008 1.00 32.84 100 TYR C O 1
ATOM 10209 N N . TRP C 1 61 ? 0.533 -17.720 46.750 1.00 27.33 101 TRP C N 1
ATOM 10210 C CA . TRP C 1 61 ? 1.629 -17.853 47.703 1.00 25.98 101 TRP C CA 1
ATOM 10211 C C . TRP C 1 61 ? 2.031 -16.446 48.128 1.00 27.87 101 TRP C C 1
ATOM 10212 O O . TRP C 1 61 ? 2.352 -15.613 47.277 1.00 28.38 101 TRP C O 1
ATOM 10233 N N . THR C 1 62 ? 1.988 -16.172 49.429 1.00 27.96 102 THR C N 1
ATOM 10234 C CA . THR C 1 62 ? 2.007 -14.805 49.922 1.00 27.46 102 THR C CA 1
ATOM 10235 C C . THR C 1 62 ? 3.043 -14.620 51.013 1.00 29.64 102 THR C C 1
ATOM 10236 O O . THR C 1 62 ? 3.370 -15.546 51.768 1.00 29.13 102 THR C O 1
ATOM 10247 N N . PHE C 1 63 ? 3.521 -13.383 51.102 1.00 28.69 103 PHE C N 1
ATOM 10248 C CA . PHE C 1 63 ? 4.160 -12.876 52.303 1.00 28.23 103 PHE C CA 1
ATOM 10249 C C . PHE C 1 63 ? 3.068 -12.268 53.165 1.00 29.99 103 PHE C C 1
ATOM 10250 O O . PHE C 1 63 ? 2.423 -11.288 52.761 1.00 32.08 103 PHE C O 1
ATOM 10267 N N . ASP C 1 64 ? 2.866 -12.852 54.344 1.00 30.70 104 ASP C N 1
ATOM 10268 C CA . ASP C 1 64 ? 2.012 -12.309 55.407 1.00 29.46 104 ASP C CA 1
ATOM 10269 C C . ASP C 1 64 ? 0.536 -12.240 55.016 1.00 30.75 104 ASP C C 1
ATOM 10270 O O . ASP C 1 64 ? -0.218 -11.409 55.524 1.00 32.27 104 ASP C O 1
ATOM 10279 N N . GLY C 1 65 ? 0.093 -13.114 54.119 1.00 32.10 105 GLY C N 1
ATOM 10280 C CA . GLY C 1 65 ? -1.331 -13.322 53.935 1.00 31.90 105 GLY C CA 1
ATOM 10281 C C . GLY C 1 65 ? -1.995 -12.565 52.811 1.00 36.64 105 GLY C C 1
ATOM 10282 O O . GLY C 1 65 ? -3.213 -12.725 52.626 1.00 32.96 105 GLY C O 1
ATOM 10286 N N . ASP C 1 66 ? -1.254 -11.768 52.037 1.00 31.85 106 ASP C N 1
ATOM 10287 C CA . ASP C 1 66 ? -1.857 -11.096 50.895 1.00 34.25 106 ASP C CA 1
ATOM 10288 C C . ASP C 1 66 ? -0.762 -10.692 49.916 1.00 29.54 106 ASP C C 1
ATOM 10289 O O . ASP C 1 66 ? 0.426 -10.971 50.110 1.00 29.72 106 ASP C O 1
ATOM 10298 N N . VAL C 1 67 ? -1.197 -10.100 48.814 1.00 31.57 107 VAL C N 1
ATOM 10299 C CA . VAL C 1 67 ? -0.334 -9.680 47.722 1.00 29.79 107 VAL C CA 1
ATOM 10300 C C . VAL C 1 67 ? -0.549 -8.184 47.539 1.00 30.98 107 VAL C C 1
ATOM 10301 O O . VAL C 1 67 ? -1.693 -7.749 47.389 1.00 30.03 107 VAL C O 1
ATOM 10314 N N . PRO C 1 68 ? 0.507 -7.345 47.586 1.00 27.36 108 PRO C N 1
ATOM 10315 C CA . PRO C 1 68 ? 1.904 -7.680 47.848 1.00 26.09 108 PRO C CA 1
ATOM 10316 C C . PRO C 1 68 ? 2.111 -7.951 49.337 1.00 27.55 108 PRO C C 1
ATOM 10317 O O . PRO C 1 68 ? 1.151 -7.834 50.140 1.00 26.60 108 PRO C O 1
ATOM 10328 N N . GLY C 1 69 ? 3.335 -8.322 49.700 1.00 27.25 109 GLY C N 1
ATOM 10329 C CA . GLY C 1 69 ? 3.719 -8.390 51.110 1.00 25.68 109 GLY C CA 1
ATOM 10330 C C . GLY C 1 69 ? 3.624 -7.018 51.757 1.00 27.45 109 GLY C C 1
ATOM 10331 O O . GLY C 1 69 ? 3.392 -6.006 51.103 1.00 24.24 109 GLY C O 1
ATOM 10335 N N . ARG C 1 70 ? 3.816 -6.990 53.078 1.00 24.38 110 ARG C N 1
ATOM 10336 C CA . ARG C 1 70 ? 3.738 -5.745 53.834 1.00 27.32 110 ARG C CA 1
ATOM 10337 C C . ARG C 1 70 ? 4.932 -4.866 53.502 1.00 24.45 110 ARG C C 1
ATOM 10338 O O . ARG C 1 70 ? 6.039 -5.358 53.271 1.00 24.96 110 ARG C O 1
ATOM 10359 N N . MET C 1 71 ? 4.706 -3.555 53.469 1.00 22.01 111 MET C N 1
ATOM 10360 C CA . MET C 1 71 ? 5.780 -2.627 53.167 1.00 23.98 111 MET C CA 1
ATOM 10361 C C . MET C 1 71 ? 6.685 -2.423 54.378 1.00 23.71 111 MET C C 1
ATOM 10362 O O . MET C 1 71 ? 6.209 -2.266 55.504 1.00 23.83 111 MET C O 1
ATOM 10376 N N . ILE C 1 72 ? 7.997 -2.437 54.133 1.00 23.52 112 ILE C N 1
ATOM 10377 C CA . ILE C 1 72 ? 9.026 -2.110 55.122 1.00 23.11 112 ILE C CA 1
ATOM 10378 C C . ILE C 1 72 ? 9.605 -0.729 54.818 1.00 24.55 112 ILE C C 1
ATOM 10379 O O . ILE C 1 72 ? 9.741 -0.330 53.652 1.00 23.85 112 ILE C O 1
ATOM 10395 N N . ARG C 1 73 ? 9.951 0.010 55.873 1.00 20.82 113 ARG C N 1
ATOM 10396 C CA . ARG C 1 73 ? 10.531 1.353 55.746 1.00 23.42 113 ARG C CA 1
ATOM 10397 C C . ARG C 1 73 ? 11.685 1.512 56.723 1.00 25.27 113 ARG C C 1
ATOM 10398 O O . ARG C 1 73 ? 11.484 1.426 57.933 1.00 23.31 113 ARG C O 1
ATOM 10419 N N . VAL C 1 74 ? 12.900 1.689 56.204 1.00 23.51 114 VAL C N 1
ATOM 10420 C CA . VAL C 1 74 ? 14.094 1.854 57.014 1.00 24.34 114 VAL C CA 1
ATOM 10421 C C . VAL C 1 74 ? 14.866 3.058 56.490 1.00 26.20 114 VAL C C 1
ATOM 10422 O O . VAL C 1 74 ? 14.449 3.737 55.542 1.00 26.86 114 VAL C O 1
ATOM 10435 N N . ARG C 1 75 ? 15.995 3.322 57.138 1.00 24.72 115 ARG C N 1
ATOM 10436 C CA . ARG C 1 75 ? 16.870 4.443 56.830 1.00 26.70 115 ARG C CA 1
ATOM 10437 C C . ARG C 1 75 ? 18.208 3.932 56.310 1.00 26.76 115 ARG C C 1
ATOM 10438 O O . ARG C 1 75 ? 18.744 2.936 56.797 1.00 26.62 115 ARG C O 1
ATOM 10459 N N . GLU C 1 76 ? 18.708 4.572 55.267 1.00 24.63 116 GLU C N 1
ATOM 10460 C CA . GLU C 1 76 ? 20.025 4.244 54.726 1.00 26.81 116 GLU C CA 1
ATOM 10461 C C . GLU C 1 76 ? 21.053 4.104 55.846 1.00 26.24 116 GLU C C 1
ATOM 10462 O O . GLU C 1 76 ? 21.151 4.967 56.718 1.00 28.63 116 GLU C O 1
ATOM 10474 N N . GLY C 1 77 ? 21.861 3.044 55.801 1.00 27.99 117 GLY C N 1
ATOM 10475 C CA . GLY C 1 77 ? 22.809 2.778 56.873 1.00 27.91 117 GLY C CA 1
ATOM 10476 C C . GLY C 1 77 ? 22.301 1.870 57.980 1.00 30.38 117 GLY C C 1
ATOM 10477 O O . GLY C 1 77 ? 23.114 1.386 58.778 1.00 28.65 117 GLY C O 1
ATOM 10481 N N . ASP C 1 78 ? 20.988 1.642 58.071 1.00 27.70 118 ASP C N 1
ATOM 10482 C CA . ASP C 1 78 ? 20.431 0.670 59.008 1.00 26.19 118 ASP C CA 1
ATOM 10483 C C . ASP C 1 78 ? 20.880 -0.755 58.684 1.00 30.15 118 ASP C C 1
ATOM 10484 O O . ASP C 1 78 ? 21.127 -1.116 57.530 1.00 28.42 118 ASP C O 1
ATOM 10493 N N . THR C 1 79 ? 20.952 -1.581 59.723 1.00 25.10 119 THR C N 1
ATOM 10494 C CA . THR C 1 79 ? 21.023 -3.034 59.579 1.00 25.18 119 THR C CA 1
ATOM 10495 C C . THR C 1 79 ? 19.598 -3.573 59.682 1.00 25.97 119 THR C C 1
ATOM 10496 O O . THR C 1 79 ? 18.865 -3.210 60.600 1.00 29.69 119 THR C O 1
ATOM 10507 N N . VAL C 1 80 ? 19.191 -4.403 58.725 1.00 22.86 120 VAL C N 1
ATOM 10508 C CA . VAL C 1 80 ? 17.835 -4.936 58.690 1.00 22.08 120 VAL C CA 1
ATOM 10509 C C . VAL C 1 80 ? 17.950 -6.389 59.106 1.00 27.29 120 VAL C C 1
ATOM 10510 O O . VAL C 1 80 ? 18.610 -7.187 58.424 1.00 27.94 120 VAL C O 1
ATOM 10523 N N . GLU C 1 81 ? 17.334 -6.738 60.231 1.00 25.11 121 GLU C N 1
ATOM 10524 C CA . GLU C 1 81 ? 17.358 -8.109 60.711 1.00 27.55 121 GLU C CA 1
ATOM 10525 C C . GLU C 1 81 ? 16.009 -8.742 60.446 1.00 26.37 121 GLU C C 1
ATOM 10526 O O . GLU C 1 81 ? 14.975 -8.241 60.895 1.00 28.45 121 GLU C O 1
ATOM 10538 N N . VAL C 1 82 ? 16.028 -9.874 59.761 1.00 27.00 122 VAL C N 1
ATOM 10539 C CA . VAL C 1 82 ? 14.812 -10.495 59.275 1.00 28.15 122 VAL C CA 1
ATOM 10540 C C . VAL C 1 82 ? 14.634 -11.830 59.976 1.00 27.04 122 VAL C C 1
ATOM 10541 O O . VAL C 1 82 ? 15.537 -12.674 59.973 1.00 30.59 122 VAL C O 1
ATOM 10554 N N . GLU C 1 83 ? 13.466 -12.009 60.569 1.00 28.75 123 GLU C N 1
ATOM 10555 C CA . GLU C 1 83 ? 13.012 -13.282 61.109 1.00 34.05 123 GLU C CA 1
ATOM 10556 C C . GLU C 1 83 ? 11.924 -13.822 60.178 1.00 31.00 123 GLU C C 1
ATOM 10557 O O . GLU C 1 83 ? 10.800 -13.312 60.153 1.00 29.88 123 GLU C O 1
ATOM 10569 N N . PHE C 1 84 ? 12.260 -14.863 59.437 1.00 29.03 124 PHE C N 1
ATOM 10570 C CA . PHE C 1 84 ? 11.498 -15.321 58.280 1.00 30.80 124 PHE C CA 1
ATOM 10571 C C . PHE C 1 84 ? 10.910 -16.696 58.578 1.00 29.14 124 PHE C C 1
ATOM 10572 O O . PHE C 1 84 ? 11.659 -17.664 58.707 1.00 29.58 124 PHE C O 1
ATOM 10589 N N . SER C 1 85 ? 9.583 -16.784 58.684 1.00 26.81 125 SER C N 1
ATOM 10590 C CA . SER C 1 85 ? 8.900 -18.024 59.051 1.00 32.05 125 SER C CA 1
ATOM 10591 C C . SER C 1 85 ? 8.038 -18.548 57.905 1.00 33.74 125 SER C C 1
ATOM 10592 O O . SER C 1 85 ? 7.345 -17.781 57.239 1.00 34.61 125 SER C O 1
ATOM 10600 N N . ASN C 1 86 ? 8.080 -19.861 57.677 1.00 28.14 126 ASN C N 1
ATOM 10601 C CA . ASN C 1 86 ? 7.230 -20.524 56.688 1.00 26.19 126 ASN C CA 1
ATOM 10602 C C . ASN C 1 86 ? 6.153 -21.328 57.414 1.00 32.57 126 ASN C C 1
ATOM 10603 O O . ASN C 1 86 ? 6.471 -22.256 58.167 1.00 32.75 126 ASN C O 1
ATOM 10614 N N . ASN C 1 87 ? 4.898 -20.944 57.216 1.00 32.00 127 ASN C N 1
ATOM 10615 C CA . ASN C 1 87 ? 3.775 -21.574 57.897 1.00 32.87 127 ASN C CA 1
ATOM 10616 C C . ASN C 1 87 ? 3.794 -23.091 57.672 1.00 33.40 127 ASN C C 1
ATOM 10617 O O . ASN C 1 87 ? 4.058 -23.551 56.551 1.00 32.32 127 ASN C O 1
ATOM 10628 N N . PRO C 1 88 ? 3.503 -23.892 58.702 1.00 33.80 128 PRO C N 1
ATOM 10629 C CA . PRO C 1 88 ? 3.528 -25.356 58.546 1.00 34.11 128 PRO C CA 1
ATOM 10630 C C . PRO C 1 88 ? 2.584 -25.900 57.493 1.00 32.33 128 PRO C C 1
ATOM 10631 O O . PRO C 1 88 ? 2.819 -27.006 57.001 1.00 34.47 128 PRO C O 1
ATOM 10642 N N . SER C 1 89 ? 1.523 -25.180 57.129 1.00 33.90 129 SER C N 1
ATOM 10643 C CA . SER C 1 89 ? 0.621 -25.681 56.100 1.00 34.94 129 SER C CA 1
ATOM 10644 C C . SER C 1 89 ? 1.149 -25.499 54.676 1.00 39.19 129 SER C C 1
ATOM 10645 O O . SER C 1 89 ? 0.516 -25.991 53.727 1.00 36.73 129 SER C O 1
ATOM 10653 N N . SER C 1 90 ? 2.286 -24.828 54.497 1.00 36.53 130 SER C N 1
ATOM 10654 C CA . SER C 1 90 ? 2.844 -24.623 53.162 1.00 33.30 130 SER C CA 1
ATOM 10655 C C . SER C 1 90 ? 3.336 -25.944 52.598 1.00 33.08 130 SER C C 1
ATOM 10656 O O . SER C 1 90 ? 3.816 -26.802 53.331 1.00 35.22 130 SER C O 1
ATOM 10664 N N . THR C 1 91 ? 3.226 -26.099 51.276 1.00 33.39 131 THR C N 1
ATOM 10665 C CA . THR C 1 91 ? 3.710 -27.309 50.616 1.00 33.30 131 THR C CA 1
ATOM 10666 C C . THR C 1 91 ? 5.164 -27.220 50.203 1.00 35.72 131 THR C C 1
ATOM 10667 O O . THR C 1 91 ? 5.826 -28.253 50.067 1.00 34.76 131 THR C O 1
ATOM 10678 N N . VAL C 1 92 ? 5.680 -26.018 49.974 1.00 32.35 132 VAL C N 1
ATOM 10679 C CA . VAL C 1 92 ? 7.049 -25.873 49.485 1.00 28.90 132 VAL C CA 1
ATOM 10680 C C . VAL C 1 92 ? 7.816 -24.929 50.397 1.00 28.16 132 VAL C C 1
ATOM 10681 O O . VAL C 1 92 ? 7.229 -24.132 51.141 1.00 27.04 132 VAL C O 1
ATOM 10694 N N . PRO C 1 93 ? 9.140 -24.967 50.330 1.00 25.72 133 PRO C N 1
ATOM 10695 C CA . PRO C 1 93 ? 9.936 -23.932 50.972 1.00 28.44 133 PRO C CA 1
ATOM 10696 C C . PRO C 1 93 ? 9.738 -22.588 50.287 1.00 30.26 133 PRO C C 1
ATOM 10697 O O . PRO C 1 93 ? 9.376 -22.505 49.109 1.00 27.03 133 PRO C O 1
ATOM 10708 N N . HIS C 1 94 ? 10.068 -21.535 51.028 1.00 28.61 134 HIS C N 1
ATOM 10709 C CA . HIS C 1 94 ? 10.109 -20.181 50.489 1.00 27.74 134 HIS C CA 1
ATOM 10710 C C . HIS C 1 94 ? 11.337 -19.463 51.044 1.00 29.84 134 HIS C C 1
ATOM 10711 O O . HIS C 1 94 ? 11.971 -19.929 51.994 1.00 27.65 134 HIS C O 1
ATOM 10725 N N . ASN C 1 95 ? 11.674 -18.322 50.444 1.00 26.95 135 ASN C N 1
ATOM 10726 C CA . ASN C 1 95 ? 12.779 -17.489 50.929 1.00 26.30 135 ASN C CA 1
ATOM 10727 C C . ASN C 1 95 ? 12.521 -16.044 50.480 1.00 28.06 135 ASN C C 1
ATOM 10728 O O . ASN C 1 95 ? 11.420 -15.712 50.024 1.00 23.68 135 ASN C O 1
ATOM 10739 N N . VAL C 1 96 ? 13.513 -1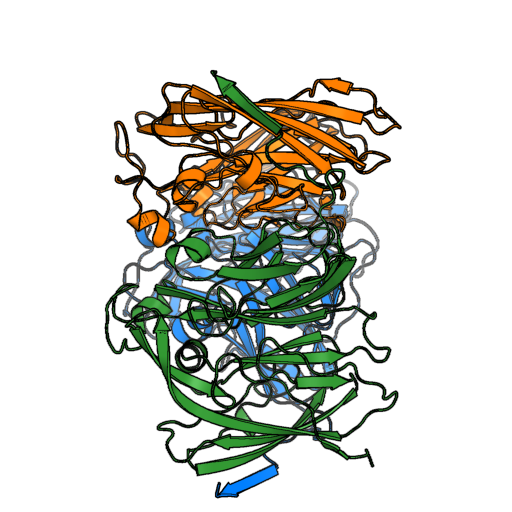5.166 50.643 1.00 27.30 136 VAL C N 1
ATOM 10740 C CA . VAL C 1 96 ? 13.349 -13.773 50.221 1.00 27.80 136 VAL C CA 1
ATOM 10741 C C . VAL C 1 96 ? 14.670 -13.227 49.690 1.00 28.50 136 VAL C C 1
ATOM 10742 O O . VAL C 1 96 ? 15.738 -13.423 50.280 1.00 27.07 136 VAL C O 1
ATOM 10755 N N . ASP C 1 97 ? 14.575 -12.586 48.535 1.00 24.47 137 ASP C N 1
ATOM 10756 C CA . ASP C 1 97 ? 15.633 -11.852 47.860 1.00 25.27 137 ASP C CA 1
ATOM 10757 C C . ASP C 1 97 ? 15.198 -10.396 47.991 1.00 25.07 137 ASP C C 1
ATOM 10758 O O . ASP C 1 97 ? 14.157 -10.021 47.441 1.00 26.58 137 ASP C O 1
ATOM 10767 N N . PHE C 1 98 ? 15.947 -9.600 48.767 1.00 23.79 138 PHE C N 1
ATOM 10768 C CA . PHE C 1 98 ? 15.727 -8.155 48.889 1.00 22.73 138 PHE C CA 1
ATOM 10769 C C . PHE C 1 98 ? 16.582 -7.434 47.861 1.00 23.87 138 PHE C C 1
ATOM 10770 O O . PHE C 1 98 ? 17.812 -7.479 47.945 1.00 24.88 138 PHE C O 1
ATOM 10787 N N . HIS C 1 99 ? 15.947 -6.707 46.936 1.00 23.56 139 HIS C N 1
ATOM 10788 C CA . HIS C 1 99 ? 16.757 -5.894 46.035 1.00 24.46 139 HIS C CA 1
ATOM 10789 C C . HIS C 1 99 ? 17.510 -4.794 46.782 1.00 22.37 139 HIS C C 1
ATOM 10790 O O . HIS C 1 99 ? 18.454 -4.230 46.219 1.00 23.50 139 HIS C O 1
ATOM 10804 N N . ALA C 1 100 ? 17.130 -4.491 48.047 1.00 23.50 140 ALA C N 1
ATOM 10805 C CA . ALA C 1 100 ? 17.830 -3.514 48.878 1.00 23.45 140 ALA C CA 1
ATOM 10806 C C . ALA C 1 100 ? 19.120 -4.051 49.474 1.00 24.51 140 ALA C C 1
ATOM 10807 O O . ALA C 1 100 ? 19.898 -3.272 50.037 1.00 26.18 140 ALA C O 1
ATOM 10814 N N . ALA C 1 101 ? 19.333 -5.352 49.387 1.00 25.47 141 ALA C N 1
ATOM 10815 C CA . ALA C 1 101 ? 20.422 -6.033 50.061 1.00 26.63 141 ALA C CA 1
ATOM 10816 C C . ALA C 1 101 ? 21.571 -6.255 49.093 1.00 33.19 141 ALA C C 1
ATOM 10817 O O . ALA C 1 101 ? 21.356 -6.539 47.905 1.00 33.74 141 ALA C O 1
ATOM 10824 N N . THR C 1 102 ? 22.790 -6.111 49.608 1.00 26.97 142 THR C N 1
ATOM 10825 C CA . THR C 1 102 ? 24.023 -6.347 48.871 1.00 26.41 142 THR C CA 1
ATOM 10826 C C . THR C 1 102 ? 24.601 -7.655 49.379 1.00 34.90 142 THR C C 1
ATOM 10827 O O . THR C 1 102 ? 24.915 -7.771 50.566 1.00 33.36 142 THR C O 1
ATOM 10838 N N . GLY C 1 103 ? 24.736 -8.630 48.490 1.00 29.51 143 GLY C N 1
ATOM 10839 C CA . GLY C 1 103 ? 25.222 -9.936 48.863 1.00 35.41 143 GLY C CA 1
ATOM 10840 C C . GLY C 1 103 ? 24.425 -11.060 48.241 1.00 37.09 143 GLY C C 1
ATOM 10841 O O . GLY C 1 103 ? 23.376 -10.848 47.615 1.00 34.58 143 GLY C O 1
ATOM 10845 N N . GLN C 1 104 ? 24.921 -12.269 48.439 1.00 36.19 144 GLN C N 1
ATOM 10846 C CA . GLN C 1 104 ? 24.417 -13.479 47.801 1.00 37.24 144 GLN C CA 1
ATOM 10847 C C . GLN C 1 104 ? 22.903 -13.542 47.765 1.00 34.48 144 GLN C C 1
ATOM 10848 O O . GLN C 1 104 ? 22.250 -13.617 48.806 1.00 35.27 144 GLN C O 1
ATOM 10862 N N . GLY C 1 105 ? 22.352 -13.594 46.554 1.00 34.21 145 GLY C N 1
ATOM 10863 C CA . GLY C 1 105 ? 20.932 -13.809 46.360 1.00 30.84 145 GLY C CA 1
ATOM 10864 C C . GLY C 1 105 ? 20.041 -12.759 46.975 1.00 26.63 145 GLY C C 1
ATOM 10865 O O . GLY C 1 105 ? 18.823 -12.960 47.090 1.00 27.63 145 GLY C O 1
ATOM 10869 N N . GLY C 1 106 ? 20.617 -11.621 47.365 1.00 27.83 146 GLY C N 1
ATOM 10870 C CA . GLY C 1 106 ? 19.819 -10.645 48.079 1.00 28.07 146 GLY C CA 1
ATOM 10871 C C . GLY C 1 106 ? 19.310 -11.168 49.412 1.00 30.98 146 GLY C C 1
ATOM 10872 O O . GLY C 1 106 ? 18.366 -10.609 49.982 1.00 28.65 146 GLY C O 1
ATOM 10876 N N . GLY C 1 107 ? 19.918 -12.234 49.929 1.00 29.61 147 GLY C N 1
ATOM 10877 C CA . GLY C 1 107 ? 19.431 -12.890 51.131 1.00 30.17 147 GLY C CA 1
ATOM 10878 C C . GLY C 1 107 ? 18.773 -14.240 50.908 1.00 32.49 147 GLY C C 1
ATOM 10879 O O . GLY C 1 107 ? 18.382 -14.888 51.888 1.00 30.12 147 GLY C O 1
ATOM 10883 N N . ALA C 1 108 ? 18.677 -14.710 49.658 1.00 28.39 148 ALA C N 1
ATOM 10884 C CA . ALA C 1 108 ? 17.867 -15.887 49.363 1.00 29.50 148 ALA C CA 1
ATOM 10885 C C . ALA C 1 108 ? 18.449 -17.154 50.013 1.00 28.79 148 ALA C C 1
ATOM 10886 O O . ALA C 1 108 ? 17.713 -17.988 50.550 1.00 32.71 148 ALA C O 1
ATOM 10893 N N . ALA C 1 109 ? 19.766 -17.322 49.958 1.00 31.29 149 ALA C N 1
ATOM 10894 C CA . ALA C 1 109 ? 20.380 -18.499 50.555 1.00 33.42 149 ALA C CA 1
ATOM 10895 C C . ALA C 1 109 ? 20.191 -18.500 52.069 1.00 37.73 149 ALA C C 1
ATOM 10896 O O . ALA C 1 109 ? 19.817 -19.522 52.661 1.00 36.71 149 ALA C O 1
ATOM 10903 N N . ALA C 1 110 ? 20.388 -17.339 52.702 1.00 32.42 150 ALA C N 1
ATOM 10904 C CA . ALA C 1 110 ? 20.308 -17.226 54.150 1.00 31.18 150 ALA C CA 1
ATOM 10905 C C . ALA C 1 110 ? 18.892 -17.391 54.674 1.00 35.53 150 ALA C C 1
ATOM 10906 O O . ALA C 1 110 ? 18.730 -17.670 55.864 1.00 32.01 150 ALA C O 1
ATOM 10913 N N . THR C 1 111 ? 17.864 -17.262 53.819 1.00 30.40 151 THR C N 1
ATOM 10914 C CA . THR C 1 111 ? 16.476 -17.306 54.267 1.00 24.90 151 THR C CA 1
ATOM 10915 C C . THR C 1 111 ? 15.716 -18.512 53.727 1.00 25.52 151 THR C C 1
ATOM 10916 O O . THR C 1 111 ? 14.484 -18.558 53.826 1.00 28.30 151 THR C O 1
ATOM 10927 N N . PHE C 1 112 ? 16.404 -19.485 53.159 1.00 27.20 152 PHE C N 1
ATOM 10928 C CA . PHE C 1 112 ? 15.727 -20.669 52.632 1.00 29.52 152 PHE C CA 1
ATOM 10929 C C . PHE C 1 112 ? 15.073 -21.436 53.770 1.00 32.43 152 PHE C C 1
ATOM 10930 O O . PHE C 1 112 ? 15.779 -21.970 54.628 1.00 31.59 152 PHE C O 1
ATOM 10947 N N . THR C 1 113 ? 13.742 -21.528 53.771 1.00 29.56 153 THR C N 1
ATOM 10948 C CA . THR C 1 113 ? 12.985 -21.957 54.939 1.00 31.04 153 THR C CA 1
ATOM 10949 C C . THR C 1 113 ? 11.928 -22.980 54.538 1.00 30.01 153 THR C C 1
ATOM 10950 O O . THR C 1 113 ? 10.975 -22.648 53.827 1.00 27.43 153 THR C O 1
ATOM 10961 N N . ALA C 1 114 ? 12.065 -24.207 55.060 1.00 30.03 154 ALA C N 1
ATOM 10962 C CA . ALA C 1 114 ? 11.084 -25.263 54.851 1.00 31.82 154 ALA C CA 1
ATOM 10963 C C . ALA C 1 114 ? 9.814 -24.998 55.652 1.00 30.11 154 ALA C C 1
ATOM 10964 O O . ALA C 1 114 ? 9.819 -24.235 56.623 1.00 31.52 154 ALA C O 1
ATOM 10971 N N . PRO C 1 115 ? 8.706 -25.633 55.277 1.00 29.81 155 PRO C N 1
ATOM 10972 C CA . PRO C 1 115 ? 7.461 -25.423 56.027 1.00 31.02 155 PRO C CA 1
ATOM 10973 C C . PRO C 1 115 ? 7.657 -25.751 57.506 1.00 33.79 155 PRO C C 1
ATOM 10974 O O . PRO C 1 115 ? 8.291 -26.743 57.854 1.00 34.24 155 PRO C O 1
ATOM 10985 N N . GLY C 1 116 ? 7.126 -24.893 58.367 1.00 31.27 156 GLY C N 1
ATOM 10986 C CA . GLY C 1 116 ? 7.237 -25.057 59.800 1.00 33.01 156 GLY C CA 1
ATOM 10987 C C . GLY C 1 116 ? 8.571 -24.702 60.404 1.00 37.19 156 GLY C C 1
ATOM 10988 O O . GLY C 1 116 ? 8.835 -25.111 61.540 1.00 35.32 156 GLY C O 1
ATOM 10992 N N . ARG C 1 117 ? 9.438 -23.986 59.685 1.00 33.52 157 ARG C N 1
ATOM 10993 C CA . ARG C 1 117 ? 10.722 -23.526 60.205 1.00 31.50 157 ARG C CA 1
ATOM 10994 C C . ARG C 1 117 ? 10.801 -22.003 60.151 1.00 35.32 157 ARG C C 1
ATOM 10995 O O . ARG C 1 117 ? 9.964 -21.342 59.533 1.00 30.42 157 ARG C O 1
ATOM 11016 N N . THR C 1 118 ? 11.817 -21.463 60.841 1.00 33.43 158 THR C N 1
ATOM 11017 C CA . THR C 1 118 ? 12.133 -20.035 60.892 1.00 33.21 158 THR C CA 1
ATOM 11018 C C . THR C 1 118 ? 13.624 -19.871 60.645 1.00 34.62 158 THR C C 1
ATOM 11019 O O . THR C 1 118 ? 14.433 -20.635 61.171 1.00 39.86 158 THR C O 1
ATOM 11030 N N . SER C 1 119 ? 13.973 -18.899 59.813 1.00 28.87 159 SER C N 1
ATOM 11031 C CA . SER C 1 119 ? 15.350 -18.518 59.527 1.00 31.23 159 SER C CA 1
ATOM 11032 C C . SER C 1 119 ? 15.538 -17.071 59.962 1.00 32.41 159 SER C C 1
ATOM 11033 O O . SER C 1 119 ? 14.602 -16.276 59.895 1.00 32.68 159 SER C O 1
ATOM 11041 N N . THR C 1 120 ? 16.749 -16.720 60.367 1.00 31.65 160 THR C N 1
ATOM 11042 C CA . THR C 1 120 ? 17.079 -15.340 60.683 1.00 30.91 160 THR C CA 1
ATOM 11043 C C . THR C 1 120 ? 18.384 -14.975 59.997 1.00 33.42 160 THR C C 1
ATOM 11044 O O . THR C 1 120 ? 19.301 -15.800 59.896 1.00 36.78 160 THR C O 1
ATOM 11055 N N . PHE C 1 121 ? 18.464 -13.732 59.532 1.00 30.08 161 PHE C N 1
ATOM 11056 C CA . PHE C 1 121 ? 19.682 -13.198 58.937 1.00 30.42 161 PHE C CA 1
ATOM 11057 C C . PHE C 1 121 ? 19.569 -11.679 58.989 1.00 29.19 161 PHE C C 1
ATOM 11058 O O . PHE C 1 121 ? 18.540 -11.132 59.395 1.00 29.02 161 PHE C O 1
ATOM 11075 N N . SER C 1 122 ? 20.635 -10.993 58.595 1.00 27.73 162 SER C N 1
ATOM 11076 C CA . SER C 1 122 ? 20.579 -9.543 58.556 1.00 28.45 162 SER C CA 1
ATOM 11077 C C . SER C 1 122 ? 21.431 -9.046 57.400 1.00 29.02 162 SER C C 1
ATOM 11078 O O . SER C 1 122 ? 22.345 -9.731 56.934 1.00 29.19 162 SER C O 1
ATOM 11086 N N . PHE C 1 123 ? 21.119 -7.838 56.948 1.00 26.71 163 PHE C N 1
ATOM 11087 C CA . PHE C 1 123 ? 21.929 -7.182 55.941 1.00 28.53 163 PHE C CA 1
ATOM 11088 C C . PHE C 1 123 ? 21.934 -5.692 56.203 1.00 26.86 163 PHE C C 1
ATOM 11089 O O . PHE C 1 123 ? 20.997 -5.146 56.788 1.00 25.31 163 PHE C O 1
ATOM 11106 N N . LYS C 1 124 ? 22.975 -5.022 55.729 1.00 26.49 164 LYS C N 1
ATOM 11107 C CA . LYS C 1 124 ? 23.021 -3.572 55.833 1.00 26.63 164 LYS C CA 1
ATOM 11108 C C . LYS C 1 124 ? 22.396 -2.938 54.596 1.00 27.90 164 LYS C C 1
ATOM 11109 O O . LYS C 1 124 ? 22.667 -3.362 53.472 1.00 27.47 164 LYS C O 1
ATOM 11128 N N . ALA C 1 125 ? 21.573 -1.916 54.805 1.00 26.53 165 ALA C N 1
ATOM 11129 C CA . ALA C 1 125 ? 20.907 -1.212 53.702 1.00 27.94 165 ALA C CA 1
ATOM 11130 C C . ALA C 1 125 ? 21.824 -0.075 53.273 1.00 30.08 165 ALA C C 1
ATOM 11131 O O . ALA C 1 125 ? 21.768 1.032 53.803 1.00 29.71 165 ALA C O 1
ATOM 11138 N N . LEU C 1 126 ? 22.669 -0.352 52.283 1.00 27.05 166 LEU C N 1
ATOM 11139 C CA . LEU C 1 126 ? 23.733 0.567 51.914 1.00 29.30 166 LEU C CA 1
ATOM 11140 C C . LEU C 1 126 ? 23.266 1.726 51.045 1.00 33.32 166 LEU C C 1
ATOM 11141 O O . LEU C 1 126 ? 23.953 2.746 51.005 1.00 32.33 166 LEU C O 1
ATOM 11157 N N . GLN C 1 127 ? 22.145 1.602 50.320 1.00 30.45 167 GLN C N 1
ATOM 11158 C CA A GLN C 1 127 ? 21.726 2.662 49.412 0.55 28.44 167 GLN C CA 1
ATOM 11159 C CA B GLN C 1 127 ? 21.730 2.669 49.420 0.45 28.47 167 GLN C CA 1
ATOM 11160 C C . GLN C 1 127 ? 20.250 2.985 49.583 1.00 25.62 167 GLN C C 1
ATOM 11161 O O . GLN C 1 127 ? 19.420 2.074 49.732 1.00 27.34 167 GLN C O 1
ATOM 11186 N N . PRO C 1 128 ? 19.882 4.258 49.567 1.00 23.24 168 PRO C N 1
ATOM 11187 C CA . PRO C 1 128 ? 18.466 4.611 49.586 1.00 24.07 168 PRO C CA 1
ATOM 11188 C C . PRO C 1 128 ? 17.808 4.177 48.287 1.00 25.21 168 PRO C C 1
ATOM 11189 O O . PRO C 1 128 ? 18.477 3.933 47.283 1.00 26.16 168 PRO C O 1
ATOM 11200 N N . GLY C 1 129 ? 16.492 4.104 48.322 1.00 24.14 169 GLY C N 1
ATOM 11201 C CA . GLY C 1 129 ? 15.714 3.728 47.159 1.00 21.45 169 GLY C CA 1
ATOM 11202 C C . GLY C 1 129 ? 14.453 2.987 47.551 1.00 24.02 169 GLY C C 1
ATOM 11203 O O . GLY C 1 129 ? 14.104 2.849 48.725 1.00 23.99 169 GLY C O 1
ATOM 11207 N N . LEU C 1 130 ? 13.754 2.536 46.520 1.00 21.85 170 LEU C N 1
ATOM 11208 C CA . LEU C 1 130 ? 12.487 1.840 46.661 1.00 19.63 170 LEU C CA 1
ATOM 11209 C C . LEU C 1 130 ? 12.682 0.497 45.992 1.00 21.55 170 LEU C C 1
ATOM 11210 O O . LEU C 1 130 ? 12.787 0.429 44.767 1.00 22.29 170 LEU C O 1
ATOM 11226 N N . TYR C 1 131 ? 12.757 -0.567 46.782 1.00 21.59 171 TYR C N 1
ATOM 11227 C CA . TYR C 1 131 ? 13.246 -1.855 46.305 1.00 21.42 171 TYR C CA 1
ATOM 11228 C C . TYR C 1 131 ? 12.170 -2.935 46.368 1.00 22.51 171 TYR C C 1
ATOM 11229 O O . TYR C 1 131 ? 11.486 -3.087 47.376 1.00 22.28 171 TYR C O 1
ATOM 11247 N N . ILE C 1 132 ? 12.067 -3.709 45.291 1.00 21.05 172 ILE C N 1
ATOM 11248 C CA . ILE C 1 132 ? 11.295 -4.955 45.298 1.00 21.74 172 ILE C CA 1
ATOM 11249 C C . ILE C 1 132 ? 11.988 -5.982 46.189 1.00 21.36 172 ILE C C 1
ATOM 11250 O O . ILE C 1 132 ? 13.220 -6.069 46.217 1.00 23.39 172 ILE C O 1
ATOM 11266 N N . TYR C 1 133 ? 11.205 -6.747 46.942 1.00 21.34 173 TYR C N 1
ATOM 11267 C CA . TYR C 1 133 ? 11.669 -8.024 47.495 1.00 23.35 173 TYR C CA 1
ATOM 11268 C C . TYR C 1 133 ? 10.734 -9.135 47.003 1.00 23.27 173 TYR C C 1
ATOM 11269 O O . TYR C 1 133 ? 9.547 -8.897 46.755 1.00 23.39 173 TYR C O 1
ATOM 11287 N N . HIS C 1 134 ? 11.270 -10.347 46.817 1.00 22.88 174 HIS C N 1
ATOM 11288 C CA . HIS C 1 134 ? 10.451 -11.430 46.266 1.00 22.32 174 HIS C CA 1
ATOM 11289 C C . HIS C 1 134 ? 11.044 -12.793 46.642 1.00 26.43 174 HIS C C 1
ATOM 11290 O O . HIS C 1 134 ? 12.227 -12.904 46.974 1.00 26.60 174 HIS C O 1
ATOM 11304 N N . CYS C 1 135 ? 10.199 -13.826 46.614 1.00 26.87 175 CYS C N 1
ATOM 11305 C CA . CYS C 1 135 ? 10.700 -15.186 46.809 1.00 25.51 175 CYS C CA 1
ATOM 11306 C C . CYS C 1 135 ? 11.553 -15.591 45.616 1.00 29.03 175 CYS C C 1
ATOM 11307 O O . CYS C 1 135 ? 11.279 -15.225 44.468 1.00 28.38 175 CYS C O 1
ATOM 11314 N N . ALA C 1 136 ? 12.618 -16.331 45.902 1.00 23.90 176 ALA C N 1
ATOM 11315 C CA . ALA C 1 136 ? 13.548 -16.801 44.891 1.00 28.92 176 ALA C CA 1
ATOM 11316 C C . ALA C 1 136 ? 13.795 -18.310 44.955 1.00 31.80 176 ALA C C 1
ATOM 11317 O O . ALA C 1 136 ? 14.865 -18.769 44.549 1.00 32.02 176 ALA C O 1
ATOM 11324 N N . VAL C 1 137 ? 12.838 -19.100 45.414 1.00 28.94 177 VAL C N 1
ATOM 11325 C CA . VAL C 1 137 ? 13.006 -20.558 45.396 1.00 28.51 177 VAL C CA 1
ATOM 11326 C C . VAL C 1 137 ? 12.725 -21.081 43.990 1.00 30.83 177 VAL C C 1
ATOM 11327 O O . VAL C 1 137 ? 11.774 -20.648 43.329 1.00 30.75 177 VAL C O 1
ATOM 11340 N N . ALA C 1 138 ? 13.562 -22.005 43.518 1.00 31.03 178 ALA C N 1
ATOM 11341 C CA . ALA C 1 138 ? 13.349 -22.584 42.196 1.00 34.89 178 ALA C CA 1
ATOM 11342 C C . ALA C 1 138 ? 12.064 -23.412 42.187 1.00 36.53 178 ALA C C 1
ATOM 11343 O O . ALA C 1 138 ? 11.815 -24.163 43.136 1.00 34.94 178 ALA C O 1
ATOM 11350 N N . PRO C 1 139 ? 11.201 -23.279 41.146 1.00 37.89 179 PRO C N 1
ATOM 11351 C CA . PRO C 1 139 ? 11.258 -22.382 39.967 1.00 41.34 179 PRO C CA 1
ATOM 11352 C C . PRO C 1 139 ? 10.814 -20.957 40.288 1.00 28.70 179 PRO C C 1
ATOM 11353 O O . PRO C 1 139 ? 9.686 -20.665 40.685 1.00 27.37 179 PRO C O 1
ATOM 11364 N N . VAL C 1 140 ? 11.778 -20.059 40.129 1.00 30.32 180 VAL C N 1
ATOM 11365 C CA . VAL C 1 140 ? 11.627 -18.702 40.642 1.00 31.31 180 VAL C CA 1
ATOM 11366 C C . VAL C 1 140 ? 10.405 -18.037 40.037 1.00 26.76 180 VAL C C 1
ATOM 11367 O O . VAL C 1 140 ? 9.664 -17.325 40.722 1.00 27.72 180 VAL C O 1
ATOM 11380 N N . GLY C 1 141 ? 10.178 -18.238 38.739 1.00 28.80 181 GLY C N 1
ATOM 11381 C CA . GLY C 1 141 ? 9.081 -17.544 38.097 1.00 29.78 181 GLY C CA 1
ATOM 11382 C C . GLY C 1 141 ? 7.736 -17.909 38.686 1.00 25.82 181 GLY C C 1
ATOM 11383 O O . GLY C 1 141 ? 6.834 -17.079 38.765 1.00 27.04 181 GLY C O 1
ATOM 11387 N N . MET C 1 142 ? 7.572 -19.167 39.086 1.00 26.68 182 MET C N 1
ATOM 11388 C CA . MET C 1 142 ? 6.310 -19.594 39.673 1.00 25.92 182 MET C CA 1
ATOM 11389 C C . MET C 1 142 ? 6.101 -19.004 41.062 1.00 25.08 182 MET C C 1
ATOM 11390 O O . MET C 1 142 ? 4.980 -18.637 41.429 1.00 27.65 182 MET C O 1
ATOM 11404 N N . HIS C 1 143 ? 7.154 -18.958 41.874 1.00 26.08 183 HIS C N 1
ATOM 11405 C CA . HIS C 1 143 ? 7.003 -18.364 43.196 1.00 26.27 183 HIS C CA 1
ATOM 11406 C C . HIS C 1 143 ? 6.616 -16.894 43.082 1.00 26.48 183 HIS C C 1
ATOM 11407 O O . HIS C 1 143 ? 5.696 -16.430 43.759 1.00 25.76 183 HIS C O 1
ATOM 11421 N N . ILE C 1 144 ? 7.239 -16.169 42.158 1.00 24.98 184 ILE C N 1
ATOM 11422 C CA . ILE C 1 144 ? 6.867 -14.767 41.960 1.00 26.55 184 ILE C CA 1
ATOM 11423 C C . ILE C 1 144 ? 5.450 -14.661 41.413 1.00 24.09 184 ILE C C 1
ATOM 11424 O O . ILE C 1 144 ? 4.634 -13.885 41.916 1.00 26.83 184 ILE C O 1
ATOM 11440 N N . ALA C 1 145 ? 5.137 -15.436 40.367 1.00 26.32 185 ALA C N 1
ATOM 11441 C CA . ALA C 1 145 ? 3.837 -15.348 39.711 1.00 25.84 185 ALA C CA 1
ATOM 11442 C C . ALA C 1 145 ? 2.688 -15.737 40.617 1.00 28.67 185 ALA C C 1
ATOM 11443 O O . ALA C 1 145 ? 1.535 -15.372 40.342 1.00 28.70 185 ALA C O 1
ATOM 11450 N N . ASN C 1 146 ? 2.954 -16.498 41.668 1.00 27.34 186 ASN C N 1
ATOM 11451 C CA . ASN C 1 146 ? 1.884 -16.793 42.616 1.00 27.45 186 ASN C CA 1
ATOM 11452 C C . ASN C 1 146 ? 1.685 -15.702 43.640 1.00 29.28 186 ASN C C 1
ATOM 11453 O O . ASN C 1 146 ? 0.737 -15.795 44.427 1.00 27.70 186 ASN C O 1
ATOM 11464 N N . GLY C 1 147 ? 2.523 -14.657 43.633 1.00 27.28 187 GLY C N 1
ATOM 11465 C CA . GLY C 1 147 ? 2.229 -13.470 44.399 1.00 26.92 187 GLY C CA 1
ATOM 11466 C C . GLY C 1 147 ? 3.250 -13.085 45.447 1.00 25.38 187 GLY C C 1
ATOM 11467 O O . GLY C 1 147 ? 2.964 -12.222 46.277 1.00 26.02 187 GLY C O 1
ATOM 11471 N N . MET C 1 148 ? 4.446 -13.670 45.418 1.00 23.27 188 MET C N 1
ATOM 11472 C CA . MET C 1 148 ? 5.400 -13.481 46.513 1.00 25.80 188 MET C CA 1
ATOM 11473 C C . MET C 1 148 ? 6.335 -12.313 46.214 1.00 25.01 188 MET C C 1
ATOM 11474 O O . MET C 1 148 ? 7.487 -12.495 45.816 1.00 25.34 188 MET C O 1
ATOM 11488 N N . TYR C 1 149 ? 5.835 -11.098 46.427 1.00 21.83 189 TYR C N 1
ATOM 11489 C CA . TYR C 1 149 ? 6.658 -9.911 46.230 1.00 21.99 189 TYR C CA 1
ATOM 11490 C C . TYR C 1 149 ? 6.112 -8.772 47.076 1.00 25.50 189 TYR C C 1
ATOM 11491 O O . TYR C 1 149 ? 4.940 -8.769 47.467 1.00 22.63 189 TYR C O 1
ATOM 11509 N N . GLY C 1 150 ? 6.993 -7.812 47.374 1.00 22.13 190 GLY C N 1
ATOM 11510 C CA . GLY C 1 150 ? 6.637 -6.607 48.107 1.00 22.02 190 GLY C CA 1
ATOM 11511 C C . GLY C 1 150 ? 7.693 -5.532 47.891 1.00 21.12 190 GLY C C 1
ATOM 11512 O O . GLY C 1 150 ? 8.617 -5.705 47.091 1.00 22.30 190 GLY C O 1
ATOM 11516 N N . LEU C 1 151 ? 7.551 -4.411 48.612 1.00 22.13 191 LEU C N 1
ATOM 11517 C CA . LEU C 1 151 ? 8.519 -3.313 48.559 1.00 22.25 191 LEU C CA 1
ATOM 11518 C C . LEU C 1 151 ? 9.141 -3.026 49.917 1.00 22.03 191 LEU C C 1
ATOM 11519 O O . LEU C 1 151 ? 8.464 -3.096 50.950 1.00 21.43 191 LEU C O 1
ATOM 11535 N N . ILE C 1 152 ? 10.419 -2.637 49.893 1.00 20.86 192 ILE C N 1
ATOM 11536 C CA . ILE C 1 152 ? 11.087 -2.024 51.032 1.00 23.03 192 ILE C CA 1
ATOM 11537 C C . ILE C 1 152 ? 11.598 -0.646 50.611 1.00 23.07 192 ILE C C 1
ATOM 11538 O O . ILE C 1 152 ? 12.342 -0.519 49.634 1.00 22.98 192 ILE C O 1
ATOM 11554 N N . LEU C 1 153 ? 11.196 0.370 51.353 1.00 21.30 193 LEU C N 1
ATOM 11555 C CA . LEU C 1 153 ? 11.648 1.742 51.157 1.00 21.80 193 LEU C CA 1
ATOM 11556 C C . LEU C 1 153 ? 12.835 2.012 52.068 1.00 21.38 193 LEU C C 1
ATOM 11557 O O . LEU C 1 153 ? 12.731 1.863 53.294 1.00 21.85 193 LEU C O 1
ATOM 11573 N N . VAL C 1 154 ? 13.954 2.385 51.478 1.00 20.25 194 VAL C N 1
ATOM 11574 C CA . VAL C 1 154 ? 15.141 2.798 52.218 1.00 21.05 194 VAL C CA 1
ATOM 11575 C C . VAL C 1 154 ? 15.263 4.307 52.057 1.00 23.35 194 VAL C C 1
ATOM 11576 O O . VAL C 1 154 ? 15.552 4.803 50.962 1.00 23.79 194 VAL C O 1
ATOM 11589 N N . GLU C 1 155 ? 15.003 5.053 53.128 1.00 22.83 195 GLU C N 1
ATOM 11590 C CA . GLU C 1 155 ? 15.030 6.515 53.045 1.00 24.57 195 GLU C CA 1
ATOM 11591 C C . GLU C 1 155 ? 16.451 7.063 52.926 1.00 25.68 195 GLU C C 1
ATOM 11592 O O . GLU C 1 155 ? 17.386 6.523 53.526 1.00 29.24 195 GLU C O 1
ATOM 11604 N N . PRO C 1 156 ? 16.622 8.202 52.254 1.00 29.73 196 PRO C N 1
ATOM 11605 C CA . PRO C 1 156 ? 17.885 8.932 52.365 1.00 28.96 196 PRO C CA 1
ATOM 11606 C C . PRO C 1 156 ? 18.117 9.371 53.803 1.00 32.64 196 PRO C C 1
ATOM 11607 O O . PRO C 1 156 ? 17.183 9.500 54.607 1.00 30.16 196 PRO C O 1
ATOM 11618 N N . LYS C 1 157 ? 19.389 9.623 54.120 1.00 34.57 197 LYS C N 1
ATOM 11619 C CA . LYS C 1 157 ? 19.756 9.987 55.490 1.00 39.63 197 LYS C CA 1
ATOM 11620 C C . LYS C 1 157 ? 18.914 11.148 56.000 1.00 38.74 197 LYS C C 1
ATOM 11621 O O . LYS C 1 157 ? 18.513 11.162 57.166 1.00 37.56 197 LYS C O 1
ATOM 11640 N N . GLU C 1 158 ? 18.589 12.102 55.130 1.00 37.11 198 GLU C N 1
ATOM 11641 C CA . GLU C 1 158 ? 17.811 13.277 55.519 1.00 40.63 198 GLU C CA 1
ATOM 11642 C C . GLU C 1 158 ? 16.301 13.107 55.357 1.00 43.65 198 GLU C C 1
ATOM 11643 O O . GLU C 1 158 ? 15.557 14.053 55.616 1.00 44.03 198 GLU C O 1
ATOM 11655 N N . GLY C 1 159 ? 15.823 11.965 54.894 1.00 36.61 199 GLY C N 1
ATOM 11656 C CA . GLY C 1 159 ? 14.402 11.770 54.694 1.00 35.24 199 GLY C CA 1
ATOM 11657 C C . GLY C 1 159 ? 13.935 12.229 53.319 1.00 34.00 199 GLY C C 1
ATOM 11658 O O . GLY C 1 159 ? 14.679 12.805 52.531 1.00 37.06 199 GLY C O 1
ATOM 11662 N N . LEU C 1 160 ? 12.675 11.934 53.014 1.00 33.02 200 LEU C N 1
ATOM 11663 C CA . LEU C 1 160 ? 12.031 12.452 51.807 1.00 33.80 200 LEU C CA 1
ATOM 11664 C C . LEU C 1 160 ? 11.204 13.685 52.139 1.00 32.29 200 LEU C C 1
ATOM 11665 O O . LEU C 1 160 ? 10.823 13.890 53.292 1.00 31.53 200 LEU C O 1
ATOM 11681 N N . PRO C 1 161 ? 10.875 14.519 51.152 1.00 33.53 201 PRO C N 1
ATOM 11682 C CA . PRO C 1 161 ? 10.015 15.678 51.435 1.00 32.86 201 PRO C CA 1
ATOM 11683 C C . PRO C 1 161 ? 8.681 15.239 52.017 1.00 39.67 201 PRO C C 1
ATOM 11684 O O . PRO C 1 161 ? 8.226 14.117 51.787 1.00 34.06 201 PRO C O 1
ATOM 11695 N N . LYS C 1 162 ? 8.052 16.140 52.777 1.00 37.87 202 LYS C N 1
ATOM 11696 C CA . LYS C 1 162 ? 6.752 15.852 53.376 1.00 35.52 202 LYS C CA 1
ATOM 11697 C C . LYS C 1 162 ? 5.659 15.908 52.321 1.00 33.66 202 LYS C C 1
ATOM 11698 O O . LYS C 1 162 ? 5.681 16.754 51.430 1.00 35.68 202 LYS C O 1
ATOM 11717 N N . VAL C 1 163 ? 4.696 14.996 52.424 1.00 32.72 203 VAL C N 1
ATOM 11718 C CA . VAL C 1 163 ? 3.510 14.985 51.582 1.00 32.23 203 VAL C CA 1
ATOM 11719 C C . VAL C 1 163 ? 2.325 14.703 52.487 1.00 30.74 203 VAL C C 1
ATOM 11720 O O . VAL C 1 163 ? 2.485 14.239 53.610 1.00 34.43 203 VAL C O 1
ATOM 11733 N N . ASP C 1 164 ? 1.124 14.919 51.953 1.00 32.66 204 ASP C N 1
ATOM 11734 C CA . ASP C 1 164 ? -0.087 14.692 52.732 1.00 34.04 204 ASP C CA 1
ATOM 11735 C C . ASP C 1 164 ? -0.520 13.237 52.755 1.00 34.12 204 ASP C C 1
ATOM 11736 O O . ASP C 1 164 ? -1.027 12.766 53.770 1.00 31.46 204 ASP C O 1
ATOM 11745 N N . LYS C 1 165 ? -0.396 12.529 51.640 1.00 30.54 205 LYS C N 1
ATOM 11746 C CA . LYS C 1 165 ? -0.926 11.177 51.506 1.00 29.25 205 LYS C CA 1
ATOM 11747 C C . LYS C 1 165 ? 0.105 10.318 50.801 1.00 29.38 205 LYS C C 1
ATOM 11748 O O . LYS C 1 165 ? 0.735 10.764 49.828 1.00 27.24 205 LYS C O 1
ATOM 11767 N N . GLU C 1 166 ? 0.250 9.087 51.273 1.00 26.74 206 GLU C N 1
ATOM 11768 C CA . GLU C 1 166 ? 1.174 8.120 50.699 1.00 28.13 206 GLU C CA 1
ATOM 11769 C C . GLU C 1 166 ? 0.452 6.807 50.452 1.00 28.41 206 GLU C C 1
ATOM 11770 O O . GLU C 1 166 ? -0.297 6.337 51.309 1.00 26.64 206 GLU C O 1
ATOM 11782 N N . PHE C 1 167 ? 0.708 6.188 49.302 1.00 22.81 207 PHE C N 1
ATOM 11783 C CA . PHE C 1 167 ? 0.085 4.914 48.959 1.00 23.41 207 PHE C CA 1
ATOM 11784 C C . PHE C 1 167 ? 1.109 3.924 48.416 1.00 24.03 207 PHE C C 1
ATOM 11785 O O . PHE C 1 167 ? 2.093 4.305 47.778 1.00 23.56 207 PHE C O 1
ATOM 11802 N N . TYR C 1 168 ? 0.799 2.641 48.621 1.00 24.54 208 TYR C N 1
ATOM 11803 C CA . TYR C 1 168 ? 1.643 1.478 48.340 1.00 24.88 208 TYR C CA 1
ATOM 11804 C C . TYR C 1 168 ? 0.913 0.657 47.288 1.00 23.81 208 TYR C C 1
ATOM 11805 O O . TYR C 1 168 ? -0.142 0.084 47.574 1.00 21.38 208 TYR C O 1
ATOM 11823 N N . ILE C 1 169 ? 1.473 0.593 46.075 1.00 23.77 209 ILE C N 1
ATOM 11824 C CA . ILE C 1 169 ? 0.825 0.001 44.905 1.00 22.84 209 ILE C CA 1
ATOM 11825 C C . ILE C 1 169 ? 1.822 -0.938 44.233 1.00 24.74 209 ILE C C 1
ATOM 11826 O O . ILE C 1 169 ? 2.929 -0.509 43.897 1.00 22.53 209 ILE C O 1
ATOM 11842 N N . VAL C 1 170 ? 1.435 -2.192 43.985 1.00 21.96 210 VAL C N 1
ATOM 11843 C CA . VAL C 1 170 ? 2.318 -3.108 43.256 1.00 20.66 210 VAL C CA 1
ATOM 11844 C C . VAL C 1 170 ? 1.538 -3.807 42.146 1.00 23.57 210 VAL C C 1
ATOM 11845 O O . VAL C 1 170 ? 0.542 -4.498 42.410 1.00 24.31 210 VAL C O 1
ATOM 11858 N N . GLN C 1 171 ? 2.055 -3.724 40.925 1.00 23.76 211 GLN C N 1
ATOM 11859 C CA . GLN C 1 171 ? 1.450 -4.415 39.792 1.00 23.64 211 GLN C CA 1
ATOM 11860 C C . GLN C 1 171 ? 2.027 -5.821 39.674 1.00 25.50 211 GLN C C 1
ATOM 11861 O O . GLN C 1 171 ? 3.208 -6.060 39.969 1.00 23.28 211 GLN C O 1
ATOM 11875 N N . GLY C 1 172 ? 1.193 -6.746 39.223 1.00 24.31 212 GLY C N 1
ATOM 11876 C CA . GLY C 1 172 ? 1.651 -8.091 38.910 1.00 26.61 212 GLY C CA 1
ATOM 11877 C C . GLY C 1 172 ? 0.865 -8.696 37.764 1.00 25.24 212 GLY C C 1
ATOM 11878 O O . GLY C 1 172 ? -0.301 -8.348 37.532 1.00 25.08 212 GLY C O 1
ATOM 11882 N N . ASP C 1 173 ? 1.501 -9.618 37.047 1.00 22.92 213 ASP C N 1
ATOM 11883 C CA . ASP C 1 173 ? 0.833 -10.373 35.995 1.00 24.11 213 ASP C CA 1
ATOM 11884 C C . ASP C 1 173 ? 0.616 -11.811 36.447 1.00 26.72 213 ASP C C 1
ATOM 11885 O O . ASP C 1 173 ? 1.493 -12.410 37.075 1.00 27.20 213 ASP C O 1
ATOM 11894 N N . PHE C 1 174 ? -0.568 -12.352 36.144 1.00 26.47 214 PHE C N 1
ATOM 11895 C CA . PHE C 1 174 ? -0.965 -13.679 36.600 1.00 29.09 214 PHE C CA 1
ATOM 11896 C C . PHE C 1 174 ? -1.396 -14.552 35.422 1.00 32.24 214 PHE C C 1
ATOM 11897 O O . PHE C 1 174 ? -1.997 -14.073 34.452 1.00 26.22 214 PHE C O 1
ATOM 11914 N N . TYR C 1 175 ? -1.087 -15.850 35.544 1.00 30.21 215 TYR C N 1
ATOM 11915 C CA . TYR C 1 175 ? -1.153 -16.835 34.460 1.00 27.57 215 TYR C CA 1
ATOM 11916 C C . TYR C 1 175 ? -2.028 -17.990 34.924 1.00 35.68 215 TYR C C 1
ATOM 11917 O O . TYR C 1 175 ? -1.602 -18.793 35.761 1.00 35.99 215 TYR C O 1
ATOM 11935 N N . THR C 1 176 ? -3.249 -18.056 34.411 1.00 33.90 216 THR C N 1
ATOM 11936 C CA . THR C 1 176 ? -4.224 -19.077 34.782 1.00 36.60 216 THR C CA 1
ATOM 11937 C C . THR C 1 176 ? -4.480 -20.016 33.614 1.00 39.95 216 THR C C 1
ATOM 11938 O O . THR C 1 176 ? -4.420 -19.610 32.448 1.00 35.41 216 THR C O 1
ATOM 11949 N N . LYS C 1 177 ? -4.808 -21.272 33.935 1.00 36.72 217 LYS C N 1
ATOM 11950 C CA . LYS C 1 177 ? -5.045 -22.247 32.878 1.00 44.22 217 LYS C CA 1
ATOM 11951 C C . LYS C 1 177 ? -6.254 -21.849 32.035 1.00 40.68 217 LYS C C 1
ATOM 11952 O O . LYS C 1 177 ? -6.229 -21.964 30.805 1.00 38.06 217 LYS C O 1
ATOM 11971 N N . GLY C 1 178 ? -7.314 -21.380 32.670 1.00 40.92 218 GLY C N 1
ATOM 11972 C CA . GLY C 1 178 ? -8.451 -20.894 31.924 1.00 45.00 218 GLY C CA 1
ATOM 11973 C C . GLY C 1 178 ? -8.254 -19.472 31.416 1.00 52.34 218 GLY C C 1
ATOM 11974 O O . GLY C 1 178 ? -7.314 -18.765 31.799 1.00 45.49 218 GLY C O 1
ATOM 11978 N N . LYS C 1 179 ? -9.162 -19.073 30.524 1.00 50.04 219 LYS C N 1
ATOM 11979 C CA . LYS C 1 179 ? -9.273 -17.687 30.100 1.00 46.93 219 LYS C CA 1
ATOM 11980 C C . LYS C 1 179 ? -9.786 -16.837 31.246 1.00 44.32 219 LYS C C 1
ATOM 11981 O O . LYS C 1 179 ? -10.469 -17.324 32.146 1.00 46.10 219 LYS C O 1
ATOM 12000 N N . LYS C 1 180 ? -9.485 -15.538 31.194 1.00 43.59 220 LYS C N 1
ATOM 12001 C CA . LYS C 1 180 ? -10.084 -14.614 32.146 1.00 44.37 220 LYS C CA 1
ATOM 12002 C C . LYS C 1 180 ? -11.597 -14.767 32.132 1.00 45.38 220 LYS C C 1
ATOM 12003 O O . LYS C 1 180 ? -12.216 -14.822 31.068 1.00 44.87 220 LYS C O 1
ATOM 12022 N N . GLY C 1 181 ? -12.186 -14.827 33.322 1.00 47.98 221 GLY C N 1
ATOM 12023 C CA . GLY C 1 181 ? -13.608 -15.035 33.484 1.00 50.27 221 GLY C CA 1
ATOM 12024 C C . GLY C 1 181 ? -14.012 -16.475 33.734 1.00 47.75 221 GLY C C 1
ATOM 12025 O O . GLY C 1 181 ? -15.067 -16.710 34.321 1.00 49.52 221 GLY C O 1
ATOM 12029 N N . ALA C 1 182 ? -13.211 -17.440 33.296 1.00 47.41 222 ALA C N 1
ATOM 12030 C CA . ALA C 1 182 ? -13.513 -18.839 33.570 1.00 46.30 222 ALA C CA 1
ATOM 12031 C C . ALA C 1 182 ? -13.626 -19.086 35.075 1.00 53.22 222 ALA C C 1
ATOM 12032 O O . ALA C 1 182 ? -12.703 -18.783 35.843 1.00 47.97 222 ALA C O 1
ATOM 12039 N N . GLN C 1 183 ? -14.754 -19.664 35.492 1.00 50.69 223 GLN C N 1
ATOM 12040 C CA . GLN C 1 183 ? -15.111 -19.739 36.903 1.00 48.28 223 GLN C CA 1
ATOM 12041 C C . GLN C 1 183 ? -14.394 -20.881 37.629 1.00 41.81 223 GLN C C 1
ATOM 12042 O O . GLN C 1 183 ? -13.877 -21.822 37.020 1.00 43.75 223 GLN C O 1
ATOM 12056 N N . GLY C 1 184 ? -14.342 -20.763 38.959 1.00 46.36 224 GLY C N 1
ATOM 12057 C CA . GLY C 1 184 ? -13.719 -21.775 39.808 1.00 44.12 224 GLY C CA 1
ATOM 12058 C C . GLY C 1 184 ? -12.271 -21.489 40.146 1.00 46.97 224 GLY C C 1
ATOM 12059 O O . GLY C 1 184 ? -11.733 -20.395 39.929 1.00 45.07 224 GLY C O 1
ATOM 12063 N N . LEU C 1 185 ? -11.626 -22.522 40.677 1.00 40.84 225 LEU C N 1
ATOM 12064 C CA . LEU C 1 185 ? -10.216 -22.460 41.031 1.00 40.63 225 LEU C CA 1
ATOM 12065 C C . LEU C 1 185 ? -9.378 -22.582 39.773 1.00 44.52 225 LEU C C 1
ATOM 12066 O O . LEU C 1 185 ? -9.455 -23.585 39.053 1.00 45.47 225 LEU C O 1
ATOM 12082 N N . GLN C 1 186 ? -8.547 -21.582 39.523 1.00 38.86 226 GLN C N 1
ATOM 12083 C CA . GLN C 1 186 ? -7.760 -21.576 38.312 1.00 38.66 226 GLN C CA 1
ATOM 12084 C C . GLN C 1 186 ? -6.318 -21.881 38.665 1.00 37.31 226 GLN C C 1
ATOM 12085 O O . GLN C 1 186 ? -5.710 -21.133 39.445 1.00 39.15 226 GLN C O 1
ATOM 12099 N N . PRO C 1 187 ? -5.733 -22.944 38.138 1.00 37.67 227 PRO C N 1
ATOM 12100 C CA . PRO C 1 187 ? -4.319 -23.214 38.399 1.00 37.12 227 PRO C CA 1
ATOM 12101 C C . PRO C 1 187 ? -3.376 -22.328 37.593 1.00 36.75 227 PRO C C 1
ATOM 12102 O O . PRO C 1 187 ? -3.674 -21.872 36.489 1.00 34.65 227 PRO C O 1
ATOM 12113 N N . PHE C 1 188 ? -2.181 -22.172 38.146 1.00 32.61 228 PHE C N 1
ATOM 12114 C CA . PHE C 1 188 ? -1.083 -21.538 37.433 1.00 34.26 228 PHE C CA 1
ATOM 12115 C C . PHE C 1 188 ? -0.797 -22.265 36.124 1.00 38.46 228 PHE C C 1
ATOM 12116 O O . PHE C 1 188 ? -0.845 -23.494 36.050 1.00 35.41 228 PHE C O 1
ATOM 12133 N N . ASP C 1 189 ? -0.465 -21.499 35.091 1.00 35.76 229 ASP C N 1
ATOM 12134 C CA . ASP C 1 189 ? -0.183 -22.042 33.769 1.00 34.17 229 ASP C CA 1
ATOM 12135 C C . ASP C 1 189 ? 1.227 -21.655 33.328 1.00 38.99 229 ASP C C 1
ATOM 12136 O O . ASP C 1 189 ? 1.446 -20.540 32.839 1.00 37.03 229 ASP C O 1
ATOM 12145 N N . MET C 1 190 ? 2.154 -22.613 33.428 1.00 35.09 230 MET C N 1
ATOM 12146 C CA . MET C 1 190 ? 3.561 -22.384 33.093 1.00 39.24 230 MET C CA 1
ATOM 12147 C C . MET C 1 190 ? 3.759 -22.038 31.615 1.00 41.00 230 MET C C 1
ATOM 12148 O O . MET C 1 190 ? 4.623 -21.221 31.279 1.00 37.11 230 MET C O 1
ATOM 12162 N N . ASP C 1 191 ? 2.977 -22.632 30.709 1.00 39.55 231 ASP C N 1
ATOM 12163 C CA . ASP C 1 191 ? 3.188 -22.366 29.285 1.00 38.40 231 ASP C CA 1
ATOM 12164 C C . ASP C 1 191 ? 2.846 -20.918 28.934 1.00 33.37 231 ASP C C 1
ATOM 12165 O O . ASP C 1 191 ? 3.524 -20.296 28.108 1.00 33.64 231 ASP C O 1
ATOM 12174 N N . LYS C 1 192 ? 1.757 -20.396 29.498 1.00 33.32 232 LYS C N 1
ATOM 12175 C CA . LYS C 1 192 ? 1.405 -19.000 29.276 1.00 33.09 232 LYS C CA 1
ATOM 12176 C C . LYS C 1 192 ? 2.441 -18.078 29.909 1.00 32.32 232 LYS C C 1
ATOM 12177 O O . LYS C 1 192 ? 2.771 -17.025 29.347 1.00 29.04 232 LYS C O 1
ATOM 12196 N N . ALA C 1 193 ? 2.991 -18.486 31.059 1.00 31.75 233 ALA C N 1
ATOM 12197 C CA . ALA C 1 193 ? 3.986 -17.671 31.749 1.00 34.25 233 ALA C CA 1
ATOM 12198 C C . ALA C 1 193 ? 5.260 -17.553 30.933 1.00 33.44 233 ALA C C 1
ATOM 12199 O O . ALA C 1 193 ? 5.807 -16.455 30.776 1.00 28.93 233 ALA C O 1
ATOM 12206 N N . VAL C 1 194 ? 5.721 -18.667 30.356 1.00 35.98 234 VAL C N 1
ATOM 12207 C CA . VAL C 1 194 ? 6.922 -18.650 29.532 1.00 34.08 234 VAL C CA 1
ATOM 12208 C C . VAL C 1 194 ? 6.691 -17.843 28.262 1.00 35.61 234 VAL C C 1
ATOM 12209 O O . VAL C 1 194 ? 7.618 -17.208 27.737 1.00 35.02 234 VAL C O 1
ATOM 12222 N N . ALA C 1 195 ? 5.473 -17.865 27.740 1.00 30.26 235 ALA C N 1
ATOM 12223 C CA . ALA C 1 195 ? 5.147 -17.097 26.550 1.00 34.09 235 ALA C CA 1
ATOM 12224 C C . ALA C 1 195 ? 4.837 -15.635 26.856 1.00 35.63 235 ALA C C 1
ATOM 12225 O O . ALA C 1 195 ? 4.642 -14.859 25.918 1.00 33.79 235 ALA C O 1
ATOM 12232 N N . GLU C 1 196 ? 4.751 -15.262 28.135 1.00 31.29 236 GLU C N 1
ATOM 12233 C CA . GLU C 1 196 ? 4.435 -13.889 28.561 1.00 32.51 236 GLU C CA 1
ATOM 12234 C C . GLU C 1 196 ? 3.065 -13.449 28.046 1.00 34.30 236 GLU C C 1
ATOM 12235 O O . GLU C 1 196 ? 2.896 -12.352 27.514 1.00 31.90 236 GLU C O 1
ATOM 12247 N N . GLN C 1 197 ? 2.062 -14.313 28.254 1.00 31.47 237 GLN C N 1
ATOM 12248 C CA . GLN C 1 197 ? 0.672 -14.063 27.865 1.00 33.59 237 GLN C CA 1
ATOM 12249 C C . GLN C 1 197 ? -0.203 -14.231 29.100 1.00 32.84 237 GLN C C 1
ATOM 12250 O O . GLN C 1 197 ? -0.828 -15.284 29.295 1.00 30.20 237 GLN C O 1
ATOM 12264 N N . PRO C 1 198 ? -0.269 -13.213 29.953 1.00 32.73 238 PRO C N 1
ATOM 12265 C CA . PRO C 1 198 ? -1.062 -13.315 31.181 1.00 27.88 238 PRO C CA 1
ATOM 12266 C C . PRO C 1 198 ? -2.554 -13.163 30.926 1.00 31.64 238 PRO C C 1
ATOM 12267 O O . PRO C 1 198 ? -2.977 -12.531 29.964 1.00 30.19 238 PRO C O 1
ATOM 12278 N N . GLU C 1 199 ? -3.355 -13.721 31.837 1.00 28.07 239 GLU C N 1
ATOM 12279 C CA . GLU C 1 199 ? -4.804 -13.586 31.762 1.00 30.97 239 GLU C CA 1
ATOM 12280 C C . GLU C 1 199 ? -5.304 -12.455 32.629 1.00 31.54 239 GLU C C 1
ATOM 12281 O O . GLU C 1 199 ? -6.357 -11.879 32.335 1.00 31.07 239 GLU C O 1
ATOM 12293 N N . TYR C 1 200 ? -4.560 -12.135 33.685 1.00 28.65 240 TYR C N 1
ATOM 12294 C CA . TYR C 1 200 ? -4.892 -11.067 34.616 1.00 28.40 240 TYR C CA 1
ATOM 12295 C C . TYR C 1 200 ? -3.665 -10.197 34.839 1.00 26.92 240 TYR C C 1
ATOM 12296 O O . TYR C 1 200 ? -2.547 -10.702 34.958 1.00 26.36 240 TYR C O 1
ATOM 12314 N N . VAL C 1 201 ? -3.880 -8.893 34.913 1.00 24.82 241 VAL C N 1
ATOM 12315 C CA . VAL C 1 201 ? -2.839 -7.948 35.281 1.00 25.04 241 VAL C CA 1
ATOM 12316 C C . VAL C 1 201 ? -3.480 -7.018 36.284 1.00 23.00 241 VAL C C 1
ATOM 12317 O O . VAL C 1 201 ? -4.496 -6.378 35.979 1.00 28.31 241 VAL C O 1
ATOM 12330 N N . VAL C 1 202 ? -2.945 -6.979 37.496 1.00 23.74 242 VAL C N 1
ATOM 12331 C CA . VAL C 1 202 ? -3.676 -6.379 38.598 1.00 23.77 242 VAL C CA 1
ATOM 12332 C C . VAL C 1 202 ? -2.745 -5.540 39.456 1.00 25.34 242 VAL C C 1
ATOM 12333 O O . VAL C 1 202 ? -1.529 -5.731 39.468 1.00 26.40 242 VAL C O 1
ATOM 12346 N N . PHE C 1 203 ? -3.347 -4.616 40.185 1.00 22.26 243 PHE C N 1
ATOM 12347 C CA . PHE C 1 203 ? -2.696 -3.926 41.282 1.00 24.38 243 PHE C CA 1
ATOM 12348 C C . PHE C 1 203 ? -3.093 -4.605 42.589 1.00 28.05 243 PHE C C 1
ATOM 12349 O O . PHE C 1 203 ? -4.281 -4.815 42.847 1.00 27.75 243 PHE C O 1
ATOM 12366 N N . ASN C 1 204 ? -2.101 -4.949 43.408 1.00 25.69 244 ASN C N 1
ATOM 12367 C CA . ASN C 1 204 ? -2.334 -5.455 44.759 1.00 26.69 244 ASN C CA 1
ATOM 12368 C C . ASN C 1 204 ? -3.173 -6.733 44.726 1.00 28.56 244 ASN C C 1
ATOM 12369 O O . ASN C 1 204 ? -4.145 -6.897 45.457 1.00 29.42 244 ASN C O 1
ATOM 12380 N N . GLY C 1 205 ? -2.783 -7.632 43.833 1.00 26.71 245 GLY C N 1
ATOM 12381 C CA . GLY C 1 205 ? -3.118 -9.032 43.903 1.00 29.81 245 GLY C CA 1
ATOM 12382 C C . GLY C 1 205 ? -4.429 -9.490 43.286 1.00 29.58 245 GLY C C 1
ATOM 12383 O O . GLY C 1 205 ? -4.543 -10.679 42.956 1.00 33.23 245 GLY C O 1
ATOM 12387 N N . HIS C 1 206 ? -5.422 -8.604 43.122 1.00 28.53 246 HIS C N 1
ATOM 12388 C CA . HIS C 1 206 ? -6.781 -9.011 42.790 1.00 29.11 246 HIS C CA 1
ATOM 12389 C C . HIS C 1 206 ? -7.434 -7.967 41.893 1.00 31.30 246 HIS C C 1
ATOM 12390 O O . HIS C 1 206 ? -7.157 -6.773 42.022 1.00 30.60 246 HIS C O 1
ATOM 12404 N N . VAL C 1 207 ? -8.344 -8.404 41.012 1.00 28.76 247 VAL C N 1
ATOM 12405 C CA . VAL C 1 207 ? -9.186 -7.432 40.305 1.00 28.20 247 VAL C CA 1
ATOM 12406 C C . VAL C 1 207 ? -10.003 -6.652 41.328 1.00 29.57 247 VAL C C 1
ATOM 12407 O O . VAL C 1 207 ? -10.623 -7.239 42.220 1.00 30.07 247 VAL C O 1
ATOM 12420 N N . GLY C 1 208 ? -9.977 -5.319 41.238 1.00 29.05 248 GLY C N 1
ATOM 12421 C CA . GLY C 1 208 ? -10.740 -4.499 42.169 1.00 28.45 248 GLY C CA 1
ATOM 12422 C C . GLY C 1 208 ? -10.139 -4.297 43.550 1.00 31.23 248 GLY C C 1
ATOM 12423 O O . GLY C 1 208 ? -10.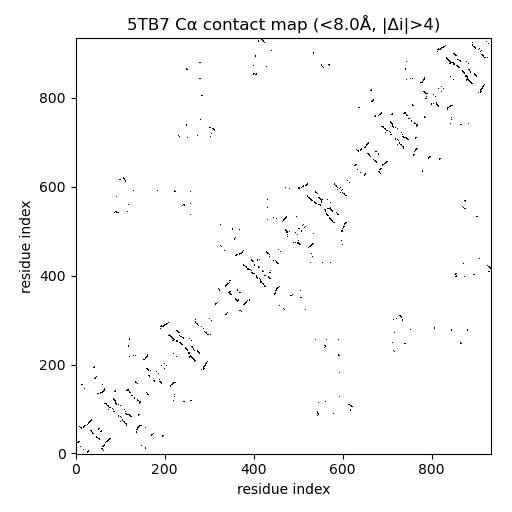781 -3.666 44.404 1.00 32.13 248 GLY C O 1
ATOM 12427 N N . ALA C 1 209 ? -8.923 -4.787 43.800 1.00 30.65 249 ALA C N 1
ATOM 12428 C CA . ALA C 1 209 ? -8.323 -4.652 45.125 1.00 29.43 249 ALA C CA 1
ATOM 12429 C C . ALA C 1 209 ? -8.192 -3.205 45.582 1.00 31.83 249 ALA C C 1
ATOM 12430 O O . ALA C 1 209 ? -8.145 -2.949 46.793 1.00 32.24 249 ALA C O 1
ATOM 12437 N N . ILE C 1 210 ? -8.027 -2.252 44.660 1.00 30.12 250 ILE C N 1
ATOM 12438 C CA . ILE C 1 210 ? -8.015 -0.847 45.070 1.00 29.61 250 ILE C CA 1
ATOM 12439 C C . ILE C 1 210 ? -8.974 -0.060 44.192 1.00 33.53 250 ILE C C 1
ATOM 12440 O O . ILE C 1 210 ? -8.663 1.048 43.759 1.00 29.84 250 ILE C O 1
ATOM 12456 N N . ALA C 1 211 ? -10.145 -0.625 43.928 1.00 34.52 251 ALA C N 1
ATOM 12457 C CA . ALA C 1 211 ? -11.190 0.068 43.195 1.00 34.47 251 ALA C CA 1
ATOM 12458 C C . ALA C 1 211 ? -12.516 -0.150 43.897 1.00 36.52 251 ALA C C 1
ATOM 12459 O O . ALA C 1 211 ? -12.650 -1.008 44.773 1.00 34.56 251 ALA C O 1
ATOM 12466 N N . GLY C 1 212 ? -13.504 0.634 43.489 1.00 42.74 252 GLY C N 1
ATOM 12467 C CA . GLY C 1 212 ? -14.842 0.476 44.039 1.00 42.26 252 GLY C CA 1
ATOM 12468 C C . GLY C 1 212 ? -14.881 0.833 45.505 1.00 47.53 252 GLY C C 1
ATOM 12469 O O . GLY C 1 212 ? -14.461 1.923 45.913 1.00 47.30 252 GLY C O 1
ATOM 12473 N N . ASP C 1 213 ? -15.405 -0.091 46.319 1.00 47.12 253 ASP C N 1
ATOM 12474 C CA . ASP C 1 213 ? -15.395 0.110 47.767 1.00 46.71 253 ASP C CA 1
ATOM 12475 C C . ASP C 1 213 ? -13.993 0.065 48.352 1.00 45.64 253 ASP C C 1
ATOM 12476 O O . ASP C 1 213 ? -13.795 0.518 49.486 1.00 44.13 253 ASP C O 1
ATOM 12485 N N . ASN C 1 214 ? -13.018 -0.468 47.617 1.00 42.50 254 ASN C N 1
ATOM 12486 C CA . ASN C 1 214 ? -11.629 -0.482 48.063 1.00 40.38 254 ASN C CA 1
ATOM 12487 C C . ASN C 1 214 ? -10.824 0.699 47.512 1.00 36.74 254 ASN C C 1
ATOM 12488 O O . ASN C 1 214 ? -9.592 0.701 47.606 1.00 34.75 254 ASN C O 1
ATOM 12499 N N . ALA C 1 215 ? -11.486 1.695 46.938 1.00 37.72 255 ALA C N 1
ATOM 12500 C CA . ALA C 1 215 ? -10.766 2.798 46.321 1.00 37.11 255 ALA C CA 1
ATOM 12501 C C . ALA C 1 215 ? -9.889 3.528 47.331 1.00 37.27 255 ALA C C 1
ATOM 12502 O O . ALA C 1 215 ? -10.245 3.681 48.500 1.00 34.56 255 ALA C O 1
ATOM 12509 N N . LEU C 1 216 ? -8.731 4.004 46.862 1.00 30.44 256 LEU C N 1
ATOM 12510 C CA . LEU C 1 216 ? -7.944 4.956 47.638 1.00 31.49 256 LEU C CA 1
ATOM 12511 C C . LEU C 1 216 ? -8.726 6.262 47.823 1.00 32.38 256 LEU C C 1
ATOM 12512 O O . LEU C 1 216 ? -9.607 6.601 47.031 1.00 32.55 256 LEU C O 1
ATOM 12528 N N . LYS C 1 217 ? -8.378 7.015 48.869 1.00 31.10 257 LYS C N 1
ATOM 12529 C CA . LYS C 1 217 ? -9.101 8.235 49.219 1.00 34.37 257 LYS C CA 1
ATOM 12530 C C . LYS C 1 217 ? -8.167 9.390 49.551 1.00 30.89 257 LYS C C 1
ATOM 12531 O O . LYS C 1 217 ? -7.152 9.213 50.226 1.00 34.29 257 LYS C O 1
ATOM 12550 N N . ALA C 1 218 ? -8.553 10.589 49.123 1.00 32.28 258 ALA C N 1
ATOM 12551 C CA . ALA C 1 218 ? -7.838 11.809 49.463 1.00 31.33 258 ALA C CA 1
ATOM 12552 C C . ALA C 1 218 ? -8.818 12.975 49.388 1.00 34.14 258 ALA C C 1
ATOM 12553 O O . ALA C 1 218 ? -9.982 12.809 49.024 1.00 32.74 258 ALA C O 1
ATOM 12560 N N . LYS C 1 219 ? -8.327 14.161 49.727 1.00 37.16 259 LYS C N 1
ATOM 12561 C CA . LYS C 1 219 ? -9.110 15.389 49.699 1.00 38.15 259 LYS C CA 1
ATOM 12562 C C . LYS C 1 219 ? -8.446 16.409 48.784 1.00 38.26 259 LYS C C 1
ATOM 12563 O O . LYS C 1 219 ? -7.215 16.492 48.712 1.00 36.60 259 LYS C O 1
ATOM 12582 N N . ALA C 1 220 ? -9.271 17.212 48.115 1.00 36.01 260 ALA C N 1
ATOM 12583 C CA . ALA C 1 220 ? -8.746 18.222 47.206 1.00 33.58 260 ALA C CA 1
ATOM 12584 C C . ALA C 1 220 ? -7.778 19.131 47.936 1.00 37.32 260 ALA C C 1
ATOM 12585 O O . ALA C 1 220 ? -7.989 19.492 49.093 1.00 40.08 260 ALA C O 1
ATOM 12592 N N . GLY C 1 221 ? -6.701 19.490 47.256 1.00 35.41 261 GLY C N 1
ATOM 12593 C CA . GLY C 1 221 ? -5.634 20.269 47.845 1.00 35.04 261 GLY C CA 1
ATOM 12594 C C . GLY C 1 221 ? -4.474 19.455 48.372 1.00 37.20 261 GLY C C 1
ATOM 12595 O O . GLY C 1 221 ? -3.436 20.038 48.718 1.00 41.19 261 GLY C O 1
ATOM 12599 N N . GLU C 1 222 ? -4.615 18.140 48.485 1.00 34.33 262 GLU C N 1
ATOM 12600 C CA . GLU C 1 222 ? -3.579 17.335 49.125 1.00 37.47 262 GLU C CA 1
ATOM 12601 C C . GLU C 1 222 ? -2.509 16.902 48.122 1.00 33.88 262 GLU C C 1
ATOM 12602 O O . GLU C 1 222 ? -2.804 16.634 46.957 1.00 33.39 262 GLU C O 1
ATOM 12614 N N . THR C 1 223 ? -1.264 16.843 48.588 1.00 33.22 263 THR C N 1
ATOM 12615 C CA . THR C 1 223 ? -0.189 16.231 47.824 1.00 33.27 263 THR C CA 1
ATOM 12616 C C . THR C 1 223 ? -0.179 14.724 48.064 1.00 30.93 263 THR C C 1
ATOM 12617 O O . THR C 1 223 ? -0.364 14.260 49.191 1.00 29.89 263 THR C O 1
ATOM 12628 N N . VAL C 1 224 ? -0.001 13.967 46.985 1.00 27.61 264 VAL C N 1
ATOM 12629 C CA . VAL C 1 224 ? -0.041 12.508 47.005 1.00 25.73 264 VAL C CA 1
ATOM 12630 C C . VAL C 1 224 ? 1.289 11.972 46.499 1.00 30.29 264 VAL C C 1
ATOM 12631 O O . VAL C 1 224 ? 1.821 12.448 45.489 1.00 29.51 264 VAL C O 1
ATOM 12644 N N . ARG C 1 225 ? 1.812 10.960 47.170 1.00 25.73 265 ARG C N 1
ATOM 12645 C CA . ARG C 1 225 ? 2.957 10.211 46.674 1.00 24.25 265 ARG C CA 1
ATOM 12646 C C . ARG C 1 225 ? 2.577 8.741 46.595 1.00 26.40 265 ARG C C 1
ATOM 12647 O O . ARG C 1 225 ? 1.993 8.197 47.536 1.00 23.23 265 ARG C O 1
ATOM 12668 N N . MET C 1 226 ? 2.876 8.111 45.465 1.00 23.15 266 MET C N 1
ATOM 12669 C CA . MET C 1 226 ? 2.645 6.680 45.289 1.00 22.55 266 MET C CA 1
ATOM 12670 C C . MET C 1 226 ? 3.983 5.975 45.133 1.00 22.50 266 MET C C 1
ATOM 12671 O O . MET C 1 226 ? 4.818 6.382 44.310 1.00 21.66 266 MET C O 1
ATOM 12685 N N . TYR C 1 227 ? 4.180 4.945 45.952 1.00 23.52 267 TYR C N 1
ATOM 12686 C CA . TYR C 1 227 ? 5.316 4.045 45.858 1.00 21.81 267 TYR C CA 1
ATOM 12687 C C . TYR C 1 227 ? 4.847 2.881 45.004 1.00 23.64 267 TYR C C 1
ATOM 12688 O O . TYR C 1 227 ? 3.994 2.097 45.437 1.00 24.01 267 TYR C O 1
ATOM 12706 N N . VAL C 1 228 ? 5.339 2.812 43.769 1.00 22.95 268 VAL C N 1
ATOM 12707 C CA . VAL C 1 228 ? 4.813 1.897 42.763 1.00 21.39 268 VAL C CA 1
ATOM 12708 C C . VAL C 1 228 ? 5.862 0.841 42.467 1.00 24.02 268 VAL C C 1
ATOM 12709 O O . VAL C 1 228 ? 6.951 1.152 41.957 1.00 25.34 268 VAL C O 1
ATOM 12722 N N . GLY C 1 229 ? 5.520 -0.408 42.745 1.00 22.44 269 GLY C N 1
ATOM 12723 C CA . GLY C 1 229 ? 6.359 -1.532 42.371 1.00 21.48 269 GLY C CA 1
ATOM 12724 C C . GLY C 1 229 ? 5.784 -2.350 41.236 1.00 22.03 269 GLY C C 1
ATOM 12725 O O . GLY C 1 229 ? 4.591 -2.283 40.925 1.00 21.19 269 GLY C O 1
ATOM 12729 N N . ASN C 1 230 ? 6.645 -3.113 40.575 1.00 21.24 270 ASN C N 1
ATOM 12730 C CA . ASN C 1 230 ? 6.215 -4.030 39.533 1.00 21.29 270 ASN C CA 1
ATOM 12731 C C . ASN C 1 230 ? 6.878 -5.366 39.853 1.00 22.28 270 ASN C C 1
ATOM 12732 O O . ASN C 1 230 ? 8.065 -5.569 39.564 1.00 22.45 270 ASN C O 1
ATOM 12743 N N . GLY C 1 231 ? 6.114 -6.274 40.463 1.00 21.27 271 GLY C N 1
ATOM 12744 C CA . GLY C 1 231 ? 6.651 -7.600 40.747 1.00 25.19 271 GLY C CA 1
ATOM 12745 C C . GLY C 1 231 ? 6.788 -8.471 39.514 1.00 29.52 271 GLY C C 1
ATOM 12746 O O . GLY C 1 231 ? 7.497 -9.497 39.539 1.00 25.51 271 GLY C O 1
ATOM 12750 N N . GLY C 1 232 ? 6.131 -8.084 38.434 1.00 26.15 272 GLY C N 1
ATOM 12751 C CA . GLY C 1 232 ? 6.129 -8.888 37.235 1.00 25.01 272 GLY C CA 1
ATOM 12752 C C . GLY C 1 232 ? 5.244 -10.106 37.438 1.00 26.11 272 GLY C C 1
ATOM 12753 O O . GLY C 1 232 ? 4.150 -10.006 37.997 1.00 29.27 272 GLY C O 1
ATOM 12757 N N . PRO C 1 233 ? 5.735 -11.298 37.073 1.00 24.18 273 PRO C N 1
ATOM 12758 C CA . PRO C 1 233 ? 7.120 -11.609 36.723 1.00 26.30 273 PRO C CA 1
ATOM 12759 C C . PRO C 1 233 ? 7.648 -11.043 35.387 1.00 24.26 273 PRO C C 1
ATOM 12760 O O . PRO C 1 233 ? 8.869 -10.881 35.301 1.00 26.03 273 PRO C O 1
ATOM 12771 N N . ASN C 1 234 ? 6.800 -10.783 34.392 1.00 24.84 274 ASN C N 1
ATOM 12772 C CA . ASN C 1 234 ? 7.270 -10.509 33.033 1.00 22.80 274 ASN C CA 1
ATOM 12773 C C . ASN C 1 234 ? 6.983 -9.120 32.486 1.00 23.82 274 ASN C C 1
ATOM 12774 O O . ASN C 1 234 ? 7.729 -8.670 31.606 1.00 25.02 274 ASN C O 1
ATOM 12785 N N . LEU C 1 235 ? 5.874 -8.487 32.846 1.00 26.01 275 LEU C N 1
ATOM 12786 C CA . LEU C 1 235 ? 5.436 -7.295 32.110 1.00 25.22 275 LEU C CA 1
ATOM 12787 C C . LEU C 1 235 ? 6.137 -6.036 32.618 1.00 26.18 275 LEU C C 1
ATOM 12788 O O . LEU C 1 235 ? 6.489 -5.943 33.793 1.00 27.73 275 LEU C O 1
ATOM 12804 N N . VAL C 1 236 ? 6.342 -5.081 31.703 1.00 27.78 276 VAL C N 1
ATOM 12805 C CA . VAL C 1 236 ? 6.759 -3.713 32.007 1.00 26.16 276 VAL C CA 1
ATOM 12806 C C . VAL C 1 236 ? 5.530 -2.810 31.975 1.00 27.50 276 VAL C C 1
ATOM 12807 O O . VAL C 1 236 ? 4.782 -2.808 30.990 1.00 27.21 276 VAL C O 1
ATOM 12820 N N . SER C 1 237 ? 5.325 -2.027 33.029 1.00 25.91 277 SER C N 1
ATOM 12821 C CA . SER C 1 237 ? 4.138 -1.181 33.143 1.00 24.20 277 SER C CA 1
ATOM 12822 C C . SER C 1 237 ? 4.398 0.222 32.586 1.00 24.18 277 SER C C 1
ATOM 12823 O O . SER C 1 237 ? 5.434 0.828 32.871 1.00 25.28 277 SER C O 1
ATOM 12831 N N . SER C 1 238 ? 3.441 0.740 31.825 1.00 23.70 278 SER C N 1
ATOM 12832 C CA . SER C 1 238 ? 3.401 2.156 31.423 1.00 23.37 278 SER C CA 1
ATOM 12833 C C . SER C 1 238 ? 2.410 2.816 32.388 1.00 23.78 278 SER C C 1
ATOM 12834 O O . SER C 1 238 ? 1.230 2.962 32.083 1.00 27.38 278 SER C O 1
ATOM 12842 N N . PHE C 1 239 ? 2.879 3.233 33.557 1.00 22.72 279 PHE C N 1
ATOM 12843 C CA . PHE C 1 239 ? 1.972 3.614 34.637 1.00 23.50 279 PHE C CA 1
ATOM 12844 C C . PHE C 1 239 ? 1.463 5.050 34.477 1.00 25.54 279 PHE C C 1
ATOM 12845 O O . PHE C 1 239 ? 2.247 5.972 34.254 1.00 23.31 279 PHE C O 1
ATOM 12862 N N . HIS C 1 240 ? 0.155 5.235 34.669 1.00 23.92 280 HIS C N 1
ATOM 12863 C CA . HIS C 1 240 ? -0.545 6.491 34.390 1.00 25.66 280 HIS C CA 1
ATOM 12864 C C . HIS C 1 240 ? -1.728 6.619 35.351 1.00 25.26 280 HIS C C 1
ATOM 12865 O O . HIS C 1 240 ? -2.355 5.619 35.702 1.00 25.63 280 HIS C O 1
ATOM 12879 N N . VAL C 1 241 ? -2.005 7.842 35.803 1.00 24.11 281 VAL C N 1
ATOM 12880 C CA . VAL C 1 241 ? -3.226 8.154 36.551 1.00 24.78 281 VAL C CA 1
ATOM 12881 C C . VAL C 1 241 ? -4.119 9.030 35.671 1.00 28.52 281 VAL C C 1
ATOM 12882 O O . VAL C 1 241 ? -3.772 10.177 35.354 1.00 25.71 281 VAL C O 1
ATOM 12895 N N . ILE C 1 242 ? -5.282 8.494 35.298 1.00 28.09 282 ILE C N 1
ATOM 12896 C CA . ILE C 1 242 ? -6.218 9.223 34.450 1.00 27.93 282 ILE C CA 1
ATOM 12897 C C . ILE C 1 242 ? -6.697 10.464 35.169 1.00 29.12 282 ILE C C 1
ATOM 12898 O O . ILE C 1 242 ? -7.224 10.390 36.291 1.00 29.14 282 ILE C O 1
ATOM 12914 N N . GLY C 1 243 ? -6.543 11.612 34.516 1.00 28.02 283 GLY C N 1
ATOM 12915 C CA . GLY C 1 243 ? -6.904 12.881 35.104 1.00 25.73 283 GLY C CA 1
ATOM 12916 C C . GLY C 1 243 ? -5.826 13.558 35.923 1.00 29.95 283 GLY C C 1
ATOM 12917 O O . GLY C 1 243 ? -6.095 14.612 36.518 1.00 28.48 283 GLY C O 1
ATOM 12921 N N . GLU C 1 244 ? -4.617 13.002 35.979 1.00 25.74 284 GLU C N 1
ATOM 12922 C CA . GLU C 1 244 ? -3.514 13.632 36.690 1.00 24.85 284 GLU C CA 1
ATOM 12923 C C . GLU C 1 244 ? -2.257 13.616 35.824 1.00 25.53 284 GLU C C 1
ATOM 12924 O O . GLU C 1 244 ? -2.130 12.823 34.886 1.00 28.07 284 GLU C O 1
ATOM 12936 N N . ILE C 1 245 ? -1.330 14.512 36.166 1.00 24.93 285 ILE C N 1
ATOM 12937 C CA . ILE C 1 245 ? 0.016 14.573 35.606 1.00 27.33 285 ILE C CA 1
ATOM 12938 C C . ILE C 1 245 ? 0.978 14.387 36.766 1.00 28.06 285 ILE C C 1
ATOM 12939 O O . ILE C 1 245 ? 0.756 14.948 37.845 1.00 27.61 285 ILE C O 1
ATOM 12955 N N . PHE C 1 246 ? 2.042 13.616 36.562 1.00 23.85 286 PHE C N 1
ATOM 12956 C CA . PHE C 1 246 ? 3.036 13.452 37.626 1.00 23.13 286 PHE C CA 1
ATOM 12957 C C . PHE C 1 246 ? 3.878 14.713 37.694 1.00 26.69 286 PHE C C 1
ATOM 12958 O O . PHE C 1 246 ? 4.640 15.015 36.767 1.00 25.80 286 PHE C O 1
ATOM 12975 N N . ASP C 1 247 ? 3.764 15.436 38.811 1.00 28.17 287 ASP C N 1
ATOM 12976 C CA . ASP C 1 247 ? 4.607 16.608 39.038 1.00 26.41 287 ASP C CA 1
ATOM 12977 C C . ASP C 1 247 ? 6.053 16.206 39.203 1.00 29.46 287 ASP C C 1
ATOM 12978 O O . ASP C 1 247 ? 6.959 16.935 38.785 1.00 28.96 287 ASP C O 1
ATOM 12987 N N . LYS C 1 248 ? 6.287 15.069 39.856 1.00 23.50 288 LYS C N 1
ATOM 12988 C CA . LYS C 1 248 ? 7.613 14.529 40.084 1.00 23.68 288 LYS C CA 1
ATOM 12989 C C . LYS C 1 248 ? 7.585 13.017 39.896 1.00 25.32 288 LYS C C 1
ATOM 12990 O O . LYS C 1 248 ? 6.608 12.363 40.262 1.00 23.15 288 LYS C O 1
ATOM 13009 N N . VAL C 1 249 ? 8.652 12.486 39.302 1.00 22.33 289 VAL C N 1
ATOM 13010 C CA . VAL C 1 249 ? 8.878 11.056 39.153 1.00 20.82 289 VAL C CA 1
ATOM 13011 C C . VAL C 1 249 ? 10.309 10.794 39.594 1.00 22.38 289 VAL C C 1
ATOM 13012 O O . VAL C 1 249 ? 11.237 11.429 39.083 1.00 22.69 289 VAL C O 1
ATOM 13025 N N . TYR C 1 250 ? 10.492 9.866 40.524 1.00 20.66 290 TYR C N 1
ATOM 13026 C CA . TYR C 1 250 ? 11.823 9.331 40.803 1.00 21.01 290 TYR C CA 1
ATOM 13027 C C . TYR C 1 250 ? 12.076 8.206 39.815 1.00 20.81 290 TYR C C 1
ATOM 13028 O O . TYR C 1 250 ? 11.480 7.112 39.923 1.00 22.86 290 TYR C O 1
ATOM 13046 N N . VAL C 1 251 ? 12.929 8.489 38.831 1.00 22.72 291 VAL C N 1
ATOM 13047 C CA . VAL C 1 251 ? 13.045 7.666 37.621 1.00 21.35 291 VAL C CA 1
ATOM 13048 C C . VAL C 1 251 ? 13.559 6.270 37.998 1.00 23.70 291 VAL C C 1
ATOM 13049 O O . VAL C 1 251 ? 14.631 6.117 38.599 1.00 20.36 291 VAL C O 1
ATOM 13062 N N . GLU C 1 252 ? 12.792 5.246 37.648 1.00 24.50 292 GLU C N 1
ATOM 13063 C CA . GLU C 1 252 ? 13.138 3.858 37.974 1.00 21.29 292 GLU C CA 1
ATOM 13064 C C . GLU C 1 252 ? 13.402 3.676 39.470 1.00 22.97 292 GLU C C 1
ATOM 13065 O O . GLU C 1 252 ? 14.125 2.767 39.887 1.00 24.98 292 GLU C O 1
ATOM 13077 N N . GLY C 1 253 ? 12.778 4.515 40.292 1.00 22.29 293 GLY C N 1
ATOM 13078 C CA . GLY C 1 253 ? 12.936 4.455 41.725 1.00 24.36 293 GLY C CA 1
ATOM 13079 C C . GLY C 1 253 ? 14.238 5.005 42.240 1.00 25.53 293 GLY C C 1
ATOM 13080 O O . GLY C 1 253 ? 14.515 4.848 43.425 1.00 23.99 293 GLY C O 1
ATOM 13084 N N . GLY C 1 254 ? 15.056 5.608 41.379 1.00 26.21 294 GLY C N 1
ATOM 13085 C CA . GLY C 1 254 ? 16.369 6.091 41.756 1.00 24.19 294 GLY C CA 1
ATOM 13086 C C . GLY C 1 254 ? 16.352 7.540 42.203 1.00 25.60 294 GLY C C 1
ATOM 13087 O O . GLY C 1 254 ? 15.307 8.126 42.494 1.00 24.22 294 GLY C O 1
ATOM 13091 N N . LYS C 1 255 ? 17.539 8.120 42.249 1.00 23.07 295 LYS C N 1
ATOM 13092 C CA . LYS C 1 255 ? 17.706 9.472 42.739 1.00 25.64 295 LYS C CA 1
ATOM 13093 C C . LYS C 1 255 ? 17.281 10.543 41.742 1.00 28.62 295 LYS C C 1
ATOM 13094 O O . LYS C 1 255 ? 16.914 11.650 42.151 1.00 27.64 295 LYS C O 1
ATOM 13113 N N . LEU C 1 256 ? 17.314 10.240 40.456 1.00 24.16 296 LEU C N 1
ATOM 13114 C CA . LEU C 1 256 ? 17.041 11.220 39.418 1.00 25.15 296 LEU C CA 1
ATOM 13115 C C . LEU C 1 256 ? 15.559 11.596 39.378 1.00 26.98 296 LEU C C 1
ATOM 13116 O O . LEU C 1 256 ? 14.676 10.725 39.354 1.00 24.36 296 LEU C O 1
ATOM 13132 N N . ILE C 1 257 ? 15.267 12.896 39.314 1.00 24.71 297 ILE C N 1
ATOM 13133 C CA . ILE C 1 257 ? 13.886 13.372 39.351 1.00 23.42 297 ILE C CA 1
ATOM 13134 C C . ILE C 1 257 ? 13.500 13.935 37.983 1.00 28.38 297 ILE C C 1
ATOM 13135 O O . ILE C 1 257 ? 14.178 14.811 37.438 1.00 27.86 297 ILE C O 1
ATOM 13151 N N . ASN C 1 258 ? 12.407 13.434 37.436 1.00 22.70 298 ASN C N 1
ATOM 13152 C CA . ASN C 1 258 ? 11.776 14.009 36.262 1.00 21.43 298 ASN C CA 1
ATOM 13153 C C . ASN C 1 258 ? 10.518 14.752 36.722 1.00 23.89 298 ASN C C 1
ATOM 13154 O O . ASN C 1 258 ? 10.028 14.538 37.832 1.00 26.13 298 ASN C O 1
ATOM 13165 N N . GLU C 1 259 ? 10.018 15.646 35.864 1.00 23.00 299 GLU C N 1
ATOM 13166 C CA . GLU C 1 259 ? 8.833 16.451 36.150 1.00 22.89 299 GLU C CA 1
ATOM 13167 C C . GLU C 1 259 ? 7.962 16.537 34.906 1.00 22.81 299 GLU C C 1
ATOM 13168 O O . GLU C 1 259 ? 8.454 16.472 33.778 1.00 23.36 299 GLU C O 1
ATOM 13180 N N . ASN C 1 260 ? 6.659 16.691 35.142 1.00 22.29 300 ASN C N 1
ATOM 13181 C CA . ASN C 1 260 ? 5.633 16.880 34.112 1.00 26.26 300 ASN C CA 1
ATOM 13182 C C . ASN C 1 260 ? 5.600 15.711 33.137 1.00 26.21 300 ASN C C 1
ATOM 13183 O O . ASN C 1 260 ? 5.732 15.863 31.918 1.00 25.08 300 ASN C O 1
ATOM 13194 N N . VAL C 1 261 ? 5.396 14.540 33.713 1.00 21.40 301 VAL C N 1
ATOM 13195 C CA . VAL C 1 261 ? 5.363 13.274 32.991 1.00 25.51 301 VAL C CA 1
ATOM 13196 C C . VAL C 1 261 ? 3.953 12.705 33.079 1.00 24.99 301 VAL C C 1
ATOM 13197 O O . VAL C 1 261 ? 3.374 12.616 34.172 1.00 23.73 301 VAL C O 1
ATOM 13210 N N . GLN C 1 262 ? 3.422 12.260 31.940 1.00 22.00 302 GLN C N 1
ATOM 13211 C CA . GLN C 1 262 ? 2.085 11.675 31.934 1.00 25.38 302 GLN C CA 1
ATOM 13212 C C . GLN C 1 262 ? 2.086 10.191 32.268 1.00 25.46 302 GLN C C 1
ATOM 13213 O O . GLN C 1 262 ? 1.158 9.711 32.929 1.00 27.74 302 GLN C O 1
ATOM 13227 N N . SER C 1 263 ? 3.103 9.473 31.808 1.00 24.42 303 SER C N 1
ATOM 13228 C CA A SER C 1 263 ? 3.156 8.015 31.871 0.69 26.53 303 SER C CA 1
ATOM 13229 C CA B SER C 1 263 ? 3.158 8.014 31.872 0.31 26.51 303 SER C CA 1
ATOM 13230 C C . SER C 1 263 ? 4.615 7.598 31.985 1.00 28.22 303 SER C C 1
ATOM 13231 O O . SER C 1 263 ? 5.446 8.042 31.183 1.00 25.95 303 SER C O 1
ATOM 13244 N N . THR C 1 264 ? 4.926 6.755 32.970 1.00 23.73 304 THR C N 1
ATOM 13245 C CA . THR C 1 264 ? 6.310 6.410 33.268 1.00 24.32 304 THR C CA 1
ATOM 13246 C C . THR C 1 264 ? 6.478 4.904 33.315 1.00 24.79 304 THR C C 1
ATOM 13247 O O . THR C 1 264 ? 5.598 4.190 33.795 1.00 24.55 304 THR C O 1
ATOM 13258 N N . ILE C 1 265 ? 7.624 4.439 32.848 1.00 22.87 305 ILE C N 1
ATOM 13259 C CA . ILE C 1 265 ? 7.897 3.011 32.733 1.00 23.90 305 ILE C CA 1
ATOM 13260 C C . ILE C 1 265 ? 8.303 2.451 34.097 1.00 24.28 305 ILE C C 1
ATOM 13261 O O . ILE C 1 265 ? 9.195 2.992 34.749 1.00 25.00 305 ILE C O 1
ATOM 13277 N N . VAL C 1 266 ? 7.663 1.368 34.530 1.00 23.30 306 VAL C N 1
ATOM 13278 C CA . VAL C 1 266 ? 8.095 0.663 35.731 1.00 24.49 306 VAL C CA 1
ATOM 13279 C C . VAL C 1 266 ? 8.678 -0.683 35.291 1.00 23.18 306 VAL C C 1
ATOM 13280 O O . VAL C 1 266 ? 7.918 -1.560 34.852 1.00 23.37 306 VAL C O 1
ATOM 13293 N N . PRO C 1 267 ? 9.997 -0.880 35.354 1.00 22.47 307 PRO C N 1
ATOM 13294 C CA . PRO C 1 267 ? 10.586 -2.142 34.871 1.00 25.58 307 PRO C CA 1
ATOM 13295 C C . PRO C 1 267 ? 10.065 -3.337 35.647 1.00 25.89 307 PRO C C 1
ATOM 13296 O O . PRO C 1 267 ? 9.644 -3.234 36.800 1.00 23.21 307 PRO C O 1
ATOM 13307 N N . ALA C 1 268 ? 10.174 -4.500 35.019 1.00 23.96 308 ALA C N 1
ATOM 13308 C CA . ALA C 1 268 ? 9.886 -5.744 35.712 1.00 24.56 308 ALA C CA 1
ATOM 13309 C C . ALA C 1 268 ? 10.923 -5.960 36.811 1.00 23.58 308 ALA C C 1
ATOM 13310 O O . ALA C 1 268 ? 12.126 -5.811 36.586 1.00 22.40 308 ALA C O 1
ATOM 13317 N N . GLY C 1 269 ? 10.454 -6.257 38.018 1.00 25.22 309 GLY C N 1
ATOM 13318 C CA . GLY C 1 269 ? 11.351 -6.307 39.161 1.00 25.92 309 GLY C CA 1
ATOM 13319 C C . GLY C 1 269 ? 11.902 -4.953 39.542 1.00 24.47 309 GLY C C 1
ATOM 13320 O O . GLY C 1 269 ? 12.992 -4.863 40.130 1.00 26.62 309 GLY C O 1
ATOM 13324 N N . GLY C 1 270 ? 11.163 -3.893 39.245 1.00 23.24 310 GLY C N 1
ATOM 13325 C CA . GLY C 1 270 ? 11.613 -2.540 39.537 1.00 21.97 310 GLY C CA 1
ATOM 13326 C C . GLY C 1 270 ? 10.520 -1.689 40.143 1.00 20.27 310 GLY C C 1
ATOM 13327 O O . GLY C 1 270 ? 9.493 -2.195 40.597 1.00 21.74 310 GLY C O 1
ATOM 13331 N N . SER C 1 271 ? 10.742 -0.378 40.179 1.00 20.52 311 SER C N 1
ATOM 13332 C CA . SER C 1 271 ? 9.857 0.514 40.902 1.00 20.26 311 SER C CA 1
ATOM 13333 C C . SER C 1 271 ? 9.905 1.909 40.301 1.00 21.69 311 SER C C 1
ATOM 13334 O O . SER C 1 271 ? 10.706 2.208 39.405 1.00 21.37 311 SER C O 1
ATOM 13342 N N . ALA C 1 272 ? 8.982 2.741 40.778 1.00 21.58 312 ALA C N 1
ATOM 13343 C CA . ALA C 1 272 ? 9.023 4.178 40.571 1.00 20.29 312 ALA C CA 1
ATOM 13344 C C . ALA C 1 272 ? 8.305 4.829 41.734 1.00 22.16 312 ALA C C 1
ATOM 13345 O O . ALA C 1 272 ? 7.505 4.191 42.426 1.00 23.40 312 ALA C O 1
ATOM 13352 N N . ILE C 1 273 ? 8.653 6.090 41.993 1.00 23.39 313 ILE C N 1
ATOM 13353 C CA . ILE C 1 273 ? 7.939 6.951 42.930 1.00 20.07 313 ILE C CA 1
ATOM 13354 C C . ILE C 1 273 ? 7.354 8.094 42.114 1.00 23.68 313 ILE C C 1
ATOM 13355 O O . ILE C 1 273 ? 8.070 8.716 41.319 1.00 22.16 313 ILE C O 1
ATOM 13371 N N . VAL C 1 274 ? 6.048 8.345 42.262 1.00 21.04 314 VAL C N 1
ATOM 13372 C CA . VAL C 1 274 ? 5.413 9.455 41.566 1.00 20.07 314 VAL C CA 1
ATOM 13373 C C . VAL C 1 274 ? 4.698 10.322 42.591 1.00 25.54 314 VAL C C 1
ATOM 13374 O O . VAL C 1 274 ? 4.234 9.839 43.626 1.00 23.55 314 VAL C O 1
ATOM 13387 N N . GLU C 1 275 ? 4.607 11.616 42.289 1.00 25.05 315 GLU C N 1
ATOM 13388 C CA A GLU C 1 275 ? 4.006 12.592 43.185 0.55 30.96 315 GLU C CA 1
ATOM 13389 C CA B GLU C 1 275 ? 3.999 12.591 43.184 0.45 30.96 315 GLU C CA 1
ATOM 13390 C C . GLU C 1 275 ? 3.143 13.539 42.365 1.00 32.57 315 GLU C C 1
ATOM 13391 O O . GLU C 1 275 ? 3.489 13.881 41.226 1.00 29.83 315 GLU C O 1
ATOM 13412 N N . PHE C 1 276 ? 2.016 13.932 42.934 1.00 27.30 316 PHE C N 1
ATOM 13413 C CA . PHE C 1 276 ? 1.125 14.878 42.285 1.00 31.26 316 PHE C CA 1
ATOM 13414 C C . PHE C 1 276 ? 0.198 15.486 43.325 1.00 33.42 316 PHE C C 1
ATOM 13415 O O . PHE C 1 276 ? 0.052 14.971 44.436 1.00 30.34 316 PHE C O 1
ATOM 13432 N N . LYS C 1 277 ? -0.428 16.589 42.946 1.00 36.33 317 LYS C N 1
ATOM 13433 C CA . LYS C 1 277 ? -1.387 17.281 43.796 1.00 36.59 317 LYS C CA 1
ATOM 13434 C C . LYS C 1 277 ? -2.781 17.101 43.209 1.00 37.09 317 LYS C C 1
ATOM 13435 O O . LYS C 1 277 ? -2.987 17.324 42.014 1.00 37.00 317 LYS C O 1
ATOM 13454 N N . VAL C 1 278 ? -3.726 16.646 44.027 1.00 35.53 318 VAL C N 1
ATOM 13455 C CA . VAL C 1 278 ? -5.105 16.481 43.572 1.00 38.17 318 VAL C CA 1
ATOM 13456 C C . VAL C 1 278 ? -5.821 17.802 43.851 1.00 40.24 318 VAL C C 1
ATOM 13457 O O . VAL C 1 278 ? -6.045 18.167 45.006 1.00 37.79 318 VAL C O 1
ATOM 13470 N N . ASP C 1 279 ? -6.159 18.534 42.793 1.00 39.19 319 ASP C N 1
ATOM 13471 C CA . ASP C 1 279 ? -6.709 19.883 42.951 1.00 46.90 319 ASP C CA 1
ATOM 13472 C C . ASP C 1 279 ? -8.224 19.916 43.071 1.00 41.41 319 ASP C C 1
ATOM 13473 O O . ASP C 1 279 ? -8.764 20.790 43.752 1.00 44.80 319 ASP C O 1
ATOM 13482 N N . ILE C 1 280 ? -8.927 19.004 42.412 1.00 38.26 320 ILE C N 1
ATOM 13483 C CA . ILE C 1 280 ? -10.385 19.045 42.384 1.00 38.52 320 ILE C CA 1
ATOM 13484 C C . ILE C 1 280 ? -10.926 17.646 42.602 1.00 39.97 320 ILE C C 1
ATOM 13485 O O . ILE C 1 280 ? -10.237 16.647 42.357 1.00 38.83 320 ILE C O 1
ATOM 13501 N N . PRO C 1 281 ? -12.165 17.546 43.082 1.00 41.43 321 PRO C N 1
ATOM 13502 C CA . PRO C 1 281 ? -12.752 16.234 43.359 1.00 36.91 321 PRO C CA 1
ATOM 13503 C C . PRO C 1 281 ? -13.001 15.448 42.091 1.00 38.61 321 PRO C C 1
ATOM 13504 O O . PRO C 1 281 ? -13.109 15.994 40.992 1.00 41.54 321 PRO C O 1
ATOM 13515 N N . GLY C 1 282 ? -13.103 14.146 42.265 1.00 36.43 322 GLY C N 1
ATOM 13516 C CA . GLY C 1 282 ? -13.425 13.266 41.163 1.00 35.76 322 GLY C CA 1
ATOM 13517 C C . GLY C 1 282 ? -12.911 11.877 41.457 1.00 33.62 322 GLY C C 1
ATOM 13518 O O . GLY C 1 282 ? -12.335 11.612 42.503 1.00 33.81 322 GLY C O 1
ATOM 13522 N N . ASN C 1 283 ? -13.119 10.997 40.492 1.00 35.85 323 ASN C N 1
ATOM 13523 C CA . ASN C 1 283 ? -12.571 9.652 40.533 1.00 33.52 323 ASN C CA 1
ATOM 13524 C C . ASN C 1 283 ? -11.422 9.569 39.540 1.00 38.36 323 ASN C C 1
ATOM 13525 O O . ASN C 1 283 ? -11.619 9.769 38.340 1.00 37.03 323 ASN C O 1
ATOM 13536 N N . TYR C 1 284 ? -10.224 9.310 40.056 1.00 31.62 324 TYR C N 1
ATOM 13537 C CA . TYR C 1 284 ? -9.000 9.237 39.270 1.00 29.30 324 TYR C CA 1
ATOM 13538 C C . TYR C 1 284 ? -8.566 7.785 39.166 1.00 29.99 324 TYR C C 1
ATOM 13539 O O . TYR C 1 284 ? -8.517 7.080 40.177 1.00 33.96 324 TYR C O 1
ATOM 13557 N N . THR C 1 285 ? -8.251 7.338 37.966 1.00 30.12 325 THR C N 1
ATOM 13558 C CA . THR C 1 285 ? -8.048 5.922 37.701 1.00 31.55 325 THR C CA 1
ATOM 13559 C C . THR C 1 285 ? -6.567 5.622 37.466 1.00 30.43 325 THR C C 1
ATOM 13560 O O . THR C 1 285 ? -5.949 6.161 36.543 1.00 31.71 325 THR C O 1
ATOM 13571 N N . LEU C 1 286 ? -6.025 4.727 38.277 1.00 29.07 326 LEU C N 1
ATOM 13572 C CA . LEU C 1 286 ? -4.691 4.191 38.070 1.00 27.06 326 LEU C CA 1
ATOM 13573 C C . LEU C 1 286 ? -4.757 3.107 37.001 1.00 29.39 326 LEU C C 1
ATOM 13574 O O . LEU C 1 286 ? -5.603 2.216 37.083 1.00 27.29 326 LEU C O 1
ATOM 13590 N N . VAL C 1 287 ? -3.875 3.172 35.994 1.00 26.71 327 VAL C N 1
ATOM 13591 C CA . VAL C 1 287 ? -3.854 2.161 34.938 1.00 24.88 327 VAL C CA 1
ATOM 13592 C C . VAL C 1 287 ? -2.425 1.808 34.545 1.00 25.96 327 VAL C C 1
ATOM 13593 O O . VAL C 1 287 ? -1.493 2.597 34.717 1.00 24.54 327 VAL C O 1
ATOM 13606 N N . ASP C 1 288 ? -2.260 0.606 34.000 1.00 25.30 328 ASP C N 1
ATOM 13607 C CA . ASP C 1 288 ? -1.157 0.307 33.084 1.00 26.49 328 ASP C CA 1
ATOM 13608 C C . ASP C 1 288 ? -1.638 0.714 31.695 1.00 26.29 328 ASP C C 1
ATOM 13609 O O . ASP C 1 288 ? -2.621 0.165 31.199 1.00 28.05 328 ASP C O 1
ATOM 13618 N N . HIS C 1 289 ? -0.968 1.672 31.069 1.00 24.82 329 HIS C N 1
ATOM 13619 C CA . HIS C 1 289 ? -1.526 2.262 29.860 1.00 25.36 329 HIS C CA 1
ATOM 13620 C C . HIS C 1 289 ? -1.200 1.468 28.615 1.00 25.45 329 HIS C C 1
ATOM 13621 O O . HIS C 1 289 ? -1.459 1.954 27.513 1.00 26.35 329 HIS C O 1
ATOM 13635 N N . SER C 1 290 ? -0.629 0.270 28.759 1.00 27.29 330 SER C N 1
ATOM 13636 C CA . SER C 1 290 ? -0.830 -0.763 27.753 1.00 28.46 330 SER C CA 1
ATOM 13637 C C . SER C 1 290 ? -2.269 -1.195 27.947 1.00 28.55 330 SER C C 1
ATOM 13638 O O . SER C 1 290 ? -2.540 -2.109 28.729 1.00 27.29 330 SER C O 1
ATOM 13646 N N . ILE C 1 291 ? -3.191 -0.541 27.236 1.00 25.92 331 ILE C N 1
ATOM 13647 C CA . ILE C 1 291 ? -4.484 -0.229 27.825 1.00 26.80 331 ILE C CA 1
ATOM 13648 C C . ILE C 1 291 ? -5.439 -1.421 27.858 1.00 29.20 331 ILE C C 1
ATOM 13649 O O . ILE C 1 291 ? -6.378 -1.418 28.665 1.00 30.46 331 ILE C O 1
ATOM 13665 N N . PHE C 1 292 ? -5.237 -2.440 27.019 1.00 27.85 332 PHE C N 1
ATOM 13666 C CA . PHE C 1 292 ? -6.032 -3.659 27.166 1.00 29.28 332 PHE C CA 1
ATOM 13667 C C . PHE C 1 292 ? -5.747 -4.363 28.482 1.00 33.93 332 PHE C C 1
ATOM 13668 O O . PHE C 1 292 ? -6.627 -5.058 28.998 1.00 32.25 332 PHE C O 1
ATOM 13685 N N . ARG C 1 293 ? -4.580 -4.127 29.084 1.00 30.05 333 ARG C N 1
ATOM 13686 C CA . ARG C 1 293 ? -4.340 -4.635 30.436 1.00 29.02 333 ARG C CA 1
ATOM 13687 C C . ARG C 1 293 ? -5.295 -4.004 31.436 1.00 29.49 333 ARG C C 1
ATOM 13688 O O . ARG C 1 293 ? -5.802 -4.682 32.336 1.00 30.67 333 ARG C O 1
ATOM 13709 N N . ALA C 1 294 ? -5.515 -2.695 31.322 1.00 27.98 334 ALA C N 1
ATOM 13710 C CA . ALA C 1 294 ? -6.311 -1.978 32.311 1.00 28.96 334 ALA C CA 1
ATOM 13711 C C . ALA C 1 294 ? -7.794 -2.303 32.185 1.00 32.58 334 ALA C C 1
ATOM 13712 O O . ALA C 1 294 ? -8.463 -2.566 33.189 1.00 34.62 334 ALA C O 1
ATOM 13719 N N . PHE C 1 295 ? -8.334 -2.268 30.969 1.00 30.72 335 PHE C N 1
ATOM 13720 C CA . PHE C 1 295 ? -9.773 -2.379 30.810 1.00 36.55 335 PHE C CA 1
ATOM 13721 C C . PHE C 1 295 ? -10.231 -3.779 30.443 1.00 38.09 335 PHE C C 1
ATOM 13722 O O . PHE C 1 295 ? -11.439 -4.015 30.415 1.00 41.25 335 PHE C O 1
ATOM 13739 N N . ASN C 1 296 ? -9.306 -4.716 30.197 1.00 30.55 336 ASN C N 1
ATOM 13740 C CA . ASN C 1 296 ? -9.674 -6.094 29.881 1.00 32.42 336 ASN C CA 1
ATOM 13741 C C . ASN C 1 296 ? -9.020 -7.157 30.758 1.00 42.12 336 ASN C C 1
ATOM 13742 O O . ASN C 1 296 ? -9.522 -8.293 30.786 1.00 38.30 336 ASN C O 1
ATOM 13753 N N . LYS C 1 297 ? -7.936 -6.847 31.472 1.00 32.69 337 LYS C N 1
ATOM 13754 C CA . LYS C 1 297 ? -7.263 -7.832 32.296 1.00 30.46 337 LYS C CA 1
ATOM 13755 C C . LYS C 1 297 ? -7.198 -7.479 33.768 1.00 29.55 337 LYS C C 1
ATOM 13756 O O . LYS C 1 297 ? -6.713 -8.302 34.553 1.00 29.80 337 LYS C O 1
ATOM 13775 N N . GLY C 1 298 ? -7.669 -6.303 34.171 1.00 29.58 338 GLY C N 1
ATOM 13776 C CA . GLY C 1 298 ? -7.805 -5.955 35.571 1.00 31.94 338 GLY C CA 1
ATOM 13777 C C . GLY C 1 298 ? -6.893 -4.850 36.099 1.00 29.04 338 GLY C C 1
ATOM 13778 O O . GLY C 1 298 ? -6.971 -4.538 37.297 1.00 28.86 338 GLY C O 1
ATOM 13782 N N . ALA C 1 299 ? -6.032 -4.243 35.280 1.00 28.99 339 ALA C N 1
ATOM 13783 C CA . ALA C 1 299 ? -4.989 -3.353 35.824 1.00 29.42 339 ALA C CA 1
ATOM 13784 C C . ALA C 1 299 ? -5.572 -1.950 36.003 1.00 30.13 339 ALA C C 1
ATOM 13785 O O . ALA C 1 299 ? -5.269 -1.000 35.276 1.00 29.56 339 ALA C O 1
ATOM 13792 N N . LEU C 1 300 ? -6.418 -1.828 37.019 1.00 28.10 340 LEU C N 1
ATOM 13793 C CA . LEU C 1 300 ? -7.265 -0.650 37.181 1.00 28.37 340 LEU C CA 1
ATOM 13794 C C . LEU C 1 300 ? -7.509 -0.421 38.662 1.00 29.42 340 LEU C C 1
ATOM 13795 O O . LEU C 1 300 ? -8.030 -1.307 39.351 1.00 31.00 340 LEU C O 1
ATOM 13811 N N . GLY C 1 301 ? -7.146 0.770 39.140 1.00 28.66 341 GLY C N 1
ATOM 13812 C CA . GLY C 1 301 ? -7.385 1.155 40.507 1.00 26.73 341 GLY C CA 1
ATOM 13813 C C . GLY C 1 301 ? -8.022 2.530 40.508 1.00 31.87 341 GLY C C 1
ATOM 13814 O O . GLY C 1 301 ? -8.095 3.184 39.470 1.00 30.56 341 GLY C O 1
ATOM 13818 N N . GLN C 1 302 ? -8.496 2.959 41.685 1.00 29.93 342 GLN C N 1
ATOM 13819 C CA . GLN C 1 302 ? -9.210 4.227 41.784 1.00 31.51 342 GLN C CA 1
ATOM 13820 C C . GLN C 1 302 ? -8.721 5.034 42.965 1.00 30.48 342 GLN C C 1
ATOM 13821 O O . GLN C 1 302 ? -8.508 4.504 44.066 1.00 30.01 342 GLN C O 1
ATOM 13835 N N . LEU C 1 303 ? -8.583 6.329 42.741 1.00 29.00 343 LEU C N 1
ATOM 13836 C CA . LEU C 1 303 ? -8.353 7.291 43.807 1.00 27.64 343 LEU C CA 1
ATOM 13837 C C . LEU C 1 303 ? -9.537 8.253 43.815 1.00 33.28 343 LEU C C 1
ATOM 13838 O O . LEU C 1 303 ? -9.705 9.035 42.876 1.00 31.86 343 LEU C O 1
ATOM 13854 N N . LYS C 1 304 ? -10.357 8.193 44.864 1.00 31.32 344 LYS C N 1
ATOM 13855 C CA . LYS C 1 304 ? -11.518 9.069 45.004 1.00 34.29 344 LYS C CA 1
ATOM 13856 C C . LYS C 1 304 ? -11.143 10.283 45.839 1.00 33.29 344 LYS C C 1
ATOM 13857 O O . LYS C 1 304 ? -10.635 10.157 46.965 1.00 31.61 344 LYS C O 1
ATOM 13876 N N . VAL C 1 305 ? -11.403 11.458 45.291 1.00 34.26 345 VAL C N 1
ATOM 13877 C CA . VAL C 1 305 ? -11.002 12.718 45.893 1.00 34.62 345 VAL C CA 1
ATOM 13878 C C . VAL C 1 305 ? -12.265 13.507 46.187 1.00 38.60 345 VAL C C 1
ATOM 13879 O O . VAL C 1 305 ? -13.048 13.788 45.273 1.00 35.67 345 VAL C O 1
ATOM 13892 N N . GLU C 1 306 ? -12.447 13.896 47.444 1.00 41.87 346 GLU C N 1
ATOM 13893 C CA . GLU C 1 306 ? -13.596 14.706 47.831 1.00 43.23 346 GLU C CA 1
ATOM 13894 C C . GLU C 1 306 ? -13.183 16.163 48.036 1.00 42.27 346 GLU C C 1
ATOM 13895 O O . GLU C 1 306 ? -12.010 16.479 48.244 1.00 42.95 346 GLU C O 1
ATOM 13907 N N . GLY C 1 307 ? -14.165 17.053 47.979 1.00 43.74 347 GLY C N 1
ATOM 13908 C CA . GLY C 1 307 ? -13.926 18.470 48.181 1.00 40.01 347 GLY C CA 1
ATOM 13909 C C . GLY C 1 307 ? -14.784 19.292 47.230 1.00 47.98 347 GLY C C 1
ATOM 13910 O O . GLY C 1 307 ? -15.715 18.783 46.610 1.00 47.40 347 GLY C O 1
ATOM 13914 N N . ALA C 1 308 ? -14.430 20.579 47.112 1.00 47.57 348 ALA C N 1
ATOM 13915 C CA . ALA C 1 308 ? -15.220 21.545 46.351 1.00 52.88 348 ALA C CA 1
ATOM 13916 C C . ALA C 1 308 ? -14.808 21.604 44.883 1.00 51.41 348 ALA C C 1
ATOM 13917 O O . ALA C 1 308 ? -13.618 21.646 44.557 1.00 52.83 348 ALA C O 1
ATOM 13924 N N . GLU C 1 309 ? -15.800 21.649 44.002 1.00 51.73 349 GLU C N 1
ATOM 13925 C CA . GLU C 1 309 ? -15.518 21.809 42.584 1.00 60.14 349 GLU C CA 1
ATOM 13926 C C . GLU C 1 309 ? -14.786 23.129 42.337 1.00 56.53 349 GLU C C 1
ATOM 13927 O O . GLU C 1 309 ? -14.849 24.067 43.135 1.00 50.02 349 GLU C O 1
ATOM 13939 N N . ASN C 1 310 ? -14.060 23.186 41.221 1.00 50.92 350 ASN C N 1
ATOM 13940 C CA . ASN C 1 310 ? -13.351 24.400 40.823 1.00 48.20 350 ASN C CA 1
ATOM 13941 C C . ASN C 1 310 ? -13.375 24.490 39.307 1.00 51.08 350 ASN C C 1
ATOM 13942 O O . ASN C 1 310 ? -12.464 23.991 38.629 1.00 46.36 350 ASN C O 1
ATOM 13953 N N . PRO C 1 311 ? -14.398 25.146 38.741 1.00 49.82 351 PRO C N 1
ATOM 13954 C CA . PRO C 1 311 ? -14.501 25.256 37.271 1.00 48.36 351 PRO C CA 1
ATOM 13955 C C . PRO C 1 311 ? -13.286 25.871 36.600 1.00 47.50 351 PRO C C 1
ATOM 13956 O O . PRO C 1 311 ? -13.077 25.622 35.404 1.00 43.15 351 PRO C O 1
ATOM 13967 N N . GLU C 1 312 ? -12.483 26.668 37.315 1.00 48.44 352 GLU C N 1
ATOM 13968 C CA . GLU C 1 312 ? -11.281 27.237 36.715 1.00 54.06 352 GLU C CA 1
ATOM 13969 C C . GLU C 1 312 ? -10.254 26.165 36.361 1.00 49.68 352 GLU C C 1
ATOM 13970 O O . GLU C 1 312 ? -9.402 26.404 35.496 1.00 43.28 352 GLU C O 1
ATOM 13982 N N . ILE C 1 313 ? -10.310 24.997 36.999 1.00 43.49 353 ILE C N 1
ATOM 13983 C CA . ILE C 1 313 ? -9.396 23.910 36.656 1.00 43.12 353 ILE C CA 1
ATOM 13984 C C . ILE C 1 313 ? -9.991 23.013 35.576 1.00 39.40 353 ILE C C 1
ATOM 13985 O O . ILE C 1 313 ? -9.318 22.688 34.596 1.00 34.42 353 ILE C O 1
ATOM 14001 N N . MET C 1 314 ? -11.251 22.602 35.738 1.00 38.78 354 MET C N 1
ATOM 14002 C CA . MET C 1 314 ? -11.985 21.881 34.704 1.00 42.65 354 MET C CA 1
ATOM 14003 C C . MET C 1 314 ? -13.480 22.048 34.973 1.00 42.61 354 MET C C 1
ATOM 14004 O O . MET C 1 314 ? -13.916 21.970 36.126 1.00 37.25 354 MET C O 1
ATOM 14018 N N . THR C 1 315 ? -14.252 22.264 33.909 1.00 38.64 355 THR C N 1
ATOM 14019 C CA . THR C 1 315 ? -15.694 22.424 34.014 1.00 42.64 355 THR C CA 1
ATOM 14020 C C . THR C 1 315 ? -16.399 21.084 33.814 1.00 44.46 355 THR C C 1
ATOM 14021 O O . THR C 1 315 ? -15.816 20.101 33.348 1.00 42.14 355 THR C O 1
ATOM 14032 N N . GLN C 1 316 ? -17.678 21.056 34.175 1.00 42.23 356 GLN C N 1
ATOM 14033 C CA . GLN C 1 316 ? -18.576 20.028 33.674 1.00 46.23 356 GLN C CA 1
ATOM 14034 C C . GLN C 1 316 ? -18.872 20.305 32.201 1.00 38.39 356 GLN C C 1
ATOM 14035 O O . GLN C 1 316 ? -18.373 21.269 31.612 1.00 36.57 356 GLN C O 1
ATOM 14049 N N . LYS C 1 317 ? -19.693 19.460 31.585 1.00 38.92 357 LYS C N 1
ATOM 14050 C CA . LYS C 1 317 ? -20.155 19.784 30.240 1.00 40.93 357 LYS C CA 1
ATOM 14051 C C . LYS C 1 317 ? -20.963 21.072 30.296 1.00 43.84 357 LYS C C 1
ATOM 14052 O O . LYS C 1 317 ? -21.880 21.215 31.114 1.00 40.03 357 LYS C O 1
ATOM 14071 N N . LEU C 1 318 ? -20.589 22.025 29.452 1.00 39.82 358 LEU C N 1
ATOM 14072 C CA . LEU C 1 318 ? -21.197 23.345 29.458 1.00 40.57 358 LEU C CA 1
ATOM 14073 C C . LEU C 1 318 ? -22.408 23.457 28.542 1.00 45.72 358 LEU C C 1
ATOM 14074 O O . LEU C 1 318 ? -23.269 24.312 28.780 1.00 48.80 358 LEU C O 1
ATOM 14090 N N . SER C 1 319 ? -22.503 22.619 27.515 1.00 44.25 359 SER C N 1
ATOM 14091 C CA . SER C 1 319 ? -23.631 22.661 26.597 1.00 47.53 359 SER C CA 1
ATOM 14092 C C . SER C 1 319 ? -23.680 21.362 25.811 1.00 50.85 359 SER C C 1
ATOM 14093 O O . SER C 1 319 ? -22.670 20.665 25.657 1.00 44.04 359 SER C O 1
ATOM 14101 N N . ASP C 1 320 ? -24.876 21.074 25.293 1.00 44.73 360 ASP C N 1
ATOM 14102 C CA . ASP C 1 320 ? -25.154 19.908 24.465 1.00 44.28 360 ASP C CA 1
ATOM 14103 C C . ASP C 1 320 ? -26.107 20.364 23.366 1.00 47.30 360 ASP C C 1
ATOM 14104 O O . ASP C 1 320 ? -27.243 20.742 23.660 1.00 47.68 360 ASP C O 1
ATOM 14113 N N . THR C 1 321 ? -25.658 20.339 22.110 1.00 44.81 361 THR C N 1
ATOM 14114 C CA . THR C 1 321 ? -26.445 20.876 21.003 1.00 45.27 361 THR C CA 1
ATOM 14115 C C . THR C 1 321 ? -26.386 19.928 19.810 1.00 42.74 361 THR C C 1
ATOM 14116 O O . THR C 1 321 ? -25.607 18.975 19.783 1.00 40.92 361 THR C O 1
ATOM 14127 N N . ALA C 1 322 ? -27.213 20.201 18.803 1.00 42.80 362 ALA C N 1
ATOM 14128 C CA . ALA C 1 322 ? -27.198 19.396 17.594 1.00 47.36 362 ALA C CA 1
ATOM 14129 C C . ALA C 1 322 ? -25.984 19.760 16.754 1.00 45.98 362 ALA C C 1
ATOM 14130 O O . ALA C 1 322 ? -25.532 20.906 16.742 1.00 48.29 362 ALA C O 1
ATOM 14137 N N . TYR C 1 323 ? -25.444 18.763 16.071 1.00 45.78 363 TYR C N 1
ATOM 14138 C CA . TYR C 1 323 ? -24.351 18.981 15.128 1.00 48.02 363 TYR C CA 1
ATOM 14139 C C . TYR C 1 323 ? -24.849 18.734 13.716 1.00 46.23 363 TYR C C 1
ATOM 14140 O O . TYR C 1 323 ? -25.015 17.567 13.348 1.00 49.17 363 TYR C O 1
#

InterPro domains:
  IPR001117 Multicopper oxidase, second cupredoxin domain [PF00394] (206-336)
  IPR001287 Nitrite reductase, copper-type [PR00695] (76-94)
  IPR001287 Nitrite reductase, copper-type [PR00695] (102-118)
  IPR001287 Nitrite reductase, copper-type [PR00695] (120-137)
  IPR001287 Nitrite reductase, copper-type [PR00695] (137-156)
  IPR001287 Nitrite reductase, copper-type [PR00695] (162-177)
  IPR001287 Nitrite reductase, copper-type [PR00695] (179-195)
  IPR001287 Nitrite reductase, copper-type [TIGR02376] (54-360)
  IPR008972 Cupredoxin [G3DSA:2.60.40.420] (41-374)
  IPR008972 Cupredoxin [SSF49503] (64-214)
  IPR008972 Cupredoxin [SSF49503] (197-358)
  IPR011707 Multicopper oxidase-like, N-terminal [PF07732] (87-198)
  IPR045087 Multicopper oxidase [PTHR11709] (100-330)

B-factor: mean 38.03, std 13.4, range [19.09, 130.26]

CATH classification: 2.60.40.420

Sequence (934 aa):
GELPVIDAVTTHAPEVPPAIDRDYPAKVRVKMETVEKTMKMDDGVEYRYWTFDGDVPGRMIRVREGDTVEVEFSNNPSSTVPHNVDFHAATGQGGGAAATFTAPGRTSTFSFKALQQPGLYIYHCAVAPVGMHIANGMYGLILVEPKEGLPKVDKEFYIVQGDFYTKGKKGAQGLQPFDMDKAVAEQPEYVVFNGHVGAIAGDNALKAKAGETVRMYVGNGGPNLVSSFHVIGEIFDKVYVEGGKLINENVQSSTIVPAGGSAIVEEFKVDIPGNYTLVDHSIFRAFNKGALGQLKVEGAENPEIMTQKLSDTAYELPVIDAVTTHAPEVPPAIDRDYPAKVRVKMETVEKTMKMDDGVEYRYWTFDGDVPGRMIRVREGDTVEVEFSNNPSSTVPHNVDFHAATGQGGGAAATFTAPGRTSTFSFKALQQPGLYIYHCAVAPVGMHIANGMYGLILVEPKEGLPKVDKEFYIVQGDFYTKGKKGAQGLQPFDMDKAVAEQPEYVVFNGHVGAIAGDNALKAKAGETVRMYVGNGGPNLVSSFHVIGEIFDKVYVEGGKLINENVQSSTIVPAGGSAIVEEFKVDIPGNYTLVDHSIFRAFNKGALGQLKVEGAENPEIMTQKLSDTAYELPVIDAVTTHAPEVPPAIDRDYPAKVRVKMETVEKTMKMDDGVEYRYWTFDGDVPGRMIRVREGDTVEVEFSNNPSSTVPHNVDFHAATGQGGGAAATFTAPGRTSTFSFKALQQPGLYIYHCAVAPVGMHIANGMYGLILVEPKEGLPKVDKEFYIVQGDFYTKGKKGAQGLQPFDMDKAVAEQPEYVVFNGHVGAIAGDNALKAKAGETVRMYVGNGGPNLVSSFHVIGEIFDKVYVEGGKLINENVQSSTIVPAGGSAIVEEFKVDIPGNYTLVDHSIFRAFNKGALGQLKVEGAENPEIMTQKLSDTAY

Organism: Neisseria gonorrhoeae (strain ATCC 700825 / FA 1090) (NCBI:txid242231)

Foldseek 3Di:
DPFAEAEWDWADFFDDDDWDPDLDEHEYEEEWEWDWAWDAQDVQEIETAIAIPPFFDHIETEEAAFYKYKYKYAYALPDPAWWFKQKPQFDDDSNCRVQGGYGHPGITIDIGHRHDFWKFKMFTCPPVRLVRLQRGGIAIYGHAYSVGDDDFDEETEKEKEFHAFPDAPPDHDYTYGDVVCSVVVNGRAIEIGRHQQCCADVNPAEEAAFTKYKYKYAYQYQDDKFFKAKAPWFFQWKCAQGHDDIDGRHGTHIHDHRTIMMTMTGRHAFDKIKIARPVPCNVVPRRRIHIYGYDDDGDVVVPNDDPDDDDD/DFAEEEWDWAAFFDDDDWDPDLDAHAYEEEWEWDWAWDAQAVQEIETAIAIPPFFDHIETEEAAFYKYKYKYAYALPDPFWWFKQKPQFDDDSNCQVQGGYGHPGIGIDIGHRHDFWKFKMFTCPPVRLVRLQRGGIAIYGHAYSVGDDDFDEETEKEKEFHAFPDAPPDHDYTYGDVVCSVVVNGRAIEIGHHFQCCADVNPAEEAAFTKYKYKYHYQYQPDKFFKAKAPWFFQWKCAQGHDDIDGRHGTHIHDHSTIMMTMTGHHAFDKIKIARVVHCNVVPRRRIHIYGYDDDGDVVVPDDPPDDDDD/DFAEAEWDWAAFFDDDDWDPDLDAHEYEYEKEWDWAWDAQDVQEIETATAIPPFFDHTETEEAAFYKYKYKYAYAQVDPAWWFKQKPQFDDDSNCQVQGGYGHGDIGMDIGHRHDFWKFKMFTCDPVRLVRLQSHGMAIYGHAYSVGDDDFDEETEKEKEFHAFPDAPPDHDYTYGDVVCSVVVNGRAIEITRHQQCCADVNPAEEAAFGKYKYKYHYQYQPDKFFKAKAPWFFQWKCAQGHDDIDGRHGTHIHDHSTIMMTMTGHHAFDKIKIARPVHCNVPPRRHIHIYGYDDDGDVVVPDDDPDDDDD

Nearest PDB structures (foldseek):
  5ue6-assembly3_I  TM=1.002E+00  e=5.980E-68  Neisseria gonorrhoeae FA 1090
  1kbw-assembly1_A  TM=1.002E+00  e=3.249E-63  Neisseria gonorrhoeae
  2zoo-assembly1_A  TM=9.793E-01  e=1.146E-55  Pseudoalteromonas translucida TAC125
  6qpt-assembly1_B  TM=9.970E-01  e=1.444E-52  Ralstonia pickettii
  2yqb-assembly1_A  TM=9.697E-01  e=3.502E-52  Ralstonia pickettii 12J

Radius of gyration: 27.06 Å; Cα contacts (8 Å, |Δi|>4): 3189; chains: 3; bounding box: 75×69×73 Å

Secondary structure (DSSP, 8-state):
--S-EEE---B-TT--PPPP--SS--EEEEEEEEEEEEEEEETTEEEEEEEETTBSS--BEEEETTPEEEEEEEE-TT-SS-B--EETT--SGGGGTTT--B-TTEEEEEEEE--S-EEEEEE--PSSHHHHHHTT-EEEEEEE-TT-PPP-SEEEEEEEEEE-BSSPTT--EEEPB-HHHHHHT--SEEEETTSTTTTSGGG-EEEETT-EEEEEEEEEESS--EEEEEET--BSEEEGGGSS-EE-SBS-EEE-TTEEEEEEEE--S-EEEEEEESSHHHHHHSS-EEEEEEES---TTTB----EEEE-/---EEE---B-TT--PPPP---S--EEEEEEEEEEEEEEEETTEEEEEEEETTBSSPPBEEEETTPEEEEEEEE-TT-SS-B--EETT--SGGGGTTTT-B-TTEEEEEEEE--S-EEEEEE--PSSHHHHHHTT-EEEEEEE-TT-PPP-SEEEEEEEEEE-BSSPTT--EEEPB-HHHHHTT--SEEEETTSTTTTSGGG-EEEETT-EEEEEEEEEESSPPEEEEEET--BSEEEGGGSS-EE-SBS-EEE-TTEEEEEEEE--S-EEEEEEESSHHHHHHSS-EEEEEEES---TTTB----EEEE-/-PPEEE---B-TT--PPPP---S--EEEEEEEEEEEEEEEETTEEEEEEEETTBSSPPBEEEETT-EEEEEEEE-TT-SS-B--EETT--SGGGGTTTT-B-TTEEEEEEEE--S-EEEEEE--PSSHHHHHHTT-EEEEEEE-TT-PPP-SEEEEEEEEEE-BSSPTT--EE--B-HHHHHHT--SEEEETTSTTTTSGGG-EEEETT-EEEEEEEEEESSPPEEEEEET--BSEEEGGGSS-EE-SBS-EEE-TTEEEEEEEE--S-EEEEEEESSTHHHHHSS-EEEEEEES---TTTB----EEEE-

Solvent-accessible surface area: 30587 Å² total; per-residue (Å²): 124,183,68,69,76,62,89,27,95,29,18,69,26,41,118,22,2,92,70,33,148,34,114,110,59,0,68,4,115,3,155,8,41,0,30,9,71,61,32,115,0,25,105,36,0,60,2,112,0,24,0,0,38,15,52,5,2,0,76,0,2,16,0,13,36,19,0,26,0,39,0,61,0,6,0,35,82,77,9,105,43,37,0,6,0,2,0,4,0,1,3,0,66,11,0,0,10,68,6,0,98,0,44,45,16,83,11,0,23,0,12,1,64,0,54,24,24,11,1,1,1,1,7,0,27,11,84,70,15,1,46,2,1,0,7,0,0,3,0,0,0,3,1,3,29,104,149,21,36,72,208,37,86,67,44,17,0,0,1,2,1,1,0,0,0,146,19,165,78,38,39,118,31,104,18,72,44,25,72,117,45,0,39,33,36,50,8,29,0,0,0,3,8,1,29,44,25,26,2,17,36,160,85,15,5,152,5,118,33,48,30,49,0,3,0,0,2,0,0,4,0,2,3,18,28,2,0,0,1,0,23,3,5,1,2,52,72,0,21,17,22,4,5,134,29,70,0,48,17,0,3,1,4,12,0,0,0,0,0,0,0,6,0,16,3,95,0,38,5,18,18,66,0,21,0,0,0,3,1,2,1,19,3,77,49,14,11,0,45,0,45,0,80,9,108,50,85,112,57,89,131,20,15,19,140,76,99,46,79,68,82,110,228,60,66,81,58,92,27,97,29,18,68,26,40,119,22,2,94,61,32,140,43,121,98,56,0,67,4,121,3,158,8,42,0,30,8,70,61,32,111,1,26,106,40,1,59,2,107,0,26,0,0,39,15,50,4,2,0,75,0,2,17,0,19,41,14,0,20,0,40,0,68,0,5,0,35,84,74,10,105,42,36,0,6,0,2,0,3,0,1,5,0,70,9,0,0,12,67,9,0,96,1,44,44,14,80,8,0,26,0,11,2,71,0,54,25,26,11,1,2,1,2,6,0,26,13,83,59,11,1,39,2,1,1,7,0,0,3,0,0,0,3,1,3,27,116,152,19,36,72,205,38,86,63,43,17,0,0,1,1,1,1,0,0,0,143,18,150,77,38,38,118,34,106,18,72,44,26,69,118,40,0,41,32,35,50,8,20,1,0,0,3,8,1,30,46,25,26,1,16,36,136,76,11,5,134,5,111,33,46,30,49,0,3,0,0,2,0,0,3,0,1,3,17,29,2,0,0,1,0,28,3,4,0,1,49,73,0,22,16,21,4,4,136,28,69,1,50,22,0,3,0,3,11,0,0,0,0,0,0,0,5,0,15,3,99,0,32,5,22,22,38,0,18,0,0,0,4,1,2,1,18,3,77,39,12,12,0,45,0,37,0,83,9,107,49,84,100,57,90,131,24,12,16,122,75,108,45,59,70,81,113,205,61,62,72,67,110,28,92,25,19,68,26,41,116,22,2,90,72,40,151,36,116,110,55,0,46,5,111,2,153,6,41,0,26,9,72,64,30,108,1,26,104,41,1,64,2,104,0,24,0,0,36,15,48,5,1,0,75,0,2,16,0,23,33,21,0,18,0,33,0,67,0,4,0,34,84,76,8,105,41,36,1,6,0,2,0,3,0,0,5,0,71,9,0,0,13,69,9,0,97,2,43,45,15,84,10,1,28,0,9,1,65,0,53,24,20,12,2,1,1,2,6,0,26,14,84,72,14,1,49,4,0,1,4,0,0,2,0,0,0,2,1,4,28,130,149,20,36,70,207,37,86,68,45,18,0,0,1,2,0,1,0,0,0,145,18,153,77,39,39,119,34,109,16,71,36,22,69,119,44,0,41,32,38,46,9,18,1,0,0,4,8,1,29,45,25,26,3,16,35,154,87,13,5,139,5,115,32,38,32,51,0,3,0,0,2,0,0,2,0,0,3,16,28,2,0,0,0,0,26,3,6,1,1,49,71,0,23,15,22,4,5,120,29,71,1,56,20,0,3,0,3,10,0,0,0,0,0,0,0,6,0,16,3,84,0,40,6,19,18,68,0,21,0,0,0,4,1,2,2,18,3,75,45,11,11,0,46,0,42,0,64,8,106,53,83,110,57,90,140,21,13,19,130,76,101,46,81,67,80,109